Protein AF-A0A437A1C0-F1 (afdb_monomer_lite)

Structure (mmCIF, N/CA/C/O backbone):
data_AF-A0A437A1C0-F1
#
_entry.id   AF-A0A437A1C0-F1
#
loop_
_atom_site.group_PDB
_atom_site.id
_atom_site.type_symbol
_atom_site.label_atom_id
_atom_site.label_alt_id
_atom_site.label_comp_id
_atom_site.label_asym_id
_atom_site.label_entity_id
_atom_site.label_seq_id
_atom_site.pdbx_PDB_ins_code
_atom_site.Cartn_x
_atom_site.Cartn_y
_atom_site.Cartn_z
_atom_site.occupancy
_atom_site.B_iso_or_equiv
_atom_site.auth_seq_id
_atom_site.auth_comp_id
_atom_site.auth_asym_id
_atom_site.auth_atom_id
_atom_site.pdbx_PDB_model_num
ATOM 1 N N . MET A 1 1 ? 29.187 -4.356 62.485 1.00 32.91 1 MET A N 1
ATOM 2 C CA . MET A 1 1 ? 28.474 -3.135 62.044 1.00 32.91 1 MET A CA 1
ATOM 3 C C . MET A 1 1 ? 27.557 -3.521 60.892 1.00 32.91 1 MET A C 1
ATOM 5 O O . MET A 1 1 ? 27.833 -4.528 60.254 1.00 32.91 1 MET A O 1
ATOM 9 N N . ALA A 1 2 ? 26.457 -2.792 60.701 1.00 25.48 2 ALA A N 1
ATOM 10 C CA . ALA A 1 2 ? 25.457 -3.018 59.647 1.00 25.48 2 ALA A CA 1
ATOM 11 C C . ALA A 1 2 ? 25.997 -2.556 58.258 1.00 25.48 2 ALA A C 1
ATOM 13 O O . ALA A 1 2 ? 27.070 -1.958 58.226 1.00 25.48 2 ALA A O 1
ATOM 14 N N . LEU A 1 3 ? 25.380 -2.809 57.093 1.00 24.69 3 LEU A N 1
ATOM 15 C CA . LEU A 1 3 ? 23.957 -3.025 56.756 1.00 24.69 3 LEU A CA 1
ATOM 16 C C . LEU A 1 3 ? 23.726 -4.125 55.682 1.00 24.69 3 LEU A C 1
ATOM 18 O O . LEU A 1 3 ? 24.673 -4.508 54.997 1.00 24.69 3 LEU A O 1
ATOM 22 N N . PRO A 1 4 ? 22.476 -4.620 55.533 1.00 33.28 4 PRO A N 1
ATOM 23 C CA . PRO A 1 4 ? 22.063 -5.604 54.526 1.00 33.28 4 PRO A CA 1
ATOM 24 C C . PRO A 1 4 ? 21.403 -4.973 53.280 1.00 33.28 4 PRO A C 1
ATOM 26 O O . PRO A 1 4 ? 21.029 -3.804 53.300 1.00 33.28 4 PRO A O 1
ATOM 29 N N . GLY A 1 5 ? 21.123 -5.816 52.276 1.00 28.86 5 GLY A N 1
ATOM 30 C CA . GLY A 1 5 ? 20.010 -5.630 51.334 1.00 28.86 5 GLY A CA 1
ATOM 31 C C . GLY A 1 5 ? 20.364 -5.050 49.964 1.00 28.86 5 GLY A C 1
ATOM 32 O O . GLY A 1 5 ? 20.576 -3.850 49.840 1.00 28.86 5 GLY A O 1
ATOM 33 N N . LEU A 1 6 ? 20.336 -5.907 48.936 1.00 28.28 6 LEU A N 1
ATOM 34 C CA . LEU A 1 6 ? 20.063 -5.544 47.537 1.00 28.28 6 LEU A CA 1
ATOM 35 C C . LEU A 1 6 ? 19.708 -6.808 46.724 1.00 28.28 6 LEU A C 1
ATOM 37 O O . LEU A 1 6 ? 20.392 -7.181 45.776 1.00 28.28 6 LEU A O 1
ATOM 41 N N . ASP A 1 7 ? 18.616 -7.470 47.119 1.00 33.72 7 ASP A N 1
ATOM 42 C CA . ASP A 1 7 ? 17.821 -8.251 46.165 1.00 33.72 7 ASP A CA 1
ATOM 43 C C . ASP A 1 7 ? 17.003 -7.249 45.344 1.00 33.72 7 ASP A C 1
ATOM 45 O O . ASP A 1 7 ? 15.977 -6.756 45.811 1.00 33.72 7 ASP A O 1
ATOM 49 N N . ILE A 1 8 ? 17.468 -6.934 44.136 1.00 28.67 8 ILE A N 1
ATOM 50 C CA . ILE A 1 8 ? 16.608 -6.438 43.058 1.00 28.67 8 ILE A CA 1
ATOM 51 C C . ILE A 1 8 ? 16.977 -7.217 41.798 1.00 28.67 8 ILE A C 1
ATOM 53 O O . ILE A 1 8 ? 17.886 -6.868 41.046 1.00 28.67 8 ILE A O 1
ATOM 57 N N . THR A 1 9 ? 16.251 -8.310 41.585 1.00 31.78 9 THR A N 1
ATOM 58 C CA . THR A 1 9 ? 16.038 -8.863 40.252 1.00 31.78 9 THR A CA 1
ATOM 59 C C . THR A 1 9 ? 15.092 -7.928 39.503 1.00 31.78 9 THR A C 1
ATOM 61 O O . THR A 1 9 ? 13.881 -8.148 39.532 1.00 31.78 9 THR A O 1
ATOM 64 N N . ASP A 1 10 ? 15.620 -6.894 38.849 1.00 29.44 10 ASP A N 1
ATOM 65 C CA . ASP A 1 10 ? 14.822 -6.168 37.862 1.00 29.44 10 ASP A CA 1
ATOM 66 C C . ASP A 1 10 ? 14.819 -6.955 36.552 1.00 29.44 10 ASP A C 1
ATOM 68 O O . ASP A 1 10 ? 15.848 -7.302 35.966 1.00 29.44 10 ASP A O 1
ATOM 72 N N . SER A 1 11 ? 13.604 -7.328 36.173 1.00 29.08 11 SER A N 1
ATOM 73 C CA . SER A 1 11 ? 13.270 -8.149 35.024 1.00 29.08 11 SER A CA 1
ATOM 74 C C . SER A 1 11 ? 13.595 -7.464 33.701 1.00 29.08 11 SER A C 1
ATOM 76 O O . SER A 1 11 ? 13.467 -6.250 33.570 1.00 29.08 11 SER A O 1
ATOM 78 N N . ILE A 1 12 ? 13.869 -8.298 32.694 1.00 33.66 12 ILE A N 1
ATOM 79 C CA . ILE A 1 12 ? 13.675 -7.998 31.267 1.00 33.66 12 ILE A CA 1
ATOM 80 C C . ILE A 1 12 ? 12.383 -7.185 31.080 1.00 33.66 12 ILE A C 1
ATOM 82 O O . ILE A 1 12 ? 11.369 -7.535 31.691 1.00 33.66 12 ILE A O 1
ATOM 86 N N . ASP A 1 13 ? 12.433 -6.139 30.246 1.00 30.72 13 ASP A N 1
ATOM 87 C CA . ASP A 1 13 ? 11.344 -5.182 30.025 1.00 30.72 13 ASP A CA 1
ATOM 88 C C . ASP A 1 13 ? 9.963 -5.845 29.966 1.00 30.72 13 ASP A C 1
ATOM 90 O O . ASP A 1 13 ? 9.638 -6.599 29.044 1.00 30.72 13 ASP A O 1
ATOM 94 N N . SER A 1 14 ? 9.122 -5.525 30.951 1.00 36.28 14 SER A N 1
ATOM 95 C CA . SER A 1 14 ? 7.707 -5.866 30.875 1.00 36.28 14 SER A CA 1
ATOM 96 C C . SER A 1 14 ? 7.053 -4.975 29.822 1.00 36.28 14 SER A C 1
ATOM 98 O O . SER A 1 14 ? 6.862 -3.778 30.030 1.00 36.28 14 SER A O 1
ATOM 100 N N . SER A 1 15 ? 6.701 -5.561 28.674 1.00 52.06 15 SER A N 1
ATOM 101 C CA . SER A 1 15 ? 5.836 -4.909 27.692 1.00 52.06 15 SER A CA 1
ATOM 102 C C . SER A 1 15 ? 4.563 -4.443 28.400 1.00 52.06 15 SER A C 1
ATOM 104 O O . SER A 1 15 ? 3.806 -5.272 28.914 1.00 52.06 15 SER A O 1
ATOM 106 N N . THR A 1 16 ? 4.333 -3.134 28.466 1.00 68.50 16 THR A N 1
ATOM 107 C CA . THR A 1 16 ? 3.205 -2.549 29.195 1.00 68.50 16 THR A CA 1
ATOM 108 C C . THR A 1 16 ? 1.887 -2.971 28.554 1.00 68.50 16 THR A C 1
ATOM 110 O O . THR A 1 16 ? 1.498 -2.455 27.510 1.00 68.50 16 THR A O 1
ATOM 113 N N . ILE A 1 17 ? 1.186 -3.917 29.187 1.00 85.19 17 ILE A N 1
ATOM 114 C CA . ILE A 1 17 ? -0.119 -4.386 28.713 1.00 85.19 17 ILE A CA 1
ATOM 115 C C . ILE A 1 17 ? -1.171 -3.327 29.050 1.00 85.19 17 ILE A C 1
ATOM 117 O O . ILE A 1 17 ? -1.559 -3.147 30.207 1.00 85.19 17 ILE A O 1
ATOM 121 N N . LEU A 1 18 ? -1.648 -2.625 28.028 1.00 89.44 18 LEU A N 1
ATOM 122 C CA . LEU A 1 18 ? -2.730 -1.657 28.141 1.00 89.44 18 LEU A CA 1
ATOM 123 C C . LEU A 1 18 ? -4.071 -2.395 28.189 1.00 89.44 18 LEU A C 1
ATOM 125 O O . LEU A 1 18 ? -4.329 -3.292 27.395 1.00 89.44 18 LEU A O 1
ATOM 129 N N . THR A 1 19 ? -4.950 -2.010 29.115 1.00 92.38 19 THR A N 1
ATOM 130 C CA . THR A 1 19 ? -6.335 -2.509 29.159 1.00 92.38 19 THR A CA 1
ATOM 131 C C . THR A 1 19 ? -7.299 -1.394 28.757 1.00 92.38 19 THR A C 1
ATOM 133 O O . THR A 1 19 ? -7.132 -0.233 29.157 1.00 92.38 19 THR A O 1
ATOM 136 N N . ARG A 1 20 ? -8.300 -1.729 27.939 1.00 94.25 20 ARG A N 1
ATOM 137 C CA . ARG A 1 20 ? -9.334 -0.809 27.447 1.00 94.25 20 ARG A CA 1
ATOM 138 C C . ARG A 1 20 ? -10.714 -1.431 27.655 1.00 94.25 20 ARG A C 1
ATOM 140 O O . ARG A 1 20 ? -11.039 -2.452 27.056 1.00 94.25 20 ARG A O 1
ATOM 147 N N . GLU A 1 21 ? -11.515 -0.799 28.508 1.00 96.25 21 GLU A N 1
ATOM 148 C CA . GLU A 1 21 ? -12.922 -1.140 28.736 1.00 96.25 21 GLU A CA 1
ATOM 149 C C . GLU A 1 21 ? -13.804 -0.335 27.775 1.00 96.25 21 GLU A C 1
ATOM 151 O O . GLU A 1 21 ? -13.778 0.897 27.792 1.00 96.25 21 GLU A O 1
ATOM 156 N N . LEU A 1 22 ? -14.588 -1.025 26.948 1.00 97.31 22 LEU A N 1
ATOM 157 C CA . LEU A 1 22 ? -15.545 -0.442 26.011 1.00 97.31 22 LEU A CA 1
ATOM 158 C C . LEU A 1 22 ? -16.965 -0.706 26.523 1.00 97.31 22 LEU A C 1
ATOM 160 O O . LEU A 1 22 ? -17.326 -1.836 26.858 1.00 97.31 22 LEU A O 1
ATOM 164 N N . LYS A 1 23 ? -17.800 0.332 26.540 1.00 97.44 23 LYS A N 1
ATOM 165 C CA . LYS A 1 23 ? -19.242 0.232 26.809 1.00 97.44 23 LYS A CA 1
ATOM 166 C C . LYS A 1 23 ? -19.991 -0.276 25.562 1.00 97.44 23 LYS A C 1
ATOM 168 O O . LYS A 1 23 ? -19.455 -0.191 24.457 1.00 97.44 23 LYS A O 1
ATOM 173 N N . PRO A 1 24 ? -21.245 -0.748 25.701 1.00 97.12 24 PRO A N 1
ATOM 174 C CA . PRO A 1 24 ? -22.096 -1.064 24.555 1.00 97.12 24 PRO A CA 1
ATOM 175 C C . PRO A 1 24 ? -22.155 0.071 23.523 1.00 97.12 24 PRO A C 1
ATOM 177 O O . PRO A 1 24 ? -22.393 1.226 23.876 1.00 97.12 24 PRO A O 1
ATOM 180 N N . ASN A 1 25 ? -22.019 -0.292 22.249 1.00 96.44 25 ASN A N 1
ATOM 181 C CA . ASN A 1 25 ? -22.025 0.564 21.059 1.00 96.44 25 ASN A CA 1
ATOM 182 C C . ASN A 1 25 ? -20.805 1.487 20.865 1.00 96.44 25 ASN A C 1
ATOM 184 O O . ASN A 1 25 ? -20.862 2.379 20.017 1.00 96.44 25 ASN A O 1
ATOM 188 N N . GLN A 1 26 ? -19.707 1.269 21.596 1.00 97.31 26 GLN A N 1
ATOM 189 C CA . GLN A 1 26 ? -18.433 1.971 21.385 1.00 97.31 26 GLN A CA 1
ATOM 190 C C . GLN A 1 26 ? -17.483 1.191 20.458 1.00 97.31 26 GLN A C 1
ATOM 192 O O . GLN A 1 26 ? -17.573 -0.034 20.341 1.00 97.31 26 GLN A O 1
ATOM 197 N N . GLU A 1 27 ? -16.520 1.896 19.858 1.00 97.19 27 GLU A N 1
ATOM 198 C CA . GLU A 1 27 ? -15.356 1.296 19.186 1.00 97.19 27 GLU A CA 1
ATOM 199 C C . GLU A 1 27 ? -14.029 1.828 19.725 1.00 97.19 27 GLU A C 1
ATOM 201 O O . GLU A 1 27 ? -13.880 3.016 20.009 1.00 97.19 27 GLU A O 1
ATOM 206 N N . PHE A 1 28 ? -13.042 0.941 19.819 1.00 97.50 28 PHE A N 1
ATOM 207 C CA . PHE A 1 28 ? -11.640 1.282 20.015 1.00 97.50 28 PHE A CA 1
ATOM 208 C C . PHE A 1 28 ? -10.984 1.450 18.646 1.00 97.50 28 PHE A C 1
ATOM 210 O O . PHE A 1 28 ? -10.908 0.491 17.875 1.00 97.50 28 PHE A O 1
ATOM 217 N N . ARG A 1 29 ? -10.533 2.667 18.339 1.00 97.44 29 ARG A N 1
ATOM 218 C CA . ARG A 1 29 ? -9.839 3.018 17.095 1.00 97.44 29 ARG A CA 1
ATOM 219 C C . ARG A 1 29 ? -8.343 3.070 17.347 1.00 97.44 29 ARG A C 1
ATOM 221 O O . ARG A 1 29 ? -7.918 3.645 18.349 1.00 97.44 29 ARG A O 1
ATOM 228 N N . PHE A 1 30 ? -7.563 2.514 16.427 1.00 95.81 30 PHE A N 1
ATOM 229 C CA . PHE A 1 30 ? -6.111 2.470 16.538 1.00 95.81 30 PHE A CA 1
ATOM 230 C C . PHE A 1 30 ? -5.407 2.546 15.178 1.00 95.81 30 PHE A C 1
ATOM 232 O O . PHE A 1 30 ? -5.922 2.081 14.158 1.00 95.81 30 PHE A O 1
ATOM 239 N N . GLU A 1 31 ? -4.199 3.105 15.179 1.00 94.12 31 GLU A N 1
ATOM 240 C CA . GLU A 1 31 ? -3.286 3.119 14.033 1.00 94.12 31 GLU A CA 1
ATOM 241 C C . GLU A 1 31 ? -1.967 2.421 14.391 1.00 94.12 31 GLU A C 1
ATOM 243 O O . GLU A 1 31 ? -1.451 2.570 15.503 1.00 94.12 31 GLU A O 1
ATOM 248 N N . VAL A 1 32 ? -1.422 1.654 13.444 1.00 91.12 32 VAL A N 1
ATOM 249 C CA . VAL A 1 32 ? -0.156 0.922 13.581 1.00 91.12 32 VAL A CA 1
ATOM 250 C C . VAL A 1 32 ? 0.743 1.242 12.393 1.00 91.12 32 VAL A C 1
ATOM 252 O O . VAL A 1 32 ? 0.362 1.048 11.235 1.00 91.12 32 VAL A O 1
ATOM 255 N N . ALA A 1 33 ? 1.951 1.725 12.676 1.00 85.31 33 ALA A N 1
ATOM 256 C CA . ALA A 1 33 ? 2.929 2.067 11.653 1.00 85.31 33 ALA A CA 1
ATOM 257 C C . ALA A 1 33 ? 3.462 0.809 10.926 1.00 85.31 33 ALA A C 1
ATOM 259 O O . ALA A 1 33 ? 3.445 -0.284 11.488 1.00 85.31 33 ALA A O 1
ATOM 260 N N . PRO A 1 34 ? 4.011 0.929 9.700 1.00 76.75 34 PRO A N 1
ATOM 261 C CA . PRO A 1 34 ? 4.545 -0.221 8.957 1.00 76.75 34 PRO A CA 1
ATOM 262 C C . PRO A 1 34 ? 5.810 -0.872 9.553 1.00 76.75 34 PRO A C 1
ATOM 264 O O . PRO A 1 34 ? 6.323 -1.830 8.984 1.00 76.75 34 PRO A O 1
ATOM 267 N N . THR A 1 35 ? 6.387 -0.311 10.622 1.00 78.19 35 THR A N 1
ATOM 268 C CA . THR A 1 35 ? 7.548 -0.864 11.353 1.00 78.19 35 THR A CA 1
ATOM 269 C C . THR A 1 35 ? 7.176 -1.531 12.667 1.00 78.19 35 THR A C 1
ATOM 271 O O . THR A 1 35 ? 8.013 -2.216 13.245 1.00 78.19 35 THR A O 1
ATOM 274 N N . THR A 1 36 ? 5.961 -1.302 13.162 1.00 85.56 36 THR A N 1
ATOM 275 C CA . THR A 1 36 ? 5.517 -1.777 14.467 1.00 85.56 36 THR A CA 1
ATOM 276 C C . THR A 1 36 ? 4.425 -2.821 14.305 1.00 85.56 36 THR A C 1
ATOM 278 O O . THR A 1 36 ? 3.723 -2.881 13.291 1.00 85.56 36 THR A O 1
ATOM 281 N N . SER A 1 37 ? 4.276 -3.650 15.328 1.00 91.12 37 SER A N 1
ATOM 282 C CA . SER A 1 37 ? 3.102 -4.485 15.514 1.00 91.12 37 SER A CA 1
ATOM 283 C C . SER A 1 37 ? 2.543 -4.273 16.916 1.00 91.12 37 SER A C 1
ATOM 285 O O . SER A 1 37 ? 3.269 -3.918 17.848 1.00 91.12 37 SER A O 1
ATOM 287 N N . ILE A 1 38 ? 1.235 -4.461 17.054 1.00 94.25 38 ILE A N 1
ATOM 288 C CA . ILE A 1 38 ? 0.555 -4.556 18.349 1.00 94.25 38 ILE A CA 1
ATOM 289 C C . ILE A 1 38 ? -0.225 -5.862 18.381 1.00 94.25 38 ILE A C 1
ATOM 291 O O . ILE A 1 38 ? -0.717 -6.301 17.343 1.00 94.25 38 ILE A O 1
ATOM 295 N N . THR A 1 39 ? -0.378 -6.465 19.555 1.00 95.94 39 THR A N 1
ATOM 296 C CA . THR A 1 39 ? -1.217 -7.656 19.739 1.00 95.94 39 THR A CA 1
ATOM 297 C C . THR A 1 39 ? -2.406 -7.315 20.624 1.00 95.94 39 THR A C 1
ATOM 299 O O . THR A 1 39 ? -2.237 -6.905 21.769 1.00 95.94 39 THR A O 1
ATOM 302 N N . ILE A 1 40 ? -3.622 -7.487 20.110 1.00 96.88 40 ILE A N 1
ATOM 303 C CA . ILE A 1 40 ? -4.872 -7.245 20.837 1.00 96.88 40 ILE A CA 1
ATOM 304 C C . ILE A 1 40 ? -5.541 -8.587 21.140 1.00 96.88 40 ILE A C 1
ATOM 306 O O . ILE A 1 40 ? -5.634 -9.460 20.276 1.00 96.88 40 ILE A O 1
ATOM 310 N N . ARG A 1 41 ? -6.052 -8.746 22.364 1.00 96.75 41 ARG A N 1
ATOM 311 C CA . ARG A 1 41 ? -6.901 -9.876 22.772 1.00 96.75 41 ARG A CA 1
ATOM 312 C C . ARG A 1 41 ? -8.219 -9.349 23.324 1.00 96.75 41 ARG A C 1
ATOM 314 O O . ARG A 1 41 ? -8.231 -8.419 24.130 1.00 96.75 41 ARG A O 1
ATOM 321 N N . LEU A 1 42 ? -9.320 -10.008 22.975 1.00 97.12 42 LEU A N 1
ATOM 322 C CA . LEU A 1 42 ? -10.564 -9.898 23.737 1.00 97.12 42 LEU A CA 1
ATOM 323 C C . LEU A 1 42 ? -10.376 -10.670 25.051 1.00 97.12 42 LEU A C 1
ATOM 325 O O . LEU A 1 42 ? -10.104 -11.871 25.008 1.00 97.12 42 LEU A O 1
ATOM 329 N N . THR A 1 43 ? -10.461 -10.022 26.216 1.00 94.12 43 THR A N 1
ATOM 330 C CA . THR A 1 43 ? -10.068 -10.675 27.479 1.00 94.12 43 THR A CA 1
ATOM 331 C C . THR A 1 43 ? -10.978 -11.862 27.813 1.00 94.12 43 THR A C 1
ATOM 333 O O . THR A 1 43 ? -12.199 -11.803 27.673 1.00 94.12 43 THR A O 1
ATOM 336 N N . ALA A 1 44 ? -10.394 -12.975 28.271 1.00 86.25 44 ALA A N 1
ATOM 337 C CA . ALA A 1 44 ? -11.137 -14.225 28.474 1.00 86.25 44 ALA A CA 1
ATOM 338 C C . ALA A 1 44 ? -12.276 -14.112 29.510 1.00 86.25 44 ALA A C 1
ATOM 340 O O . ALA A 1 44 ? -13.282 -14.809 29.398 1.00 86.25 44 ALA A O 1
ATOM 341 N N . GLY A 1 45 ? -12.129 -13.218 30.495 1.00 83.56 45 GLY A N 1
ATOM 342 C CA . GLY A 1 45 ? -13.132 -12.955 31.530 1.00 83.56 45 GLY A CA 1
ATOM 343 C C . GLY A 1 45 ? -14.248 -11.984 31.126 1.00 83.56 45 GLY A C 1
ATOM 344 O O . GLY A 1 45 ? -15.157 -11.764 31.924 1.00 83.56 45 GLY A O 1
ATOM 345 N N . THR A 1 46 ? -14.209 -11.382 29.930 1.00 86.62 46 THR A N 1
ATOM 346 C CA . THR A 1 46 ? -15.247 -10.426 29.521 1.00 86.62 46 THR A CA 1
ATOM 347 C C . THR A 1 46 ? -16.565 -11.132 29.194 1.00 86.62 46 THR A C 1
ATOM 349 O O . THR A 1 46 ? -16.587 -12.193 28.562 1.00 86.62 46 THR A O 1
ATOM 352 N N . ALA A 1 47 ? -17.690 -10.548 29.610 1.00 86.44 47 ALA A N 1
ATOM 353 C CA . ALA A 1 47 ? -19.011 -11.120 29.355 1.00 86.44 47 ALA A CA 1
ATOM 354 C C . ALA A 1 47 ? -19.423 -10.974 27.879 1.00 86.44 47 ALA A C 1
ATOM 356 O O . ALA A 1 47 ? -19.872 -11.947 27.270 1.00 86.44 47 ALA A O 1
ATOM 357 N N . GLY A 1 48 ? -19.224 -9.788 27.299 1.00 93.19 48 GLY A N 1
ATOM 358 C CA . GLY A 1 48 ? -19.679 -9.449 25.952 1.00 93.19 48 GLY A CA 1
ATOM 359 C C . GLY A 1 48 ? -18.789 -9.948 24.812 1.00 93.19 48 GLY A C 1
ATOM 360 O O . GLY A 1 48 ? -17.968 -10.855 24.972 1.00 93.19 48 GLY A O 1
ATOM 361 N N . THR A 1 49 ? -19.002 -9.355 23.642 1.00 96.31 49 THR A N 1
ATOM 362 C CA . THR A 1 49 ? -18.394 -9.694 22.347 1.00 96.31 49 THR A CA 1
ATOM 363 C C . THR A 1 49 ? -17.777 -8.454 21.705 1.00 96.31 49 THR A C 1
ATOM 365 O O . THR A 1 49 ? -18.181 -7.329 22.002 1.00 96.31 49 THR A O 1
ATOM 368 N N . ALA A 1 50 ? -16.812 -8.649 20.809 1.00 97.81 50 ALA A N 1
ATOM 369 C CA . ALA A 1 50 ? -16.216 -7.582 20.010 1.00 97.81 50 ALA A CA 1
ATOM 370 C C . ALA A 1 50 ? -16.069 -8.039 18.555 1.00 97.81 50 ALA A C 1
ATOM 372 O O . ALA A 1 50 ? -15.910 -9.232 18.295 1.00 97.81 50 ALA A O 1
ATOM 373 N N . GLU A 1 51 ? -16.113 -7.104 17.611 1.00 97.81 51 GLU A N 1
ATOM 374 C CA . GLU A 1 51 ? -15.976 -7.377 16.182 1.00 97.81 51 GLU A CA 1
ATOM 375 C C . GLU A 1 51 ? -15.087 -6.339 15.486 1.00 97.81 51 GLU A C 1
ATOM 377 O O . GLU A 1 51 ? -15.178 -5.141 15.750 1.00 97.81 51 GLU A O 1
ATOM 382 N N . LEU A 1 52 ? -14.241 -6.805 14.568 1.00 97.69 52 LEU A N 1
ATOM 383 C CA . LEU A 1 52 ? -13.472 -5.969 13.651 1.00 97.69 52 LEU A CA 1
ATOM 384 C C . LEU A 1 52 ? -14.136 -6.075 12.281 1.00 97.69 52 LEU A C 1
ATOM 386 O O . LEU A 1 52 ? -14.166 -7.142 11.671 1.00 97.69 52 LEU A O 1
ATOM 390 N N . PHE A 1 53 ? -14.738 -4.972 11.835 1.00 96.38 53 PHE A N 1
ATOM 391 C CA . PHE A 1 53 ? -15.433 -4.849 10.547 1.00 96.38 53 PHE A CA 1
ATOM 392 C C . PHE A 1 53 ? -16.362 -6.035 10.202 1.00 96.38 53 PHE A C 1
ATOM 394 O O . PHE A 1 53 ? -16.399 -6.509 9.069 1.00 96.38 53 PHE A O 1
ATOM 401 N N . GLY A 1 54 ? -17.132 -6.502 11.191 1.00 95.50 54 GLY A N 1
ATOM 402 C CA . GLY A 1 54 ? -18.107 -7.591 11.058 1.00 95.50 54 GLY A CA 1
ATOM 403 C C . GLY A 1 54 ? -17.579 -9.005 11.339 1.00 95.50 54 GLY A C 1
ATOM 404 O O . GLY A 1 54 ? -18.397 -9.922 11.442 1.00 95.50 54 GLY A O 1
ATOM 405 N N . THR A 1 55 ? -16.265 -9.190 11.509 1.00 96.81 55 THR A N 1
ATOM 406 C CA . THR A 1 55 ? -15.648 -10.447 11.974 1.00 96.81 55 THR A CA 1
ATOM 407 C C . THR A 1 55 ? -15.561 -10.451 13.501 1.00 96.81 55 THR A C 1
ATOM 409 O O . THR A 1 55 ? -15.007 -9.528 14.092 1.00 96.81 55 THR A O 1
ATOM 412 N N . GLU A 1 56 ? -16.098 -11.479 14.158 1.00 96.00 56 GLU A N 1
ATOM 413 C CA . GLU A 1 56 ? -16.141 -11.574 15.625 1.00 96.00 56 GLU A CA 1
ATOM 414 C C . GLU A 1 56 ? -14.802 -12.053 16.220 1.00 96.00 56 GLU A C 1
ATOM 416 O O . GLU A 1 56 ? -14.209 -13.022 15.744 1.00 96.00 56 GLU A O 1
ATOM 421 N N . LEU A 1 57 ? -14.328 -11.383 17.276 1.00 96.81 57 LEU A N 1
ATOM 422 C CA . LEU A 1 57 ? -13.089 -11.730 17.977 1.00 96.81 57 LEU A CA 1
ATOM 423 C C . LEU A 1 57 ? -13.337 -12.870 18.975 1.00 96.81 57 LEU A C 1
ATOM 425 O O . LEU A 1 57 ? -14.193 -12.780 19.856 1.00 96.81 57 LEU A O 1
ATOM 429 N N . SER A 1 58 ? -12.524 -13.921 18.892 1.00 95.06 58 SER A N 1
ATOM 430 C CA . SER A 1 58 ? -12.526 -15.021 19.859 1.00 95.06 58 SER A CA 1
ATOM 431 C C . SER A 1 58 ? -11.886 -14.597 21.183 1.00 95.06 58 SER A C 1
ATOM 433 O O . SER A 1 58 ? -10.804 -14.010 21.216 1.00 95.06 58 SER A O 1
ATOM 435 N N . LYS A 1 59 ? -12.539 -14.937 22.300 1.00 95.56 59 LYS A N 1
ATOM 436 C CA . LYS A 1 59 ? -12.055 -14.631 23.656 1.00 95.56 59 LYS A CA 1
ATOM 437 C C . LYS A 1 59 ? -10.717 -15.327 23.938 1.00 95.56 59 LYS A C 1
ATOM 439 O O . LYS A 1 59 ? -10.568 -16.521 23.698 1.00 95.56 59 LYS A O 1
ATOM 444 N N . GLY A 1 60 ? -9.755 -14.576 24.468 1.00 93.06 60 GLY A N 1
ATOM 445 C CA . GLY A 1 60 ? -8.403 -15.022 24.819 1.00 93.06 60 GLY A CA 1
ATOM 446 C C . GLY A 1 60 ? -7.411 -15.135 23.651 1.00 93.06 60 GLY A C 1
ATOM 447 O O . GLY A 1 60 ? -6.206 -15.200 23.902 1.00 93.06 60 GLY A O 1
ATOM 448 N N . LEU A 1 61 ? -7.876 -15.135 22.396 1.00 94.19 61 LEU A N 1
ATOM 449 C CA . LEU A 1 61 ? -7.009 -15.298 21.228 1.00 94.19 61 LEU A CA 1
ATOM 450 C C . LEU A 1 61 ? -6.252 -13.988 20.909 1.00 94.19 61 LEU A C 1
ATOM 452 O O . LEU A 1 61 ? -6.872 -12.922 20.937 1.00 94.19 61 LEU A O 1
ATOM 456 N N . PRO A 1 62 ? -4.936 -14.041 20.617 1.00 94.62 62 PRO A N 1
ATOM 457 C CA . PRO A 1 62 ? -4.172 -12.887 20.152 1.00 94.62 62 PRO A CA 1
ATOM 458 C C . PRO A 1 62 ? -4.335 -12.627 18.652 1.00 94.62 62 PRO A C 1
ATOM 460 O O . PRO A 1 62 ? -4.166 -13.528 17.823 1.00 94.62 62 PRO A O 1
ATOM 463 N N . TYR A 1 63 ? -4.576 -11.358 18.333 1.00 95.00 63 TYR A N 1
ATOM 464 C CA . TYR A 1 63 ? -4.594 -10.807 16.983 1.00 95.00 63 TYR A CA 1
ATOM 465 C C . TYR A 1 63 ? -3.519 -9.724 16.871 1.00 95.00 63 TYR A C 1
ATOM 467 O O . TYR A 1 63 ? -3.562 -8.726 17.591 1.00 95.00 63 TYR A O 1
ATOM 475 N N . THR A 1 64 ? -2.549 -9.948 15.996 1.00 93.62 64 THR A N 1
ATOM 476 C CA . THR A 1 64 ? -1.390 -9.101 15.743 1.00 93.62 64 THR A CA 1
ATOM 477 C C . THR A 1 64 ? -1.656 -8.226 14.525 1.00 93.62 64 THR A C 1
ATOM 479 O O . THR A 1 64 ? -1.907 -8.714 13.426 1.00 93.62 64 THR A O 1
ATOM 482 N N . PHE A 1 65 ? -1.572 -6.913 14.707 1.00 93.12 65 PHE A N 1
ATOM 483 C CA . PHE A 1 65 ? -1.846 -5.922 13.672 1.00 93.12 65 PHE A CA 1
ATOM 484 C C . PHE A 1 65 ? -0.581 -5.145 13.315 1.00 93.12 65 PHE A C 1
ATOM 486 O O . PHE A 1 65 ? 0.186 -4.776 14.202 1.00 93.12 65 PHE A O 1
ATOM 493 N N . THR A 1 66 ? -0.385 -4.852 12.028 1.00 89.69 66 THR A N 1
ATOM 494 C CA . THR A 1 66 ? 0.700 -4.005 11.506 1.00 89.69 66 THR A CA 1
ATOM 495 C C . THR A 1 66 ? 0.227 -3.235 10.270 1.00 89.69 66 THR A C 1
ATOM 497 O O . THR A 1 66 ? -0.697 -3.677 9.588 1.00 89.69 66 THR A O 1
ATOM 500 N N . CYS A 1 67 ? 0.844 -2.083 9.976 1.00 87.19 67 CYS A N 1
ATOM 501 C CA . CYS A 1 67 ? 0.568 -1.269 8.781 1.00 87.19 67 CYS A CA 1
ATOM 502 C C . CYS A 1 67 ? -0.932 -0.955 8.546 1.00 87.19 67 CYS A C 1
ATOM 504 O O . CYS A 1 67 ? -1.384 -0.879 7.401 1.00 87.19 67 CYS A O 1
ATOM 506 N N . CYS A 1 68 ? -1.720 -0.789 9.613 1.00 89.62 68 CYS A N 1
ATOM 507 C CA . CYS A 1 68 ? -3.176 -0.667 9.530 1.00 89.62 68 CYS A CA 1
ATOM 508 C C . CYS A 1 68 ? -3.722 0.548 10.290 1.00 89.62 68 CYS A C 1
ATOM 510 O O . CYS A 1 68 ? -3.169 0.973 11.304 1.00 89.62 68 CYS A O 1
ATOM 512 N N . LYS A 1 69 ? -4.882 1.036 9.848 1.00 92.44 69 LYS A N 1
ATOM 513 C CA . LYS A 1 69 ? -5.736 1.987 10.571 1.00 92.44 69 LYS A CA 1
ATOM 514 C C . LYS A 1 69 ? -7.095 1.313 10.743 1.00 92.44 69 LYS A C 1
ATOM 516 O O . LYS A 1 69 ? -7.731 0.993 9.738 1.00 92.44 69 LYS A O 1
ATOM 521 N N . SER A 1 70 ? -7.486 0.984 11.973 1.00 94.94 70 SER A N 1
ATOM 522 C CA . SER A 1 70 ? -8.560 0.014 12.230 1.00 94.94 70 SER A CA 1
ATOM 523 C C . SER A 1 70 ? -9.420 0.360 13.450 1.00 94.94 70 SER A C 1
ATOM 525 O O . SER A 1 70 ? -9.085 1.244 14.241 1.00 94.94 70 SER A O 1
ATOM 527 N N . ALA A 1 71 ? -10.552 -0.334 13.589 1.00 96.88 71 ALA A N 1
ATOM 528 C CA . ALA A 1 71 ? -11.481 -0.177 14.701 1.00 96.88 71 ALA A CA 1
ATOM 529 C C . ALA A 1 71 ? -12.063 -1.527 15.153 1.00 96.88 71 ALA A C 1
ATOM 531 O O . ALA A 1 71 ? -12.527 -2.322 14.332 1.00 96.88 71 ALA A O 1
ATOM 532 N N . ILE A 1 72 ? -12.074 -1.760 16.468 1.00 98.06 72 ILE A N 1
ATOM 533 C CA . ILE A 1 72 ? -12.759 -2.888 17.114 1.00 98.06 72 ILE A CA 1
ATOM 534 C C . ILE A 1 72 ? -14.005 -2.345 17.810 1.00 98.06 72 ILE A C 1
ATOM 536 O O . ILE A 1 72 ? -13.903 -1.540 18.734 1.00 98.06 72 ILE A O 1
ATOM 540 N N . TYR A 1 73 ? -15.176 -2.789 17.365 1.00 98.25 73 TYR A N 1
ATOM 541 C CA . TYR A 1 73 ? -16.486 -2.351 17.842 1.00 98.25 73 TYR A CA 1
ATOM 542 C C . TYR A 1 73 ? -17.115 -3.385 18.788 1.00 98.25 73 TYR A C 1
ATOM 544 O O . TYR A 1 73 ? -16.857 -4.584 18.669 1.00 98.25 73 TYR A O 1
ATOM 552 N N . THR A 1 74 ? -17.982 -2.952 19.708 1.00 98.12 74 THR A N 1
ATOM 553 C CA . THR A 1 74 ? -18.774 -3.865 20.548 1.00 98.12 74 THR A CA 1
ATOM 554 C C . THR A 1 74 ? -20.242 -3.460 20.658 1.00 98.12 74 THR A C 1
ATOM 556 O O . THR A 1 74 ? -20.581 -2.347 21.048 1.00 98.12 74 THR A O 1
ATOM 559 N N . TRP A 1 75 ? -21.143 -4.412 20.401 1.00 97.06 75 TRP A N 1
ATOM 560 C CA . TRP A 1 75 ? -22.584 -4.255 20.642 1.00 97.06 75 TRP A CA 1
ATOM 561 C C . TRP A 1 75 ? -22.961 -4.366 22.128 1.00 97.06 75 TRP A C 1
ATOM 563 O O . TRP A 1 75 ? -23.974 -3.819 22.554 1.00 97.06 75 TRP A O 1
ATOM 573 N N . THR A 1 76 ? -22.170 -5.092 22.925 1.00 96.56 76 THR A N 1
ATOM 574 C CA . THR A 1 76 ? -22.534 -5.537 24.288 1.00 96.56 76 THR A CA 1
ATOM 575 C C . THR A 1 76 ? -21.638 -4.973 25.392 1.00 96.56 76 THR A C 1
ATOM 577 O O . THR A 1 76 ? -21.942 -5.152 26.570 1.00 96.56 76 THR A O 1
ATOM 580 N N . GLY A 1 77 ? -20.572 -4.262 25.023 1.00 96.44 77 GLY A N 1
ATOM 581 C CA . GLY A 1 77 ? -19.481 -3.892 25.916 1.00 96.44 77 GLY A CA 1
ATOM 582 C C . GLY A 1 77 ? -18.454 -5.020 26.032 1.00 96.44 77 GLY A C 1
ATOM 583 O O . GLY A 1 77 ? -18.801 -6.202 26.030 1.00 96.44 77 GLY A O 1
ATOM 584 N N . CYS A 1 78 ? -17.174 -4.671 26.118 1.00 97.12 78 CYS A N 1
ATOM 585 C CA . CYS A 1 78 ? -16.085 -5.641 26.197 1.00 97.12 78 CYS A CA 1
ATOM 586 C C . CYS A 1 78 ? -14.823 -5.050 26.830 1.00 97.12 78 CYS A C 1
ATOM 588 O O . CYS A 1 78 ? -14.640 -3.837 26.857 1.00 97.12 78 CYS A O 1
ATOM 590 N N . SER A 1 79 ? -13.909 -5.924 27.241 1.00 96.94 79 SER A N 1
ATOM 591 C CA . SER A 1 79 ? -12.583 -5.555 27.736 1.00 96.94 79 SER A CA 1
ATOM 592 C C . SER A 1 79 ? -11.509 -6.090 26.788 1.00 96.94 79 SER A C 1
ATOM 594 O O . SER A 1 79 ? -11.512 -7.279 26.451 1.00 96.94 79 SER A O 1
ATOM 596 N N . LEU A 1 80 ? -10.614 -5.213 26.332 1.00 97.19 80 LEU A N 1
ATOM 597 C CA . LEU A 1 80 ? -9.497 -5.529 25.439 1.00 97.19 80 LEU A CA 1
ATOM 598 C C . LEU A 1 80 ? -8.169 -5.395 26.192 1.00 97.19 80 LEU A C 1
ATOM 600 O O . LEU A 1 80 ? -7.957 -4.402 26.890 1.00 97.19 80 LEU A O 1
ATOM 604 N N . SER A 1 81 ? -7.261 -6.355 26.008 1.00 95.94 81 SER A N 1
ATOM 605 C CA . SER A 1 81 ? -5.854 -6.235 26.415 1.00 95.94 81 SER A CA 1
ATOM 606 C C . SER A 1 81 ? -4.977 -6.031 25.184 1.00 95.94 81 SER A C 1
ATOM 608 O O . SER A 1 81 ? -5.109 -6.780 24.214 1.00 95.94 81 SER A O 1
ATOM 610 N N . ILE A 1 82 ? -4.091 -5.042 25.235 1.00 95.94 82 ILE A N 1
ATOM 611 C CA . ILE A 1 82 ? -3.263 -4.572 24.126 1.00 95.94 82 ILE A CA 1
ATOM 612 C C . ILE A 1 82 ? -1.797 -4.662 24.560 1.00 95.94 82 ILE A C 1
ATOM 614 O O . ILE A 1 82 ? -1.395 -4.073 25.562 1.00 95.94 82 ILE A O 1
ATOM 618 N N . GLU A 1 83 ? -1.010 -5.416 23.805 1.00 94.94 83 GLU A N 1
ATOM 619 C CA . GLU A 1 83 ? 0.436 -5.580 23.948 1.00 94.94 83 GLU A CA 1
ATOM 620 C C . GLU A 1 83 ? 1.125 -4.771 22.834 1.00 94.94 83 GLU A C 1
ATOM 622 O O . GLU A 1 83 ? 0.832 -4.968 21.652 1.00 94.94 83 GLU A O 1
ATOM 627 N N . GLY A 1 84 ? 2.036 -3.864 23.199 1.00 89.50 84 GLY A N 1
ATOM 628 C CA . GLY A 1 84 ? 2.694 -2.937 22.267 1.00 89.50 84 GLY A CA 1
ATOM 629 C C . GLY A 1 84 ? 2.041 -1.548 22.213 1.00 89.50 84 GLY A C 1
ATOM 630 O O . GLY A 1 84 ? 1.020 -1.297 22.849 1.00 89.50 84 GLY A O 1
ATOM 631 N N . SER A 1 85 ? 2.657 -0.636 21.455 1.00 86.50 85 SER A N 1
ATOM 632 C CA . SER A 1 85 ? 2.289 0.788 21.417 1.00 86.50 85 SER A CA 1
ATOM 633 C C . SER A 1 85 ? 1.742 1.192 20.038 1.00 86.50 85 SER A C 1
ATOM 635 O O . SER A 1 85 ? 2.536 1.327 19.100 1.00 86.50 85 SER A O 1
ATOM 637 N N . PRO A 1 86 ? 0.421 1.401 19.873 1.00 89.50 86 PRO A N 1
ATOM 638 C CA . PRO A 1 86 ? -0.131 1.990 18.652 1.00 89.50 86 PRO A CA 1
ATOM 639 C C . PRO A 1 86 ? 0.316 3.452 18.494 1.00 89.50 86 PRO A C 1
ATOM 641 O O . PRO A 1 86 ? 0.576 4.144 19.478 1.00 89.50 86 PRO A O 1
ATOM 644 N N . SER A 1 87 ? 0.388 3.946 17.255 1.00 89.38 87 SER A N 1
ATOM 645 C CA . SER A 1 87 ? 0.789 5.337 16.976 1.00 89.38 87 SER A CA 1
ATOM 646 C C . SER A 1 87 ? -0.313 6.349 17.299 1.00 89.38 87 SER A C 1
ATOM 648 O O . SER A 1 87 ? -0.027 7.501 17.613 1.00 89.38 87 SER A O 1
ATOM 650 N N . VAL A 1 88 ? -1.572 5.913 17.224 1.00 91.69 88 VAL A N 1
ATOM 651 C CA . VAL A 1 88 ? -2.767 6.647 17.655 1.00 91.69 88 VAL A CA 1
ATOM 652 C C . VAL A 1 88 ? -3.715 5.625 18.272 1.00 91.69 88 VAL A C 1
ATOM 654 O O . VAL A 1 88 ? -3.913 4.565 17.683 1.00 91.69 88 VAL A O 1
ATOM 657 N N . GLU A 1 89 ? -4.328 5.934 19.414 1.00 94.19 89 GLU A N 1
ATOM 658 C CA . GLU A 1 89 ? -5.440 5.149 19.958 1.00 94.19 89 GLU A CA 1
ATOM 659 C C . GLU A 1 89 ? -6.459 6.018 20.705 1.00 94.19 89 GLU A C 1
ATOM 661 O O . GLU A 1 89 ? -6.089 6.985 21.371 1.00 94.19 89 GLU A O 1
ATOM 666 N N . TYR A 1 90 ? -7.748 5.682 20.595 1.00 95.44 90 TYR A N 1
ATOM 667 C CA . TYR A 1 90 ? -8.828 6.279 21.392 1.00 95.44 90 TYR A CA 1
ATOM 668 C C . TYR A 1 90 ? -10.118 5.443 21.321 1.00 95.44 90 TYR A C 1
ATOM 670 O O . TYR A 1 90 ? -10.291 4.603 20.439 1.00 95.44 90 TYR A O 1
ATOM 678 N N . ILE A 1 91 ? -11.047 5.681 22.253 1.00 97.38 91 ILE A N 1
ATOM 679 C CA . ILE A 1 91 ? -12.398 5.097 22.228 1.00 97.38 91 ILE A CA 1
ATOM 680 C C . ILE A 1 91 ? -13.372 6.139 21.669 1.00 97.38 91 ILE A C 1
ATOM 682 O O . ILE A 1 91 ? -13.367 7.289 22.110 1.00 97.38 91 ILE A O 1
ATOM 686 N N . ALA A 1 92 ? -14.211 5.738 20.716 1.00 95.88 92 ALA A N 1
ATOM 687 C CA . ALA A 1 92 ? -15.262 6.563 20.133 1.00 95.88 92 ALA A CA 1
ATOM 688 C C . ALA A 1 92 ? -16.655 6.070 20.559 1.00 95.88 92 ALA A C 1
ATOM 690 O O . ALA A 1 92 ? -16.937 4.871 20.535 1.00 95.88 92 ALA A O 1
ATOM 691 N N . GLU A 1 93 ? -17.530 7.010 20.930 1.00 94.38 93 GLU A N 1
ATOM 692 C CA . GLU A 1 93 ? -18.923 6.728 21.317 1.00 94.38 93 GLU A CA 1
ATOM 693 C C . GLU A 1 93 ? -19.909 6.880 20.144 1.00 94.38 93 GLU A C 1
ATOM 695 O O . GLU A 1 93 ? -20.936 6.208 20.104 1.00 94.38 93 GLU A O 1
ATOM 700 N N . GLU A 1 94 ? -19.590 7.726 19.159 1.00 92.12 94 GLU A N 1
ATOM 701 C CA . GLU A 1 94 ? -20.427 7.957 17.979 1.00 92.12 94 GLU A CA 1
ATOM 702 C C . GLU A 1 94 ? -19.977 7.085 16.800 1.00 92.12 94 GLU A C 1
ATOM 704 O O . GLU A 1 94 ? -18.887 7.266 16.244 1.00 92.12 94 GLU A O 1
ATOM 709 N N . THR A 1 95 ? -20.837 6.143 16.400 1.00 94.94 95 THR A N 1
ATOM 710 C CA . THR A 1 95 ? -20.579 5.213 15.291 1.00 94.94 95 THR A CA 1
ATOM 711 C C . THR A 1 95 ? -21.813 5.044 14.391 1.00 94.94 95 THR A C 1
ATOM 713 O O . THR A 1 95 ? -22.950 5.035 14.871 1.00 94.94 95 THR A O 1
ATOM 716 N N . PRO A 1 96 ? -21.636 4.854 13.071 1.00 96.19 96 PRO A N 1
ATOM 717 C CA . PRO A 1 96 ? -22.734 4.571 12.144 1.00 96.19 96 PRO A CA 1
ATOM 718 C C . PRO A 1 96 ? -23.201 3.100 12.147 1.00 96.19 96 PRO A C 1
ATOM 720 O O . PRO A 1 96 ? -24.051 2.739 11.329 1.00 96.19 96 PRO A O 1
ATOM 723 N N . MET A 1 97 ? -22.687 2.247 13.043 1.00 97.31 97 MET A N 1
ATOM 724 C CA . MET A 1 97 ? -22.869 0.785 13.007 1.00 97.31 97 MET A CA 1
ATOM 725 C C . MET A 1 97 ? -24.336 0.338 12.993 1.00 97.31 97 MET A C 1
ATOM 727 O O . MET A 1 97 ? -24.697 -0.559 12.232 1.00 97.31 97 MET A O 1
ATOM 731 N N . ALA A 1 98 ? -25.220 1.016 13.732 1.00 96.81 98 ALA A N 1
ATOM 732 C CA . ALA A 1 98 ? -26.663 0.752 13.686 1.00 96.81 98 ALA A CA 1
ATOM 733 C C . ALA A 1 98 ? -27.267 0.955 12.279 1.00 96.81 98 ALA A C 1
ATOM 735 O O . ALA A 1 98 ? -28.168 0.223 11.873 1.00 96.81 98 ALA A O 1
ATOM 736 N N . THR A 1 99 ? -26.746 1.905 11.493 1.00 96.94 99 THR A N 1
ATOM 737 C CA . THR A 1 99 ? -27.186 2.136 10.105 1.00 96.94 99 THR A CA 1
ATOM 738 C C . THR A 1 99 ? -26.704 1.021 9.178 1.00 96.94 99 THR A C 1
ATOM 740 O O . THR A 1 99 ? -27.468 0.553 8.334 1.00 96.94 99 THR A O 1
ATOM 743 N N . TYR A 1 100 ? -25.466 0.550 9.355 1.00 97.75 100 TYR A N 1
ATOM 744 C CA . TYR A 1 100 ? -24.919 -0.566 8.577 1.00 97.75 100 TYR A CA 1
ATOM 745 C C . TYR A 1 100 ? -25.633 -1.890 8.899 1.00 97.75 100 TYR A C 1
ATOM 747 O O . TYR A 1 100 ? -25.959 -2.651 7.986 1.00 97.75 100 TYR A O 1
ATOM 755 N N . LEU A 1 101 ? -25.975 -2.124 10.171 1.00 97.81 101 LEU A N 1
ATOM 756 C CA . LEU A 1 101 ? -26.808 -3.252 10.594 1.00 97.81 101 LEU A CA 1
ATOM 757 C C . LEU A 1 101 ? -28.223 -3.174 9.995 1.00 97.81 101 LEU A C 1
ATOM 759 O O . LEU A 1 101 ? -28.716 -4.168 9.466 1.00 97.81 101 LEU A O 1
ATOM 763 N N . ASN A 1 102 ? -28.858 -1.997 10.002 1.00 97.69 102 ASN A N 1
ATOM 764 C CA . ASN A 1 102 ? -30.170 -1.799 9.374 1.00 97.69 102 ASN A CA 1
ATOM 765 C C . ASN A 1 102 ? -30.143 -2.082 7.862 1.00 97.69 102 ASN A C 1
ATOM 767 O O . ASN A 1 102 ? -31.066 -2.716 7.345 1.00 97.69 102 ASN A O 1
ATOM 771 N N . LEU A 1 103 ? -29.078 -1.672 7.158 1.00 97.50 103 LEU A N 1
ATOM 772 C CA . LEU A 1 103 ? -28.869 -2.034 5.753 1.00 97.50 103 LEU A CA 1
ATOM 773 C C . LEU A 1 103 ? -28.737 -3.555 5.589 1.00 97.50 103 LEU A C 1
ATOM 775 O O . LEU A 1 103 ? -29.438 -4.131 4.761 1.00 97.50 103 LEU A O 1
ATOM 779 N N . HIS A 1 104 ? -27.901 -4.218 6.394 1.00 98.06 104 HIS A N 1
ATOM 780 C CA . HIS A 1 104 ? -27.770 -5.677 6.360 1.00 98.06 104 HIS A CA 1
ATOM 781 C C . HIS A 1 104 ? -29.119 -6.386 6.578 1.00 98.06 104 HIS A C 1
ATOM 783 O O . HIS A 1 104 ? -29.471 -7.261 5.792 1.00 98.06 104 HIS A O 1
ATOM 789 N N . ILE A 1 105 ? -29.918 -5.968 7.567 1.00 97.94 105 ILE A N 1
ATOM 790 C CA . ILE A 1 105 ? -31.252 -6.532 7.839 1.00 97.94 105 ILE A CA 1
ATOM 791 C C . ILE A 1 105 ? -32.208 -6.326 6.650 1.00 97.94 105 ILE A C 1
ATOM 793 O O . ILE A 1 105 ? -33.006 -7.212 6.337 1.00 97.94 105 ILE A O 1
ATOM 797 N N . ALA A 1 106 ? -32.148 -5.176 5.971 1.00 97.12 106 ALA A N 1
ATOM 798 C CA . ALA A 1 106 ? -32.950 -4.928 4.773 1.00 97.12 106 ALA A CA 1
ATOM 799 C C . ALA A 1 106 ? -32.539 -5.842 3.605 1.00 97.12 106 ALA A C 1
ATOM 801 O O . ALA A 1 106 ? -33.404 -6.419 2.946 1.00 97.12 106 ALA A O 1
ATOM 802 N N . LEU A 1 107 ? -31.233 -6.029 3.389 1.00 97.12 107 LEU A N 1
ATOM 803 C CA . LEU A 1 107 ? -30.697 -6.954 2.386 1.00 97.12 107 LEU A CA 1
ATOM 804 C C . LEU A 1 107 ? -31.048 -8.412 2.714 1.00 97.12 107 LEU A C 1
ATOM 806 O O . LEU A 1 107 ? -31.404 -9.175 1.820 1.00 97.12 107 LEU A O 1
ATOM 810 N N . GLU A 1 108 ? -31.019 -8.795 3.989 1.00 97.38 108 GLU A N 1
ATOM 811 C CA . GLU A 1 108 ? -31.336 -10.153 4.434 1.00 97.38 108 GLU A CA 1
ATOM 812 C C . GLU A 1 108 ? -32.799 -10.535 4.157 1.00 97.38 108 GLU A C 1
ATOM 814 O O . GLU A 1 108 ? -33.069 -11.640 3.693 1.00 97.38 108 GLU A O 1
ATOM 819 N N . LYS A 1 109 ? -33.748 -9.598 4.297 1.00 95.69 109 LYS A N 1
ATOM 820 C CA . LYS A 1 109 ? -35.150 -9.816 3.884 1.00 95.69 109 LYS A CA 1
ATOM 821 C C . LYS A 1 109 ? -35.289 -10.118 2.387 1.00 95.69 109 LYS A C 1
ATOM 823 O O . LYS A 1 109 ? -36.112 -10.949 2.003 1.00 95.69 109 LYS A O 1
ATOM 828 N N . LEU A 1 110 ? -34.481 -9.469 1.545 1.00 94.44 110 LEU A N 1
ATOM 829 C CA . LEU A 1 110 ? -34.454 -9.732 0.103 1.00 94.44 110 LEU A CA 1
ATOM 830 C C . LEU A 1 110 ? -33.848 -11.112 -0.200 1.00 94.44 110 LEU A C 1
ATOM 832 O O . LEU A 1 110 ? -34.352 -11.811 -1.071 1.00 94.44 110 LEU A O 1
ATOM 836 N N . ARG A 1 111 ? -32.835 -11.547 0.560 1.00 95.31 111 ARG A N 1
ATOM 837 C CA . ARG A 1 111 ? -32.243 -12.895 0.440 1.00 95.31 111 ARG A CA 1
ATOM 838 C C . ARG A 1 111 ? -33.190 -14.008 0.855 1.00 95.31 111 ARG A C 1
ATOM 840 O O . ARG A 1 111 ? -33.243 -15.018 0.167 1.00 95.31 111 ARG A O 1
ATOM 847 N N . VAL A 1 112 ? -33.941 -13.826 1.945 1.00 94.38 112 VAL A N 1
ATOM 848 C CA . VAL A 1 112 ? -35.016 -14.754 2.344 1.00 94.38 112 VAL A CA 1
ATOM 849 C C . VAL A 1 112 ? -36.041 -14.867 1.214 1.00 94.38 112 VAL A C 1
ATOM 851 O O . VAL A 1 112 ? -36.324 -15.964 0.748 1.00 94.38 112 VAL A O 1
ATOM 854 N N . SER A 1 113 ? -36.495 -13.726 0.686 1.00 91.81 113 SER A N 1
ATOM 855 C CA . SER A 1 113 ? -37.450 -13.689 -0.430 1.00 91.81 113 SER A CA 1
ATOM 856 C C . SER A 1 113 ? -36.914 -14.398 -1.686 1.00 91.81 113 SER A C 1
ATOM 858 O O . SER A 1 113 ? -37.663 -15.103 -2.358 1.00 91.81 113 SER A O 1
ATOM 860 N N . ALA A 1 114 ? -35.617 -14.256 -1.981 1.00 91.56 114 ALA A N 1
ATOM 861 C CA . ALA A 1 114 ? -34.952 -14.954 -3.079 1.00 91.56 114 ALA A CA 1
ATOM 862 C C . ALA A 1 114 ? -34.785 -16.462 -2.820 1.00 91.56 114 ALA A C 1
ATOM 864 O O . ALA A 1 114 ? -34.953 -17.249 -3.748 1.00 91.56 114 ALA A O 1
ATOM 865 N N . SER A 1 115 ? -34.488 -16.885 -1.583 1.00 89.88 115 SER A N 1
ATOM 866 C CA . SER A 1 115 ? -34.372 -18.309 -1.235 1.00 89.88 115 SER A CA 1
ATOM 867 C C . SER A 1 115 ? -35.707 -19.049 -1.207 1.00 89.88 115 SER A C 1
ATOM 869 O O . SER A 1 115 ? -35.729 -20.249 -1.471 1.00 89.88 115 SER A O 1
ATOM 871 N N . ASP A 1 116 ? -36.802 -18.340 -0.932 1.00 88.88 116 ASP A N 1
ATOM 872 C CA . ASP A 1 116 ? -38.158 -18.898 -0.931 1.00 88.88 116 ASP A CA 1
ATOM 873 C C . ASP A 1 116 ? -38.751 -18.993 -2.356 1.00 88.88 116 ASP A C 1
ATOM 875 O O . ASP A 1 116 ? -39.735 -19.701 -2.585 1.00 88.88 116 ASP A O 1
ATOM 879 N N . CYS A 1 117 ? -38.151 -18.308 -3.340 1.00 84.31 117 CYS A N 1
ATOM 880 C CA . CYS A 1 117 ? -38.538 -18.404 -4.747 1.00 84.31 117 CYS A CA 1
ATOM 881 C C . CYS A 1 117 ? -37.997 -19.693 -5.402 1.00 84.31 117 CYS A C 1
ATOM 883 O O . CYS A 1 117 ? -36.827 -20.036 -5.216 1.00 84.31 117 CYS A O 1
ATOM 885 N N . PRO A 1 118 ? -38.780 -20.389 -6.256 1.00 76.44 118 PRO A N 1
ATOM 886 C CA . PRO A 1 118 ? -38.274 -21.532 -7.016 1.00 76.44 118 PRO A CA 1
ATOM 887 C C . PRO A 1 118 ? -37.093 -21.122 -7.918 1.00 76.44 118 PRO A C 1
ATOM 889 O O . PRO A 1 118 ? -37.207 -20.107 -8.613 1.00 76.44 118 PRO A O 1
ATOM 892 N N . PRO A 1 119 ? -35.998 -21.908 -7.988 1.00 66.94 119 PRO A N 1
ATOM 893 C CA . PRO A 1 119 ? -34.705 -21.476 -8.545 1.00 66.94 119 PRO A CA 1
ATOM 894 C C . PRO A 1 119 ? -34.714 -21.127 -10.045 1.00 66.94 119 PRO A C 1
ATOM 896 O O . PRO A 1 119 ? -33.789 -20.479 -10.535 1.00 66.94 119 PRO A O 1
ATOM 899 N N . THR A 1 120 ? -35.756 -21.539 -10.771 1.00 65.00 120 THR A N 1
ATOM 900 C CA . THR A 1 120 ? -35.995 -21.237 -12.192 1.00 65.00 120 THR A CA 1
ATOM 901 C C . THR A 1 120 ? -36.763 -19.929 -12.429 1.00 65.00 120 THR A C 1
ATOM 903 O O . THR A 1 120 ? -37.065 -19.604 -13.573 1.00 65.00 120 THR A O 1
ATOM 906 N N . THR A 1 121 ? -37.132 -19.202 -11.372 1.00 70.44 121 THR A N 1
ATOM 907 C CA . THR A 1 121 ? -37.916 -17.957 -11.445 1.00 70.44 121 THR A CA 1
ATOM 908 C C . THR A 1 121 ? -36.986 -16.748 -11.364 1.00 70.44 121 THR A C 1
ATOM 910 O O . THR A 1 121 ? -36.043 -16.763 -10.578 1.00 70.44 121 THR A O 1
ATOM 913 N N . GLU A 1 122 ? -37.280 -15.662 -12.085 1.00 64.00 122 GLU A N 1
ATOM 914 C CA . GLU A 1 122 ? -36.486 -14.416 -12.027 1.00 64.00 122 GLU A CA 1
ATOM 915 C C . GLU A 1 122 ? -36.382 -13.815 -10.608 1.00 64.00 122 GLU A C 1
ATOM 917 O O . GLU A 1 122 ? -35.414 -13.126 -10.298 1.00 64.00 122 GLU A O 1
ATOM 922 N N . GLY A 1 123 ? -37.334 -14.125 -9.717 1.00 68.31 123 GLY A N 1
ATOM 923 C CA . GLY A 1 123 ? -37.303 -13.728 -8.303 1.00 68.31 123 GLY A CA 1
ATOM 924 C C . GLY A 1 123 ? -36.276 -14.466 -7.429 1.00 68.31 123 GLY A C 1
ATOM 925 O O . GLY A 1 123 ? -35.989 -14.004 -6.329 1.00 68.31 123 GLY A O 1
ATOM 926 N N . ALA A 1 124 ? -35.684 -15.573 -7.895 1.00 77.69 124 ALA A N 1
ATOM 927 C CA . ALA A 1 124 ? -34.666 -16.338 -7.163 1.00 77.69 124 ALA A CA 1
ATOM 928 C C . ALA A 1 124 ? -33.257 -15.725 -7.313 1.00 77.69 124 ALA A C 1
ATOM 930 O O . ALA A 1 124 ? -32.295 -16.393 -7.704 1.00 77.69 124 ALA A O 1
ATOM 931 N N . GLN A 1 125 ? -33.143 -14.417 -7.071 1.00 88.56 125 GLN A N 1
ATOM 932 C CA . GLN A 1 125 ? -31.883 -13.681 -7.107 1.00 88.56 125 GLN A CA 1
ATOM 933 C C . GLN A 1 125 ? -31.780 -12.733 -5.909 1.00 88.56 125 GLN A C 1
ATOM 935 O O . GLN A 1 125 ? -32.626 -11.865 -5.701 1.00 88.56 125 GLN A O 1
ATOM 940 N N . GLY A 1 126 ? -30.705 -12.886 -5.138 1.00 93.56 126 GLY A N 1
ATOM 941 C CA . GLY A 1 126 ? -30.384 -12.026 -4.008 1.00 93.56 126 GLY A CA 1
ATOM 942 C C . GLY A 1 126 ? -29.996 -10.603 -4.426 1.00 93.56 126 GLY A C 1
ATOM 943 O O . GLY A 1 126 ? -29.677 -10.343 -5.591 1.00 93.56 126 GLY A O 1
ATOM 944 N N . PRO A 1 127 ? -29.987 -9.657 -3.472 1.00 96.12 127 PRO A N 1
ATOM 945 C CA . PRO A 1 127 ? -29.697 -8.260 -3.755 1.00 96.12 127 PRO A CA 1
ATOM 946 C C . PRO A 1 127 ? -28.270 -8.074 -4.282 1.00 96.12 127 PRO A C 1
ATOM 948 O O . PRO A 1 127 ? -27.313 -8.644 -3.756 1.00 96.12 127 PRO A O 1
ATOM 951 N N . ARG A 1 128 ? -28.121 -7.224 -5.299 1.00 97.31 128 ARG A N 1
ATOM 952 C CA . ARG A 1 128 ? -26.826 -6.816 -5.853 1.00 97.31 128 ARG A CA 1
ATOM 953 C C . ARG A 1 128 ? -26.558 -5.369 -5.457 1.00 97.31 128 ARG A C 1
ATOM 955 O O . ARG A 1 128 ? -27.256 -4.463 -5.917 1.00 97.31 128 ARG A O 1
ATOM 962 N N . VAL A 1 129 ? -25.597 -5.176 -4.558 1.00 98.12 129 VAL A N 1
ATOM 963 C CA . VAL A 1 129 ? -25.314 -3.905 -3.881 1.00 98.12 129 VAL A CA 1
ATOM 964 C C . VAL A 1 129 ? -24.027 -3.300 -4.419 1.00 98.12 129 VAL A C 1
ATOM 966 O O . VAL A 1 129 ? -22.976 -3.931 -4.345 1.00 98.12 129 VAL A O 1
ATOM 969 N N . LEU A 1 130 ? -24.102 -2.065 -4.907 1.00 98.12 130 LEU A N 1
ATOM 970 C CA . LEU A 1 130 ? -22.953 -1.275 -5.343 1.00 98.12 130 LEU A CA 1
ATOM 971 C C . LEU A 1 130 ? -22.635 -0.201 -4.296 1.00 98.12 130 LEU A C 1
ATOM 973 O O . LEU A 1 130 ? -23.482 0.651 -4.022 1.00 98.12 130 LEU A O 1
ATOM 977 N N . LEU A 1 131 ? -21.436 -0.232 -3.714 1.00 97.31 131 LEU A N 1
ATOM 978 C CA . LEU A 1 131 ? -20.955 0.790 -2.780 1.00 97.31 131 LEU A CA 1
ATOM 979 C C . LEU A 1 131 ? -20.216 1.880 -3.560 1.00 97.31 131 LEU A C 1
ATOM 981 O O . LEU A 1 131 ? -19.253 1.571 -4.246 1.00 97.31 131 LEU A O 1
ATOM 985 N N . ILE A 1 132 ? -20.624 3.146 -3.447 1.00 95.56 132 ILE A N 1
ATOM 986 C CA . ILE A 1 132 ? -19.943 4.273 -4.110 1.00 95.56 132 ILE A CA 1
ATOM 987 C C . ILE A 1 132 ? -19.695 5.440 -3.153 1.00 95.56 132 ILE A C 1
ATOM 989 O O . ILE A 1 132 ? -20.403 5.623 -2.163 1.00 95.56 132 ILE A O 1
ATOM 993 N N . GLY A 1 133 ? -18.705 6.272 -3.472 1.00 93.94 133 GLY A N 1
ATOM 994 C CA . GLY A 1 133 ? -18.341 7.446 -2.679 1.00 93.94 133 GLY A CA 1
ATOM 995 C C . GLY A 1 133 ? -16.932 7.964 -2.994 1.00 93.94 133 GLY A C 1
ATOM 996 O O . GLY A 1 133 ? -16.160 7.251 -3.649 1.00 93.94 133 GLY A O 1
ATOM 997 N N . PRO A 1 134 ? -16.586 9.171 -2.510 1.00 92.06 134 PRO A N 1
ATOM 998 C CA . PRO A 1 134 ? -15.274 9.799 -2.709 1.00 92.06 134 PRO A CA 1
ATOM 999 C C . PRO A 1 134 ? -14.147 9.033 -1.971 1.00 92.06 134 PRO A C 1
ATOM 1001 O O . PRO A 1 134 ? -14.401 7.949 -1.420 1.00 92.06 134 PRO A O 1
ATOM 1004 N N . PRO A 1 135 ? -12.887 9.514 -1.980 1.00 89.31 135 PRO A N 1
ATOM 1005 C CA . PRO A 1 135 ? -11.775 8.816 -1.349 1.00 89.31 135 PRO A CA 1
ATOM 1006 C C . PRO A 1 135 ? -11.970 8.662 0.156 1.00 89.31 135 PRO A C 1
ATOM 1008 O O . PRO A 1 135 ? -12.616 9.477 0.803 1.00 89.31 135 PRO A O 1
ATOM 1011 N N . ASP A 1 136 ? -11.426 7.571 0.688 1.00 90.19 136 ASP A N 1
ATOM 1012 C CA . ASP A 1 136 ? -11.213 7.334 2.120 1.00 90.19 136 ASP A CA 1
ATOM 1013 C C . ASP A 1 136 ? -12.471 7.379 3.037 1.00 90.19 136 ASP A C 1
ATOM 1015 O O . ASP A 1 136 ? -12.359 7.243 4.249 1.00 90.19 136 ASP A O 1
ATOM 1019 N N . VAL A 1 137 ? -13.695 7.371 2.477 1.00 92.75 137 VAL A N 1
ATOM 1020 C CA . VAL A 1 137 ? -14.988 7.308 3.218 1.00 92.75 137 VAL A CA 1
ATOM 1021 C C . VAL A 1 137 ? -15.402 5.925 3.764 1.00 92.75 137 VAL A C 1
ATOM 1023 O O . VAL A 1 137 ? -16.558 5.729 4.134 1.00 92.75 137 VAL A O 1
ATOM 1026 N N . GLY A 1 138 ? -14.503 4.936 3.783 1.00 93.62 138 GLY A N 1
ATOM 1027 C CA . GLY A 1 138 ? -14.784 3.612 4.366 1.00 93.62 138 GLY A CA 1
ATOM 1028 C C . GLY A 1 138 ? -15.640 2.651 3.522 1.00 93.62 138 GLY A C 1
ATOM 1029 O O . GLY A 1 138 ? -16.286 1.770 4.088 1.00 93.62 138 GLY A O 1
ATOM 1030 N N . LYS A 1 139 ? -15.642 2.769 2.182 1.00 94.62 139 LYS A N 1
ATOM 1031 C CA . LYS A 1 139 ? -16.372 1.849 1.275 1.00 94.62 139 LYS A CA 1
ATOM 1032 C C . LYS A 1 139 ? -16.027 0.372 1.541 1.00 94.62 139 LYS A C 1
ATOM 1034 O O . LYS A 1 139 ? -16.902 -0.411 1.909 1.00 94.62 139 LYS A O 1
ATOM 1039 N N . THR A 1 140 ? -14.737 0.038 1.510 1.00 94.94 140 THR A N 1
ATOM 1040 C CA . THR A 1 140 ? -14.194 -1.302 1.795 1.00 94.94 140 THR A CA 1
ATOM 1041 C C . THR A 1 140 ? -14.511 -1.787 3.212 1.00 94.94 140 THR A C 1
ATOM 1043 O O . THR A 1 140 ? -14.784 -2.967 3.424 1.00 94.94 140 THR A O 1
ATOM 1046 N N . THR A 1 141 ? -14.554 -0.882 4.194 1.00 95.81 141 THR A N 1
ATOM 1047 C CA . THR A 1 141 ? -14.971 -1.195 5.570 1.00 95.81 141 THR A CA 1
ATOM 1048 C C . THR A 1 141 ? -16.433 -1.638 5.624 1.00 95.81 141 THR A C 1
ATOM 1050 O O . THR A 1 141 ? -16.744 -2.653 6.246 1.00 95.81 141 THR A O 1
ATOM 1053 N N . VAL A 1 142 ? -17.334 -0.938 4.927 1.00 97.19 142 VAL A N 1
ATOM 1054 C CA . VAL A 1 142 ? -18.745 -1.345 4.817 1.00 97.19 142 VAL A CA 1
ATOM 1055 C C . VAL A 1 142 ? -18.885 -2.649 4.023 1.00 97.19 142 VAL A C 1
ATOM 1057 O O . VAL A 1 142 ? -19.682 -3.501 4.416 1.00 97.19 142 VAL A O 1
ATOM 1060 N N . ALA A 1 143 ? -18.077 -2.869 2.978 1.00 97.38 143 ALA A N 1
ATOM 1061 C CA . ALA A 1 143 ? -18.035 -4.146 2.259 1.00 97.38 143 ALA A CA 1
ATOM 1062 C C . ALA A 1 143 ? -17.674 -5.317 3.193 1.00 97.38 143 ALA A C 1
ATOM 1064 O O . ALA A 1 143 ? -18.378 -6.330 3.201 1.00 97.38 143 ALA A O 1
ATOM 1065 N N . LYS A 1 144 ? -16.636 -5.156 4.028 1.00 97.25 144 LYS A N 1
ATOM 1066 C CA . LYS A 1 144 ? -16.238 -6.127 5.064 1.00 97.25 144 LYS A CA 1
ATOM 1067 C 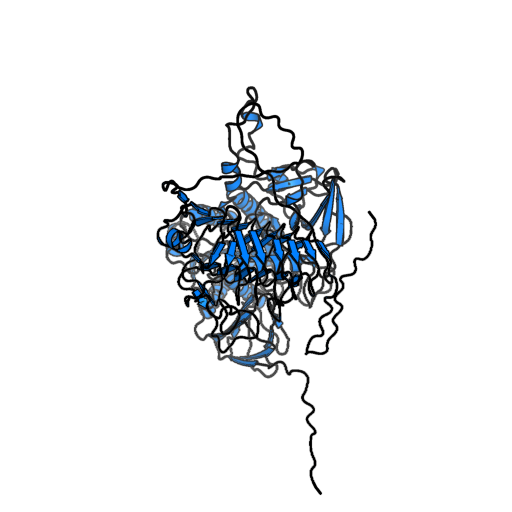C . LYS A 1 144 ? -17.383 -6.374 6.058 1.00 97.25 144 LYS A C 1
ATOM 1069 O O . LYS A 1 144 ? -17.808 -7.518 6.195 1.00 97.25 144 LYS A O 1
ATOM 1074 N N . ILE A 1 145 ? -17.981 -5.324 6.635 1.00 98.06 145 ILE A N 1
ATOM 1075 C CA . ILE A 1 145 ? -19.091 -5.447 7.607 1.00 98.06 145 ILE A CA 1
ATOM 1076 C C . ILE A 1 145 ? -20.279 -6.221 7.019 1.00 98.06 145 ILE A C 1
ATOM 1078 O O . ILE A 1 145 ? -20.749 -7.191 7.618 1.00 98.06 145 ILE A O 1
ATOM 1082 N N . LEU A 1 146 ? -20.742 -5.839 5.824 1.00 98.19 146 LEU A N 1
ATOM 1083 C CA . LEU A 1 146 ? -21.859 -6.515 5.157 1.00 98.19 146 LEU A CA 1
ATOM 1084 C C . LEU A 1 146 ? -21.525 -7.976 4.818 1.00 98.19 146 LEU A C 1
ATOM 1086 O O . LEU A 1 146 ? -22.404 -8.836 4.916 1.00 98.19 146 LEU A O 1
ATOM 1090 N N . THR A 1 147 ? -20.274 -8.275 4.461 1.00 97.75 147 THR A N 1
ATOM 1091 C CA . THR A 1 147 ? -19.798 -9.642 4.192 1.00 97.75 147 THR A CA 1
ATOM 1092 C C . THR A 1 147 ? -19.788 -10.481 5.470 1.00 97.75 147 THR A C 1
ATOM 1094 O O . THR A 1 147 ? -20.435 -11.528 5.511 1.00 97.75 147 THR A O 1
ATOM 1097 N N . GLY A 1 148 ? -19.152 -9.991 6.540 1.00 97.31 148 GLY A N 1
ATOM 1098 C CA . GLY A 1 148 ? -19.081 -10.658 7.844 1.00 97.31 148 GLY A CA 1
ATOM 1099 C C . GLY A 1 148 ? -20.458 -10.954 8.434 1.00 97.31 148 GLY A C 1
ATOM 1100 O O . GLY A 1 148 ? -20.735 -12.087 8.826 1.00 97.31 148 GLY A O 1
ATOM 1101 N N . TYR A 1 149 ? -21.374 -9.982 8.407 1.00 98.06 149 TYR A N 1
ATOM 1102 C CA . TYR A 1 149 ? -22.750 -10.187 8.876 1.00 98.06 149 TYR A CA 1
ATOM 1103 C C . TYR A 1 149 ? -23.513 -11.214 8.032 1.00 98.06 149 TYR A C 1
ATOM 1105 O O . TYR A 1 149 ? -24.281 -12.003 8.571 1.00 98.06 149 TYR A O 1
ATOM 1113 N N . SER A 1 150 ? -23.275 -11.262 6.720 1.00 97.44 150 SER A N 1
ATOM 1114 C CA . SER A 1 150 ? -23.892 -12.273 5.852 1.00 97.44 150 SER A CA 1
ATOM 1115 C C . SER A 1 150 ? -23.394 -13.685 6.182 1.00 97.44 150 SER A C 1
ATOM 1117 O O . SER A 1 150 ? -24.211 -14.592 6.314 1.00 97.44 150 SER A O 1
ATOM 1119 N N . ILE A 1 151 ? -22.088 -13.860 6.412 1.00 96.31 151 ILE A N 1
ATOM 1120 C CA . ILE A 1 151 ? -21.515 -15.145 6.850 1.00 96.31 151 ILE A CA 1
ATOM 1121 C C . ILE A 1 151 ? -22.092 -15.564 8.213 1.00 96.31 151 ILE A C 1
ATOM 1123 O O . ILE A 1 151 ? -22.439 -16.728 8.402 1.00 96.31 151 ILE A O 1
ATOM 1127 N N . ARG A 1 152 ? -22.261 -14.622 9.155 1.00 95.19 152 ARG A N 1
ATOM 1128 C CA . ARG A 1 152 ? -22.865 -14.883 10.481 1.00 95.19 152 ARG A CA 1
ATOM 1129 C C . ARG A 1 152 ? -24.330 -15.330 10.402 1.00 95.19 152 ARG A C 1
ATOM 1131 O O . ARG A 1 152 ? -24.765 -16.076 11.272 1.00 95.19 152 ARG A O 1
ATOM 1138 N N . GLN A 1 153 ? -25.062 -14.943 9.355 1.00 95.31 153 GLN A N 1
ATOM 1139 C CA . GLN A 1 153 ? -26.410 -15.451 9.050 1.00 95.31 153 GLN A CA 1
ATOM 1140 C C . GLN A 1 153 ? -26.406 -16.776 8.260 1.00 95.31 153 GLN A C 1
ATOM 1142 O O . GLN A 1 153 ? -27.443 -17.190 7.745 1.00 95.31 153 GLN A O 1
ATOM 1147 N N . GLY A 1 154 ? -25.252 -17.438 8.108 1.00 94.88 154 GLY A N 1
ATOM 1148 C CA . GLY A 1 154 ? -25.129 -18.662 7.313 1.00 94.88 154 GLY A CA 1
ATOM 1149 C C . GLY A 1 154 ? -25.366 -18.437 5.818 1.00 94.88 154 GLY A C 1
ATOM 1150 O O . GLY A 1 154 ? -25.862 -19.329 5.138 1.00 94.88 154 GLY A O 1
ATOM 1151 N N . ARG A 1 155 ? -25.073 -17.233 5.308 1.00 95.81 155 ARG A N 1
ATOM 1152 C CA . ARG A 1 155 ? -25.180 -16.887 3.885 1.00 95.81 155 ARG A CA 1
ATOM 1153 C C . ARG A 1 155 ? -23.808 -16.844 3.222 1.00 95.81 155 ARG A C 1
ATOM 1155 O O . ARG A 1 155 ? -22.784 -16.673 3.881 1.00 95.81 155 ARG A O 1
ATOM 1162 N N . LYS A 1 156 ? -23.809 -16.914 1.892 1.00 96.00 156 LYS A N 1
ATOM 1163 C CA . LYS A 1 156 ? -22.611 -17.088 1.066 1.00 96.00 156 LYS A CA 1
ATOM 1164 C C . LYS A 1 156 ? -22.457 -15.961 0.031 1.00 96.00 156 LYS A C 1
ATOM 1166 O O . LYS A 1 156 ? -22.641 -16.202 -1.167 1.00 96.00 156 LYS A O 1
ATOM 1171 N N . PRO A 1 157 ? -22.201 -14.706 0.454 1.00 97.00 157 PRO A N 1
ATOM 1172 C CA . PRO A 1 157 ? -22.164 -13.568 -0.460 1.00 97.00 157 PRO A CA 1
ATOM 1173 C C . PRO A 1 157 ? -21.024 -13.694 -1.467 1.00 97.00 157 PRO A C 1
ATOM 1175 O O . PRO A 1 157 ? -19.933 -14.173 -1.145 1.00 97.00 157 PRO A O 1
ATOM 1178 N N . MET A 1 158 ? -21.267 -13.199 -2.677 1.00 97.38 158 MET A N 1
ATOM 1179 C CA . MET A 1 158 ? -20.197 -12.924 -3.625 1.00 97.38 158 MET A CA 1
ATOM 1180 C C . MET A 1 158 ? -19.724 -11.483 -3.438 1.00 97.38 158 MET A C 1
ATOM 1182 O O . MET A 1 158 ? -20.519 -10.551 -3.551 1.00 97.38 158 MET A O 1
ATOM 1186 N N . VAL A 1 159 ? -18.440 -11.298 -3.143 1.00 97.75 159 VAL A N 1
ATOM 1187 C CA . VAL A 1 159 ? -17.824 -9.974 -2.996 1.00 97.75 159 VAL A CA 1
ATOM 1188 C C . VAL A 1 159 ? -16.966 -9.705 -4.219 1.00 97.75 159 VAL A C 1
ATOM 1190 O O . VAL A 1 159 ? -16.186 -10.566 -4.625 1.00 97.75 159 VAL A O 1
ATOM 1193 N N . ILE A 1 160 ? -17.114 -8.515 -4.793 1.00 97.94 160 ILE A N 1
ATOM 1194 C CA . ILE A 1 160 ? -16.374 -8.044 -5.961 1.00 97.94 160 ILE A CA 1
ATOM 1195 C C . ILE A 1 160 ? -15.668 -6.750 -5.577 1.00 97.94 160 ILE A C 1
ATOM 1197 O O . ILE A 1 160 ? -16.300 -5.826 -5.071 1.00 97.94 160 ILE A O 1
ATOM 1201 N N . ASN A 1 161 ? -14.372 -6.670 -5.849 1.00 96.50 161 ASN A N 1
ATOM 1202 C CA . ASN A 1 161 ? -13.612 -5.435 -5.783 1.00 96.50 161 ASN A CA 1
ATOM 1203 C C . ASN A 1 161 ? -13.281 -4.947 -7.194 1.00 96.50 161 ASN A C 1
ATOM 1205 O O . ASN A 1 161 ? -12.643 -5.659 -7.978 1.00 96.50 161 ASN A O 1
ATOM 1209 N N . LEU A 1 162 ? -13.693 -3.715 -7.487 1.00 95.50 162 LEU A N 1
ATOM 1210 C CA . LEU A 1 162 ? -13.353 -2.998 -8.712 1.00 95.50 162 LEU A CA 1
ATOM 1211 C C . LEU A 1 162 ? -12.314 -1.883 -8.474 1.00 95.50 162 LEU A C 1
ATOM 1213 O O . LEU A 1 162 ? -11.878 -1.267 -9.450 1.00 95.50 162 LEU A O 1
ATOM 1217 N N . ASP A 1 163 ? -11.923 -1.596 -7.222 1.00 91.00 163 ASP A N 1
ATOM 1218 C CA . ASP A 1 163 ? -10.849 -0.643 -6.904 1.00 91.00 163 ASP A CA 1
ATOM 1219 C C . ASP A 1 163 ? -9.477 -1.279 -7.162 1.00 91.00 163 ASP A C 1
ATOM 1221 O O . ASP A 1 163 ? -9.075 -2.241 -6.508 1.00 91.00 163 ASP A O 1
ATOM 1225 N N . THR A 1 164 ? -8.751 -0.732 -8.130 1.00 86.62 164 THR A N 1
ATOM 1226 C CA . THR A 1 164 ? -7.447 -1.238 -8.563 1.00 86.62 164 THR A CA 1
ATOM 1227 C C . THR A 1 164 ? -6.276 -0.489 -7.923 1.00 86.62 164 THR A C 1
ATOM 1229 O O . THR A 1 164 ? -5.155 -0.998 -7.953 1.00 86.62 164 THR A O 1
ATOM 1232 N N . GLY A 1 165 ? -6.513 0.683 -7.322 1.00 75.31 165 GLY A N 1
ATOM 1233 C CA . GLY A 1 165 ? -5.502 1.478 -6.615 1.00 75.31 165 GLY A CA 1
ATOM 1234 C C . GLY A 1 165 ? -5.500 1.279 -5.093 1.00 75.31 165 GLY A C 1
ATOM 1235 O O . GLY A 1 165 ? -4.478 1.532 -4.442 1.00 75.31 165 GLY A O 1
ATOM 1236 N N . GLY A 1 166 ? -6.634 0.834 -4.539 1.00 73.50 166 GLY A N 1
ATOM 1237 C CA . GLY A 1 166 ? -6.875 0.613 -3.112 1.00 73.50 166 GLY A CA 1
ATOM 1238 C C . GLY A 1 166 ? -6.487 -0.769 -2.566 1.00 73.50 166 GLY A C 1
ATOM 1239 O O . GLY A 1 166 ? -5.505 -1.384 -2.980 1.00 73.50 166 GLY A O 1
ATOM 1240 N N . GLU A 1 167 ? -7.246 -1.229 -1.567 1.00 72.50 167 GLU A N 1
ATOM 1241 C CA . GLU A 1 167 ? -7.038 -2.517 -0.893 1.00 72.50 167 GLU A CA 1
ATOM 1242 C C . GLU A 1 167 ? -7.705 -3.640 -1.706 1.00 72.50 167 GLU A C 1
ATOM 1244 O O . GLU A 1 167 ? -8.929 -3.709 -1.792 1.00 72.50 167 GLU A O 1
ATOM 1249 N N . GLY A 1 168 ? -6.908 -4.519 -2.319 1.00 74.62 168 GLY A N 1
ATOM 1250 C CA . GLY A 1 168 ? -7.424 -5.614 -3.143 1.00 74.62 168 GLY A CA 1
ATOM 1251 C C . GLY A 1 168 ? -8.090 -6.728 -2.326 1.00 74.62 168 GLY A C 1
ATOM 1252 O O . GLY A 1 168 ? -7.600 -7.125 -1.272 1.00 74.62 168 GLY A O 1
ATOM 1253 N N . VAL A 1 169 ? -9.173 -7.315 -2.847 1.00 84.19 169 VAL A N 1
ATOM 1254 C CA . VAL A 1 169 ? -9.764 -8.534 -2.268 1.00 84.19 169 VAL A CA 1
ATOM 1255 C C . VAL A 1 169 ? -8.939 -9.748 -2.707 1.00 84.19 169 VAL A C 1
ATOM 1257 O O . VAL A 1 169 ? -8.987 -10.135 -3.875 1.00 84.19 169 VAL A O 1
ATOM 1260 N N . LEU A 1 170 ? -8.210 -10.366 -1.768 1.00 88.88 170 LEU A N 1
ATOM 1261 C CA . LEU A 1 170 ? -7.505 -11.655 -1.934 1.00 88.88 170 LEU A CA 1
ATOM 1262 C C . LEU A 1 170 ? -6.455 -11.692 -3.069 1.00 88.88 170 LEU A C 1
ATOM 1264 O O . LEU A 1 170 ? -6.120 -12.763 -3.578 1.00 88.88 170 LEU A O 1
ATOM 1268 N N . SER A 1 171 ? -5.960 -10.532 -3.498 1.00 89.38 171 SER A N 1
ATOM 1269 C CA . SER A 1 171 ? -5.129 -10.373 -4.694 1.00 89.38 171 SER A CA 1
ATOM 1270 C C . SER A 1 171 ? -4.190 -9.171 -4.554 1.00 89.38 171 SER A C 1
ATOM 1272 O O . SER A 1 171 ? -4.394 -8.307 -3.702 1.00 89.38 171 SER A O 1
ATOM 1274 N N . VAL A 1 172 ? -3.157 -9.110 -5.395 1.00 88.31 172 VAL A N 1
ATOM 1275 C CA . VAL A 1 172 ? -2.204 -7.990 -5.429 1.00 88.31 172 VAL A CA 1
ATOM 1276 C C . VAL A 1 172 ? -2.852 -6.698 -5.974 1.00 88.31 172 VAL A C 1
ATOM 1278 O O . VAL A 1 172 ? -3.855 -6.768 -6.693 1.00 88.31 172 VAL A O 1
ATOM 1281 N N . PRO A 1 173 ? -2.288 -5.511 -5.683 1.00 87.12 173 PRO A N 1
ATOM 1282 C CA . PRO A 1 173 ? -2.751 -4.237 -6.241 1.00 87.12 173 PRO A CA 1
ATOM 1283 C C . PRO A 1 173 ? -2.758 -4.207 -7.780 1.00 87.12 173 PRO A C 1
ATOM 1285 O O . PRO A 1 173 ? -2.057 -4.974 -8.440 1.00 87.12 173 PRO A O 1
ATOM 1288 N N . GLY A 1 174 ? -3.553 -3.311 -8.371 1.00 86.44 174 GLY A N 1
ATOM 1289 C CA . GLY A 1 174 ? -3.761 -3.243 -9.824 1.00 86.44 174 GLY A CA 1
ATOM 1290 C C . GLY A 1 174 ? -4.735 -4.296 -10.370 1.00 86.44 174 GLY A C 1
ATOM 1291 O O . GLY A 1 174 ? -4.856 -4.445 -11.589 1.00 86.44 174 GLY A O 1
ATOM 1292 N N . THR A 1 175 ? -5.435 -5.038 -9.507 1.00 91.06 175 THR A N 1
ATOM 1293 C CA . THR A 1 175 ? -6.347 -6.118 -9.912 1.00 91.06 175 THR A CA 1
ATOM 1294 C C . THR A 1 175 ? -7.802 -5.821 -9.570 1.00 91.06 175 THR A C 1
ATOM 1296 O O . THR A 1 175 ? -8.105 -5.207 -8.552 1.00 91.06 175 THR A O 1
ATOM 1299 N N . MET A 1 176 ? -8.706 -6.290 -10.430 1.00 94.25 176 MET A N 1
ATOM 1300 C CA . MET A 1 176 ? -10.104 -6.513 -10.068 1.00 94.25 176 MET A CA 1
ATOM 1301 C C . MET A 1 176 ? -10.237 -7.957 -9.600 1.00 94.25 176 MET A C 1
ATOM 1303 O O . MET A 1 176 ? -9.668 -8.856 -10.230 1.00 94.25 176 MET A O 1
ATOM 1307 N N . SER A 1 177 ? -11.018 -8.208 -8.557 1.00 95.50 177 SER A N 1
ATOM 1308 C CA . SER A 1 177 ? -11.209 -9.566 -8.046 1.00 95.50 177 SER A CA 1
ATOM 1309 C C . SER A 1 177 ? -12.635 -9.830 -7.580 1.00 95.50 177 SER A C 1
ATOM 1311 O O . SER A 1 177 ? -13.351 -8.918 -7.176 1.00 95.50 177 SER A O 1
ATOM 1313 N N . ALA A 1 178 ? -13.060 -11.089 -7.655 1.00 96.56 178 ALA A N 1
ATOM 1314 C CA . ALA A 1 178 ? -14.348 -11.553 -7.154 1.00 96.56 178 ALA A CA 1
ATOM 1315 C C . ALA A 1 178 ? -14.186 -12.899 -6.443 1.00 96.56 178 ALA A C 1
ATOM 1317 O O . ALA A 1 178 ? -13.557 -13.806 -6.984 1.00 96.56 178 ALA A O 1
ATOM 1318 N N . ALA A 1 179 ? -14.767 -13.056 -5.255 1.00 95.88 179 ALA A N 1
ATOM 1319 C CA . ALA A 1 179 ? -14.739 -14.313 -4.507 1.00 95.88 179 ALA A CA 1
ATOM 1320 C C . ALA A 1 179 ? -16.076 -14.580 -3.802 1.00 95.88 179 ALA A C 1
ATOM 1322 O O . ALA A 1 179 ? -16.801 -13.658 -3.430 1.00 95.88 179 ALA A O 1
ATOM 1323 N N . SER A 1 180 ? -16.396 -15.860 -3.607 1.00 94.94 180 SER A N 1
ATOM 1324 C CA . SER A 1 180 ? -17.547 -16.304 -2.811 1.00 94.94 180 SER A CA 1
ATOM 1325 C C . SER A 1 180 ? -17.105 -16.605 -1.376 1.00 94.94 180 SER A C 1
ATOM 1327 O O . SER A 1 180 ? -16.125 -17.321 -1.152 1.00 94.94 180 SER A O 1
ATOM 1329 N N . PHE A 1 181 ? -17.823 -16.052 -0.398 1.00 95.38 181 PHE A N 1
ATOM 1330 C CA . PHE A 1 181 ? -17.481 -16.118 1.022 1.00 95.38 181 PHE A CA 1
ATOM 1331 C C . PHE A 1 181 ? -18.477 -17.000 1.784 1.00 95.38 181 PHE A C 1
ATOM 1333 O O . PHE A 1 181 ? -19.425 -16.505 2.379 1.00 95.38 181 PHE A O 1
ATOM 1340 N N . GLY A 1 182 ? -18.263 -18.319 1.771 1.00 91.12 182 GLY A N 1
ATOM 1341 C CA . GLY A 1 182 ? -19.072 -19.296 2.529 1.00 91.12 182 GLY A CA 1
ATOM 1342 C C . GLY A 1 182 ? -18.497 -19.701 3.888 1.00 91.12 182 GLY A C 1
ATOM 1343 O O . GLY A 1 182 ? -18.930 -20.682 4.480 1.00 91.12 182 GLY A O 1
ATOM 1344 N N . SER A 1 183 ? -17.464 -19.008 4.354 1.00 92.38 183 SER A N 1
ATOM 1345 C CA . SER A 1 183 ? -16.743 -19.314 5.589 1.00 92.38 183 SER A CA 1
ATOM 1346 C C . SER A 1 183 ? -16.157 -18.035 6.172 1.00 92.38 183 SER A C 1
ATOM 1348 O O . SER A 1 183 ? -16.004 -17.044 5.452 1.00 92.38 183 SER A O 1
ATOM 1350 N N . VAL A 1 184 ? -15.846 -18.058 7.472 1.00 91.94 184 VAL A N 1
ATOM 1351 C CA . VAL A 1 184 ? -15.423 -16.874 8.234 1.00 91.94 184 VAL A CA 1
ATOM 1352 C C . VAL A 1 184 ? -14.305 -16.088 7.548 1.00 91.94 184 VAL A C 1
ATOM 1354 O O . VAL A 1 184 ? -13.426 -16.643 6.879 1.00 91.94 184 VAL A O 1
ATOM 1357 N N . MET A 1 185 ? -14.400 -14.772 7.697 1.00 94.38 185 MET A N 1
ATOM 1358 C CA . MET A 1 185 ? -13.345 -13.821 7.378 1.00 94.38 185 MET A CA 1
ATOM 1359 C C . MET A 1 185 ? -12.258 -13.859 8.455 1.00 94.38 185 MET A C 1
ATOM 1361 O O . MET A 1 185 ? -12.458 -14.414 9.537 1.00 94.38 185 MET A O 1
ATOM 1365 N N . ASP A 1 186 ? -11.111 -13.280 8.137 1.00 92.44 186 ASP A N 1
ATOM 1366 C CA . ASP A 1 186 ? -10.003 -13.127 9.068 1.00 92.44 186 ASP A CA 1
ATOM 1367 C C . ASP A 1 186 ? -10.168 -11.819 9.867 1.00 92.44 186 ASP A C 1
ATOM 1369 O O . ASP A 1 186 ? -10.810 -10.867 9.412 1.00 92.44 186 ASP A O 1
ATOM 1373 N N . VAL A 1 187 ? -9.634 -11.781 11.085 1.00 94.62 187 VAL A N 1
ATOM 1374 C CA . VAL A 1 187 ? -9.643 -10.581 11.937 1.00 94.62 187 VAL A CA 1
ATOM 1375 C C . VAL A 1 187 ? -8.456 -9.675 11.601 1.00 94.62 187 VAL A C 1
ATOM 1377 O O . VAL A 1 187 ? -8.594 -8.457 11.649 1.00 94.62 187 VAL A O 1
ATOM 1380 N N . GLU A 1 188 ? -7.312 -10.253 11.242 1.00 90.56 188 GLU A N 1
ATOM 1381 C CA . GLU A 1 188 ? -6.074 -9.543 10.910 1.00 90.56 188 GLU A CA 1
ATOM 1382 C C . GLU A 1 188 ? -6.066 -9.169 9.422 1.00 90.56 188 GLU A C 1
ATOM 1384 O O . GLU A 1 188 ? -5.829 -8.014 9.070 1.00 90.56 188 GLU A O 1
ATOM 1389 N N . ASP A 1 189 ? -6.437 -10.118 8.555 1.00 87.38 189 ASP A N 1
ATOM 1390 C CA . ASP A 1 189 ? -6.407 -9.949 7.092 1.00 87.38 189 ASP A CA 1
ATOM 1391 C C . ASP A 1 189 ? -7.726 -9.450 6.478 1.00 87.38 189 ASP A C 1
ATOM 1393 O O . ASP A 1 189 ? -7.841 -9.288 5.259 1.00 87.38 189 ASP A O 1
ATOM 1397 N N . GLY A 1 190 ? -8.773 -9.269 7.285 1.00 89.25 190 GLY A N 1
ATOM 1398 C CA . GLY A 1 190 ? -10.113 -8.931 6.804 1.00 89.25 190 GLY A CA 1
ATOM 1399 C C . GLY A 1 190 ? -10.688 -10.017 5.888 1.00 89.25 190 GLY A C 1
ATOM 1400 O O . GLY A 1 190 ? -11.237 -11.010 6.350 1.00 89.25 190 GLY A O 1
ATOM 1401 N N . PHE A 1 191 ? -10.570 -9.865 4.567 1.00 91.38 191 PHE A N 1
ATOM 1402 C CA . PHE A 1 191 ? -11.093 -10.865 3.624 1.00 91.38 191 PHE A CA 1
ATOM 1403 C C . PHE A 1 191 ? -10.370 -12.229 3.712 1.00 91.38 191 PHE A C 1
ATOM 1405 O O . PHE A 1 191 ? -10.910 -13.238 3.250 1.00 91.38 191 PHE A O 1
ATOM 1412 N N . GLY A 1 192 ? -9.201 -12.284 4.357 1.00 88.25 192 GLY A N 1
ATOM 1413 C CA . GLY A 1 192 ? -8.429 -13.506 4.580 1.00 88.25 192 GLY A CA 1
ATOM 1414 C C . GLY A 1 192 ? -7.406 -13.766 3.481 1.00 88.25 192 GLY A C 1
ATOM 1415 O O . GLY A 1 192 ? -6.967 -12.848 2.791 1.00 88.25 192 GLY A O 1
ATOM 1416 N N . SER A 1 193 ? -7.039 -15.036 3.309 1.00 84.56 193 SER A N 1
ATOM 1417 C CA . SER A 1 193 ? -5.983 -15.457 2.383 1.00 84.56 193 SER A CA 1
ATOM 1418 C C . SER A 1 193 ? -6.491 -16.295 1.202 1.00 84.56 193 SER A C 1
ATOM 1420 O O . SER A 1 193 ? -7.496 -17.014 1.286 1.00 84.56 193 SER A O 1
ATOM 1422 N N . SER A 1 194 ? -5.768 -16.195 0.084 1.00 84.94 194 SER A N 1
ATOM 1423 C CA . SER A 1 194 ? -5.917 -17.048 -1.100 1.00 84.94 194 SER A CA 1
ATOM 1424 C C . SER A 1 194 ? -5.380 -18.472 -0.830 1.00 84.94 194 SER A C 1
ATOM 1426 O O . SER A 1 194 ? -4.795 -18.718 0.230 1.00 84.94 194 SER A O 1
ATOM 1428 N N . PRO A 1 195 ? -5.600 -19.456 -1.726 1.00 85.38 195 PRO A N 1
ATOM 1429 C CA . PRO A 1 195 ? -5.211 -20.836 -1.467 1.00 85.38 195 PRO A CA 1
ATOM 1430 C C . PRO A 1 195 ? -3.694 -21.014 -1.432 1.00 85.38 195 PRO A C 1
ATOM 1432 O O . PRO A 1 195 ? -2.970 -20.506 -2.284 1.00 85.38 195 PRO A O 1
ATOM 1435 N N . MET A 1 196 ? -3.238 -21.814 -0.477 1.00 84.19 196 MET A N 1
ATOM 1436 C CA . MET A 1 196 ? -1.833 -22.101 -0.202 1.00 84.19 196 MET A CA 1
ATOM 1437 C C . MET A 1 196 ? -1.651 -23.601 0.052 1.00 84.19 196 MET A C 1
ATOM 1439 O O . MET A 1 196 ? -2.606 -24.306 0.373 1.00 84.19 196 MET A O 1
ATOM 1443 N N . SER A 1 197 ? -0.424 -24.102 -0.101 1.00 82.00 197 SER A N 1
ATOM 1444 C CA . SER A 1 197 ? -0.085 -25.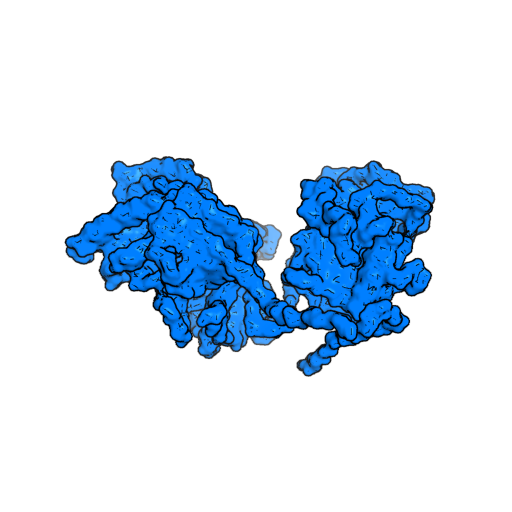509 0.163 1.00 82.00 197 SER A CA 1
ATOM 1445 C C . SER A 1 197 ? 0.050 -25.839 1.656 1.00 82.00 197 SER A C 1
ATOM 1447 O O . SER A 1 197 ? 0.055 -27.014 2.022 1.00 82.00 197 SER A O 1
ATOM 1449 N N . ALA A 1 198 ? 0.167 -24.820 2.510 1.00 77.75 198 ALA A N 1
ATOM 1450 C CA . ALA A 1 198 ? 0.218 -24.962 3.959 1.00 77.75 198 ALA A CA 1
ATOM 1451 C C . ALA A 1 198 ? -1.194 -25.115 4.566 1.00 77.75 198 ALA A C 1
ATOM 1453 O O . ALA A 1 198 ? -2.161 -24.571 4.026 1.00 77.75 198 ALA A O 1
ATOM 1454 N N . PRO A 1 199 ? -1.341 -25.805 5.713 1.00 80.25 199 PRO A N 1
ATOM 1455 C CA . PRO A 1 199 ? -2.563 -25.736 6.506 1.00 80.25 199 PRO A CA 1
ATOM 1456 C C . PRO A 1 199 ? -2.818 -24.295 6.968 1.00 80.25 199 PRO A C 1
ATOM 1458 O O . PRO A 1 199 ? -1.930 -23.668 7.540 1.00 80.25 199 PRO A O 1
ATOM 1461 N N . SER A 1 200 ? -4.040 -23.799 6.775 1.00 81.50 200 SER A N 1
ATOM 1462 C CA . SER A 1 200 ? -4.488 -22.509 7.309 1.00 81.50 200 SER A CA 1
ATOM 1463 C C . SER A 1 200 ? -5.511 -22.723 8.422 1.00 81.50 200 SER A C 1
ATOM 1465 O O . SER A 1 200 ? -6.390 -23.579 8.304 1.00 81.50 200 SER A O 1
ATOM 1467 N N . ALA A 1 201 ? -5.421 -21.925 9.489 1.00 82.75 201 ALA A N 1
ATOM 1468 C CA . ALA A 1 201 ? -6.404 -21.919 10.573 1.00 82.75 201 ALA A CA 1
ATOM 1469 C C . ALA A 1 201 ? -7.773 -21.378 10.117 1.00 82.75 201 ALA A C 1
ATOM 1471 O O . ALA A 1 201 ? -8.808 -21.804 10.629 1.00 82.75 201 ALA A O 1
ATOM 1472 N N . ILE A 1 202 ? -7.779 -20.470 9.135 1.00 87.50 202 ILE A N 1
ATOM 1473 C CA . ILE A 1 202 ? -8.989 -19.897 8.538 1.00 87.50 202 ILE A CA 1
ATOM 1474 C C . ILE A 1 202 ? -9.144 -20.424 7.103 1.00 87.50 202 ILE A C 1
ATOM 1476 O O . ILE A 1 202 ? -8.183 -20.362 6.329 1.00 87.50 202 ILE A O 1
ATOM 1480 N N . PRO A 1 203 ? -10.325 -20.946 6.707 1.00 89.56 203 PRO A N 1
ATOM 1481 C CA . PRO A 1 203 ? -10.519 -21.493 5.369 1.00 89.56 203 PRO A CA 1
ATOM 1482 C C . PRO A 1 203 ? -10.239 -20.460 4.274 1.00 89.56 203 PRO A C 1
ATOM 1484 O O . PRO A 1 203 ? -10.909 -19.423 4.194 1.00 89.56 203 PRO A O 1
ATOM 1487 N N . VAL A 1 204 ? -9.267 -20.780 3.420 1.00 89.94 204 VAL A N 1
ATOM 1488 C CA . VAL A 1 204 ? -8.860 -19.967 2.268 1.00 89.94 204 VAL A CA 1
ATOM 1489 C C . VAL A 1 204 ? -10.021 -19.721 1.307 1.00 89.94 204 VAL A C 1
ATOM 1491 O O . VAL A 1 204 ? -10.950 -20.527 1.196 1.00 89.94 204 VAL A O 1
ATOM 1494 N N . LYS A 1 205 ? -9.968 -18.596 0.598 1.00 91.25 205 LYS A N 1
ATOM 1495 C CA . LYS A 1 205 ? -10.978 -18.197 -0.389 1.00 91.25 205 LYS A CA 1
ATOM 1496 C C . LYS A 1 205 ? -10.400 -18.307 -1.802 1.00 91.25 205 LYS A C 1
ATOM 1498 O O . LYS A 1 205 ? -9.199 -18.149 -1.995 1.00 91.25 205 LYS A O 1
ATOM 1503 N N . LEU A 1 206 ? -11.249 -18.582 -2.792 1.00 91.38 206 LEU A N 1
ATOM 1504 C CA . LEU A 1 206 ? -10.865 -18.749 -4.200 1.00 91.38 206 LEU A CA 1
ATOM 1505 C C . LEU A 1 206 ? -11.303 -17.518 -5.016 1.00 91.38 206 LEU A C 1
ATOM 1507 O O . LEU A 1 206 ? -12.471 -17.455 -5.406 1.00 91.38 206 LEU A O 1
ATOM 1511 N N . PRO A 1 207 ? -10.418 -16.531 -5.257 1.00 94.81 207 PRO A N 1
ATOM 1512 C CA . PRO A 1 207 ? -10.746 -15.376 -6.080 1.00 94.81 207 PRO A CA 1
ATOM 1513 C C . PRO A 1 207 ? -10.592 -15.667 -7.579 1.00 94.81 207 PRO A C 1
ATOM 1515 O O . PRO A 1 207 ? -9.584 -16.209 -8.030 1.00 94.81 207 PRO A O 1
ATOM 1518 N N . LEU A 1 208 ? -11.562 -15.210 -8.367 1.00 95.88 208 LEU A N 1
ATOM 1519 C CA . LEU A 1 208 ? -11.357 -14.864 -9.769 1.00 95.88 208 LEU A CA 1
ATOM 1520 C C . LEU A 1 208 ? -10.657 -13.503 -9.821 1.00 95.88 208 LEU A C 1
ATOM 1522 O O . LEU A 1 208 ? -11.094 -12.568 -9.153 1.00 95.88 208 LEU A O 1
AT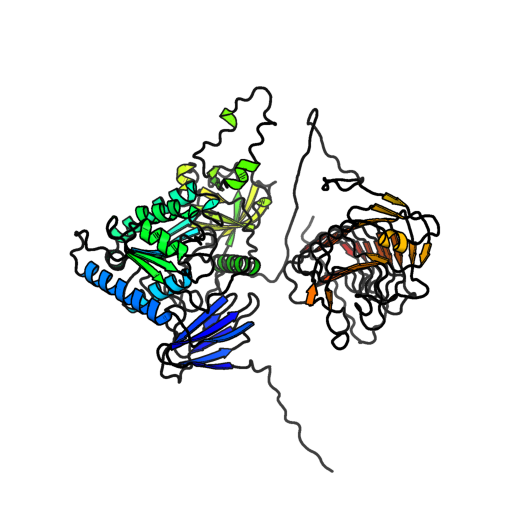OM 1526 N N . VAL A 1 209 ? -9.592 -13.382 -10.613 1.00 95.69 209 VAL A N 1
ATOM 1527 C CA . VAL A 1 209 ? -8.768 -12.167 -10.689 1.00 95.69 209 VAL A CA 1
ATOM 1528 C C . VAL A 1 209 ? -8.565 -11.749 -12.145 1.00 95.69 209 VAL A C 1
ATOM 1530 O O . VAL A 1 209 ? -8.246 -12.583 -12.994 1.00 95.69 209 VAL A O 1
ATOM 1533 N N . TYR A 1 210 ? -8.691 -10.451 -12.419 1.00 94.69 210 TYR A N 1
ATOM 1534 C CA . TYR A 1 210 ? -8.307 -9.813 -13.679 1.00 94.69 210 TYR A CA 1
ATOM 1535 C C . TYR A 1 210 ? -7.273 -8.716 -13.418 1.00 94.69 210 TYR A C 1
ATOM 1537 O O . TYR A 1 210 ? -7.418 -7.916 -12.492 1.00 94.69 210 TYR A O 1
ATOM 1545 N N . TYR A 1 211 ? -6.234 -8.650 -14.251 1.00 91.06 211 TYR A N 1
ATOM 1546 C CA . TYR A 1 211 ? -5.191 -7.632 -14.135 1.00 91.06 211 TYR A CA 1
ATOM 1547 C C . TYR A 1 211 ? -5.538 -6.409 -14.989 1.00 91.06 211 TYR A C 1
ATOM 1549 O O . TYR A 1 211 ? -5.383 -6.409 -16.213 1.00 91.06 211 TYR A O 1
ATOM 1557 N N . TYR A 1 212 ? -6.025 -5.354 -14.337 1.00 88.38 212 TYR A N 1
ATOM 1558 C CA . TYR A 1 212 ? -6.238 -4.060 -14.984 1.00 88.38 212 TYR A CA 1
ATOM 1559 C C . TYR A 1 212 ? -4.915 -3.317 -15.145 1.00 88.38 212 TYR A C 1
ATOM 1561 O O . TYR A 1 212 ? -4.619 -2.843 -16.238 1.00 88.38 212 TYR A O 1
ATOM 1569 N N . GLY A 1 213 ? -4.114 -3.293 -14.079 1.00 77.00 213 GLY A N 1
ATOM 1570 C CA . GLY A 1 213 ? -2.792 -2.694 -14.076 1.00 77.00 213 GLY A CA 1
ATOM 1571 C C . GLY A 1 213 ? -2.805 -1.177 -14.247 1.00 77.00 213 GLY A C 1
ATOM 1572 O O . GLY A 1 213 ? -1.902 -0.669 -14.866 1.00 77.00 213 GLY A O 1
ATOM 1573 N N . LEU A 1 214 ? -3.782 -0.417 -13.753 1.00 78.94 214 LEU A N 1
ATOM 1574 C CA . LEU A 1 214 ? -3.626 1.041 -13.605 1.00 78.94 214 LEU A CA 1
ATOM 1575 C C . LEU A 1 214 ? -4.213 1.459 -12.249 1.00 78.94 214 LEU A C 1
ATOM 1577 O O . LEU A 1 214 ? -5.121 0.799 -11.732 1.00 78.94 214 LEU A O 1
ATOM 1581 N N . GLU A 1 215 ? -3.683 2.527 -11.648 1.00 75.56 215 GLU A N 1
ATOM 1582 C CA . GLU A 1 215 ? -4.130 2.977 -10.318 1.00 75.56 215 GLU A CA 1
ATOM 1583 C C . GLU A 1 215 ? -5.567 3.522 -10.354 1.00 75.56 215 GLU A C 1
ATOM 1585 O O . GLU A 1 215 ? -6.322 3.302 -9.410 1.00 75.56 215 GLU A O 1
ATOM 1590 N N . THR A 1 216 ? -5.977 4.154 -11.461 1.00 80.69 216 THR A N 1
ATOM 1591 C CA . THR A 1 216 ? -7.317 4.735 -11.629 1.00 80.69 216 THR A CA 1
ATOM 1592 C C . THR A 1 216 ? -8.046 4.200 -12.875 1.00 80.69 216 THR A C 1
ATOM 1594 O O . THR A 1 216 ? -7.410 3.871 -13.887 1.00 80.69 216 THR A O 1
ATOM 1597 N N . PRO A 1 217 ? -9.391 4.099 -12.851 1.00 85.25 217 PRO A N 1
ATOM 1598 C CA . PRO A 1 217 ? -10.198 3.769 -14.031 1.00 85.25 217 PRO A CA 1
ATOM 1599 C C . PRO A 1 217 ? -10.016 4.741 -15.203 1.00 85.25 217 PRO A C 1
ATOM 1601 O O . PRO A 1 217 ? -10.108 4.342 -16.363 1.00 85.25 217 PRO A O 1
ATOM 1604 N N . GLU A 1 218 ? -9.777 6.017 -14.905 1.00 82.19 218 GLU A N 1
ATOM 1605 C CA . GLU A 1 218 ? -9.709 7.115 -15.869 1.00 82.19 218 GLU A CA 1
ATOM 1606 C C . GLU A 1 218 ? -8.534 6.968 -16.847 1.00 82.19 218 GLU A C 1
ATOM 1608 O O . GLU A 1 218 ? -8.705 7.244 -18.034 1.00 82.19 218 GLU A O 1
ATOM 1613 N N . SER A 1 219 ? -7.385 6.444 -16.402 1.00 78.25 219 SER A N 1
ATOM 1614 C CA . SER A 1 219 ? -6.220 6.180 -17.267 1.00 78.25 219 SER A CA 1
ATOM 1615 C C . SER A 1 219 ? -6.490 5.135 -18.365 1.00 78.25 219 SER A C 1
ATOM 1617 O O . SER A 1 219 ? -5.790 5.085 -19.377 1.00 78.25 219 SER A O 1
ATOM 1619 N N . GLY A 1 220 ? -7.516 4.290 -18.204 1.00 81.38 220 GLY A N 1
ATOM 1620 C CA . GLY A 1 220 ? -7.738 3.116 -19.051 1.00 81.38 220 GLY A CA 1
ATOM 1621 C C . GLY A 1 220 ? -9.203 2.723 -19.226 1.00 81.38 220 GLY A C 1
ATOM 1622 O O . GLY A 1 220 ? -9.498 1.530 -19.319 1.00 81.38 220 GLY A O 1
ATOM 1623 N N . VAL A 1 221 ? -10.130 3.689 -19.303 1.00 86.06 221 VAL A N 1
ATOM 1624 C CA . VAL A 1 221 ? -11.594 3.454 -19.270 1.00 86.06 221 VAL A CA 1
ATOM 1625 C C . VAL A 1 221 ? -12.061 2.351 -20.233 1.00 86.06 221 VAL A C 1
ATOM 1627 O O . VAL A 1 221 ? -12.892 1.524 -19.854 1.00 86.06 221 VAL A O 1
ATOM 1630 N N . LYS A 1 222 ? -11.515 2.285 -21.460 1.00 86.19 222 LYS A N 1
ATOM 1631 C CA . LYS A 1 222 ? -11.827 1.219 -22.438 1.00 86.19 222 LYS A CA 1
ATOM 1632 C C . LYS A 1 222 ? -11.494 -0.179 -21.890 1.00 86.19 222 LYS A C 1
ATOM 1634 O O . LYS A 1 222 ? -12.331 -1.077 -21.964 1.00 86.19 222 LYS A O 1
ATOM 1639 N N . ARG A 1 223 ? -10.304 -0.361 -21.301 1.00 86.81 223 ARG A N 1
ATOM 1640 C CA . ARG A 1 223 ? -9.885 -1.615 -20.647 1.00 86.81 223 ARG A CA 1
ATOM 1641 C C . ARG A 1 223 ? -10.738 -1.918 -19.430 1.00 86.81 223 ARG A C 1
ATOM 1643 O O . ARG A 1 223 ? -11.209 -3.038 -19.280 1.00 86.81 223 ARG A O 1
ATOM 1650 N N . TYR A 1 224 ? -10.927 -0.912 -18.583 1.00 90.38 224 TYR A N 1
ATOM 1651 C CA . TYR A 1 224 ? -11.653 -1.028 -17.326 1.00 90.38 224 TYR A CA 1
ATOM 1652 C C . TYR A 1 224 ? -13.084 -1.534 -17.577 1.00 90.38 224 TYR A C 1
ATOM 1654 O O . TYR A 1 224 ? -13.520 -2.501 -16.956 1.00 90.38 224 TYR A O 1
ATOM 1662 N N . LYS A 1 225 ? -13.767 -0.979 -18.592 1.00 92.31 225 LYS A N 1
ATOM 1663 C CA . LYS A 1 225 ? -15.078 -1.452 -19.065 1.00 92.31 225 LYS A CA 1
ATOM 1664 C C . LYS A 1 225 ? -15.045 -2.879 -19.635 1.00 92.31 225 LYS A C 1
ATOM 1666 O O . LYS A 1 225 ? -15.885 -3.683 -19.241 1.00 92.31 225 LYS A O 1
ATOM 1671 N N . ARG A 1 226 ? -14.066 -3.233 -20.488 1.00 91.38 226 ARG A N 1
ATOM 1672 C CA . ARG A 1 226 ? -13.906 -4.621 -20.986 1.00 91.38 226 ARG A CA 1
ATOM 1673 C C . ARG A 1 226 ? -13.748 -5.619 -19.828 1.00 91.38 226 ARG A C 1
ATOM 1675 O O . ARG A 1 226 ? -14.446 -6.629 -19.799 1.00 91.38 226 ARG A O 1
ATOM 1682 N N . LEU A 1 227 ? -12.888 -5.324 -18.849 1.00 93.50 227 LEU A N 1
ATOM 1683 C CA . LEU A 1 227 ? -12.664 -6.192 -17.686 1.00 93.50 227 LEU A CA 1
ATOM 1684 C C . LEU A 1 227 ? -13.890 -6.294 -16.769 1.00 93.50 227 LEU A C 1
ATOM 1686 O O . LEU A 1 227 ? -14.182 -7.392 -16.300 1.00 93.50 227 LEU A O 1
ATOM 1690 N N . ILE A 1 228 ? -14.651 -5.209 -16.579 1.00 96.12 228 ILE A N 1
ATOM 1691 C CA . ILE A 1 228 ? -15.955 -5.250 -15.894 1.00 96.12 228 ILE A CA 1
ATOM 1692 C C . ILE A 1 228 ? -16.897 -6.249 -16.571 1.00 96.12 228 ILE A C 1
ATOM 1694 O O . ILE A 1 228 ? -17.452 -7.100 -15.883 1.00 96.12 228 ILE A O 1
ATOM 1698 N N . SER A 1 229 ? -17.041 -6.205 -17.899 1.00 95.94 229 SER A N 1
ATOM 1699 C CA . SER A 1 229 ? -17.917 -7.136 -18.624 1.00 95.94 229 SER A CA 1
ATOM 1700 C C . SER A 1 229 ? -17.453 -8.589 -18.501 1.00 95.94 229 SER A C 1
ATOM 1702 O O . SER A 1 229 ? -18.263 -9.486 -18.270 1.00 95.94 229 SER A O 1
ATOM 1704 N N . ARG A 1 230 ? -16.138 -8.844 -18.587 1.00 95.75 230 ARG A N 1
ATOM 1705 C CA . ARG A 1 230 ? -15.569 -10.187 -18.362 1.00 95.75 230 ARG A CA 1
ATOM 1706 C C . ARG A 1 230 ? -15.832 -10.683 -16.936 1.00 95.75 230 ARG A C 1
ATOM 1708 O O . ARG A 1 230 ? -16.249 -11.830 -16.770 1.00 95.75 230 ARG A O 1
ATOM 1715 N N . MET A 1 231 ? -15.663 -9.815 -15.937 1.00 96.75 231 MET A N 1
ATOM 1716 C CA . MET A 1 231 ? -15.978 -10.103 -14.538 1.00 96.75 231 MET A CA 1
ATOM 1717 C C . MET A 1 231 ? -17.468 -10.407 -14.354 1.00 96.75 231 MET A C 1
ATOM 1719 O O . MET A 1 231 ? -17.799 -11.435 -13.774 1.00 96.75 231 MET A O 1
ATOM 1723 N N . ALA A 1 232 ? -18.364 -9.570 -14.882 1.00 97.12 232 ALA A N 1
ATOM 1724 C CA . ALA A 1 232 ? -19.811 -9.733 -14.763 1.00 97.12 232 ALA A CA 1
ATOM 1725 C C . ALA A 1 232 ? -20.308 -11.049 -15.380 1.00 97.12 232 ALA A C 1
ATOM 1727 O O . ALA A 1 232 ? -21.076 -11.769 -14.743 1.00 97.12 232 ALA A O 1
ATOM 1728 N N . VAL A 1 233 ? -19.825 -11.414 -16.574 1.00 96.88 233 VAL A N 1
ATOM 1729 C CA . VAL A 1 233 ? -20.162 -12.695 -17.222 1.00 96.88 233 VAL A CA 1
ATOM 1730 C C . VAL A 1 233 ? -19.689 -13.889 -16.387 1.00 96.88 233 VAL A C 1
ATOM 1732 O O . VAL A 1 233 ? -20.468 -14.810 -16.145 1.00 96.88 233 VAL A O 1
ATOM 1735 N N . ALA A 1 234 ? -18.441 -13.874 -15.911 1.00 96.31 234 ALA A N 1
ATOM 1736 C CA . ALA A 1 234 ? -17.893 -14.968 -15.108 1.00 96.31 234 ALA A CA 1
ATOM 1737 C C . ALA A 1 234 ? -18.586 -15.099 -13.736 1.00 96.31 234 ALA A C 1
ATOM 1739 O O . ALA A 1 234 ? -18.878 -16.207 -13.289 1.00 96.31 234 ALA A O 1
ATOM 1740 N N . VAL A 1 235 ? -18.910 -13.967 -13.105 1.00 96.50 235 VAL A N 1
ATOM 1741 C CA . VAL A 1 235 ? -19.714 -13.877 -11.878 1.00 96.50 235 VAL A CA 1
ATOM 1742 C C . VAL A 1 235 ? -21.109 -14.458 -12.087 1.00 96.50 235 VAL A C 1
ATOM 1744 O O . VAL A 1 235 ? -21.516 -15.328 -11.324 1.00 96.50 235 VAL A O 1
ATOM 1747 N N . ASN A 1 236 ? -21.832 -14.025 -13.124 1.00 95.19 236 ASN A N 1
ATOM 1748 C CA . ASN A 1 236 ? -23.190 -14.498 -13.398 1.00 95.19 236 ASN A CA 1
ATOM 1749 C C . ASN A 1 236 ? -23.212 -16.010 -13.659 1.00 95.19 236 ASN A C 1
ATOM 1751 O O . ASN A 1 236 ? -23.985 -16.715 -13.018 1.00 95.19 236 ASN A O 1
ATOM 1755 N N . SER A 1 237 ? -22.299 -16.509 -14.498 1.00 95.06 237 SER A N 1
ATOM 1756 C CA . SER A 1 237 ? -22.119 -17.947 -14.746 1.00 95.06 237 SER A CA 1
ATOM 1757 C C . SER A 1 237 ? -21.858 -18.724 -13.446 1.00 95.06 237 SER A C 1
ATOM 1759 O O . SER A 1 237 ? -22.514 -19.728 -13.170 1.00 95.06 237 SER A O 1
ATOM 1761 N N . ARG A 1 238 ? -20.994 -18.207 -12.559 1.00 94.06 238 ARG A N 1
ATOM 1762 C CA . ARG A 1 238 ? -20.746 -18.848 -11.261 1.00 94.06 238 ARG A CA 1
ATOM 1763 C C . ARG A 1 238 ? -21.967 -18.834 -10.333 1.00 94.06 238 ARG A C 1
ATOM 1765 O O . ARG A 1 238 ? -22.151 -19.778 -9.570 1.00 94.06 238 ARG A O 1
ATOM 1772 N N . LEU A 1 239 ? -22.790 -17.786 -10.369 1.00 93.50 239 LEU A N 1
ATOM 1773 C CA . LEU A 1 239 ? -24.035 -17.718 -9.594 1.00 93.50 239 LEU A CA 1
ATOM 1774 C C . LEU A 1 239 ? -25.109 -18.675 -10.147 1.00 93.50 239 LEU A C 1
ATOM 1776 O O . LEU A 1 239 ? -25.922 -19.176 -9.379 1.00 93.50 239 LEU A O 1
ATOM 1780 N N . GLU A 1 240 ? -25.114 -18.977 -11.445 1.00 91.69 240 GLU A N 1
ATOM 1781 C CA . GLU A 1 240 ? -26.019 -19.986 -12.019 1.00 91.69 240 GLU A CA 1
ATOM 1782 C C . GLU A 1 240 ? -25.698 -21.409 -11.528 1.00 91.69 240 GLU A C 1
ATOM 1784 O O . GLU A 1 240 ? -26.619 -22.185 -11.271 1.00 91.69 240 GLU A O 1
ATOM 1789 N N . GLU A 1 241 ? -24.417 -21.728 -11.311 1.00 92.06 241 GLU A N 1
ATOM 1790 C CA . GLU A 1 241 ? -23.980 -22.982 -10.675 1.00 92.06 241 GLU A CA 1
ATOM 1791 C C . GLU A 1 241 ? -24.217 -23.011 -9.151 1.00 92.06 241 GLU A C 1
ATOM 1793 O O . GLU A 1 241 ? -24.445 -24.072 -8.567 1.00 92.06 241 GLU A O 1
ATOM 1798 N N . ASP A 1 242 ? -24.115 -21.857 -8.486 1.00 92.31 242 ASP A N 1
ATOM 1799 C CA . ASP A 1 242 ? -24.044 -21.724 -7.027 1.00 92.31 242 ASP A CA 1
ATOM 1800 C C . ASP A 1 242 ? -25.288 -21.006 -6.474 1.00 92.31 242 ASP A C 1
ATOM 1802 O O . ASP A 1 242 ? -25.252 -19.832 -6.096 1.00 92.31 242 ASP A O 1
ATOM 1806 N N . ILE A 1 243 ? -26.412 -21.736 -6.436 1.00 90.62 243 ILE A N 1
ATOM 1807 C CA . ILE A 1 243 ? -27.747 -21.231 -6.051 1.00 90.62 243 ILE A CA 1
ATOM 1808 C C . ILE A 1 243 ? -27.733 -20.524 -4.683 1.00 90.62 243 ILE A C 1
ATOM 1810 O O . ILE A 1 243 ? -28.423 -19.525 -4.486 1.00 90.62 243 ILE A O 1
ATOM 1814 N N . GLU A 1 244 ? -26.924 -20.996 -3.733 1.00 92.12 244 GLU A N 1
ATOM 1815 C CA . GLU A 1 244 ? -26.784 -20.372 -2.414 1.00 92.12 244 GLU A CA 1
ATOM 1816 C C . GLU A 1 244 ? -26.152 -18.972 -2.507 1.00 92.12 244 GLU A C 1
ATOM 1818 O O . GLU A 1 244 ? -26.671 -18.009 -1.927 1.00 92.12 244 GLU A O 1
ATOM 1823 N N . SER A 1 245 ? -25.075 -18.823 -3.289 1.00 94.06 245 SER A N 1
ATOM 1824 C CA . SER A 1 245 ? -24.509 -17.504 -3.589 1.00 94.06 245 SER A CA 1
ATOM 1825 C C . SER A 1 245 ? -25.462 -16.646 -4.423 1.00 94.06 245 SER A C 1
ATOM 1827 O O . SER A 1 245 ? -25.584 -15.454 -4.140 1.00 94.06 245 SER A O 1
ATOM 1829 N N . LYS A 1 246 ? -26.203 -17.223 -5.380 1.00 94.44 246 LYS A N 1
ATOM 1830 C CA . LYS A 1 246 ? -27.224 -16.507 -6.170 1.00 94.44 246 LYS A CA 1
ATOM 1831 C C . LYS A 1 246 ? -28.307 -15.895 -5.292 1.00 94.44 246 LYS A C 1
ATOM 1833 O O . LYS A 1 246 ? -28.597 -14.709 -5.430 1.00 94.44 246 LYS A O 1
ATOM 1838 N N . ASN A 1 247 ? -28.854 -16.671 -4.359 1.00 93.94 247 ASN A N 1
ATOM 1839 C CA . ASN A 1 247 ? -29.890 -16.229 -3.424 1.00 93.94 247 ASN A CA 1
ATOM 1840 C C . ASN A 1 247 ? -29.338 -15.261 -2.363 1.00 93.94 247 ASN A C 1
ATOM 1842 O O . ASN A 1 247 ? -30.066 -14.397 -1.880 1.00 93.94 247 ASN A O 1
ATOM 1846 N N . THR A 1 248 ? -28.045 -15.354 -2.028 1.00 95.62 248 THR A N 1
ATOM 1847 C CA . THR A 1 248 ? -27.379 -14.384 -1.141 1.00 95.62 248 THR A CA 1
ATOM 1848 C C . THR A 1 248 ? -27.113 -13.039 -1.831 1.00 95.62 248 THR A C 1
ATOM 1850 O O . THR A 1 248 ? -27.195 -11.984 -1.193 1.00 95.62 248 THR A O 1
ATOM 1853 N N . GLY A 1 249 ? -26.812 -13.060 -3.129 1.00 95.75 249 GLY A N 1
ATOM 1854 C CA . GLY A 1 249 ? -26.514 -11.872 -3.921 1.00 95.75 249 GLY A CA 1
ATOM 1855 C C . GLY A 1 249 ? -25.055 -11.406 -3.838 1.00 95.75 249 GLY A C 1
ATOM 1856 O O . GLY A 1 249 ? -24.151 -12.141 -3.428 1.00 95.75 249 GLY A O 1
ATOM 1857 N N . VAL A 1 250 ? -24.834 -10.165 -4.273 1.00 98.06 250 VAL A N 1
ATOM 1858 C CA . VAL A 1 250 ? -23.512 -9.616 -4.613 1.00 98.06 250 VAL A CA 1
ATOM 1859 C C . VAL A 1 250 ? -23.252 -8.312 -3.856 1.00 98.06 250 VAL A C 1
ATOM 1861 O O . VAL A 1 250 ? -24.140 -7.466 -3.759 1.00 98.06 250 VAL A O 1
ATOM 1864 N N . ILE A 1 251 ? -22.030 -8.126 -3.358 1.00 98.44 251 ILE A N 1
ATOM 1865 C CA . ILE A 1 251 ? -21.533 -6.878 -2.761 1.00 98.44 251 ILE A CA 1
ATOM 1866 C C . ILE A 1 251 ? -20.363 -6.392 -3.622 1.00 98.44 251 ILE A C 1
ATOM 1868 O O . ILE A 1 251 ? -19.384 -7.119 -3.778 1.00 98.44 251 ILE A O 1
ATOM 1872 N N . ILE A 1 252 ? -20.457 -5.187 -4.184 1.00 98.25 252 ILE A N 1
ATOM 1873 C CA . ILE A 1 252 ? -19.424 -4.603 -5.047 1.00 98.25 252 ILE A CA 1
ATOM 1874 C C . ILE A 1 252 ? -18.825 -3.365 -4.378 1.00 98.25 252 ILE A C 1
ATOM 1876 O O . ILE A 1 252 ? -19.538 -2.386 -4.143 1.00 98.25 252 ILE A O 1
ATOM 1880 N N . ASP A 1 253 ? -17.521 -3.409 -4.111 1.00 96.69 253 ASP A N 1
ATOM 1881 C CA . ASP A 1 253 ? -16.710 -2.246 -3.743 1.00 96.69 253 ASP A CA 1
ATOM 1882 C C . ASP A 1 253 ? -16.117 -1.597 -5.004 1.00 96.69 253 ASP A C 1
ATOM 1884 O O . ASP A 1 253 ? -15.748 -2.287 -5.963 1.00 96.69 253 ASP A O 1
ATOM 1888 N N . THR A 1 254 ? -16.053 -0.266 -5.027 1.00 94.62 254 THR A N 1
ATOM 1889 C CA . THR A 1 254 ? -15.635 0.514 -6.202 1.00 94.62 254 THR A CA 1
ATOM 1890 C C . THR A 1 254 ? -14.445 1.407 -5.887 1.00 94.62 254 THR A C 1
ATOM 1892 O O . THR A 1 254 ? -14.269 1.817 -4.736 1.00 94.62 254 THR A O 1
ATOM 1895 N N . PRO A 1 255 ? -13.682 1.835 -6.911 1.00 91.75 255 PRO A N 1
ATOM 1896 C CA . PRO A 1 255 ? -12.775 2.963 -6.760 1.00 91.75 255 PRO A CA 1
ATOM 1897 C C . PRO A 1 255 ? -13.539 4.223 -6.335 1.00 91.75 255 PRO A C 1
ATOM 1899 O O . PRO A 1 255 ? -14.774 4.270 -6.252 1.00 91.75 255 PRO A O 1
ATOM 1902 N N . SER A 1 256 ? -12.779 5.262 -6.018 1.00 89.00 256 SER A N 1
ATOM 1903 C CA . SER A 1 256 ? -13.338 6.516 -5.524 1.00 89.00 256 SER A CA 1
ATOM 1904 C C . SER A 1 256 ? -13.977 7.329 -6.645 1.00 89.00 256 SER A C 1
ATOM 1906 O O . SER A 1 256 ? -13.424 7.448 -7.734 1.00 89.00 256 SER A O 1
ATOM 1908 N N . PHE A 1 257 ? -15.180 7.838 -6.377 1.00 85.50 257 PHE A N 1
ATOM 1909 C CA . PHE A 1 257 ? -15.984 8.585 -7.336 1.00 85.50 257 PHE A CA 1
ATOM 1910 C C . PHE A 1 257 ? -16.368 9.946 -6.753 1.00 85.50 257 PHE A C 1
ATOM 1912 O O . PHE A 1 257 ? -17.230 10.056 -5.877 1.00 85.50 257 PHE A O 1
ATOM 1919 N N . ASP A 1 258 ? -15.717 10.981 -7.273 1.00 70.62 258 ASP A N 1
ATOM 1920 C CA . ASP A 1 258 ? -15.682 12.309 -6.656 1.00 70.62 258 ASP A CA 1
ATOM 1921 C C . ASP A 1 258 ? -16.636 13.283 -7.368 1.00 70.62 258 ASP A C 1
ATOM 1923 O O . ASP A 1 258 ? -17.273 14.141 -6.750 1.00 70.62 258 ASP A O 1
ATOM 1927 N N . ASN A 1 259 ? -16.747 13.132 -8.692 1.00 62.34 259 ASN A N 1
ATOM 1928 C CA . ASN A 1 259 ? -17.377 14.078 -9.608 1.00 62.34 259 ASN A CA 1
ATOM 1929 C C . ASN A 1 259 ? -18.397 13.418 -10.550 1.00 62.34 259 ASN A C 1
ATOM 1931 O O . ASN A 1 259 ? -18.432 12.206 -10.749 1.00 62.34 259 ASN A O 1
ATOM 1935 N N . GLN A 1 260 ? -19.221 14.260 -11.184 1.00 59.41 260 GLN A N 1
ATOM 1936 C CA . GLN A 1 260 ? -20.241 13.844 -12.160 1.00 59.41 260 GLN A CA 1
ATOM 1937 C C . GLN A 1 260 ? -19.660 13.194 -13.427 1.00 59.41 260 GLN A C 1
ATOM 1939 O O . GLN A 1 260 ? -20.378 12.459 -14.099 1.00 59.41 260 GLN A O 1
ATOM 1944 N N . THR A 1 261 ? -18.373 13.411 -13.721 1.00 62.75 261 THR A N 1
ATOM 1945 C CA . THR A 1 261 ? -17.628 12.780 -14.827 1.00 62.75 261 THR A CA 1
ATOM 1946 C C . THR A 1 261 ? -17.712 11.256 -14.815 1.00 62.75 261 THR A C 1
ATOM 1948 O O . THR A 1 261 ? -17.665 10.628 -15.866 1.00 62.75 261 THR A O 1
ATOM 1951 N N . ASN A 1 262 ? -17.897 10.656 -13.637 1.00 73.88 262 ASN A N 1
ATOM 1952 C CA . ASN A 1 262 ? -17.840 9.207 -13.467 1.00 73.88 262 ASN A CA 1
ATOM 1953 C C . ASN A 1 262 ? -19.241 8.563 -13.552 1.00 73.88 262 ASN A C 1
ATOM 1955 O O . ASN A 1 262 ? -19.378 7.349 -13.409 1.00 73.88 262 ASN A O 1
ATOM 1959 N N . GLY A 1 263 ? -20.286 9.356 -13.837 1.00 83.19 263 GLY A N 1
ATOM 1960 C CA . GLY A 1 263 ? -21.667 8.887 -13.991 1.00 83.19 263 GLY A CA 1
ATOM 1961 C C . GLY A 1 263 ? -21.841 7.832 -15.088 1.00 83.19 263 GLY A C 1
ATOM 1962 O O . GLY A 1 263 ? -22.536 6.841 -14.868 1.00 83.19 263 GLY A O 1
ATOM 1963 N N . ASP A 1 264 ? -21.150 7.979 -16.221 1.00 88.06 264 ASP A N 1
ATOM 1964 C CA . ASP A 1 264 ? -21.183 7.008 -17.327 1.00 88.06 264 ASP A CA 1
ATOM 1965 C C . ASP A 1 264 ? -20.519 5.675 -16.959 1.00 88.06 264 ASP A C 1
ATOM 1967 O O . ASP A 1 264 ? -20.905 4.617 -17.460 1.00 88.06 264 ASP A O 1
ATOM 1971 N N . LEU A 1 265 ? -19.503 5.709 -16.090 1.00 90.69 265 LEU A N 1
ATOM 1972 C CA . LEU A 1 265 ? -18.830 4.507 -15.608 1.00 90.69 265 LEU A CA 1
ATOM 1973 C C . LEU A 1 265 ? -19.666 3.798 -14.537 1.00 90.69 265 LEU A C 1
ATOM 1975 O O . LEU A 1 265 ? -19.833 2.583 -14.609 1.00 90.69 265 LEU A O 1
ATOM 1979 N N . ILE A 1 266 ? -20.259 4.546 -13.602 1.00 93.19 266 ILE A N 1
ATOM 1980 C CA . ILE A 1 266 ? -21.197 3.992 -12.615 1.00 93.19 266 ILE A CA 1
ATOM 1981 C C . ILE A 1 266 ? -22.399 3.361 -13.329 1.00 93.19 266 ILE A C 1
ATOM 1983 O O . ILE A 1 266 ? -22.768 2.235 -13.014 1.00 93.19 266 ILE A O 1
ATOM 1987 N N . SER A 1 267 ? -22.961 4.031 -14.340 1.00 92.69 267 SER A N 1
ATOM 1988 C CA . SER A 1 267 ? -24.088 3.504 -15.125 1.00 92.69 267 SER A CA 1
ATOM 1989 C C . SER A 1 267 ? -23.731 2.230 -15.891 1.00 92.69 267 SER A C 1
ATOM 1991 O O . SER A 1 267 ? -24.544 1.312 -15.961 1.00 92.69 267 SER A O 1
ATOM 1993 N N . TYR A 1 268 ? -22.499 2.139 -16.400 1.00 94.75 268 TYR A N 1
ATOM 1994 C CA . TYR A 1 268 ? -21.977 0.920 -17.013 1.00 94.75 268 TYR A CA 1
ATOM 1995 C C . TYR A 1 268 ? -21.891 -0.234 -16.000 1.00 94.75 268 TYR A C 1
ATOM 1997 O O . TYR A 1 268 ? -22.432 -1.305 -16.248 1.00 94.75 268 TYR A O 1
ATOM 2005 N N . ILE A 1 269 ? -21.295 -0.004 -14.822 1.00 96.06 269 ILE A N 1
ATOM 2006 C CA . ILE A 1 269 ? -21.203 -1.009 -13.743 1.00 96.06 269 ILE A CA 1
ATOM 2007 C C . ILE A 1 269 ? -22.602 -1.463 -13.290 1.00 96.06 269 ILE A C 1
ATOM 2009 O O . ILE A 1 269 ? -22.833 -2.657 -13.101 1.00 96.06 269 ILE A O 1
ATOM 2013 N N . VAL A 1 270 ? -23.544 -0.524 -13.149 1.00 95.56 270 VAL A N 1
ATOM 2014 C CA . VAL A 1 270 ? -24.940 -0.795 -12.771 1.00 95.56 270 VAL A CA 1
ATOM 2015 C C . VAL A 1 270 ? -25.630 -1.724 -13.772 1.00 95.56 270 VAL A C 1
ATOM 2017 O O . VAL A 1 270 ? -26.298 -2.668 -13.345 1.00 95.56 270 VAL A O 1
ATOM 2020 N N . ALA A 1 271 ? -25.447 -1.488 -15.074 1.00 94.62 271 ALA A N 1
ATOM 2021 C CA . ALA A 1 271 ? -26.017 -2.318 -16.131 1.00 94.62 271 ALA A CA 1
ATOM 2022 C C . ALA A 1 271 ? -25.375 -3.717 -16.175 1.00 94.62 271 ALA A C 1
ATOM 2024 O O . ALA A 1 271 ? -26.080 -4.716 -16.030 1.00 94.62 271 ALA A O 1
ATOM 2025 N N . GLU A 1 272 ? -24.046 -3.793 -16.298 1.00 95.88 272 GLU A N 1
ATOM 2026 C CA . GLU A 1 272 ? -23.306 -5.055 -16.470 1.00 95.88 272 GLU A CA 1
ATOM 2027 C C . GLU A 1 272 ? -23.521 -6.027 -15.300 1.00 95.88 272 GLU A C 1
ATOM 2029 O O . GLU A 1 272 ? -23.747 -7.221 -15.503 1.00 95.88 272 GLU A O 1
ATOM 2034 N N . PHE A 1 273 ? -23.517 -5.523 -14.060 1.00 96.00 273 PHE A N 1
ATOM 2035 C CA . PHE A 1 273 ? -23.768 -6.348 -12.876 1.00 96.00 273 PHE A CA 1
ATOM 2036 C C . PHE A 1 273 ? -25.248 -6.456 -12.487 1.00 96.00 273 PHE A C 1
ATOM 2038 O O . PHE A 1 273 ? -25.543 -7.160 -11.520 1.00 96.00 273 PHE A O 1
ATOM 2045 N N . SER A 1 274 ? -26.178 -5.820 -13.213 1.00 94.19 274 SER A N 1
ATOM 2046 C CA . SER A 1 274 ? -27.622 -5.815 -12.904 1.00 94.19 274 SER A CA 1
ATOM 2047 C C . SER A 1 274 ? -27.923 -5.388 -11.456 1.00 94.19 274 SER A C 1
ATOM 2049 O O . SER A 1 274 ? -28.603 -6.085 -10.701 1.00 94.19 274 SER A O 1
ATOM 2051 N N . ILE A 1 275 ? -27.347 -4.258 -11.041 1.00 95.94 275 ILE A N 1
ATOM 2052 C CA . ILE A 1 275 ? -27.401 -3.752 -9.661 1.00 95.94 275 ILE A CA 1
ATOM 2053 C C . ILE A 1 275 ? -28.836 -3.430 -9.230 1.00 95.94 275 ILE A C 1
ATOM 2055 O O . ILE A 1 275 ? -29.567 -2.745 -9.937 1.00 95.94 275 ILE A O 1
ATOM 2059 N N . THR A 1 276 ? -29.221 -3.871 -8.027 1.00 94.38 276 THR A N 1
ATOM 2060 C CA . THR A 1 276 ? -30.560 -3.647 -7.445 1.00 94.38 276 THR A CA 1
ATOM 2061 C C . THR A 1 276 ? -30.564 -2.574 -6.352 1.00 94.38 276 THR A C 1
ATOM 2063 O O . THR A 1 276 ? -31.617 -2.024 -6.016 1.00 94.38 276 THR A O 1
ATOM 2066 N N . ALA A 1 277 ? -29.401 -2.277 -5.763 1.00 95.56 277 ALA A N 1
ATOM 2067 C CA . ALA A 1 277 ? -29.237 -1.235 -4.755 1.00 95.56 277 ALA A CA 1
ATOM 2068 C C . ALA A 1 277 ? -27.884 -0.519 -4.895 1.00 95.56 277 ALA A C 1
ATOM 2070 O O . ALA A 1 277 ? -26.845 -1.161 -5.028 1.00 95.56 277 ALA A O 1
ATOM 2071 N N . ILE A 1 278 ? -27.892 0.810 -4.814 1.00 96.38 278 ILE A N 1
ATOM 2072 C CA . ILE A 1 278 ? -26.691 1.655 -4.827 1.00 96.38 278 ILE A CA 1
ATOM 2073 C C . ILE A 1 278 ? -26.594 2.330 -3.461 1.00 96.38 278 ILE A C 1
ATOM 2075 O O . ILE A 1 278 ? -27.455 3.138 -3.117 1.00 96.38 278 ILE A O 1
ATOM 2079 N N . ALA A 1 279 ? -25.560 2.019 -2.684 1.00 96.94 279 ALA A N 1
ATOM 2080 C CA . ALA A 1 279 ? -25.306 2.646 -1.394 1.00 96.94 279 ALA A CA 1
ATOM 2081 C C . ALA A 1 279 ? -24.218 3.719 -1.535 1.00 96.94 279 ALA A C 1
ATOM 2083 O O . ALA A 1 279 ? -23.083 3.434 -1.914 1.00 96.94 279 ALA A O 1
ATOM 2084 N N . VAL A 1 280 ? -24.576 4.966 -1.234 1.00 95.75 280 VAL A N 1
ATOM 2085 C CA . VAL A 1 280 ? -23.733 6.148 -1.432 1.00 95.75 280 VAL A CA 1
ATOM 2086 C C . VAL A 1 280 ? -23.206 6.645 -0.092 1.00 95.75 280 VAL A C 1
ATOM 2088 O O . VAL A 1 280 ? -23.985 7.100 0.749 1.00 95.75 280 VAL A O 1
ATOM 2091 N N . LEU A 1 281 ? -21.889 6.583 0.093 1.00 94.94 281 LEU A N 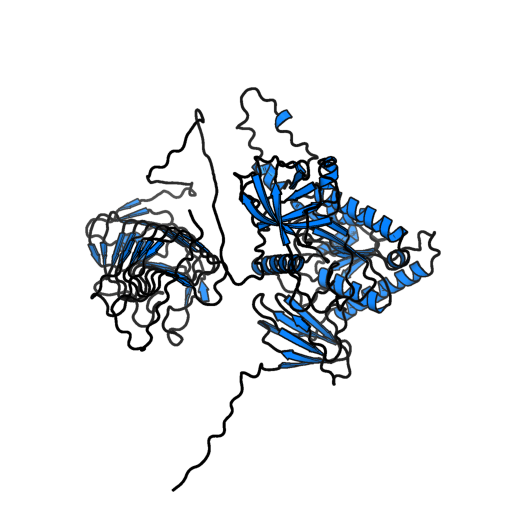1
ATOM 2092 C CA . LEU A 1 281 ? -21.189 7.042 1.289 1.00 94.94 281 LEU A CA 1
ATOM 2093 C C . LEU A 1 281 ? -20.660 8.471 1.087 1.00 94.94 281 LEU A C 1
ATOM 2095 O O . LEU A 1 281 ? -20.164 8.819 0.014 1.00 94.94 281 LEU A O 1
ATOM 2099 N N . GLY A 1 282 ? -20.744 9.300 2.128 1.00 86.81 282 GLY A N 1
ATOM 2100 C CA . GLY A 1 282 ? -19.971 10.545 2.263 1.00 86.81 282 GLY A CA 1
ATOM 2101 C C . GLY A 1 282 ? -20.219 11.685 1.265 1.00 86.81 282 GLY A C 1
ATOM 2102 O O . GLY A 1 282 ? -19.583 12.725 1.396 1.00 86.81 282 GLY A O 1
ATOM 2103 N N . SER A 1 283 ? -21.123 11.552 0.287 1.00 89.88 283 SER A N 1
ATOM 2104 C CA . SER A 1 283 ? -21.377 12.605 -0.710 1.00 89.88 283 SER A CA 1
ATOM 2105 C C . SER A 1 283 ? -22.859 12.784 -1.035 1.00 89.88 283 SER A C 1
ATOM 2107 O O . SER A 1 283 ? -23.478 11.987 -1.743 1.00 89.88 283 SER A O 1
ATOM 2109 N N . GLU A 1 284 ? -23.435 13.897 -0.570 1.00 90.38 284 GLU A N 1
ATOM 2110 C CA . GLU A 1 284 ? -24.815 14.278 -0.901 1.00 90.38 284 GLU A CA 1
ATOM 2111 C C . GLU A 1 284 ? -24.987 14.627 -2.382 1.00 90.38 284 GLU A C 1
ATOM 2113 O O . GLU A 1 284 ? -26.038 14.364 -2.968 1.00 90.38 284 GLU A O 1
ATOM 2118 N N . ARG A 1 285 ? -23.954 15.207 -3.010 1.00 89.75 285 ARG A N 1
ATOM 2119 C CA . ARG A 1 285 ? -23.970 15.546 -4.439 1.00 89.75 285 ARG A CA 1
ATOM 2120 C C . ARG A 1 285 ? -24.014 14.283 -5.295 1.00 89.75 285 ARG A C 1
ATOM 2122 O O . ARG A 1 285 ? -24.796 14.230 -6.246 1.00 89.75 285 ARG A O 1
ATOM 2129 N N . LEU A 1 286 ? -23.220 13.268 -4.944 1.00 90.50 286 LEU A N 1
ATOM 2130 C CA . LEU A 1 286 ? -23.232 11.975 -5.625 1.00 90.50 286 LEU A CA 1
ATOM 2131 C C . LEU A 1 286 ? -24.578 11.269 -5.417 1.00 90.50 286 LEU A C 1
ATOM 2133 O O . LEU A 1 286 ? -25.190 10.850 -6.395 1.00 90.50 286 LEU A O 1
ATOM 2137 N N . TYR A 1 287 ? -25.093 11.247 -4.182 1.00 92.50 287 TYR A N 1
ATOM 2138 C CA . TYR A 1 287 ? -26.400 10.662 -3.857 1.00 92.50 287 TYR A CA 1
ATOM 2139 C C . TYR A 1 287 ? -27.533 11.285 -4.682 1.00 92.50 287 TYR A C 1
ATOM 2141 O O . TYR A 1 287 ? -28.259 10.572 -5.368 1.00 92.50 287 TYR A O 1
ATOM 2149 N N . ASN A 1 288 ? -27.640 12.616 -4.698 1.00 91.38 288 ASN A N 1
ATOM 2150 C CA . ASN A 1 288 ? -28.667 13.315 -5.474 1.00 91.38 288 ASN A CA 1
ATOM 2151 C C . ASN A 1 288 ? -28.480 13.171 -6.995 1.00 91.38 288 ASN A C 1
ATOM 2153 O O . ASN A 1 288 ? -29.451 13.295 -7.739 1.00 91.38 288 ASN A O 1
ATOM 2157 N N . THR A 1 289 ? -27.255 12.926 -7.471 1.00 90.38 289 THR A N 1
ATOM 2158 C CA . THR A 1 289 ? -26.999 12.626 -8.889 1.00 90.38 289 THR A CA 1
ATOM 2159 C C . THR A 1 289 ? -27.498 11.220 -9.226 1.00 90.38 289 THR A C 1
ATOM 2161 O O . THR A 1 289 ? -28.282 11.072 -10.157 1.00 90.38 289 THR A O 1
ATOM 2164 N N . MET A 1 290 ? -27.153 10.210 -8.420 1.00 90.75 290 MET A N 1
ATOM 2165 C CA . MET A 1 290 ? -27.632 8.837 -8.616 1.00 90.75 290 MET A CA 1
ATOM 2166 C C . MET A 1 290 ? -29.148 8.712 -8.462 1.00 90.75 290 MET A C 1
ATOM 2168 O O . MET A 1 290 ? -29.776 8.034 -9.263 1.00 90.75 290 MET A O 1
ATOM 2172 N N . LEU A 1 291 ? -29.756 9.408 -7.498 1.00 91.06 291 LEU A N 1
ATOM 2173 C CA . LEU A 1 291 ? -31.209 9.407 -7.295 1.00 91.06 291 LEU A CA 1
ATOM 2174 C C . LEU A 1 291 ? -31.974 9.990 -8.499 1.00 91.06 291 LEU A C 1
ATOM 2176 O O . LEU A 1 291 ? -33.096 9.574 -8.773 1.00 91.06 291 LEU A O 1
ATOM 2180 N N . LYS A 1 292 ? -31.369 10.936 -9.232 1.00 89.38 292 LYS A N 1
ATOM 2181 C CA . LYS A 1 292 ? -31.923 11.468 -10.489 1.00 89.38 292 LYS A CA 1
ATOM 2182 C C . LYS A 1 292 ? -31.722 10.508 -11.662 1.00 89.38 292 LYS A C 1
ATOM 2184 O O . LYS A 1 292 ? -32.637 10.360 -12.464 1.00 89.38 292 LYS A O 1
ATOM 2189 N N . SER A 1 293 ? -30.551 9.877 -11.763 1.00 87.38 293 SER A N 1
ATOM 2190 C CA . SER A 1 293 ? -30.216 8.948 -12.854 1.00 87.38 293 SER A CA 1
ATOM 2191 C C . SER A 1 293 ? -30.938 7.600 -12.748 1.00 87.38 293 SER A C 1
ATOM 2193 O O . SER A 1 293 ? -31.313 7.026 -13.765 1.00 87.38 293 SER A O 1
ATOM 2195 N N . PHE A 1 294 ? -31.163 7.117 -11.525 1.00 87.69 294 PHE A N 1
ATOM 2196 C CA . PHE A 1 294 ? -31.773 5.823 -11.203 1.00 87.69 294 PHE A CA 1
ATOM 2197 C C . PHE A 1 294 ? -33.040 6.006 -10.363 1.00 87.69 294 PHE A C 1
ATOM 2199 O O . PHE A 1 294 ? -33.220 5.362 -9.329 1.00 87.69 294 PHE A O 1
ATOM 2206 N N . SER A 1 295 ? -33.909 6.933 -10.774 1.00 74.50 295 SER A N 1
ATOM 2207 C CA . SER A 1 295 ? -35.179 7.165 -10.082 1.00 74.50 295 SER A CA 1
ATOM 2208 C C . SER A 1 295 ? -36.001 5.863 -10.019 1.00 74.50 295 SER A C 1
ATOM 2210 O O . SER A 1 295 ? -36.106 5.175 -11.043 1.00 74.50 295 SER A O 1
ATOM 2212 N N . PRO A 1 296 ? -36.662 5.537 -8.888 1.00 64.62 296 PRO A N 1
ATOM 2213 C CA . PRO A 1 296 ? -37.490 4.330 -8.758 1.00 64.62 296 PRO A CA 1
ATOM 2214 C C . PRO A 1 296 ? -38.615 4.210 -9.799 1.00 64.62 296 PRO A C 1
ATOM 2216 O O . PRO A 1 296 ? -39.157 3.133 -10.013 1.00 64.62 296 PRO A O 1
ATOM 2219 N N . SER A 1 297 ? -38.984 5.320 -10.446 1.00 61.34 297 SER A N 1
ATOM 2220 C CA . SER A 1 297 ? -39.986 5.379 -11.516 1.00 61.34 297 SER A CA 1
ATOM 2221 C C . SER A 1 297 ? -39.469 4.963 -12.899 1.00 61.34 297 SER A C 1
ATOM 2223 O O . SER A 1 297 ? -40.274 4.675 -13.779 1.00 61.34 297 SER A O 1
ATOM 2225 N N . SER A 1 298 ? -38.151 4.991 -13.121 1.00 61.97 298 SER A N 1
ATOM 2226 C CA . SER A 1 298 ? -37.499 4.634 -14.393 1.00 61.97 298 SER A CA 1
ATOM 2227 C C . SER A 1 298 ? -36.719 3.323 -14.317 1.00 61.97 298 SER A C 1
ATOM 2229 O O . SER A 1 298 ? -36.519 2.666 -15.334 1.00 61.97 298 SER A O 1
ATOM 2231 N N . THR A 1 299 ? -36.268 2.945 -13.121 1.00 69.38 299 THR A N 1
ATOM 2232 C CA . THR A 1 299 ? -35.425 1.772 -12.868 1.00 69.38 299 THR A CA 1
ATOM 2233 C C . THR A 1 299 ? -35.776 1.172 -11.510 1.00 69.38 299 THR A C 1
ATOM 2235 O O . THR A 1 299 ? -35.863 1.916 -10.537 1.00 69.38 299 THR A O 1
ATOM 2238 N N . ASN A 1 300 ? -35.892 -0.158 -11.405 1.00 82.19 300 ASN A N 1
ATOM 2239 C CA . ASN A 1 300 ? -36.154 -0.882 -10.145 1.00 82.19 300 ASN A CA 1
ATOM 2240 C C . ASN A 1 300 ? -34.920 -0.926 -9.206 1.00 82.19 300 ASN A C 1
ATOM 2242 O O . ASN A 1 300 ? -34.573 -1.973 -8.660 1.00 82.19 300 ASN A O 1
ATOM 2246 N N . ILE A 1 301 ? -34.223 0.202 -9.046 1.00 91.44 301 ILE A N 1
ATOM 2247 C CA . ILE A 1 301 ? -32.951 0.326 -8.327 1.00 91.44 301 ILE A CA 1
ATOM 2248 C C . ILE A 1 301 ? -33.152 1.223 -7.107 1.00 91.44 301 ILE A C 1
ATOM 2250 O O . ILE A 1 301 ? -33.660 2.337 -7.208 1.00 91.44 301 ILE A O 1
ATOM 2254 N N . ASN A 1 302 ? -32.724 0.745 -5.940 1.00 92.75 302 ASN A N 1
ATOM 2255 C CA . ASN A 1 302 ? -32.837 1.489 -4.688 1.00 92.75 302 ASN A CA 1
ATOM 2256 C C . ASN A 1 302 ? -31.558 2.291 -4.420 1.00 92.75 302 ASN A C 1
ATOM 2258 O O . ASN A 1 302 ? -30.513 1.708 -4.133 1.00 92.75 302 ASN A O 1
ATOM 2262 N N . VAL A 1 303 ? -31.629 3.623 -4.473 1.00 94.44 303 VAL A N 1
ATOM 2263 C CA . VAL A 1 303 ? -30.506 4.502 -4.105 1.00 94.44 303 VAL A CA 1
ATOM 2264 C C . VAL A 1 303 ? -30.592 4.844 -2.615 1.00 94.44 303 VAL A C 1
ATOM 2266 O O . VAL A 1 303 ? -31.563 5.441 -2.157 1.00 94.44 303 VAL A O 1
ATOM 2269 N N . ILE A 1 304 ? -29.572 4.459 -1.850 1.00 95.12 304 ILE A N 1
ATOM 2270 C CA . ILE A 1 304 ? -29.515 4.531 -0.385 1.00 95.12 304 ILE A CA 1
ATOM 2271 C C . ILE A 1 304 ? -28.365 5.461 0.014 1.00 95.12 304 ILE A C 1
ATOM 2273 O O . ILE A 1 304 ? -27.247 5.311 -0.471 1.00 95.12 304 ILE A O 1
ATOM 2277 N N . LYS A 1 305 ? -28.608 6.410 0.922 1.00 95.50 305 LYS A N 1
ATOM 2278 C CA . LYS A 1 305 ? -27.556 7.254 1.512 1.00 95.50 305 LYS A CA 1
ATOM 2279 C C . LYS A 1 305 ? -27.036 6.609 2.797 1.00 95.50 305 LYS A C 1
ATOM 2281 O O . LYS A 1 305 ? -27.836 6.275 3.668 1.00 95.50 305 LYS A O 1
ATOM 2286 N N . LEU A 1 306 ? -25.718 6.491 2.938 1.00 96.19 306 LEU A N 1
ATOM 2287 C CA . LEU A 1 306 ? -25.058 6.024 4.158 1.00 96.19 306 LEU A CA 1
ATOM 2288 C C . LEU A 1 306 ? -24.177 7.128 4.770 1.00 96.19 306 LEU A C 1
ATOM 2290 O O . LEU A 1 306 ? -23.503 7.854 4.032 1.00 96.19 306 LEU A O 1
ATOM 2294 N N . PRO A 1 307 ? -24.143 7.258 6.109 1.00 94.31 307 PRO A N 1
ATOM 2295 C CA . PRO A 1 307 ? -23.175 8.109 6.789 1.00 94.31 307 PRO A CA 1
ATOM 2296 C C . PRO A 1 307 ? -21.764 7.500 6.725 1.00 94.31 307 PRO A C 1
ATOM 2298 O O . PRO A 1 307 ? -21.585 6.282 6.832 1.00 94.31 307 PRO A O 1
ATOM 2301 N N . THR A 1 308 ? -20.760 8.364 6.590 1.00 93.75 308 THR A N 1
ATOM 2302 C CA . THR A 1 308 ? -19.345 8.018 6.796 1.00 93.75 308 THR A CA 1
ATOM 2303 C C . THR A 1 308 ? -19.081 7.835 8.293 1.00 93.75 308 THR A C 1
ATOM 2305 O O . THR A 1 308 ? -19.661 8.558 9.104 1.00 93.75 308 THR A O 1
ATOM 2308 N N . SER A 1 309 ? -18.208 6.901 8.683 1.00 94.44 309 SER A N 1
ATOM 2309 C CA . SER A 1 309 ? -17.751 6.825 10.077 1.00 94.44 309 SER A CA 1
ATOM 2310 C C . SER A 1 309 ? -16.782 7.964 10.384 1.00 94.44 309 SER A C 1
ATOM 2312 O O . SER A 1 309 ? -15.871 8.226 9.605 1.00 94.44 309 SER A O 1
ATOM 2314 N N . GLY A 1 310 ? -16.903 8.586 11.559 1.00 91.88 310 GLY A N 1
ATOM 2315 C CA . GLY A 1 310 ? -15.902 9.539 12.056 1.00 91.88 310 GLY A CA 1
ATOM 2316 C C . GLY A 1 310 ? -14.535 8.907 12.367 1.00 91.88 310 GLY A C 1
ATOM 2317 O O . GLY A 1 310 ? -13.629 9.617 12.784 1.00 91.88 310 GLY A O 1
ATOM 2318 N N . GLY A 1 311 ? -14.396 7.582 12.223 1.00 90.88 311 GLY A N 1
ATOM 2319 C CA . GLY A 1 311 ? -13.121 6.857 12.263 1.00 90.88 311 GLY A CA 1
ATOM 2320 C C . GLY A 1 311 ? -12.478 6.648 10.890 1.00 90.88 311 GLY A C 1
ATOM 2321 O O . GLY A 1 311 ? -11.399 6.069 10.812 1.00 90.88 311 GLY A O 1
ATOM 2322 N N . CYS A 1 312 ? -13.129 7.083 9.808 1.00 91.75 312 CYS A N 1
ATOM 2323 C CA . CYS A 1 312 ? -12.509 7.135 8.491 1.00 91.75 312 CYS A CA 1
ATOM 2324 C C . CYS A 1 312 ? -11.428 8.223 8.483 1.00 91.75 312 CYS A C 1
ATOM 2326 O O . CYS A 1 312 ? -11.669 9.348 8.916 1.00 91.75 312 CYS A O 1
ATOM 2328 N N . VAL A 1 313 ? -10.241 7.867 8.000 1.00 89.94 313 VAL A N 1
ATOM 2329 C CA . VAL A 1 313 ? -9.033 8.693 8.058 1.00 89.94 313 VAL A CA 1
ATOM 2330 C C . VAL A 1 313 ? -8.369 8.723 6.692 1.00 89.94 313 VAL A C 1
ATOM 2332 O O . VAL A 1 313 ? -8.267 7.692 6.020 1.00 89.94 313 VAL A O 1
ATOM 2335 N N . ASP A 1 314 ? -7.902 9.905 6.297 1.00 85.69 314 ASP A N 1
ATOM 2336 C CA . ASP A 1 314 ? -7.218 10.090 5.023 1.00 85.69 314 ASP A CA 1
ATOM 2337 C C . ASP A 1 314 ? -5.951 9.228 4.959 1.00 85.69 314 ASP A C 1
ATOM 2339 O O . ASP A 1 314 ? -5.204 9.060 5.935 1.00 85.69 314 ASP A O 1
ATOM 2343 N N . ARG A 1 315 ? -5.721 8.648 3.780 1.00 84.50 315 ARG A N 1
ATOM 2344 C CA . ARG A 1 315 ? -4.576 7.778 3.508 1.00 84.50 315 ARG A CA 1
ATOM 2345 C C . ARG A 1 315 ? -3.618 8.507 2.575 1.00 84.50 315 ARG A C 1
ATOM 2347 O O . ARG A 1 315 ? -3.879 8.633 1.377 1.00 84.50 315 ARG A O 1
ATOM 2354 N N . ASP A 1 316 ? -2.511 8.979 3.127 1.00 80.75 316 ASP A N 1
ATOM 2355 C CA . ASP A 1 316 ? -1.427 9.621 2.394 1.00 80.75 316 ASP A CA 1
ATOM 2356 C C . ASP A 1 316 ? -0.747 8.656 1.403 1.00 80.75 316 ASP A C 1
ATOM 2358 O O . ASP A 1 316 ? -0.852 7.429 1.504 1.00 80.75 316 ASP A O 1
ATOM 2362 N N . ILE A 1 317 ? -0.059 9.218 0.406 1.00 81.69 317 ILE A N 1
ATOM 2363 C CA . ILE A 1 317 ? 0.587 8.448 -0.669 1.00 81.69 317 ILE A CA 1
ATOM 2364 C C . ILE A 1 317 ? 1.654 7.471 -0.115 1.00 81.69 317 ILE A C 1
ATOM 2366 O O . ILE A 1 317 ? 1.629 6.305 -0.519 1.00 81.69 317 ILE A O 1
ATOM 2370 N N . PRO A 1 318 ? 2.542 7.858 0.832 1.00 82.50 318 PRO A N 1
ATOM 2371 C CA . PRO A 1 318 ? 3.465 6.925 1.489 1.00 82.50 318 PRO A CA 1
ATOM 2372 C C . PRO A 1 318 ? 2.779 5.749 2.198 1.00 82.50 318 PRO A C 1
ATOM 2374 O O . PRO A 1 318 ? 3.223 4.605 2.045 1.00 82.50 318 PRO A O 1
ATOM 2377 N N . TYR A 1 319 ? 1.685 5.990 2.929 1.00 82.56 319 TYR A N 1
ATOM 2378 C CA . TYR A 1 319 ? 0.907 4.919 3.561 1.00 82.56 319 TYR A CA 1
ATOM 2379 C C . TYR A 1 319 ? 0.249 3.993 2.526 1.00 82.56 319 TYR A C 1
ATOM 2381 O O . TYR A 1 319 ? 0.398 2.773 2.615 1.00 82.56 319 TYR A O 1
ATOM 2389 N N . LYS A 1 320 ? -0.407 4.549 1.492 1.00 81.50 320 LYS A N 1
ATOM 2390 C CA . LYS A 1 320 ? -0.992 3.764 0.383 1.00 81.50 320 LYS A CA 1
ATOM 2391 C C . LYS A 1 320 ? 0.065 2.896 -0.308 1.00 81.50 320 LYS A C 1
ATOM 2393 O O . LYS A 1 320 ? -0.188 1.718 -0.553 1.00 81.50 320 LYS A O 1
ATOM 2398 N N . LYS A 1 321 ? 1.269 3.429 -0.551 1.00 80.62 321 LYS A N 1
ATOM 2399 C CA . LYS A 1 321 ? 2.394 2.649 -1.086 1.00 80.62 321 LYS A CA 1
ATOM 2400 C C . LYS A 1 321 ? 2.832 1.531 -0.131 1.00 80.62 321 LYS A C 1
ATOM 2402 O O . LYS A 1 321 ? 2.958 0.394 -0.572 1.00 80.62 321 LYS A O 1
ATOM 2407 N N . SER A 1 322 ? 3.004 1.833 1.156 1.00 82.38 322 SER A N 1
ATOM 2408 C CA . SER A 1 322 ? 3.423 0.847 2.166 1.00 82.38 322 SER A CA 1
ATOM 2409 C C . SER A 1 322 ? 2.440 -0.324 2.273 1.00 82.38 322 SER A C 1
ATOM 2411 O O . SER A 1 322 ? 2.864 -1.474 2.352 1.00 82.38 322 SER A O 1
ATOM 2413 N N . LEU A 1 323 ? 1.133 -0.042 2.197 1.00 81.88 323 LEU A N 1
ATOM 2414 C CA . LEU A 1 323 ? 0.083 -1.060 2.169 1.00 81.88 323 LEU A CA 1
ATOM 2415 C C . LEU A 1 323 ? 0.200 -1.956 0.924 1.00 81.88 323 LEU A C 1
ATOM 2417 O O . LEU A 1 323 ? 0.162 -3.176 1.049 1.00 81.88 323 LEU A O 1
ATOM 2421 N N . ARG A 1 324 ? 0.413 -1.368 -0.263 1.00 82.31 324 ARG A N 1
ATOM 2422 C CA . ARG A 1 324 ? 0.625 -2.119 -1.514 1.00 82.31 324 ARG A CA 1
ATOM 2423 C C . ARG A 1 324 ? 1.867 -3.011 -1.455 1.00 82.31 324 ARG A C 1
ATOM 2425 O O . ARG A 1 324 ? 1.782 -4.187 -1.810 1.00 82.31 324 ARG A O 1
ATOM 2432 N N . ASP A 1 325 ? 2.989 -2.477 -0.971 1.00 80.81 325 ASP A N 1
ATOM 2433 C CA . ASP A 1 325 ? 4.239 -3.225 -0.793 1.00 80.81 325 ASP A CA 1
ATOM 2434 C C . ASP A 1 325 ? 4.045 -4.405 0.182 1.00 80.81 325 ASP A C 1
ATOM 2436 O O . ASP A 1 325 ? 4.479 -5.526 -0.102 1.00 80.81 325 ASP A O 1
ATOM 2440 N N . ALA A 1 326 ? 3.327 -4.189 1.292 1.00 83.12 326 ALA A N 1
ATOM 2441 C CA . ALA A 1 326 ? 2.988 -5.230 2.262 1.00 83.12 326 ALA A CA 1
ATOM 2442 C C . ALA A 1 326 ? 2.082 -6.324 1.664 1.00 83.12 326 ALA A C 1
ATOM 2444 O O . ALA A 1 326 ? 2.384 -7.508 1.825 1.00 83.12 326 ALA A O 1
ATOM 2445 N N . THR A 1 327 ? 1.026 -5.961 0.922 1.00 85.75 327 THR A N 1
ATOM 2446 C CA . THR A 1 327 ? 0.129 -6.924 0.251 1.00 85.75 327 THR A CA 1
ATOM 2447 C C . THR A 1 327 ? 0.891 -7.831 -0.713 1.00 85.75 327 THR A C 1
ATOM 2449 O O . THR A 1 327 ? 0.689 -9.046 -0.718 1.00 85.75 327 THR A O 1
ATOM 2452 N N . VAL A 1 328 ? 1.795 -7.268 -1.519 1.00 86.56 328 VAL A N 1
ATOM 2453 C CA . VAL A 1 328 ? 2.571 -8.061 -2.483 1.00 86.56 328 VAL A CA 1
ATOM 2454 C C . VAL A 1 328 ? 3.603 -8.923 -1.765 1.00 86.56 328 VAL A C 1
ATOM 2456 O O . VAL A 1 328 ? 3.710 -10.110 -2.069 1.00 86.56 328 VAL A O 1
ATOM 2459 N N . LYS A 1 329 ? 4.320 -8.383 -0.769 1.00 86.25 329 LYS A N 1
ATOM 2460 C CA . LYS A 1 329 ? 5.235 -9.181 0.061 1.00 86.25 329 LYS A CA 1
ATOM 2461 C C . LYS A 1 329 ? 4.512 -10.383 0.673 1.00 86.25 329 LYS A C 1
ATOM 2463 O O . LYS A 1 329 ? 5.015 -11.502 0.567 1.00 86.25 329 LYS A O 1
ATOM 2468 N N . LYS A 1 330 ? 3.312 -10.169 1.218 1.00 86.62 330 LYS A N 1
ATOM 2469 C CA . LYS A 1 330 ? 2.471 -11.224 1.787 1.00 86.62 330 LYS A CA 1
ATOM 2470 C C . LYS A 1 330 ? 2.016 -12.261 0.754 1.00 86.62 330 LYS A C 1
ATOM 2472 O O . LYS A 1 330 ? 2.031 -13.446 1.065 1.00 86.62 330 LYS A O 1
ATOM 2477 N N . TYR A 1 331 ? 1.688 -11.871 -0.480 1.00 88.94 331 TYR A N 1
ATOM 2478 C CA . TYR A 1 331 ? 1.312 -12.833 -1.530 1.00 88.94 331 TYR A CA 1
ATOM 2479 C C . TYR A 1 331 ? 2.404 -13.887 -1.805 1.00 88.94 331 TYR A C 1
ATOM 2481 O O . TYR A 1 331 ? 2.084 -15.050 -2.040 1.00 88.94 331 TYR A O 1
ATOM 2489 N N . PHE A 1 332 ? 3.687 -13.507 -1.757 1.00 88.25 332 PHE A N 1
ATOM 2490 C CA . PHE A 1 332 ? 4.797 -14.436 -2.010 1.00 88.25 332 PHE A CA 1
ATOM 2491 C C . PHE A 1 332 ? 5.358 -15.097 -0.743 1.00 88.25 332 PHE A C 1
ATOM 2493 O O . PHE A 1 332 ? 5.747 -16.260 -0.804 1.00 88.25 332 PHE A O 1
ATOM 2500 N N . PHE A 1 333 ? 5.438 -14.373 0.378 1.00 88.25 333 PHE A N 1
ATOM 2501 C CA . PHE A 1 333 ? 6.135 -14.813 1.598 1.00 88.25 333 PHE A CA 1
ATOM 2502 C C . PHE A 1 333 ? 5.211 -15.105 2.787 1.00 88.25 333 PHE A C 1
ATOM 2504 O O . PHE A 1 333 ? 5.678 -15.624 3.800 1.00 88.25 333 PHE A O 1
ATOM 2511 N N . GLY A 1 334 ? 3.916 -14.811 2.668 1.00 85.75 334 GLY A N 1
ATOM 2512 C CA . GLY A 1 334 ? 2.955 -14.947 3.755 1.00 85.75 334 GLY A CA 1
ATOM 2513 C C . GLY A 1 334 ? 3.201 -13.957 4.895 1.00 85.75 334 GLY A C 1
ATOM 2514 O O . GLY A 1 334 ? 3.615 -12.818 4.669 1.00 85.75 334 GLY A O 1
ATOM 2515 N N . ASP A 1 335 ? 2.929 -14.399 6.117 1.00 77.69 335 ASP A N 1
ATOM 2516 C CA . ASP A 1 335 ? 3.053 -13.630 7.359 1.00 77.69 335 ASP A CA 1
ATOM 2517 C C . ASP A 1 335 ? 3.685 -14.477 8.483 1.00 77.69 335 ASP A C 1
ATOM 2519 O O . ASP A 1 335 ? 4.166 -15.586 8.251 1.00 77.69 335 ASP A O 1
ATOM 2523 N N . GLU A 1 336 ? 3.720 -13.951 9.711 1.00 75.50 336 GLU A N 1
ATOM 2524 C CA . GLU A 1 336 ? 4.314 -14.632 10.871 1.00 75.50 336 GLU A CA 1
ATOM 2525 C C . GLU A 1 336 ? 3.590 -15.932 11.265 1.00 75.50 336 GLU A C 1
ATOM 2527 O O . GLU A 1 336 ? 4.222 -16.853 11.787 1.00 75.50 336 GLU A O 1
ATOM 2532 N N . LYS A 1 337 ? 2.278 -16.029 11.013 1.00 75.56 337 LYS A N 1
ATOM 2533 C CA . LYS A 1 337 ? 1.450 -17.204 11.333 1.00 75.56 337 LYS A CA 1
ATOM 2534 C C . LYS A 1 337 ? 1.484 -18.236 10.209 1.00 75.56 337 LYS A C 1
ATOM 2536 O O . LYS A 1 337 ? 1.405 -19.435 10.481 1.00 75.56 337 LYS A O 1
ATOM 2541 N N . CYS A 1 338 ? 1.627 -17.789 8.964 1.00 78.44 338 CYS A N 1
ATOM 2542 C CA . CYS A 1 338 ? 1.769 -18.642 7.795 1.00 78.44 338 CYS A CA 1
ATOM 2543 C C . CYS A 1 338 ? 2.894 -18.143 6.879 1.00 78.44 338 CYS A C 1
ATOM 2545 O O . CYS A 1 338 ? 2.672 -17.344 5.971 1.00 78.44 338 CYS A O 1
ATOM 2547 N N . THR A 1 339 ? 4.111 -18.640 7.103 1.00 85.69 339 THR A N 1
ATOM 2548 C CA . THR A 1 339 ? 5.272 -18.319 6.262 1.00 85.69 339 THR A CA 1
ATOM 2549 C C . THR A 1 339 ? 5.268 -19.150 4.978 1.00 85.69 339 THR A C 1
ATOM 2551 O O . THR A 1 339 ? 5.162 -20.378 5.003 1.00 85.69 339 THR A O 1
ATOM 2554 N N . LEU A 1 340 ? 5.409 -18.482 3.832 1.00 86.69 340 LEU A N 1
ATOM 2555 C CA . LEU A 1 340 ? 5.459 -19.104 2.507 1.00 86.69 340 LEU A CA 1
ATOM 2556 C C . LEU A 1 340 ? 6.887 -19.078 1.944 1.00 86.69 340 LEU A C 1
ATOM 2558 O O . LEU A 1 340 ? 7.676 -18.175 2.217 1.00 86.69 340 LEU A O 1
ATOM 2562 N N . SER A 1 341 ? 7.223 -20.097 1.151 1.00 88.12 341 SER A N 1
ATOM 2563 C CA . SER A 1 341 ? 8.546 -20.278 0.534 1.00 88.12 341 SER A CA 1
ATOM 2564 C C . SER A 1 341 ? 8.456 -20.163 -0.993 1.00 88.12 341 SER A C 1
ATOM 2566 O O . SER A 1 341 ? 8.300 -21.184 -1.670 1.00 88.12 341 SER A O 1
ATOM 2568 N N . PRO A 1 342 ? 8.528 -18.944 -1.557 1.00 90.44 342 PRO A N 1
ATOM 2569 C CA . PRO A 1 342 ? 8.537 -18.750 -2.999 1.00 90.44 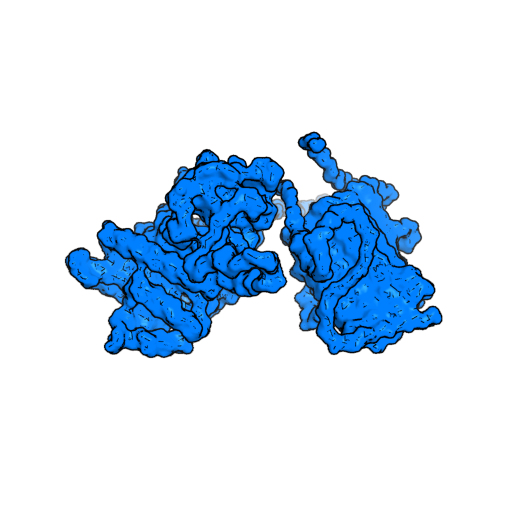342 PRO A CA 1
ATOM 2570 C C . PRO A 1 342 ? 9.897 -19.150 -3.590 1.00 90.44 342 PRO A C 1
ATOM 2572 O O . PRO A 1 342 ? 10.893 -19.311 -2.882 1.00 90.44 342 PRO A O 1
ATOM 2575 N N . TYR A 1 343 ? 9.945 -19.318 -4.909 1.00 89.31 343 TYR A N 1
ATOM 2576 C CA . TYR A 1 343 ? 11.070 -19.925 -5.614 1.00 89.31 343 TYR A CA 1
ATOM 2577 C C . TYR A 1 343 ? 11.533 -19.069 -6.798 1.00 89.31 343 TYR A C 1
ATOM 2579 O O . TYR A 1 343 ? 10.726 -18.693 -7.649 1.00 89.31 343 TYR A O 1
ATOM 2587 N N . THR A 1 344 ? 12.833 -18.782 -6.879 1.00 91.12 344 THR A N 1
ATOM 2588 C CA . THR A 1 344 ? 13.424 -18.049 -8.008 1.00 91.12 344 THR A CA 1
ATOM 2589 C C . THR A 1 344 ? 13.657 -18.976 -9.201 1.00 91.12 344 THR A C 1
ATOM 2591 O O . THR A 1 344 ? 14.353 -19.986 -9.094 1.00 91.12 344 THR A O 1
ATOM 2594 N N . VAL A 1 345 ? 13.121 -18.601 -10.363 1.00 90.75 345 VAL A N 1
ATOM 2595 C CA . VAL A 1 345 ? 13.286 -19.295 -11.649 1.00 90.75 345 VAL A CA 1
ATOM 2596 C C . VAL A 1 345 ? 13.912 -18.334 -12.653 1.00 90.75 345 VAL A C 1
ATOM 2598 O O . VAL A 1 345 ? 13.551 -17.161 -12.694 1.00 90.75 345 VAL A O 1
ATOM 2601 N N . SER A 1 346 ? 14.812 -18.827 -13.506 1.00 88.75 346 SER A N 1
ATOM 2602 C CA . SER A 1 346 ? 15.270 -18.061 -14.667 1.00 88.75 346 SER A CA 1
ATOM 2603 C C . SER A 1 346 ? 14.519 -18.477 -15.934 1.00 88.75 346 SER A C 1
ATOM 2605 O O . SER A 1 346 ? 14.503 -19.662 -16.270 1.00 88.75 346 SER A O 1
ATOM 2607 N N . ILE A 1 347 ? 13.925 -17.507 -16.632 1.00 87.50 347 ILE A N 1
ATOM 2608 C CA . ILE A 1 347 ? 13.181 -17.690 -17.891 1.00 87.50 347 ILE A CA 1
ATOM 2609 C C . ILE A 1 347 ? 13.856 -16.918 -19.030 1.00 87.50 347 ILE A C 1
ATOM 2611 O O . ILE A 1 347 ? 14.419 -15.855 -18.799 1.00 87.50 347 ILE A O 1
ATOM 2615 N N . GLU A 1 348 ? 13.799 -17.445 -20.251 1.00 85.00 348 GLU A N 1
ATOM 2616 C CA . GLU A 1 348 ? 14.354 -16.814 -21.460 1.00 85.00 348 GLU A CA 1
ATOM 2617 C C . GLU A 1 348 ? 13.259 -16.035 -22.206 1.00 85.00 348 GLU A C 1
ATOM 2619 O O . GLU A 1 348 ? 12.190 -16.590 -22.472 1.00 85.00 348 GLU A O 1
ATOM 2624 N N . PHE A 1 349 ? 13.522 -14.772 -22.564 1.00 73.62 349 PHE A N 1
ATOM 2625 C CA . PHE A 1 349 ? 12.548 -13.885 -23.230 1.00 73.62 349 PHE A CA 1
ATOM 2626 C C . PHE A 1 349 ? 12.088 -14.393 -24.595 1.00 73.62 349 PHE A C 1
ATOM 2628 O O . PHE A 1 349 ? 10.940 -14.206 -24.982 1.00 73.62 349 PHE A O 1
ATOM 2635 N N . ASP A 1 350 ? 13.016 -15.011 -25.321 1.00 71.00 350 ASP A N 1
ATOM 2636 C CA . ASP A 1 350 ? 12.832 -15.493 -26.691 1.00 71.00 350 ASP A CA 1
ATOM 2637 C C . ASP A 1 350 ? 12.273 -16.925 -26.735 1.00 71.00 350 ASP A C 1
ATOM 2639 O O . ASP A 1 350 ? 12.157 -17.538 -27.797 1.00 71.00 350 ASP A O 1
ATOM 2643 N N . SER A 1 351 ? 11.956 -17.499 -25.569 1.00 78.19 351 SER A N 1
ATOM 2644 C CA . SER A 1 351 ? 11.391 -18.838 -25.493 1.00 78.19 351 SER A CA 1
ATOM 2645 C C . SER A 1 351 ? 9.955 -18.829 -26.030 1.00 78.19 351 SER A C 1
ATOM 2647 O O . SER A 1 351 ? 9.123 -18.098 -25.491 1.00 78.19 351 SER A O 1
ATOM 2649 N N . PRO A 1 352 ? 9.585 -19.718 -26.975 1.00 75.56 352 PRO A N 1
ATOM 2650 C CA . PRO A 1 352 ? 8.199 -19.845 -27.451 1.00 75.56 352 PRO A CA 1
ATOM 2651 C C . PRO A 1 352 ? 7.223 -20.316 -26.354 1.00 75.56 352 PRO A C 1
ATOM 2653 O O . PRO A 1 352 ? 6.018 -20.406 -26.576 1.00 75.56 352 PRO A O 1
ATOM 2656 N N . THR A 1 353 ? 7.747 -20.634 -25.168 1.00 80.31 353 THR A N 1
ATOM 2657 C CA . THR A 1 353 ? 7.011 -21.003 -23.957 1.00 80.31 353 THR A CA 1
ATOM 2658 C C . THR A 1 353 ? 6.240 -19.824 -23.351 1.00 80.31 353 THR A C 1
ATOM 2660 O O . THR A 1 353 ? 5.237 -20.052 -22.680 1.00 80.31 353 THR A O 1
ATOM 2663 N N . PHE A 1 354 ? 6.675 -18.578 -23.573 1.00 81.69 354 PHE A N 1
ATOM 2664 C CA . PHE A 1 354 ? 6.079 -17.381 -22.970 1.00 81.69 354 PHE A CA 1
ATOM 2665 C C . PHE A 1 354 ? 5.777 -16.323 -24.035 1.00 81.69 354 PHE A C 1
ATOM 2667 O O . PHE A 1 354 ? 6.412 -16.270 -25.083 1.00 81.69 354 PHE A O 1
ATOM 2674 N N . SER A 1 355 ? 4.801 -15.456 -23.769 1.00 84.88 355 SER A N 1
ATOM 2675 C CA . SER A 1 355 ? 4.557 -14.266 -24.590 1.00 84.88 355 SER A CA 1
ATOM 2676 C C . SER A 1 355 ? 4.391 -13.078 -23.663 1.00 84.88 355 SER A C 1
ATOM 2678 O O . SER A 1 355 ? 3.470 -13.074 -22.852 1.00 84.88 355 SER A O 1
ATOM 2680 N N . LEU A 1 356 ? 5.271 -12.089 -23.781 1.00 87.62 356 LEU A N 1
ATOM 2681 C CA . LEU A 1 356 ? 5.264 -10.888 -22.949 1.00 87.62 356 LEU A CA 1
ATOM 2682 C C . LEU A 1 356 ? 4.397 -9.798 -23.578 1.00 87.62 356 LEU A C 1
ATOM 2684 O O . LEU A 1 356 ? 4.402 -9.608 -24.795 1.00 87.62 356 LEU A O 1
ATOM 2688 N N . TRP A 1 357 ? 3.643 -9.105 -22.734 1.00 88.00 357 TRP A N 1
ATOM 2689 C CA . TRP A 1 357 ? 2.700 -8.063 -23.113 1.00 88.00 357 TRP A CA 1
ATOM 2690 C C . TRP A 1 357 ? 2.770 -6.897 -22.136 1.00 88.00 357 TRP A C 1
ATOM 2692 O O . TRP A 1 357 ? 3.024 -7.077 -20.947 1.00 88.00 357 TRP A O 1
ATOM 2702 N N . GLU A 1 358 ? 2.499 -5.712 -22.654 1.00 85.06 358 GLU A N 1
ATOM 2703 C CA . GLU A 1 358 ? 2.481 -4.444 -21.941 1.00 85.06 358 GLU A CA 1
ATOM 2704 C C . GLU A 1 358 ? 1.075 -3.843 -21.994 1.00 85.06 358 GLU A C 1
ATOM 2706 O O . GLU A 1 358 ? 0.388 -3.886 -23.018 1.00 85.06 358 GLU A O 1
ATOM 2711 N N . THR A 1 359 ? 0.648 -3.268 -20.876 1.00 80.19 359 THR A N 1
ATOM 2712 C CA . THR A 1 359 ? -0.579 -2.479 -20.761 1.00 80.19 359 THR A CA 1
ATOM 2713 C C . THR A 1 359 ? -0.334 -1.051 -21.242 1.00 80.19 359 THR A C 1
ATOM 2715 O O . THR A 1 359 ? 0.516 -0.361 -20.687 1.00 80.19 359 THR A O 1
ATOM 2718 N N . VAL A 1 360 ? -1.090 -0.593 -22.245 1.00 73.44 360 VAL A N 1
ATOM 2719 C CA . VAL A 1 360 ? -0.951 0.769 -22.784 1.00 73.44 360 VAL A CA 1
ATOM 2720 C C . VAL A 1 360 ? -1.808 1.741 -21.966 1.00 73.44 360 VAL A C 1
ATOM 2722 O O . VAL A 1 360 ? -3.033 1.628 -21.956 1.00 73.44 360 VAL A O 1
ATOM 2725 N N . ASP A 1 361 ? -1.175 2.709 -21.298 1.00 67.38 361 ASP A N 1
ATOM 2726 C CA . ASP A 1 361 ? -1.868 3.823 -20.637 1.00 67.38 361 ASP A CA 1
ATOM 2727 C C . ASP A 1 361 ? -2.204 4.927 -21.655 1.00 67.38 361 ASP A C 1
ATOM 2729 O O . ASP A 1 361 ? -1.313 5.475 -22.319 1.00 67.38 361 ASP A O 1
ATOM 2733 N N . SER A 1 362 ? -3.489 5.287 -21.727 1.00 59.31 362 SER A N 1
ATOM 2734 C CA . SER A 1 362 ? -4.028 6.354 -22.578 1.00 59.31 362 SER A CA 1
ATOM 2735 C C . SER A 1 362 ? -3.276 7.676 -22.377 1.00 59.31 362 SER A C 1
ATOM 2737 O O . SER A 1 362 ? -2.877 8.312 -23.355 1.00 59.31 362 SER A O 1
ATOM 2739 N N . LEU A 1 363 ? -3.003 8.049 -21.122 1.00 54.31 363 LEU A N 1
ATOM 2740 C CA . LEU A 1 363 ? -2.363 9.315 -20.743 1.00 54.31 363 LEU A CA 1
ATOM 2741 C C . LEU A 1 363 ? -0.880 9.354 -21.162 1.00 54.31 363 LEU A C 1
ATOM 2743 O O . LEU A 1 363 ? -0.360 10.388 -21.592 1.00 54.31 363 LEU A O 1
ATOM 2747 N N . SER A 1 364 ? -0.206 8.201 -21.117 1.00 46.56 364 SER A N 1
ATOM 2748 C CA . SER A 1 364 ? 1.176 8.042 -21.597 1.00 46.56 364 SER A CA 1
ATOM 2749 C C . SER A 1 364 ? 1.294 8.056 -23.129 1.00 46.56 364 SER A C 1
ATOM 2751 O O . SER A 1 364 ? 2.354 8.354 -23.682 1.00 46.56 364 SER A O 1
ATOM 2753 N N . SER A 1 365 ? 0.212 7.711 -23.834 1.00 42.28 365 SER A N 1
ATOM 2754 C CA . SER A 1 365 ? 0.226 7.530 -25.288 1.00 42.28 365 SER A CA 1
ATOM 2755 C C . SER A 1 365 ? -0.037 8.827 -26.063 1.00 42.28 365 SER A C 1
ATOM 2757 O O . SER A 1 365 ? 0.556 9.024 -27.125 1.00 42.28 365 SER A O 1
ATOM 2759 N N . GLU A 1 366 ? -0.797 9.779 -25.505 1.00 38.50 366 GLU A N 1
ATOM 2760 C CA . GLU A 1 366 ? -0.913 11.133 -26.075 1.00 38.50 366 GLU A CA 1
ATOM 2761 C C . GLU A 1 366 ? 0.433 11.874 -26.080 1.00 38.50 366 GLU A C 1
ATOM 2763 O O . GLU A 1 366 ? 0.783 12.522 -27.065 1.00 38.50 366 GLU A O 1
ATOM 2768 N N . SER A 1 367 ? 1.250 11.701 -25.035 1.00 37.16 367 SER A N 1
ATOM 2769 C CA . SER A 1 367 ? 2.591 12.300 -24.946 1.00 37.16 367 SER A CA 1
ATOM 2770 C C . SER A 1 367 ? 3.648 11.614 -25.833 1.00 37.16 367 SER A C 1
ATOM 2772 O O . SER A 1 367 ? 4.695 12.207 -26.110 1.00 37.16 367 SER A O 1
ATOM 2774 N N . LYS A 1 368 ? 3.367 10.408 -26.355 1.00 40.97 368 LYS A N 1
ATOM 2775 C CA . LYS A 1 368 ? 4.207 9.692 -27.337 1.00 40.97 368 LYS A CA 1
ATOM 2776 C C . LYS A 1 368 ? 3.819 9.980 -28.808 1.00 40.97 368 LYS A C 1
ATOM 2778 O O . LYS A 1 368 ? 4.621 9.695 -29.697 1.00 40.97 368 LYS A O 1
ATOM 2783 N N . ARG A 1 369 ? 2.671 10.621 -29.100 1.00 40.28 369 ARG A N 1
ATOM 2784 C CA . ARG A 1 369 ? 2.214 11.002 -30.466 1.00 40.28 369 ARG A CA 1
ATOM 2785 C C . ARG A 1 369 ? 2.950 12.221 -31.066 1.00 40.28 369 ARG A C 1
ATOM 2787 O O . ARG A 1 369 ? 2.338 13.189 -31.512 1.00 40.28 369 ARG A O 1
ATOM 2794 N N . ASN A 1 370 ? 4.280 12.172 -31.146 1.00 36.22 370 ASN A N 1
ATOM 2795 C CA . ASN A 1 370 ? 5.069 13.163 -31.890 1.00 36.22 370 ASN A CA 1
ATOM 2796 C C . ASN A 1 370 ? 5.219 12.759 -33.370 1.00 36.22 370 ASN A C 1
ATOM 2798 O O . ASN A 1 370 ? 6.247 12.221 -33.776 1.00 36.22 370 ASN A O 1
ATOM 2802 N N . THR A 1 371 ? 4.223 13.093 -34.198 1.00 42.53 371 THR A N 1
ATOM 2803 C CA . THR A 1 371 ? 4.194 12.836 -35.661 1.00 42.53 371 THR A CA 1
ATOM 2804 C C . THR A 1 371 ? 5.299 13.545 -36.466 1.00 42.53 371 THR A C 1
ATOM 2806 O O . THR A 1 371 ? 5.430 13.350 -37.668 1.00 42.53 371 THR A O 1
ATOM 2809 N N . SER A 1 372 ? 6.143 14.348 -35.814 1.00 44.44 372 SER A N 1
ATOM 2810 C CA . SER A 1 372 ? 7.202 15.162 -36.425 1.00 44.44 372 SER A CA 1
ATOM 2811 C C . SER A 1 372 ? 8.549 14.442 -36.629 1.00 44.44 372 SER A C 1
ATOM 2813 O O . SER A 1 372 ? 9.537 15.094 -36.976 1.00 44.44 372 SER A O 1
ATOM 2815 N N . PHE A 1 373 ? 8.607 13.117 -36.429 1.00 41.22 373 PHE A N 1
ATOM 2816 C CA . PHE A 1 373 ? 9.829 12.308 -36.584 1.00 41.22 373 PHE A CA 1
ATOM 2817 C C . PHE A 1 373 ? 9.710 11.080 -37.504 1.00 41.22 373 PHE A C 1
ATOM 2819 O O . PHE A 1 373 ? 10.660 10.299 -37.567 1.00 41.22 373 PHE A O 1
ATOM 2826 N N . LEU A 1 374 ? 8.610 10.926 -38.248 1.00 42.75 374 LEU A N 1
ATOM 2827 C CA . LEU A 1 374 ? 8.521 9.903 -39.296 1.00 42.75 374 LEU A CA 1
ATOM 2828 C C . LEU A 1 374 ? 9.537 10.173 -40.431 1.00 42.75 374 LEU A C 1
ATOM 2830 O O . LEU A 1 374 ? 9.696 11.330 -40.841 1.00 42.75 374 LEU A O 1
ATOM 2834 N N . PRO A 1 375 ? 10.225 9.143 -40.960 1.00 41.56 375 PRO A N 1
ATOM 2835 C CA . PRO A 1 375 ? 11.017 9.262 -42.180 1.00 41.56 375 PRO A CA 1
ATOM 2836 C C . PRO A 1 375 ? 10.140 9.653 -43.377 1.00 41.56 375 PRO A C 1
ATOM 2838 O O . PRO A 1 375 ? 8.997 9.218 -43.498 1.00 41.56 375 PRO A O 1
ATOM 2841 N N . ILE A 1 376 ? 10.690 10.437 -44.308 1.00 41.50 376 ILE A N 1
ATOM 2842 C CA . ILE A 1 376 ? 9.998 10.769 -45.562 1.00 41.50 376 ILE A CA 1
ATOM 2843 C C . ILE A 1 376 ? 9.827 9.480 -46.380 1.00 41.50 376 ILE A C 1
ATOM 2845 O O . ILE A 1 376 ? 10.795 8.992 -46.962 1.00 41.50 376 ILE A O 1
ATOM 2849 N N . GLY A 1 377 ? 8.599 8.955 -46.425 1.00 47.28 377 GLY A N 1
ATOM 2850 C CA . GLY A 1 377 ? 8.227 7.772 -47.208 1.00 47.28 377 GLY A CA 1
ATOM 2851 C C . GLY A 1 377 ? 7.508 6.654 -46.444 1.00 47.28 377 GLY A C 1
ATOM 2852 O O . GLY A 1 377 ? 7.101 5.693 -47.088 1.00 47.28 377 GLY A O 1
ATOM 2853 N N . GLU A 1 378 ? 7.332 6.753 -45.121 1.00 42.47 378 GLU A N 1
ATOM 2854 C CA . GLU A 1 378 ? 6.471 5.827 -44.365 1.00 42.47 378 GLU A CA 1
ATOM 2855 C C . GLU A 1 378 ? 5.070 6.425 -44.160 1.00 42.47 378 GLU A C 1
ATOM 2857 O O . GLU A 1 378 ? 4.929 7.511 -43.596 1.00 42.47 378 GLU A O 1
ATOM 2862 N N . ASP A 1 379 ? 4.037 5.713 -44.621 1.00 44.09 379 ASP A N 1
ATOM 2863 C CA . ASP A 1 379 ? 2.634 6.099 -44.432 1.00 44.09 379 ASP A CA 1
ATOM 2864 C C . ASP A 1 379 ? 2.204 5.959 -42.962 1.00 44.09 379 ASP A C 1
ATOM 2866 O O . ASP A 1 379 ? 2.553 4.986 -42.288 1.00 44.09 379 ASP A O 1
ATOM 2870 N N . GLU A 1 380 ? 1.355 6.880 -42.483 1.00 43.16 380 GLU A N 1
ATOM 2871 C CA . GLU A 1 380 ? 0.865 6.931 -41.089 1.00 43.16 380 GLU A CA 1
ATOM 2872 C C . GLU A 1 380 ? 0.220 5.619 -40.596 1.00 43.16 380 GLU A C 1
ATOM 2874 O O . GLU A 1 380 ? 0.135 5.386 -39.390 1.00 43.16 380 GLU A O 1
ATOM 2879 N N . SER A 1 381 ? -0.199 4.735 -41.508 1.00 38.06 381 SER A N 1
ATOM 2880 C CA . SER A 1 381 ? -0.738 3.406 -41.209 1.00 38.06 381 SER A CA 1
ATOM 2881 C C . SER A 1 381 ? 0.216 2.475 -40.450 1.00 38.06 381 SER A C 1
ATOM 2883 O O . SER A 1 381 ? -0.265 1.564 -39.785 1.00 38.06 381 SER A O 1
ATOM 2885 N N . SER A 1 382 ? 1.541 2.668 -40.509 1.00 40.09 382 SER A N 1
ATOM 2886 C CA . SER A 1 382 ? 2.497 1.811 -39.777 1.00 40.09 382 SER A CA 1
ATOM 2887 C C . SER A 1 382 ? 2.605 2.142 -38.281 1.00 40.09 382 SER A C 1
ATOM 2889 O O . SER A 1 382 ? 2.998 1.283 -37.494 1.00 40.09 382 SER A O 1
ATOM 2891 N N . LEU A 1 383 ? 2.223 3.362 -37.877 1.00 40.66 383 LEU A N 1
ATOM 2892 C CA . LEU A 1 383 ? 2.161 3.804 -36.476 1.00 40.66 383 LEU A CA 1
ATOM 2893 C C . LEU A 1 383 ? 0.745 3.748 -35.884 1.00 40.66 383 LEU A C 1
ATOM 2895 O O . LEU A 1 383 ? 0.539 4.155 -34.737 1.00 40.66 383 LEU A O 1
ATOM 2899 N N . GLN A 1 384 ? -0.230 3.221 -36.627 1.00 37.31 384 GLN A N 1
ATOM 2900 C CA . GLN A 1 384 ? -1.547 2.908 -36.086 1.00 37.31 384 GLN A CA 1
ATOM 2901 C C . GLN A 1 384 ? -1.460 1.666 -35.189 1.00 37.31 384 GLN A C 1
ATOM 2903 O O . GLN A 1 384 ? -1.842 0.565 -35.577 1.00 37.31 384 GLN A O 1
ATOM 2908 N N . ILE A 1 385 ? -1.032 1.874 -33.938 1.00 44.53 385 ILE A N 1
ATOM 2909 C CA . ILE A 1 385 ? -1.654 1.151 -32.822 1.00 44.53 385 ILE A CA 1
ATOM 2910 C C . ILE A 1 385 ? -3.150 1.432 -32.973 1.00 44.53 385 ILE A C 1
ATOM 2912 O O . ILE A 1 385 ? -3.555 2.601 -32.930 1.00 44.53 385 ILE A O 1
ATOM 2916 N N . GLY A 1 386 ? -3.948 0.398 -33.241 1.00 42.16 386 GLY A N 1
ATOM 2917 C CA . GLY A 1 386 ? -5.370 0.585 -33.503 1.00 42.16 386 GLY A CA 1
ATOM 2918 C C . GLY A 1 386 ? -6.035 1.261 -32.306 1.00 42.16 386 GLY A C 1
ATOM 2919 O O . GLY A 1 386 ? -5.643 1.033 -31.162 1.00 42.16 386 GLY A O 1
ATOM 2920 N N . GLU A 1 387 ? -7.093 2.049 -32.523 1.00 45.31 387 GLU A N 1
ATOM 2921 C CA . GLU A 1 387 ? -7.844 2.680 -31.418 1.00 45.31 387 GLU A CA 1
ATOM 2922 C C . GLU A 1 387 ? -8.495 1.665 -30.443 1.00 45.31 387 GLU A C 1
ATOM 2924 O O . GLU A 1 387 ? -9.143 2.054 -29.463 1.00 45.31 387 GLU A O 1
ATOM 2929 N N . GLU A 1 388 ? -8.324 0.366 -30.701 1.00 49.72 388 GLU A N 1
ATOM 2930 C CA . GLU A 1 388 ? -8.804 -0.781 -29.935 1.00 49.72 388 GLU A CA 1
ATOM 2931 C C . GLU A 1 388 ? -7.716 -1.526 -29.129 1.00 49.72 388 GLU A C 1
ATOM 2933 O O . GLU A 1 388 ? -8.078 -2.347 -28.270 1.00 49.72 388 GLU A O 1
ATOM 2938 N N . ASP A 1 389 ? -6.426 -1.252 -29.375 1.00 56.25 389 ASP A N 1
ATOM 2939 C CA . ASP A 1 389 ? -5.287 -2.002 -28.822 1.00 56.25 389 ASP A CA 1
ATOM 2940 C C . ASP A 1 389 ? -4.898 -1.512 -27.422 1.00 56.25 389 ASP A C 1
ATOM 2942 O O . ASP A 1 389 ? -4.080 -0.624 -27.198 1.00 56.25 389 ASP A O 1
ATOM 2946 N N . VAL A 1 390 ? -5.540 -2.147 -26.447 1.00 74.81 390 VAL A N 1
ATOM 2947 C CA . VAL A 1 390 ? -5.409 -1.903 -25.004 1.00 74.81 390 VAL A CA 1
ATOM 2948 C C . VAL A 1 390 ? -4.160 -2.569 -24.387 1.00 74.81 390 VAL A C 1
ATOM 2950 O O . VAL A 1 390 ? -3.754 -2.259 -23.262 1.00 74.81 390 VAL A O 1
ATOM 2953 N N . VAL A 1 391 ? -3.564 -3.512 -25.114 1.00 81.31 391 VAL A N 1
ATOM 2954 C CA . VAL A 1 391 ? -2.326 -4.216 -24.766 1.00 81.31 391 VAL A CA 1
ATOM 2955 C C . VAL A 1 391 ? -1.456 -4.351 -26.004 1.00 81.31 391 VAL A C 1
ATOM 2957 O O . VAL A 1 391 ? -1.962 -4.464 -27.119 1.00 81.31 391 VAL A O 1
ATOM 2960 N N . ARG A 1 392 ? -0.144 -4.397 -25.797 1.00 85.56 392 ARG A N 1
ATOM 2961 C CA . ARG A 1 392 ? 0.861 -4.484 -26.855 1.00 85.56 392 ARG A CA 1
ATOM 2962 C C . ARG A 1 392 ? 1.789 -5.660 -26.585 1.00 85.56 392 ARG A C 1
ATOM 2964 O O . ARG A 1 392 ? 2.222 -5.841 -25.451 1.00 85.56 392 ARG A O 1
ATOM 2971 N N . LYS A 1 393 ? 2.102 -6.467 -27.599 1.00 86.25 393 LYS A N 1
ATOM 2972 C CA . LYS A 1 393 ? 3.089 -7.547 -27.454 1.00 86.25 393 LYS A CA 1
ATOM 2973 C C . LYS A 1 393 ? 4.490 -6.945 -27.380 1.00 86.25 393 LYS A C 1
ATOM 2975 O O . LYS A 1 393 ? 4.835 -6.117 -28.220 1.00 86.25 393 LYS A O 1
ATOM 2980 N N . LEU A 1 394 ? 5.276 -7.376 -26.399 1.00 83.88 394 LEU A N 1
ATOM 2981 C CA . LEU A 1 394 ? 6.683 -7.013 -26.265 1.00 83.88 394 LEU A CA 1
ATOM 2982 C C . LEU A 1 394 ? 7.548 -7.996 -27.054 1.00 83.88 394 LEU A C 1
ATOM 2984 O O . LEU A 1 394 ? 7.357 -9.214 -26.980 1.00 83.88 394 LEU A O 1
ATOM 2988 N N . THR A 1 395 ? 8.519 -7.469 -27.791 1.00 82.25 395 THR A N 1
ATOM 2989 C CA . THR A 1 395 ? 9.596 -8.261 -28.390 1.00 82.25 395 THR A CA 1
ATOM 2990 C C . THR A 1 395 ? 10.770 -8.388 -27.418 1.00 82.25 395 THR A C 1
ATOM 2992 O O . THR A 1 395 ? 10.983 -7.538 -26.556 1.00 82.25 395 THR A O 1
ATOM 2995 N N . ALA A 1 396 ? 11.589 -9.433 -27.565 1.00 75.06 396 ALA A N 1
ATOM 2996 C CA . ALA A 1 396 ? 12.731 -9.678 -26.677 1.00 75.06 396 ALA A CA 1
ATOM 2997 C C . ALA A 1 396 ? 13.829 -8.587 -26.722 1.00 75.06 396 ALA A C 1
ATOM 2999 O O . ALA A 1 396 ? 14.739 -8.620 -25.903 1.00 75.06 396 ALA A O 1
ATOM 3000 N N . GLY A 1 397 ? 13.776 -7.646 -27.675 1.00 74.69 397 GLY A N 1
ATOM 3001 C CA . GLY A 1 397 ? 14.658 -6.470 -27.725 1.00 74.69 397 GLY A CA 1
ATOM 3002 C C . GLY A 1 397 ? 14.107 -5.230 -27.009 1.00 74.69 397 GLY A C 1
ATOM 3003 O O . GLY A 1 397 ? 14.797 -4.220 -26.951 1.00 74.69 397 GLY A O 1
ATOM 3004 N N . GLU A 1 398 ? 12.876 -5.290 -26.496 1.00 79.12 398 GLU A N 1
ATOM 3005 C CA . GLU A 1 398 ? 12.219 -4.198 -25.760 1.00 79.12 398 GLU A CA 1
ATOM 3006 C C . GLU A 1 398 ? 12.179 -4.437 -24.248 1.00 79.12 398 GLU A C 1
ATOM 3008 O O . GLU A 1 398 ? 11.691 -3.579 -23.511 1.00 79.12 398 GLU A O 1
ATOM 3013 N N . VAL A 1 399 ? 12.658 -5.597 -23.787 1.00 80.31 399 VAL A N 1
ATOM 3014 C CA . VAL A 1 399 ? 12.728 -5.922 -22.363 1.00 80.31 399 VAL A CA 1
ATOM 3015 C C . VAL A 1 399 ? 14.108 -5.557 -21.833 1.00 80.31 399 VAL A C 1
ATOM 3017 O O . VAL A 1 399 ? 15.114 -6.114 -22.265 1.00 80.31 399 VAL A O 1
ATOM 3020 N N . ASP A 1 400 ? 14.124 -4.602 -20.911 1.00 80.31 400 ASP A N 1
ATOM 3021 C CA . ASP A 1 400 ? 15.309 -3.962 -20.343 1.00 80.31 400 ASP A CA 1
ATOM 3022 C C . ASP A 1 400 ? 15.215 -3.893 -18.803 1.00 80.31 400 ASP A C 1
ATOM 3024 O O . ASP A 1 400 ? 14.255 -4.386 -18.195 1.00 80.31 400 ASP A O 1
ATOM 3028 N N . SER A 1 401 ? 16.196 -3.269 -18.149 1.00 80.50 401 SER A N 1
ATOM 3029 C CA . SER A 1 401 ? 16.207 -3.121 -16.684 1.00 80.50 401 SER A CA 1
ATOM 3030 C C . SER A 1 401 ? 14.997 -2.381 -16.078 1.00 80.50 401 SER A C 1
ATOM 3032 O O . SER A 1 401 ? 14.765 -2.495 -14.874 1.00 80.50 401 SER A O 1
ATOM 3034 N N . ARG A 1 402 ? 14.158 -1.671 -16.857 1.00 78.81 402 ARG A N 1
ATOM 3035 C CA . ARG A 1 402 ? 12.933 -1.023 -16.328 1.00 78.81 402 ARG A CA 1
ATOM 3036 C C . ARG A 1 402 ? 11.887 -2.030 -15.858 1.00 78.81 402 ARG A C 1
ATOM 3038 O O . ARG A 1 402 ? 10.999 -1.666 -15.092 1.00 78.81 402 ARG A O 1
ATOM 3045 N N . PHE A 1 403 ? 11.987 -3.279 -16.311 1.00 77.38 403 PHE A N 1
ATOM 3046 C CA . PHE A 1 403 ? 11.101 -4.358 -15.893 1.00 77.38 403 PHE A CA 1
ATOM 3047 C C . PHE A 1 403 ? 11.475 -4.941 -14.519 1.00 77.38 403 PHE A C 1
ATOM 3049 O O . PHE A 1 403 ? 10.697 -5.712 -13.957 1.00 77.38 403 PHE A O 1
ATOM 3056 N N . GLU A 1 404 ? 12.626 -4.568 -13.949 1.00 82.94 404 GLU A N 1
ATOM 3057 C CA . GLU A 1 404 ? 13.027 -4.972 -12.601 1.00 82.94 404 GLU A CA 1
ATOM 3058 C C . GLU A 1 404 ? 12.128 -4.373 -11.517 1.00 82.94 404 GLU A C 1
ATOM 3060 O O . GLU A 1 404 ? 11.770 -3.197 -11.535 1.00 82.94 404 GLU A O 1
ATOM 3065 N N . ASN A 1 405 ? 11.828 -5.175 -10.496 1.00 80.88 405 ASN A N 1
ATOM 3066 C CA . ASN A 1 405 ? 10.937 -4.838 -9.386 1.00 80.88 405 ASN A CA 1
ATOM 3067 C C . ASN A 1 405 ? 9.462 -4.625 -9.780 1.00 80.88 405 ASN A C 1
ATOM 3069 O O . ASN A 1 405 ? 8.688 -4.040 -9.016 1.00 80.88 405 ASN A O 1
ATOM 3073 N N . LEU A 1 406 ? 9.050 -5.130 -10.948 1.00 81.88 406 LEU A N 1
ATOM 3074 C CA . LEU A 1 406 ? 7.649 -5.170 -11.360 1.00 81.88 406 LEU A CA 1
ATOM 3075 C C . LEU A 1 406 ? 6.987 -6.507 -11.009 1.00 81.88 406 LEU A C 1
ATOM 3077 O O . LEU A 1 406 ? 7.597 -7.579 -11.068 1.00 81.88 406 LEU A O 1
ATOM 3081 N N . VAL A 1 407 ? 5.693 -6.435 -10.697 1.00 85.94 407 VAL A N 1
ATOM 3082 C CA . VAL A 1 407 ? 4.811 -7.603 -10.638 1.00 85.94 407 VAL A CA 1
ATOM 3083 C C . VAL A 1 407 ? 4.226 -7.865 -12.021 1.00 85.94 407 VAL A C 1
ATOM 3085 O O . VAL A 1 407 ? 3.704 -6.964 -12.673 1.00 85.94 407 VAL A O 1
ATOM 3088 N N . VAL A 1 408 ? 4.292 -9.122 -12.445 1.00 88.69 408 VAL A N 1
ATOM 3089 C CA . VAL A 1 408 ? 3.853 -9.606 -13.754 1.00 88.69 408 VAL A CA 1
ATOM 3090 C C . VAL A 1 408 ? 2.686 -10.563 -13.561 1.00 88.69 408 VAL A C 1
ATOM 3092 O O . VAL A 1 408 ? 2.797 -11.551 -12.832 1.00 88.69 408 VAL A O 1
ATOM 3095 N N . ALA A 1 409 ? 1.567 -10.294 -14.228 1.00 91.94 409 ALA A N 1
ATOM 3096 C CA . ALA A 1 409 ? 0.412 -11.181 -14.207 1.00 91.94 409 ALA A CA 1
ATOM 3097 C C . ALA A 1 409 ? 0.630 -12.360 -15.166 1.00 91.94 409 ALA A C 1
ATOM 3099 O O . ALA A 1 409 ? 0.790 -12.168 -16.373 1.00 91.94 409 ALA A O 1
ATOM 3100 N N . VAL A 1 410 ? 0.591 -13.585 -14.639 1.00 93.56 410 VAL A N 1
ATOM 3101 C CA . VAL A 1 410 ? 0.532 -14.814 -15.440 1.00 93.56 410 VAL A CA 1
ATOM 3102 C C . VAL A 1 410 ? -0.919 -15.024 -15.842 1.00 93.56 410 VAL A C 1
ATOM 3104 O O . VAL A 1 410 ? -1.769 -15.251 -14.984 1.00 93.56 410 VAL A O 1
ATOM 3107 N N . LEU A 1 411 ? -1.227 -14.933 -17.129 1.00 94.50 411 LEU A N 1
ATOM 3108 C CA . LEU A 1 411 ? -2.593 -15.073 -17.627 1.00 94.50 411 LEU A CA 1
ATOM 3109 C C . LEU A 1 411 ? -2.984 -16.548 -17.805 1.00 94.50 411 LEU A C 1
ATOM 3111 O O . LEU A 1 411 ? -2.138 -17.440 -17.845 1.00 94.50 411 LEU A O 1
ATOM 3115 N N . GLN A 1 412 ? -4.283 -16.827 -17.926 1.00 93.62 412 GLN A N 1
ATOM 3116 C CA . GLN A 1 412 ? -4.760 -18.174 -18.252 1.00 93.62 412 GLN A CA 1
ATOM 3117 C C . GLN A 1 412 ? -4.589 -18.554 -19.731 1.00 93.62 412 GLN A C 1
ATOM 3119 O O . GLN A 1 412 ? -4.509 -19.748 -20.026 1.00 93.62 412 GLN A O 1
ATOM 3124 N N . VAL A 1 413 ? -4.483 -17.592 -20.655 1.00 93.50 413 VAL A N 1
ATOM 3125 C CA . VAL A 1 413 ? -4.215 -17.870 -22.080 1.00 93.50 413 VAL A CA 1
ATOM 3126 C C . VAL A 1 413 ? -2.793 -18.418 -22.303 1.00 93.50 413 VAL A C 1
ATOM 3128 O O . VAL A 1 413 ? -1.817 -17.908 -21.747 1.00 93.50 413 VAL A O 1
ATOM 3131 N N . ASP A 1 414 ? -2.674 -19.483 -23.104 1.00 92.00 414 ASP A N 1
ATOM 3132 C CA . ASP A 1 414 ? -1.387 -20.069 -23.507 1.00 92.00 414 ASP A CA 1
ATOM 3133 C C . ASP A 1 414 ? -0.575 -19.078 -24.354 1.00 92.00 414 ASP A C 1
ATOM 3135 O O . ASP A 1 414 ? -1.124 -18.361 -25.188 1.00 92.00 414 ASP A O 1
ATOM 3139 N N . ALA A 1 415 ? 0.754 -19.079 -24.206 1.00 88.56 415 ALA A N 1
ATOM 3140 C CA . ALA A 1 415 ? 1.636 -18.157 -24.934 1.00 88.56 415 ALA A CA 1
ATOM 3141 C C . ALA A 1 415 ? 1.497 -18.230 -26.470 1.00 88.56 415 ALA A C 1
ATOM 3143 O O . ALA A 1 415 ? 1.655 -17.222 -27.157 1.00 88.56 415 ALA A O 1
ATOM 3144 N N . LYS A 1 416 ? 1.181 -19.424 -26.988 1.00 89.00 416 LYS A N 1
ATOM 3145 C CA . LYS A 1 416 ? 0.992 -19.727 -28.416 1.00 89.00 416 LYS A CA 1
ATOM 3146 C C . LYS A 1 416 ? -0.317 -19.157 -28.998 1.00 89.00 416 LYS A C 1
ATOM 3148 O O . LYS A 1 416 ? -0.355 -18.843 -30.181 1.00 89.00 416 LYS A O 1
ATOM 3153 N N . ASP A 1 417 ? -1.350 -19.011 -28.162 1.00 89.50 417 ASP A N 1
ATOM 3154 C CA . ASP A 1 417 ? -2.702 -18.560 -28.532 1.00 89.50 417 ASP A CA 1
ATOM 3155 C C . ASP A 1 417 ? -2.936 -17.089 -28.127 1.00 89.50 417 ASP A C 1
ATOM 3157 O O . ASP A 1 417 ? -4.047 -16.568 -28.211 1.00 89.50 417 ASP A O 1
ATOM 3161 N N . ALA A 1 418 ? -1.893 -16.415 -27.637 1.00 86.50 418 ALA A N 1
ATOM 3162 C CA . ALA A 1 418 ? -1.966 -15.053 -27.137 1.00 86.50 418 ALA A CA 1
ATOM 3163 C C . ALA A 1 418 ? -2.119 -14.045 -28.290 1.00 86.50 418 ALA A C 1
ATOM 3165 O O . ALA A 1 418 ? -1.137 -13.677 -28.940 1.00 86.50 418 ALA A O 1
ATOM 3166 N N . GLY A 1 419 ? -3.348 -13.579 -28.512 1.00 87.62 419 GLY A N 1
ATOM 3167 C CA . GLY A 1 419 ? -3.661 -12.356 -29.250 1.00 87.62 419 GLY A CA 1
ATOM 3168 C C . GLY A 1 419 ? -3.937 -11.176 -28.309 1.00 87.62 419 GLY A C 1
ATOM 3169 O O . GLY A 1 419 ? -4.113 -11.347 -27.100 1.00 87.62 419 GLY A O 1
ATOM 3170 N N . ALA A 1 420 ? -3.970 -9.956 -28.856 1.00 86.19 420 ALA A N 1
ATOM 3171 C CA . ALA A 1 420 ? -4.160 -8.738 -28.061 1.00 86.19 420 ALA A CA 1
ATOM 3172 C C . ALA A 1 420 ? -5.509 -8.727 -27.319 1.00 86.19 420 ALA A C 1
ATOM 3174 O O . ALA A 1 420 ? -5.587 -8.322 -26.158 1.00 86.19 420 ALA A O 1
ATOM 3175 N N . LYS A 1 421 ? -6.571 -9.237 -27.952 1.00 86.06 421 LYS A N 1
ATOM 3176 C CA . LYS A 1 421 ? -7.893 -9.352 -27.331 1.00 86.06 421 LYS A CA 1
ATOM 3177 C C . LYS A 1 421 ? -7.884 -10.359 -26.181 1.00 86.06 421 LYS A C 1
ATOM 3179 O O . LYS A 1 421 ? -8.320 -10.044 -25.077 1.00 86.06 421 LYS A O 1
ATOM 3184 N N . GLU A 1 422 ? -7.354 -11.551 -26.432 1.00 89.12 422 GLU A N 1
ATOM 3185 C CA . GLU A 1 422 ? -7.302 -12.660 -25.481 1.00 89.12 422 GLU A CA 1
ATOM 3186 C C . GLU A 1 422 ? -6.501 -12.262 -24.235 1.00 89.12 422 GLU A C 1
ATOM 3188 O O . GLU A 1 422 ? -6.914 -12.542 -23.113 1.00 89.12 422 GLU A O 1
ATOM 3193 N N . VAL A 1 423 ? -5.395 -11.538 -24.418 1.00 88.81 423 VAL A N 1
ATOM 3194 C CA . VAL A 1 423 ? -4.551 -11.017 -23.333 1.00 88.81 423 VAL A CA 1
ATOM 3195 C C . VAL A 1 423 ? -5.218 -9.875 -22.564 1.00 88.81 423 VAL A C 1
ATOM 3197 O O . VAL A 1 423 ? -5.090 -9.820 -21.341 1.00 88.81 423 VAL A O 1
ATOM 3200 N N . ALA A 1 424 ? -5.943 -8.981 -23.243 1.00 87.31 424 ALA A N 1
ATOM 3201 C CA . ALA A 1 424 ? -6.675 -7.891 -22.594 1.00 87.31 424 ALA A CA 1
ATOM 3202 C C . ALA A 1 424 ? -7.888 -8.371 -21.772 1.00 87.31 424 ALA A C 1
ATOM 3204 O O . ALA A 1 424 ? -8.322 -7.658 -20.869 1.00 87.31 424 ALA A O 1
ATOM 3205 N N . GLU A 1 425 ? -8.441 -9.549 -22.085 1.00 89.44 425 GLU A N 1
ATOM 3206 C CA . GLU A 1 425 ? -9.671 -10.097 -21.487 1.00 89.44 425 GLU A CA 1
ATOM 3207 C C . GLU A 1 425 ? -9.457 -11.365 -20.630 1.00 89.44 425 GLU A C 1
ATOM 3209 O O . GLU A 1 425 ? -10.418 -11.871 -20.034 1.00 89.44 425 GLU A O 1
ATOM 3214 N N . SER A 1 426 ? -8.232 -11.902 -20.561 1.00 92.81 426 SER A N 1
ATOM 3215 C CA . SER A 1 426 ? -7.910 -13.110 -19.787 1.00 92.81 426 SER A CA 1
ATOM 3216 C C . SER A 1 426 ? -7.909 -12.846 -18.282 1.00 92.81 426 SER A C 1
ATOM 3218 O O . SER A 1 426 ? -7.361 -11.858 -17.794 1.00 92.81 426 SER A O 1
ATOM 3220 N N . SER A 1 427 ? -8.431 -13.813 -17.527 1.00 95.00 427 SER A N 1
ATOM 3221 C CA . SER A 1 427 ? -8.194 -13.907 -16.088 1.00 95.00 427 SER A CA 1
ATOM 3222 C C . SER A 1 427 ? -6.735 -14.267 -15.787 1.00 95.00 427 SER A C 1
ATOM 3224 O O . SER A 1 427 ? -5.987 -14.748 -16.650 1.00 95.00 427 SER A O 1
ATOM 3226 N N . VAL A 1 428 ? -6.342 -14.022 -14.543 1.00 94.44 428 VAL A N 1
ATOM 3227 C CA . VAL A 1 428 ? -5.010 -14.282 -13.999 1.00 94.44 428 VAL A CA 1
ATOM 3228 C C . VAL A 1 428 ? -4.964 -15.680 -13.371 1.00 94.44 428 VAL A C 1
ATOM 3230 O O . VAL A 1 428 ? -5.902 -16.103 -12.696 1.00 94.44 428 VAL A O 1
ATOM 3233 N N . LEU A 1 429 ? -3.867 -16.399 -13.603 1.00 93.19 429 LEU A N 1
ATOM 3234 C CA . LEU A 1 429 ? -3.508 -17.660 -12.947 1.00 93.19 429 LEU A CA 1
ATOM 3235 C C . LEU A 1 429 ? -2.729 -17.416 -11.643 1.00 93.19 429 LEU A C 1
ATOM 3237 O O . LEU A 1 429 ? -2.901 -18.139 -10.667 1.00 93.19 429 LEU A O 1
ATOM 3241 N N . GLY A 1 430 ? -1.864 -16.403 -11.640 1.00 92.25 430 GLY A N 1
ATOM 3242 C CA . GLY A 1 430 ? -1.072 -15.970 -10.492 1.00 92.25 430 GLY A CA 1
ATOM 3243 C C . GLY A 1 430 ? -0.130 -14.830 -10.871 1.00 92.25 430 GLY A C 1
ATOM 3244 O O . GLY A 1 430 ? -0.176 -14.327 -11.995 1.00 92.25 430 GLY A O 1
ATOM 3245 N N . PHE A 1 431 ? 0.740 -14.438 -9.946 1.00 92.25 431 PHE A N 1
ATOM 3246 C CA . PHE A 1 431 ? 1.689 -13.344 -10.147 1.00 92.25 431 PHE A CA 1
ATOM 3247 C C . PHE A 1 431 ? 3.134 -13.821 -10.019 1.00 92.25 431 PHE A C 1
ATOM 3249 O O . PHE A 1 431 ? 3.438 -14.696 -9.212 1.00 92.25 431 PHE A O 1
ATOM 3256 N N . LEU A 1 432 ? 4.019 -13.224 -10.812 1.00 92.19 432 LEU A N 1
ATOM 3257 C CA . LEU A 1 432 ? 5.473 -13.331 -10.690 1.00 92.19 432 LEU A CA 1
ATOM 3258 C C . LEU A 1 432 ? 6.031 -11.966 -10.292 1.00 92.19 432 LEU A C 1
ATOM 3260 O O . LEU A 1 432 ? 5.426 -10.941 -10.601 1.00 92.19 432 LEU A O 1
ATOM 3264 N N . PHE A 1 433 ? 7.193 -11.942 -9.652 1.00 89.88 433 PHE A N 1
ATOM 3265 C CA . PHE A 1 433 ? 7.926 -10.704 -9.388 1.00 89.88 433 PHE A CA 1
ATOM 3266 C C . PHE A 1 433 ? 9.287 -10.745 -10.079 1.00 89.88 433 PHE A C 1
ATOM 3268 O O . PHE A 1 433 ? 10.036 -11.710 -9.921 1.00 89.88 433 PHE A O 1
ATOM 3275 N N . VAL A 1 434 ? 9.608 -9.717 -10.861 1.00 88.25 434 VAL A N 1
ATOM 3276 C CA . VAL A 1 434 ? 10.881 -9.625 -11.586 1.00 88.25 434 VAL A CA 1
ATOM 3277 C C . VAL A 1 434 ? 11.973 -9.149 -10.635 1.00 88.25 434 VAL A C 1
ATOM 3279 O O . VAL A 1 434 ? 11.931 -8.019 -10.155 1.00 88.25 434 VAL A O 1
ATOM 3282 N N . GLN A 1 435 ? 12.961 -10.004 -10.375 1.00 86.94 435 GLN A N 1
ATOM 3283 C CA . GLN A 1 435 ? 14.083 -9.687 -9.487 1.00 86.94 435 GLN A CA 1
ATOM 3284 C C . GLN A 1 435 ? 15.253 -9.040 -10.235 1.00 86.94 435 GLN A C 1
ATOM 3286 O O . GLN A 1 435 ? 15.901 -8.158 -9.685 1.00 86.94 435 GLN A O 1
ATOM 3291 N N . GLU A 1 436 ? 15.536 -9.505 -11.454 1.00 86.75 436 GLU A N 1
ATOM 3292 C CA . GLU A 1 436 ? 16.717 -9.122 -12.239 1.00 86.75 436 GLU A CA 1
ATOM 3293 C C . GLU A 1 436 ? 16.463 -9.391 -13.730 1.00 86.75 436 GLU A C 1
ATOM 3295 O O . GLU A 1 436 ? 15.864 -10.423 -14.076 1.00 86.75 436 GLU A O 1
ATOM 3300 N N . VAL A 1 437 ? 16.933 -8.497 -14.602 1.00 86.06 437 VAL A N 1
ATOM 3301 C CA . VAL A 1 437 ? 16.864 -8.627 -16.067 1.00 86.06 437 VAL A CA 1
ATOM 3302 C C . VAL A 1 437 ? 18.275 -8.683 -16.657 1.00 86.06 437 VAL A C 1
ATOM 3304 O O . VAL A 1 437 ? 19.020 -7.709 -16.636 1.00 86.06 437 VAL A O 1
ATOM 3307 N N . ASP A 1 438 ? 18.632 -9.829 -17.237 1.00 86.38 438 ASP A N 1
ATOM 3308 C CA . ASP A 1 438 ? 19.869 -10.009 -17.996 1.00 86.38 438 ASP A CA 1
ATOM 3309 C C . ASP A 1 438 ? 19.597 -9.817 -19.495 1.00 86.38 438 ASP A C 1
ATOM 3311 O O . ASP A 1 438 ? 19.170 -10.730 -20.213 1.00 86.38 438 ASP A O 1
ATOM 3315 N N . GLU A 1 439 ? 19.853 -8.598 -19.967 1.00 84.56 439 GLU A N 1
ATOM 3316 C CA . GLU A 1 439 ? 19.716 -8.201 -21.373 1.00 84.56 439 GLU A CA 1
ATOM 3317 C C . GLU A 1 439 ? 20.689 -8.950 -22.305 1.00 84.56 439 GLU A C 1
ATOM 3319 O O . GLU A 1 439 ? 20.389 -9.140 -23.486 1.00 84.56 439 GLU A O 1
ATOM 3324 N N . LYS A 1 440 ? 21.851 -9.396 -21.799 1.00 84.12 440 LYS A N 1
ATOM 3325 C CA . LYS A 1 440 ? 22.895 -10.050 -22.611 1.00 84.12 440 LYS A CA 1
ATOM 3326 C C . LYS A 1 440 ? 22.560 -11.511 -22.860 1.00 84.12 440 LYS A C 1
ATOM 3328 O O . LYS A 1 440 ? 22.598 -11.961 -24.003 1.00 84.12 440 LYS A O 1
ATOM 3333 N N . GLU A 1 441 ? 22.194 -12.227 -21.801 1.00 83.31 441 GLU A N 1
ATOM 3334 C CA . GLU A 1 441 ? 21.779 -13.631 -21.877 1.00 83.31 441 GLU A CA 1
ATOM 3335 C C . GLU A 1 441 ? 20.318 -13.783 -22.343 1.00 83.31 441 GLU A C 1
ATOM 3337 O O . GLU A 1 441 ? 19.873 -14.895 -22.625 1.00 83.31 441 GLU A O 1
ATOM 3342 N N . ARG A 1 442 ? 19.566 -12.673 -22.452 1.00 84.19 442 ARG A N 1
ATOM 3343 C CA . ARG A 1 442 ? 18.124 -12.617 -22.771 1.00 84.19 442 ARG A CA 1
ATOM 3344 C C . ARG A 1 442 ? 17.277 -13.386 -21.744 1.00 84.19 442 ARG A C 1
ATOM 3346 O O . ARG A 1 442 ? 16.369 -14.141 -22.112 1.00 84.19 442 ARG A O 1
ATOM 3353 N N . ARG A 1 443 ? 17.563 -13.193 -20.449 1.00 87.19 443 ARG A N 1
ATOM 3354 C CA . ARG A 1 443 ? 16.929 -13.917 -19.332 1.00 87.19 443 ARG A CA 1
ATOM 3355 C C . ARG A 1 443 ? 16.357 -12.982 -18.268 1.00 87.19 443 ARG A C 1
ATOM 3357 O O . ARG A 1 443 ? 16.977 -11.995 -17.903 1.00 87.19 443 ARG A O 1
ATOM 3364 N N . VAL A 1 444 ? 15.233 -13.370 -17.670 1.00 87.50 444 VAL A N 1
ATOM 3365 C CA . VAL A 1 444 ? 14.750 -12.819 -16.389 1.00 87.50 444 VAL A CA 1
ATOM 3366 C C . VAL A 1 444 ? 15.103 -13.780 -15.266 1.00 87.50 444 VAL A C 1
ATOM 3368 O O . VAL A 1 444 ? 15.027 -14.997 -15.467 1.00 87.50 444 VAL A O 1
ATOM 3371 N N . LYS A 1 445 ? 15.373 -13.270 -14.062 1.00 90.31 445 LYS A N 1
ATOM 3372 C CA . LYS A 1 445 ? 15.156 -14.014 -12.811 1.00 90.31 445 LYS A CA 1
ATOM 3373 C C . LYS A 1 445 ? 13.837 -13.551 -12.196 1.00 90.31 445 LYS A C 1
ATOM 3375 O O . LYS A 1 445 ? 13.701 -12.395 -11.797 1.00 90.31 445 LYS A O 1
ATOM 3380 N N . VAL A 1 446 ? 12.855 -14.446 -12.148 1.00 90.50 446 VAL A N 1
ATOM 3381 C CA . VAL A 1 446 ? 11.534 -14.192 -11.559 1.00 90.50 446 VAL A CA 1
ATOM 3382 C C . VAL A 1 446 ? 11.365 -14.969 -10.263 1.00 90.50 446 VAL A C 1
ATOM 3384 O O . VAL A 1 446 ? 11.703 -16.149 -10.183 1.00 90.50 446 VAL A O 1
ATOM 3387 N N . LEU A 1 447 ? 10.782 -14.323 -9.262 1.00 91.75 447 LEU A N 1
ATOM 3388 C CA . LEU A 1 447 ? 10.255 -14.978 -8.077 1.00 91.75 447 LEU A CA 1
ATOM 3389 C C . LEU A 1 447 ? 8.857 -15.528 -8.401 1.00 91.75 447 LEU A C 1
ATOM 3391 O O . LEU A 1 447 ? 7.984 -14.788 -8.857 1.00 91.75 447 LEU A O 1
ATOM 3395 N N . SER A 1 448 ? 8.656 -16.824 -8.167 1.00 92.31 448 SER A N 1
ATOM 3396 C CA . SER A 1 448 ? 7.389 -17.541 -8.340 1.00 92.31 448 SER A CA 1
ATOM 3397 C C . SER A 1 448 ? 6.805 -17.931 -6.977 1.00 92.31 448 SER A C 1
ATOM 3399 O O . SER A 1 448 ? 7.555 -18.420 -6.132 1.00 92.31 448 SER A O 1
ATOM 3401 N N . PRO A 1 449 ? 5.485 -17.798 -6.744 1.00 90.00 449 PRO A N 1
ATOM 3402 C CA . PRO A 1 449 ? 4.848 -18.239 -5.501 1.00 90.00 449 PRO A CA 1
ATOM 3403 C C . PRO A 1 449 ? 4.777 -19.773 -5.396 1.00 90.00 449 PRO A C 1
ATOM 3405 O O . PRO A 1 449 ? 4.616 -20.313 -4.306 1.00 90.00 449 PRO A O 1
ATOM 3408 N N . VAL A 1 450 ? 4.910 -20.487 -6.522 1.00 88.50 450 VAL A N 1
ATOM 3409 C CA . VAL A 1 450 ? 4.887 -21.955 -6.592 1.00 88.50 450 VAL A CA 1
ATOM 3410 C C . VAL A 1 450 ? 6.250 -22.465 -7.083 1.00 88.50 450 VAL A C 1
ATOM 3412 O O . VAL A 1 450 ? 6.733 -21.983 -8.115 1.00 88.50 450 VAL A O 1
ATOM 3415 N N . PRO A 1 451 ? 6.883 -23.438 -6.399 1.00 85.94 451 PRO A N 1
ATOM 3416 C CA . PRO A 1 451 ? 8.141 -24.026 -6.848 1.00 85.94 451 PRO A CA 1
ATOM 3417 C C . PRO A 1 451 ? 7.943 -24.884 -8.103 1.00 85.94 451 PRO A C 1
ATOM 3419 O O . PRO A 1 451 ? 7.007 -25.677 -8.192 1.00 85.94 451 PRO A O 1
ATOM 3422 N N . GLY A 1 452 ? 8.857 -24.760 -9.068 1.00 85.19 452 GLY A N 1
ATOM 3423 C CA . GLY A 1 452 ? 8.826 -25.523 -10.317 1.00 85.19 452 GLY A CA 1
ATOM 3424 C C . GLY A 1 452 ? 9.071 -24.659 -11.551 1.00 85.19 452 GLY A C 1
ATOM 3425 O O . GLY A 1 452 ? 9.726 -23.622 -11.482 1.00 85.19 452 GLY A O 1
ATOM 3426 N N . ARG A 1 453 ? 8.567 -25.108 -12.707 1.00 85.38 453 ARG A N 1
ATOM 3427 C CA . ARG A 1 453 ? 8.640 -24.348 -13.965 1.00 85.38 453 ARG A CA 1
ATOM 3428 C C . ARG A 1 453 ? 7.498 -23.337 -14.037 1.00 85.38 453 ARG A C 1
ATOM 3430 O O . ARG A 1 453 ? 6.362 -23.681 -13.721 1.00 85.38 453 ARG A O 1
ATOM 3437 N N . VAL A 1 454 ? 7.788 -22.135 -14.532 1.00 85.19 454 VAL A N 1
ATOM 3438 C CA . VAL A 1 454 ? 6.754 -21.139 -14.849 1.00 85.19 454 VAL A CA 1
ATOM 3439 C C . VAL A 1 454 ? 5.827 -21.702 -15.948 1.00 85.19 454 VAL A C 1
ATOM 3441 O O . VAL A 1 454 ? 6.340 -22.221 -16.944 1.00 85.19 454 VAL A O 1
ATOM 3444 N N . PRO A 1 455 ? 4.487 -21.641 -15.797 1.00 87.62 455 PRO A N 1
ATOM 3445 C CA . PRO A 1 455 ? 3.538 -22.135 -16.799 1.00 87.62 455 PRO A CA 1
ATOM 3446 C C . PRO A 1 455 ? 3.654 -21.422 -18.154 1.00 87.62 455 PRO A C 1
ATOM 3448 O O . PRO A 1 455 ? 3.855 -20.212 -18.198 1.00 87.62 455 PRO A O 1
ATOM 3451 N N . ALA A 1 456 ? 3.460 -22.162 -19.252 1.00 89.94 456 ALA A N 1
ATOM 3452 C CA . ALA A 1 456 ? 3.640 -21.695 -20.634 1.00 89.94 456 ALA A CA 1
ATOM 3453 C C . ALA A 1 456 ? 2.528 -20.738 -21.129 1.00 89.94 456 ALA A C 1
ATOM 3455 O O . ALA A 1 456 ? 1.713 -21.068 -21.995 1.00 89.94 456 ALA A O 1
ATOM 3456 N N . LYS A 1 457 ? 2.449 -19.561 -20.508 1.00 92.38 457 LYS A N 1
ATOM 3457 C CA . LYS A 1 457 ? 1.326 -18.621 -20.585 1.00 92.38 457 LYS A CA 1
ATOM 3458 C C . LYS A 1 457 ? 1.744 -17.254 -21.121 1.00 92.38 457 LYS A C 1
ATOM 3460 O O . LYS A 1 457 ? 2.929 -16.913 -21.157 1.00 92.38 457 LYS A O 1
ATOM 3465 N N . ALA A 1 458 ? 0.758 -16.455 -21.517 1.00 90.75 458 ALA A N 1
ATOM 3466 C CA . ALA A 1 458 ? 0.979 -15.028 -21.700 1.00 90.75 458 ALA A CA 1
ATOM 3467 C C . ALA A 1 458 ? 1.255 -14.347 -20.349 1.00 90.75 458 ALA A C 1
ATOM 3469 O O . ALA A 1 458 ? 0.637 -14.666 -19.331 1.00 90.75 458 ALA A O 1
ATOM 3470 N N . LEU A 1 459 ? 2.181 -13.396 -20.365 1.00 89.69 459 LEU A N 1
ATOM 3471 C CA . LEU A 1 459 ? 2.612 -12.596 -19.229 1.00 89.69 459 LEU A CA 1
ATOM 3472 C C . LEU A 1 459 ? 2.267 -11.134 -19.526 1.00 89.69 459 LEU A C 1
ATOM 3474 O O . LEU A 1 459 ? 2.654 -10.632 -20.579 1.00 89.69 459 LEU A O 1
ATOM 3478 N N . ASN A 1 460 ? 1.541 -10.463 -18.632 1.00 86.50 460 ASN A N 1
ATOM 3479 C CA . ASN A 1 460 ? 1.114 -9.072 -18.814 1.00 86.50 460 ASN A CA 1
ATOM 3480 C C . ASN A 1 460 ? 1.751 -8.174 -17.745 1.00 86.50 460 ASN A C 1
ATOM 3482 O O . ASN A 1 460 ? 1.686 -8.482 -16.551 1.00 86.50 460 ASN A O 1
ATOM 3486 N N . ILE A 1 461 ? 2.385 -7.092 -18.195 1.00 79.62 461 ILE A N 1
ATOM 3487 C CA . ILE A 1 461 ? 3.166 -6.137 -17.402 1.00 79.62 461 ILE A CA 1
ATOM 3488 C C . ILE A 1 461 ? 2.592 -4.723 -17.585 1.00 79.62 461 ILE A C 1
ATOM 3490 O O . ILE A 1 461 ? 1.805 -4.451 -18.498 1.00 79.62 461 ILE A O 1
ATOM 3494 N N . LEU A 1 462 ? 2.987 -3.817 -16.697 1.00 66.31 462 LEU A N 1
ATOM 3495 C CA . LEU A 1 462 ? 2.570 -2.426 -16.651 1.00 66.31 462 LEU A CA 1
ATOM 3496 C C . LEU A 1 462 ? 3.769 -1.454 -16.638 1.00 66.31 462 LEU A C 1
ATOM 3498 O O . LEU A 1 462 ? 4.660 -1.603 -15.809 1.00 66.31 462 LEU A O 1
ATOM 3502 N N . ASP A 1 463 ? 3.716 -0.410 -17.474 1.00 47.25 463 ASP A N 1
ATOM 3503 C CA . ASP A 1 463 ? 4.675 0.716 -17.580 1.00 47.25 463 ASP A CA 1
ATOM 3504 C C . ASP A 1 463 ? 4.300 1.926 -16.677 1.00 47.25 463 ASP A C 1
ATOM 3506 O O . ASP A 1 463 ? 4.385 3.077 -17.096 1.00 47.25 463 ASP A O 1
ATOM 3510 N N . ALA A 1 464 ? 3.813 1.702 -15.447 1.00 36.47 464 ALA A N 1
ATOM 3511 C CA . ALA A 1 464 ? 3.334 2.779 -14.564 1.00 36.47 464 ALA A CA 1
ATOM 3512 C C . ALA A 1 464 ? 3.638 2.530 -13.076 1.00 36.47 464 ALA A C 1
ATOM 3514 O O . ALA A 1 464 ? 2.982 1.701 -12.454 1.00 36.47 464 ALA A O 1
ATOM 3515 N N . GLU A 1 465 ? 4.624 3.280 -12.554 1.00 38.38 465 GLU A N 1
ATOM 3516 C CA . GLU A 1 465 ? 4.966 3.738 -11.176 1.00 38.38 465 GLU A CA 1
ATOM 3517 C C . GLU A 1 465 ? 4.661 2.896 -9.907 1.00 38.38 465 GLU A C 1
ATOM 3519 O O . GLU A 1 465 ? 5.080 3.266 -8.805 1.00 38.38 465 GLU A O 1
ATOM 3524 N N . ILE A 1 466 ? 4.051 1.719 -10.012 1.00 38.88 466 ILE A N 1
ATOM 3525 C CA . ILE A 1 466 ? 3.837 0.753 -8.931 1.00 38.88 466 ILE A CA 1
ATOM 3526 C C . ILE A 1 466 ? 5.126 -0.075 -8.770 1.00 38.88 466 ILE A C 1
ATOM 3528 O O . ILE A 1 466 ? 5.156 -1.293 -8.933 1.00 38.88 466 ILE A O 1
ATOM 3532 N N . LEU A 1 467 ? 6.227 0.625 -8.472 1.00 32.59 467 LEU A N 1
ATOM 3533 C CA . LEU A 1 467 ? 7.522 0.023 -8.164 1.00 32.59 467 LEU A CA 1
ATOM 3534 C C . LEU A 1 467 ? 7.458 -0.586 -6.762 1.00 32.59 467 LEU A C 1
ATOM 3536 O O . LEU A 1 467 ? 7.637 0.124 -5.759 1.00 32.59 467 LEU A O 1
ATOM 3540 N N . ILE A 1 468 ? 7.161 -1.884 -6.727 1.00 37.19 468 ILE A N 1
ATOM 3541 C CA . ILE A 1 468 ? 6.967 -2.660 -5.507 1.00 37.19 468 ILE A CA 1
ATOM 3542 C C . ILE A 1 468 ? 8.320 -3.141 -5.006 1.00 37.19 468 ILE A C 1
ATOM 3544 O O . ILE A 1 468 ? 9.002 -3.930 -5.661 1.00 37.19 468 ILE A O 1
ATOM 3548 N N . VAL A 1 469 ? 8.710 -2.709 -3.810 1.00 31.27 469 VAL A N 1
ATOM 3549 C CA . VAL A 1 469 ? 9.986 -3.136 -3.219 1.00 31.27 469 VAL A CA 1
ATOM 3550 C C . VAL A 1 469 ? 9.779 -4.445 -2.457 1.00 31.27 469 VAL A C 1
ATOM 3552 O O . VAL A 1 469 ? 9.664 -4.470 -1.229 1.00 31.27 469 VAL A O 1
ATOM 3555 N N . MET A 1 470 ? 9.750 -5.562 -3.189 1.00 34.19 470 MET A N 1
ATOM 3556 C CA . MET A 1 470 ? 9.752 -6.895 -2.583 1.00 34.19 470 MET A CA 1
ATOM 3557 C C . MET A 1 470 ? 11.110 -7.219 -1.950 1.00 34.19 470 MET A C 1
ATOM 3559 O O . MET A 1 470 ? 11.970 -7.877 -2.534 1.00 34.19 470 MET A O 1
ATOM 3563 N N . SER A 1 471 ? 11.281 -6.803 -0.698 1.00 29.64 471 SER A N 1
ATOM 3564 C CA . SER A 1 471 ? 12.336 -7.328 0.168 1.00 29.64 471 SER A CA 1
ATOM 3565 C C . SER A 1 471 ? 12.011 -8.772 0.567 1.00 29.64 471 SER A C 1
ATOM 3567 O O . SER A 1 471 ? 11.108 -9.021 1.373 1.00 29.64 471 SER A O 1
ATOM 3569 N N . ALA A 1 472 ? 12.755 -9.728 0.006 1.00 24.52 472 ALA A N 1
ATOM 3570 C CA . ALA A 1 472 ? 12.709 -11.122 0.434 1.00 24.52 472 ALA A CA 1
ATOM 3571 C C . ALA A 1 472 ? 13.125 -11.266 1.916 1.00 24.52 472 ALA A C 1
ATOM 3573 O O . ALA A 1 472 ? 13.943 -10.477 2.396 1.00 24.52 472 ALA A O 1
ATOM 3574 N N . PRO A 1 473 ? 12.624 -12.278 2.649 1.00 24.95 473 PRO A N 1
ATOM 3575 C CA . PRO A 1 473 ? 13.150 -12.673 3.943 1.00 24.95 473 PRO A CA 1
ATOM 3576 C C . PRO A 1 473 ? 14.461 -13.441 3.732 1.00 24.95 473 PRO A C 1
ATOM 3578 O O . PRO A 1 473 ? 14.530 -14.663 3.832 1.00 24.95 473 PRO A O 1
ATOM 3581 N N . LEU A 1 474 ? 15.519 -12.693 3.439 1.00 25.47 474 LEU A N 1
ATOM 3582 C CA . LEU A 1 474 ? 16.891 -13.099 3.704 1.00 25.47 474 LEU A CA 1
ATOM 3583 C C . LEU A 1 474 ? 17.547 -11.995 4.526 1.00 25.47 474 LEU A C 1
ATOM 3585 O O . LEU A 1 474 ? 17.308 -10.806 4.300 1.00 25.47 474 LEU A O 1
ATOM 3589 N N . SER A 1 475 ? 18.389 -12.394 5.477 1.00 23.41 475 SER A N 1
ATOM 3590 C CA . SER A 1 475 ? 19.328 -11.473 6.109 1.00 23.41 475 SER A CA 1
ATOM 3591 C C . SER A 1 475 ? 20.181 -10.781 5.027 1.00 23.41 475 SER A C 1
ATOM 3593 O O . SER A 1 475 ? 20.473 -11.373 3.985 1.00 23.41 475 SER A O 1
ATOM 3595 N N . PRO A 1 476 ? 20.498 -9.490 5.202 1.00 26.58 476 PRO A N 1
ATOM 3596 C CA . PRO A 1 476 ? 20.434 -8.550 4.086 1.00 26.58 476 PRO A CA 1
ATOM 3597 C C . PRO A 1 476 ? 21.720 -8.491 3.258 1.00 26.58 476 PRO A C 1
ATOM 3599 O O . PRO A 1 476 ? 22.765 -8.153 3.803 1.00 26.58 476 PRO A O 1
ATOM 3602 N N . PHE A 1 477 ? 21.629 -8.676 1.934 1.00 21.91 477 PHE A N 1
ATOM 3603 C CA . PHE A 1 477 ? 22.626 -8.158 0.984 1.00 21.91 477 PHE A CA 1
ATOM 3604 C C . PHE A 1 477 ? 22.018 -7.748 -0.377 1.00 21.91 477 PHE A C 1
ATOM 3606 O O . PHE A 1 477 ? 21.094 -8.370 -0.889 1.00 21.91 477 PHE A O 1
ATOM 3613 N N . GLN A 1 478 ? 22.565 -6.642 -0.891 1.00 25.73 478 GLN A N 1
ATOM 3614 C CA . GLN A 1 478 ? 22.263 -5.831 -2.091 1.00 25.73 478 GLN A CA 1
ATOM 3615 C C . GLN A 1 478 ? 22.304 -6.630 -3.422 1.00 25.73 478 GLN A C 1
ATOM 3617 O O . GLN A 1 478 ? 22.887 -7.708 -3.445 1.00 25.73 478 GLN A O 1
ATOM 3622 N N . GLY A 1 479 ? 21.791 -6.185 -4.584 1.00 25.61 479 GLY A N 1
ATOM 3623 C CA . GLY A 1 479 ? 21.255 -4.886 -5.067 1.00 25.61 479 GLY A CA 1
ATOM 3624 C C . GLY A 1 479 ? 21.845 -4.537 -6.462 1.00 25.61 479 GLY A C 1
ATOM 3625 O O . GLY A 1 479 ? 22.902 -5.078 -6.752 1.00 25.61 479 GLY A O 1
ATOM 3626 N N . LEU A 1 480 ? 21.218 -3.674 -7.296 1.00 20.95 480 LEU A N 1
ATOM 3627 C CA . LEU A 1 480 ? 21.763 -3.070 -8.554 1.00 20.95 480 LEU A CA 1
ATOM 3628 C C . LEU A 1 480 ? 20.924 -1.818 -9.016 1.00 20.95 480 LEU A C 1
ATOM 3630 O O . LEU A 1 480 ? 20.511 -1.046 -8.149 1.00 20.95 480 LEU A O 1
ATOM 3634 N N . THR A 1 481 ? 20.781 -1.500 -10.320 1.00 23.42 481 THR A N 1
ATOM 3635 C CA . THR A 1 481 ? 21.215 -0.178 -10.873 1.00 23.42 481 THR A CA 1
ATOM 3636 C C . THR A 1 481 ? 20.485 0.513 -12.053 1.00 23.42 481 THR A C 1
ATOM 3638 O O . THR A 1 481 ? 20.036 -0.159 -12.969 1.00 23.42 481 THR A O 1
ATOM 3641 N N . ILE A 1 482 ? 20.675 1.855 -12.124 1.00 24.64 482 ILE A N 1
ATOM 3642 C CA . ILE A 1 482 ? 20.665 2.777 -13.309 1.00 24.64 482 ILE A CA 1
ATOM 3643 C C . ILE A 1 482 ? 19.286 3.025 -13.978 1.00 24.64 482 ILE A C 1
ATOM 3645 O O . ILE A 1 482 ? 18.604 2.085 -14.350 1.00 24.64 482 ILE A O 1
ATOM 3649 N N . ASP A 1 483 ? 18.738 4.237 -14.177 1.00 24.61 483 ASP A N 1
ATOM 3650 C CA . ASP A 1 483 ? 19.204 5.652 -14.255 1.00 24.61 483 ASP A CA 1
ATOM 3651 C C . ASP A 1 483 ? 19.458 6.271 -15.670 1.00 24.61 483 ASP A C 1
ATOM 3653 O O . ASP A 1 483 ? 20.294 7.148 -15.856 1.00 24.61 483 ASP A O 1
ATOM 3657 N N . ARG A 1 484 ? 18.612 5.854 -16.634 1.00 26.39 484 ARG A N 1
ATOM 3658 C CA . ARG A 1 484 ? 17.995 6.619 -17.764 1.00 26.39 484 ARG A CA 1
ATOM 3659 C C . ARG A 1 484 ? 18.816 7.144 -18.975 1.00 26.39 484 ARG A C 1
ATOM 3661 O O . ARG A 1 484 ? 19.990 7.476 -18.915 1.00 26.39 484 ARG A O 1
ATOM 3668 N N . VAL A 1 485 ? 18.099 7.289 -20.104 1.00 25.34 485 VAL A N 1
ATOM 3669 C CA . VAL A 1 485 ? 18.549 7.810 -21.421 1.00 25.34 485 VAL A CA 1
ATOM 3670 C C . VAL A 1 485 ? 17.623 8.948 -21.894 1.00 25.34 485 VAL A C 1
ATOM 3672 O O . VAL A 1 485 ? 16.413 8.873 -21.676 1.00 25.34 485 VAL A O 1
ATOM 3675 N N . SER A 1 486 ? 18.146 9.970 -22.591 1.00 25.98 486 SER A N 1
ATOM 3676 C CA . SER A 1 486 ? 17.337 10.956 -23.342 1.00 25.98 486 SER A CA 1
ATOM 3677 C C . SER A 1 486 ? 18.103 11.642 -24.499 1.00 25.98 486 SER A C 1
ATOM 3679 O O . SER A 1 486 ? 19.331 11.610 -24.559 1.00 25.98 486 SER A O 1
ATOM 3681 N N . PHE A 1 487 ? 17.364 12.226 -25.458 1.00 29.08 487 PHE A N 1
ATOM 3682 C CA . PHE A 1 487 ? 17.845 12.759 -26.752 1.00 29.08 487 PHE A CA 1
ATOM 3683 C C . PHE A 1 487 ? 17.513 14.253 -26.945 1.00 29.08 487 PHE A C 1
ATOM 3685 O O . PHE A 1 487 ? 16.534 14.728 -26.379 1.00 29.08 487 PHE A O 1
ATOM 3692 N N . LEU A 1 488 ? 18.199 14.947 -27.873 1.00 26.28 488 LEU A N 1
ATOM 3693 C CA . LEU A 1 488 ? 17.703 16.176 -28.535 1.00 26.28 488 LEU A CA 1
ATOM 3694 C C . LEU A 1 488 ? 18.303 16.371 -29.956 1.00 26.28 488 LEU A C 1
ATOM 3696 O O . LEU A 1 488 ? 19.378 15.865 -30.259 1.00 26.28 488 LEU A O 1
ATOM 3700 N N . GLY A 1 489 ? 17.560 17.030 -30.866 1.00 31.09 489 GLY A N 1
ATOM 3701 C CA . GLY A 1 489 ? 17.940 17.290 -32.282 1.00 31.09 489 GLY A CA 1
ATOM 3702 C C . GLY A 1 489 ? 18.598 18.665 -32.518 1.00 31.09 489 GLY A C 1
ATOM 3703 O O . GLY A 1 489 ? 18.844 19.381 -31.559 1.00 31.09 489 GLY A O 1
ATOM 3704 N N . LYS A 1 490 ? 18.866 19.130 -33.751 1.00 38.62 490 LYS A N 1
ATOM 3705 C CA . LYS A 1 490 ? 18.362 18.772 -35.102 1.00 38.62 490 LYS A CA 1
ATOM 3706 C C . LYS A 1 490 ? 19.478 18.885 -36.167 1.00 38.62 490 LYS A C 1
ATOM 3708 O O . LYS A 1 490 ? 20.399 19.670 -35.986 1.00 38.62 490 LYS A O 1
ATOM 3713 N N . GLY A 1 491 ? 19.299 18.203 -37.305 1.00 38.53 491 GLY A N 1
ATOM 3714 C CA . GLY A 1 491 ? 20.221 18.197 -38.455 1.00 38.53 491 GLY A CA 1
ATOM 3715 C C . GLY A 1 491 ? 21.069 16.924 -38.477 1.00 38.53 491 GLY A C 1
ATOM 3716 O O . GLY A 1 491 ? 21.914 16.755 -37.611 1.00 38.53 491 GLY A O 1
ATOM 3717 N N . ASP A 1 492 ? 20.775 16.016 -39.413 1.00 32.88 492 ASP A N 1
ATOM 3718 C CA . ASP A 1 492 ? 21.466 14.742 -39.683 1.00 32.88 492 ASP A CA 1
ATOM 3719 C C . ASP A 1 492 ? 21.884 13.912 -38.451 1.00 32.88 492 ASP A C 1
ATOM 3721 O O . ASP A 1 492 ? 23.030 13.876 -38.002 1.00 32.88 492 ASP A O 1
ATOM 3725 N N . ARG A 1 493 ? 20.909 13.171 -37.909 1.00 27.72 493 ARG A N 1
ATOM 3726 C CA . ARG A 1 493 ? 21.056 12.349 -36.698 1.00 27.72 493 ARG A CA 1
ATOM 3727 C C . ARG A 1 493 ? 21.807 11.029 -36.940 1.00 27.72 493 ARG A C 1
ATOM 3729 O O . ARG A 1 493 ? 21.198 9.965 -37.024 1.00 27.72 493 ARG A O 1
ATOM 3736 N N . LYS A 1 494 ? 23.140 11.081 -36.931 1.00 32.19 494 LYS A N 1
ATOM 3737 C CA . LYS A 1 494 ? 24.005 9.955 -36.527 1.00 32.19 494 LYS A CA 1
ATOM 3738 C C . LYS A 1 494 ? 25.059 10.457 -35.545 1.00 32.19 494 LYS A C 1
ATOM 3740 O O . LYS A 1 494 ? 25.961 11.176 -35.956 1.00 32.19 494 LYS A O 1
ATOM 3745 N N . ILE A 1 495 ? 24.986 10.049 -34.276 1.00 28.77 495 ILE A N 1
ATOM 3746 C CA . ILE A 1 495 ? 26.055 10.301 -33.299 1.00 28.77 495 ILE A CA 1
ATOM 3747 C C . ILE A 1 495 ? 26.373 9.020 -32.523 1.00 28.77 495 ILE A C 1
ATOM 3749 O O . ILE A 1 495 ? 25.521 8.442 -31.855 1.00 28.77 495 ILE A O 1
ATOM 3753 N N . TYR A 1 496 ? 27.637 8.616 -32.633 1.00 31.20 496 TYR A N 1
ATOM 3754 C CA . TYR A 1 496 ? 28.327 7.690 -31.740 1.00 31.20 496 TYR A CA 1
ATOM 3755 C C . TYR A 1 496 ? 28.701 8.437 -30.455 1.00 31.20 496 TYR A C 1
ATOM 3757 O O . TYR A 1 496 ? 29.137 9.584 -30.546 1.00 31.20 496 TYR A O 1
ATOM 3765 N N . ILE A 1 497 ? 28.646 7.795 -29.283 1.00 26.86 497 ILE A N 1
ATOM 3766 C CA . ILE A 1 497 ? 29.190 8.385 -28.049 1.00 26.86 497 ILE A CA 1
ATOM 3767 C C . ILE A 1 497 ? 30.338 7.528 -27.510 1.00 26.86 497 ILE A C 1
ATOM 3769 O O . ILE A 1 497 ? 30.142 6.477 -26.906 1.00 26.86 497 ILE A O 1
ATOM 3773 N N . HIS A 1 498 ? 31.554 8.030 -27.726 1.00 22.03 498 HIS A N 1
ATOM 3774 C CA . HIS A 1 498 ? 32.715 7.723 -26.896 1.00 22.03 498 HIS A CA 1
ATOM 3775 C C . HIS A 1 498 ? 32.652 8.552 -25.605 1.00 22.03 498 HIS A C 1
ATOM 3777 O O . HIS A 1 498 ? 32.262 9.718 -25.630 1.00 22.03 498 HIS A O 1
ATOM 3783 N N . PHE A 1 499 ? 33.124 7.988 -24.493 1.00 23.12 499 PHE A N 1
ATOM 3784 C CA . PHE A 1 499 ? 33.365 8.748 -23.266 1.00 23.12 499 PHE A CA 1
ATOM 3785 C C . PHE A 1 499 ? 34.528 9.732 -23.446 1.00 23.12 499 PHE A C 1
ATOM 3787 O O . PHE A 1 499 ? 35.639 9.294 -23.741 1.00 23.12 499 PHE A O 1
ATOM 3794 N N . LEU A 1 500 ? 34.303 11.024 -23.175 1.00 20.58 500 LEU A N 1
ATOM 3795 C CA . LEU A 1 500 ? 35.278 11.908 -22.515 1.00 20.58 500 LEU A CA 1
ATOM 3796 C C . LEU A 1 500 ? 34.644 13.234 -22.050 1.00 20.58 500 LEU A C 1
ATOM 3798 O O . LEU A 1 500 ? 33.664 13.729 -22.595 1.00 20.58 500 LEU A O 1
ATOM 3802 N N . THR A 1 501 ? 35.226 13.789 -20.992 1.00 26.98 501 THR A N 1
ATOM 3803 C CA . THR A 1 501 ? 34.756 14.927 -20.187 1.00 26.98 501 THR A CA 1
ATOM 3804 C C . THR A 1 501 ? 34.636 16.270 -20.924 1.00 26.98 501 THR A C 1
ATOM 3806 O O . THR A 1 501 ? 35.641 16.723 -21.478 1.00 26.98 501 THR A O 1
ATOM 3809 N N . ARG A 1 502 ? 33.516 17.000 -20.737 1.00 21.58 502 ARG A N 1
ATOM 3810 C CA . ARG A 1 502 ? 33.460 18.340 -20.080 1.00 21.58 502 ARG A CA 1
ATOM 3811 C C . ARG A 1 502 ? 32.071 19.014 -20.128 1.00 21.58 502 ARG A C 1
ATOM 3813 O O . ARG A 1 502 ? 31.491 19.143 -21.191 1.00 21.58 502 ARG A O 1
ATOM 3820 N N . LEU A 1 503 ? 31.658 19.521 -18.959 1.00 26.08 503 LEU A N 1
ATOM 3821 C CA . LEU A 1 503 ? 30.981 20.800 -18.650 1.00 26.08 503 LEU A CA 1
ATOM 3822 C C . LEU A 1 503 ? 29.901 21.427 -19.575 1.00 26.08 503 LEU A C 1
ATOM 3824 O O . LEU A 1 503 ? 30.074 21.625 -20.770 1.00 26.08 503 LEU A O 1
ATOM 3828 N N . THR A 1 504 ? 28.903 21.998 -18.882 1.00 24.73 504 THR A N 1
ATOM 3829 C CA . THR A 1 504 ? 27.995 23.115 -19.248 1.00 24.73 504 THR A CA 1
ATOM 3830 C C . THR A 1 504 ? 26.732 22.873 -20.103 1.00 24.73 504 THR A C 1
ATOM 3832 O O . THR A 1 504 ? 26.686 23.146 -21.294 1.00 24.73 504 THR A O 1
ATOM 3835 N N . SER A 1 505 ? 25.626 22.666 -19.373 1.00 26.31 505 SER A N 1
ATOM 3836 C CA . SER A 1 505 ? 24.583 23.694 -19.128 1.00 26.31 505 SER A CA 1
ATOM 3837 C C . SER A 1 505 ? 23.263 23.726 -19.922 1.00 26.31 505 SER A C 1
ATOM 3839 O O . SER A 1 505 ? 23.216 23.754 -21.146 1.00 26.31 505 SER A O 1
ATOM 3841 N N . SER A 1 506 ? 22.220 23.988 -19.121 1.00 30.05 506 SER A N 1
ATOM 3842 C CA . SER A 1 506 ? 20.943 24.662 -19.406 1.00 30.05 506 SER A CA 1
ATOM 3843 C C . SER A 1 506 ? 19.729 23.831 -19.860 1.00 30.05 506 SER A C 1
ATOM 3845 O O . SER A 1 506 ? 19.707 23.147 -20.880 1.00 30.05 506 SER A O 1
ATOM 3847 N N . HIS A 1 507 ? 18.672 23.968 -19.057 1.00 28.58 507 HIS A N 1
ATOM 3848 C CA . HIS A 1 507 ? 17.260 23.778 -19.386 1.00 28.58 507 HIS A CA 1
ATOM 3849 C C . HIS A 1 507 ? 16.529 25.093 -19.034 1.00 28.58 507 HIS A C 1
ATOM 3851 O O . HIS A 1 507 ? 17.085 25.905 -18.286 1.00 28.58 507 HIS A O 1
ATOM 3857 N N . PRO A 1 508 ? 15.349 25.371 -19.613 1.00 33.28 508 PRO A N 1
ATOM 3858 C CA . PRO A 1 508 ? 14.812 26.729 -19.670 1.00 33.28 508 PRO A CA 1
ATOM 3859 C C . PRO A 1 508 ? 14.177 27.184 -18.350 1.00 33.28 508 PRO A C 1
ATOM 3861 O O . PRO A 1 508 ? 13.324 26.498 -17.794 1.00 33.28 508 PRO A O 1
ATOM 3864 N N . TYR A 1 509 ? 14.532 28.392 -17.902 1.00 31.56 509 TYR A N 1
ATOM 3865 C CA . TYR A 1 509 ? 13.813 29.109 -16.846 1.00 31.56 509 TYR A CA 1
ATOM 3866 C C . TYR A 1 509 ? 12.749 30.037 -17.435 1.00 31.56 509 TYR A C 1
ATOM 3868 O O . TYR A 1 509 ? 12.936 30.614 -18.509 1.00 31.56 509 TYR A O 1
ATOM 3876 N N . ASN A 1 510 ? 11.664 30.247 -16.683 1.00 30.66 510 ASN A N 1
ATOM 3877 C CA . ASN A 1 510 ? 10.732 31.342 -16.942 1.00 30.66 510 ASN A CA 1
ATOM 3878 C C . ASN A 1 510 ? 11.491 32.674 -16.994 1.00 30.66 510 ASN A C 1
ATOM 3880 O O . ASN A 1 510 ? 12.338 32.954 -16.145 1.00 30.66 510 ASN A O 1
ATOM 3884 N N . SER A 1 511 ? 11.181 33.498 -17.996 1.00 33.59 511 SER A N 1
ATOM 3885 C CA . SER A 1 511 ? 11.956 34.691 -18.328 1.00 33.59 511 SER A CA 1
ATOM 3886 C C . SER A 1 511 ? 11.826 35.788 -17.266 1.00 33.59 511 SER A C 1
ATOM 3888 O O . SER A 1 511 ? 10.967 36.669 -17.339 1.00 33.59 511 SER A O 1
ATOM 3890 N N . HIS A 1 512 ? 12.725 35.764 -16.292 1.00 39.91 512 HIS A N 1
ATOM 3891 C CA . HIS A 1 512 ? 13.189 36.953 -15.587 1.00 39.91 512 HIS A CA 1
ATOM 3892 C C . HIS A 1 512 ? 14.574 37.307 -16.148 1.00 39.91 512 HIS A C 1
ATOM 3894 O O . HIS A 1 512 ? 15.329 36.403 -16.508 1.00 39.91 512 HIS A O 1
ATOM 3900 N N . PRO A 1 513 ? 14.918 38.598 -16.307 1.00 42.69 513 PRO A N 1
ATOM 3901 C CA . PRO A 1 513 ? 16.169 38.982 -16.951 1.00 42.69 513 PRO A CA 1
ATOM 3902 C C . PRO A 1 513 ? 17.363 38.453 -16.148 1.00 42.69 513 PRO A C 1
ATOM 3904 O O . PRO A 1 513 ? 17.603 38.912 -15.031 1.00 42.69 513 PRO A O 1
ATOM 3907 N N . HIS A 1 514 ? 18.109 37.502 -16.727 1.00 55.97 514 HIS A N 1
ATOM 3908 C CA . HIS A 1 514 ? 19.291 36.888 -16.116 1.00 55.97 514 HIS A CA 1
ATOM 3909 C C . HIS A 1 514 ? 20.339 37.952 -15.774 1.00 55.97 514 HIS A C 1
ATOM 3911 O O . HIS A 1 514 ? 21.140 38.382 -16.608 1.00 55.97 514 HIS A O 1
ATOM 3917 N N . ARG A 1 515 ? 20.320 38.399 -14.519 1.00 82.31 515 ARG A N 1
ATOM 3918 C CA . ARG A 1 515 ? 21.217 39.426 -14.004 1.00 82.31 515 ARG A CA 1
ATOM 3919 C C . ARG A 1 515 ? 22.457 38.745 -13.440 1.00 82.31 515 ARG A C 1
ATOM 3921 O O . ARG A 1 515 ? 22.372 38.028 -12.448 1.00 82.31 515 ARG A O 1
ATOM 3928 N N . THR A 1 516 ? 23.620 38.992 -14.036 1.00 90.44 516 THR A N 1
ATOM 3929 C CA . THR A 1 516 ? 24.898 38.614 -13.419 1.00 90.44 516 THR A CA 1
ATOM 3930 C C . THR A 1 516 ? 25.391 39.745 -12.521 1.00 90.44 516 THR A C 1
ATOM 3932 O O . THR A 1 516 ? 25.627 40.856 -12.998 1.00 90.44 516 THR A O 1
ATOM 3935 N N . ILE A 1 517 ? 25.603 39.471 -11.235 1.00 92.94 517 ILE A N 1
ATOM 3936 C CA . ILE A 1 517 ? 26.307 40.376 -10.318 1.00 92.94 517 ILE A CA 1
ATOM 3937 C C . ILE A 1 517 ? 27.750 39.888 -10.198 1.00 92.94 517 ILE A C 1
ATOM 3939 O O . ILE A 1 517 ? 27.998 38.770 -9.762 1.00 92.94 517 ILE A O 1
ATOM 3943 N N . ARG A 1 518 ? 28.720 40.718 -10.589 1.00 92.94 518 ARG A N 1
ATOM 3944 C CA . ARG A 1 518 ? 30.148 40.431 -10.384 1.00 92.94 518 ARG A CA 1
ATOM 3945 C C . ARG A 1 518 ? 30.616 41.108 -9.102 1.00 92.94 518 ARG A C 1
ATOM 3947 O O . ARG A 1 518 ? 30.565 42.336 -9.010 1.00 92.94 518 ARG A O 1
ATOM 3954 N N . VAL A 1 519 ? 31.079 40.322 -8.134 1.00 93.19 519 VAL A N 1
ATOM 3955 C CA . VAL A 1 519 ? 31.726 40.852 -6.928 1.00 93.19 519 VAL A CA 1
ATOM 3956 C C . VAL A 1 519 ? 33.039 41.512 -7.358 1.00 93.19 519 VAL A C 1
ATOM 3958 O O . VAL A 1 519 ? 33.781 40.973 -8.178 1.00 93.19 519 VAL A O 1
ATOM 3961 N N . LYS A 1 520 ? 33.313 42.725 -6.871 1.00 85.44 520 LYS A N 1
ATOM 3962 C CA . LYS A 1 520 ? 34.582 43.416 -7.152 1.00 85.44 520 LYS A CA 1
ATOM 3963 C C . LYS A 1 520 ? 35.696 42.785 -6.314 1.00 85.44 520 LYS A C 1
ATOM 3965 O O . LYS A 1 520 ? 35.429 42.307 -5.218 1.00 85.44 520 LYS A O 1
ATOM 3970 N N . SER A 1 521 ? 36.944 42.833 -6.783 1.00 77.81 521 SER A N 1
ATOM 3971 C CA . SER A 1 521 ? 38.091 42.429 -5.954 1.00 77.81 521 SER A CA 1
ATOM 3972 C C . SER A 1 521 ? 38.109 43.238 -4.649 1.00 77.81 521 SER A C 1
ATOM 3974 O O . SER A 1 521 ? 38.018 44.465 -4.693 1.00 77.81 521 SER A O 1
ATOM 3976 N N . GLY A 1 522 ? 38.148 42.553 -3.501 1.00 74.81 522 GLY A N 1
ATOM 3977 C CA . GLY A 1 522 ? 38.025 43.165 -2.169 1.00 74.81 522 GLY A CA 1
ATOM 3978 C C . GLY A 1 522 ? 36.615 43.644 -1.781 1.00 74.81 522 GLY A C 1
ATOM 3979 O O . GLY A 1 522 ? 36.455 44.251 -0.726 1.00 74.81 522 GLY A O 1
ATOM 3980 N N . GLY A 1 523 ? 35.596 43.400 -2.609 1.00 87.38 523 GLY A N 1
ATOM 3981 C CA . GLY A 1 523 ? 34.189 43.635 -2.278 1.00 87.38 523 GLY A CA 1
ATOM 3982 C C . GLY A 1 523 ? 33.566 42.461 -1.518 1.00 87.38 523 GLY A C 1
ATOM 3983 O O . GLY A 1 523 ? 34.047 41.336 -1.607 1.00 87.38 523 GLY A O 1
ATOM 3984 N N . SER A 1 524 ? 32.476 42.725 -0.796 1.00 95.19 524 SER A N 1
ATOM 3985 C CA . SER A 1 524 ? 31.750 41.710 -0.020 1.00 95.19 524 SER A CA 1
ATOM 3986 C C . SER A 1 524 ? 30.867 40.825 -0.907 1.00 95.19 524 SER A C 1
ATOM 3988 O O . SER A 1 524 ? 30.093 41.328 -1.731 1.00 95.19 524 SER A O 1
ATOM 3990 N N . ILE A 1 525 ? 30.946 39.510 -0.695 1.00 96.94 525 ILE A N 1
ATOM 3991 C CA . ILE A 1 525 ? 30.052 38.516 -1.299 1.00 96.94 525 ILE A CA 1
ATOM 3992 C C . ILE A 1 525 ? 28.648 38.651 -0.702 1.00 96.94 525 ILE A C 1
ATOM 3994 O O . ILE A 1 525 ? 27.674 38.680 -1.458 1.00 96.94 525 ILE A O 1
ATOM 3998 N N . GLN A 1 526 ? 28.523 38.809 0.623 1.00 96.19 526 GLN A N 1
ATOM 3999 C CA . GLN A 1 526 ? 27.210 38.956 1.259 1.00 96.19 526 GLN A CA 1
ATOM 4000 C C . GLN A 1 526 ? 26.464 40.185 0.731 1.00 96.19 526 GLN A C 1
ATOM 4002 O O . GLN A 1 526 ? 25.265 40.121 0.489 1.00 96.19 526 GLN A O 1
ATOM 4007 N N . SER A 1 527 ? 27.171 41.285 0.463 1.00 95.12 527 SER A N 1
ATOM 4008 C CA . SER A 1 527 ? 26.572 42.488 -0.129 1.00 95.12 527 SER A CA 1
ATOM 4009 C C . SER A 1 527 ? 25.996 42.236 -1.526 1.00 95.12 527 SER A C 1
ATOM 4011 O O . SER A 1 527 ? 24.995 42.849 -1.885 1.00 95.12 527 SER A O 1
ATOM 4013 N N . ALA A 1 528 ? 26.598 41.336 -2.313 1.00 95.56 528 ALA A N 1
ATOM 4014 C CA . ALA A 1 528 ? 26.067 40.932 -3.614 1.00 95.56 528 ALA A CA 1
ATOM 4015 C C . ALA A 1 528 ? 24.853 39.998 -3.488 1.00 95.56 528 ALA A C 1
ATOM 4017 O O . ALA A 1 528 ? 23.921 40.129 -4.279 1.00 95.56 528 ALA A O 1
ATOM 4018 N N . ILE A 1 529 ? 24.839 39.107 -2.487 1.00 96.06 529 ILE A N 1
ATOM 4019 C CA . ILE A 1 529 ? 23.687 38.247 -2.164 1.00 96.06 529 ILE A CA 1
ATOM 4020 C C . ILE A 1 529 ? 22.496 39.101 -1.705 1.00 96.06 529 ILE A C 1
ATOM 4022 O O . ILE A 1 529 ? 21.397 38.954 -2.233 1.00 96.06 529 ILE A O 1
ATOM 4026 N N . SER A 1 530 ? 22.715 40.058 -0.800 1.00 94.50 530 SER A N 1
ATOM 4027 C CA . SER A 1 530 ? 21.656 40.898 -0.219 1.00 94.50 530 SER A CA 1
ATOM 4028 C C . SER A 1 530 ? 20.957 41.845 -1.211 1.00 94.50 530 SER A C 1
ATOM 4030 O O . SER A 1 530 ? 19.916 42.401 -0.876 1.00 94.50 530 SER A O 1
ATOM 4032 N N . ILE A 1 531 ? 21.509 42.053 -2.415 1.00 93.12 531 ILE A N 1
ATOM 4033 C CA . ILE A 1 531 ? 20.889 42.850 -3.497 1.00 93.12 531 ILE A CA 1
ATOM 4034 C C . ILE A 1 531 ? 20.451 41.996 -4.701 1.00 93.12 531 ILE A C 1
ATOM 4036 O O . ILE A 1 531 ? 20.087 42.540 -5.752 1.00 93.12 531 ILE A O 1
ATOM 4040 N N . ALA A 1 532 ? 20.562 40.672 -4.590 1.00 93.06 532 ALA A N 1
ATOM 4041 C CA . ALA A 1 532 ? 20.217 39.738 -5.647 1.00 93.06 532 ALA A CA 1
ATOM 4042 C C . ALA A 1 532 ? 18.709 39.461 -5.672 1.00 93.06 532 ALA A C 1
ATOM 4044 O O . ALA A 1 532 ? 18.075 39.264 -4.638 1.00 93.06 532 ALA A O 1
ATOM 4045 N N . ASN A 1 533 ? 18.154 39.388 -6.881 1.00 93.06 533 ASN A N 1
ATOM 4046 C CA . ASN A 1 533 ? 16.785 38.928 -7.116 1.00 93.06 533 ASN A CA 1
ATOM 4047 C C . ASN A 1 533 ? 16.801 37.429 -7.477 1.00 93.06 533 ASN A C 1
ATOM 4049 O O . ASN A 1 533 ? 17.842 36.942 -7.934 1.00 93.06 533 ASN A O 1
ATOM 4053 N N . PRO A 1 534 ? 15.676 36.702 -7.379 1.00 94.00 534 PRO A N 1
ATOM 4054 C CA . PRO A 1 534 ? 15.599 35.334 -7.884 1.00 94.00 534 PRO A CA 1
ATOM 4055 C C . PRO A 1 534 ? 16.045 35.218 -9.350 1.00 94.00 534 PRO A C 1
ATOM 4057 O O . PRO A 1 534 ? 15.734 36.082 -10.172 1.00 94.00 534 PRO A O 1
ATOM 4060 N N . GLY A 1 535 ? 16.824 34.181 -9.666 1.00 89.06 535 GLY A N 1
ATOM 4061 C CA . GLY A 1 535 ? 17.450 33.973 -10.980 1.00 89.06 535 GLY A CA 1
ATOM 4062 C C . GLY A 1 535 ? 18.785 34.708 -11.187 1.00 89.06 535 GLY A C 1
ATOM 4063 O O . GLY A 1 535 ? 19.334 34.685 -12.292 1.00 89.06 535 GLY A O 1
ATOM 4064 N N . THR A 1 536 ? 19.317 35.383 -10.160 1.00 92.94 536 THR A N 1
ATOM 4065 C CA . THR A 1 536 ? 20.608 36.093 -10.232 1.00 92.94 536 THR A CA 1
ATOM 4066 C C . THR A 1 536 ? 21.787 35.121 -10.160 1.00 92.94 536 THR A C 1
ATOM 4068 O O . THR A 1 536 ? 21.886 34.298 -9.248 1.00 92.94 536 THR A O 1
ATOM 4071 N N . THR A 1 537 ? 22.753 35.293 -11.065 1.00 96.75 537 THR A N 1
ATOM 4072 C CA . THR A 1 537 ? 24.069 34.644 -10.969 1.00 96.75 537 THR A CA 1
ATOM 4073 C C . THR A 1 537 ? 25.066 35.591 -10.306 1.00 96.75 537 THR A C 1
ATOM 4075 O O . THR A 1 537 ? 25.328 36.679 -10.819 1.00 96.75 537 THR A O 1
ATOM 4078 N N . ILE A 1 538 ? 25.667 35.182 -9.193 1.00 97.19 538 ILE A N 1
ATOM 4079 C CA . ILE A 1 538 ? 26.690 35.942 -8.470 1.00 97.19 538 ILE A CA 1
ATOM 4080 C C . ILE A 1 538 ? 28.060 35.344 -8.801 1.00 97.19 538 ILE A C 1
ATOM 4082 O O . ILE A 1 538 ? 28.337 34.193 -8.477 1.00 97.19 538 ILE A O 1
ATOM 4086 N N . SER A 1 539 ? 28.917 36.127 -9.456 1.00 96.12 539 SER A N 1
ATOM 4087 C CA . SER A 1 539 ? 30.264 35.729 -9.876 1.00 96.12 539 SER A CA 1
ATOM 4088 C C . SER A 1 539 ? 31.334 36.317 -8.942 1.00 96.12 539 SER A C 1
ATOM 4090 O O . SER A 1 539 ? 31.538 37.531 -8.850 1.00 96.12 539 SER A O 1
ATOM 4092 N N . VAL A 1 540 ? 31.973 35.373 -8.262 1.00 96.94 540 VAL A N 1
ATOM 4093 C CA . VAL A 1 540 ? 33.123 35.308 -7.351 1.00 96.94 540 VAL A CA 1
ATOM 4094 C C . VAL A 1 540 ? 34.544 35.431 -7.922 1.00 96.94 540 VAL A C 1
ATOM 4096 O O . VAL A 1 540 ? 35.074 34.369 -8.250 1.00 96.94 540 VAL A O 1
ATOM 4099 N N . PRO A 1 541 ? 35.236 36.579 -8.092 1.00 93.00 541 PRO A N 1
ATOM 4100 C CA . PRO A 1 541 ? 36.612 36.520 -8.598 1.00 93.00 541 PRO A CA 1
ATOM 4101 C C . PRO A 1 541 ? 37.562 35.843 -7.586 1.00 93.00 541 PRO A C 1
ATOM 4103 O O . PRO A 1 541 ? 37.275 35.853 -6.381 1.00 93.00 541 PRO A O 1
ATOM 4106 N N . PRO A 1 542 ? 38.709 35.294 -8.043 1.00 93.50 542 PRO A N 1
ATOM 4107 C CA . PRO A 1 542 ? 39.704 34.701 -7.153 1.00 93.50 542 PRO A CA 1
ATOM 4108 C C . PRO A 1 542 ? 40.147 35.706 -6.082 1.00 93.50 542 PRO A C 1
ATOM 4110 O O . PRO A 1 542 ? 40.427 36.867 -6.382 1.00 93.50 542 PRO A O 1
ATOM 4113 N N . GLY A 1 543 ? 40.221 35.261 -4.830 1.00 93.12 543 GLY A N 1
ATOM 4114 C CA . GLY A 1 543 ? 40.527 36.114 -3.680 1.00 93.12 543 GLY A CA 1
ATOM 4115 C C . GLY A 1 543 ? 40.272 35.388 -2.362 1.00 93.12 543 GLY A C 1
ATOM 4116 O O . GLY A 1 543 ? 39.714 34.294 -2.365 1.00 93.12 543 GLY A O 1
ATOM 4117 N N . THR A 1 544 ? 40.684 35.978 -1.238 1.00 95.44 544 THR A N 1
ATOM 4118 C CA . THR A 1 544 ? 40.323 35.484 0.103 1.00 95.44 544 THR A CA 1
ATOM 4119 C C . THR A 1 544 ? 39.294 36.413 0.732 1.00 95.44 544 THR A C 1
ATOM 4121 O O . THR A 1 544 ? 39.547 37.607 0.874 1.00 95.44 544 THR A O 1
ATOM 4124 N N . TYR A 1 545 ? 38.161 35.845 1.127 1.00 96.44 545 TYR A N 1
ATOM 4125 C CA . TYR A 1 545 ? 37.005 36.527 1.691 1.00 96.44 545 TYR A CA 1
ATOM 4126 C C . TYR A 1 545 ? 36.824 36.051 3.137 1.00 96.44 545 TYR A C 1
ATOM 4128 O O . TYR A 1 545 ? 36.819 34.848 3.414 1.00 96.44 545 TYR A O 1
ATOM 4136 N N . ARG A 1 546 ? 36.734 37.001 4.073 1.00 96.19 546 ARG A N 1
ATOM 4137 C CA . ARG A 1 546 ? 36.524 36.751 5.508 1.00 96.19 546 ARG A CA 1
ATOM 4138 C C . ARG A 1 546 ? 35.096 37.132 5.873 1.00 96.19 546 ARG A C 1
ATOM 4140 O O . ARG A 1 546 ? 34.859 38.192 6.444 1.00 96.19 546 ARG A O 1
ATOM 4147 N N . GLU A 1 547 ? 34.154 36.298 5.453 1.00 95.81 547 GLU A N 1
ATOM 4148 C CA . GLU A 1 547 ? 32.714 36.561 5.502 1.00 95.81 547 GLU A CA 1
ATOM 4149 C C . GLU A 1 547 ? 31.957 35.314 5.975 1.00 95.81 547 GLU A C 1
ATOM 4151 O O . GLU A 1 547 ? 32.425 34.189 5.819 1.00 95.81 547 GLU A O 1
ATOM 4156 N N . GLN A 1 548 ? 30.768 35.532 6.532 1.00 95.25 548 GLN A N 1
ATOM 4157 C CA . GLN A 1 548 ? 29.731 34.519 6.716 1.00 95.25 548 GLN A CA 1
ATOM 4158 C C . GLN A 1 548 ? 28.615 34.846 5.720 1.00 95.25 548 GLN A C 1
ATOM 4160 O O . GLN A 1 548 ? 28.227 36.012 5.616 1.00 95.25 548 GLN A O 1
ATOM 4165 N N . LEU A 1 549 ? 28.134 33.850 4.975 1.00 97.12 549 LEU A N 1
ATOM 4166 C CA . LEU A 1 549 ? 27.153 34.042 3.906 1.00 97.12 549 LEU A CA 1
ATOM 4167 C C . LEU A 1 549 ? 25.779 33.498 4.315 1.00 97.12 549 LEU A C 1
ATOM 4169 O O . LEU A 1 549 ? 25.675 32.357 4.755 1.00 97.12 549 LEU A O 1
ATOM 4173 N N . LEU A 1 550 ? 24.738 34.306 4.127 1.00 96.06 550 LEU A N 1
ATOM 4174 C CA . LEU A 1 550 ? 23.324 33.987 4.333 1.00 96.06 550 LEU A CA 1
ATOM 4175 C C . LEU A 1 550 ? 22.598 34.103 2.988 1.00 96.06 550 LEU A C 1
ATOM 4177 O O . LEU A 1 550 ? 22.516 35.199 2.425 1.00 96.06 550 LEU A O 1
ATOM 4181 N N . ILE A 1 551 ? 22.044 32.990 2.506 1.00 96.44 551 ILE A N 1
ATOM 4182 C CA . ILE A 1 551 ? 21.232 32.906 1.288 1.00 96.44 551 ILE A CA 1
ATOM 4183 C C . ILE A 1 551 ? 19.799 32.524 1.677 1.00 96.44 551 ILE A C 1
ATOM 4185 O O . ILE A 1 551 ? 19.536 31.401 2.102 1.00 96.44 551 ILE A O 1
ATOM 4189 N N . THR A 1 552 ? 18.877 33.473 1.506 1.00 94.94 552 THR A N 1
ATOM 4190 C CA . THR A 1 552 ? 17.421 33.306 1.700 1.00 94.94 552 THR A CA 1
ATOM 4191 C C . THR A 1 552 ? 16.612 33.629 0.438 1.00 94.94 552 THR A C 1
ATOM 4193 O O . THR A 1 552 ? 15.399 33.448 0.403 1.00 94.94 552 THR A O 1
ATOM 4196 N N . THR A 1 553 ? 17.269 34.102 -0.624 1.00 94.25 553 THR A N 1
ATOM 4197 C CA . THR A 1 553 ? 16.640 34.369 -1.924 1.00 94.25 553 THR A CA 1
ATOM 4198 C C . THR A 1 553 ? 16.667 33.090 -2.772 1.00 94.25 553 THR A C 1
ATOM 4200 O O . THR A 1 553 ? 17.751 32.527 -2.938 1.00 94.25 553 THR A O 1
ATOM 4203 N N . PRO A 1 554 ? 15.534 32.623 -3.333 1.00 94.62 554 PRO A N 1
ATOM 4204 C CA . PRO A 1 554 ? 15.491 31.430 -4.183 1.00 94.62 554 PRO A CA 1
ATOM 4205 C C . PRO A 1 554 ? 16.162 31.654 -5.547 1.00 94.62 554 PRO A C 1
ATOM 4207 O O . PRO A 1 554 ? 16.359 32.788 -5.984 1.00 94.62 554 PRO A O 1
ATOM 4210 N N . SER A 1 555 ? 16.479 30.564 -6.246 1.00 94.50 555 SER A N 1
ATOM 4211 C CA . SER A 1 555 ? 17.053 30.549 -7.600 1.00 94.50 555 SER A CA 1
ATOM 4212 C C . SER A 1 555 ? 18.349 31.368 -7.742 1.00 94.50 555 SER A C 1
ATOM 4214 O O . SER A 1 555 ? 18.572 32.030 -8.757 1.00 94.50 555 SER A O 1
ATOM 4216 N N . ILE A 1 556 ? 19.202 31.367 -6.712 1.00 96.75 556 ILE A N 1
ATOM 4217 C CA . ILE A 1 556 ? 20.523 32.013 -6.729 1.00 96.75 556 ILE A CA 1
ATOM 4218 C C . ILE A 1 556 ? 21.589 31.017 -7.187 1.00 96.75 556 ILE A C 1
ATOM 4220 O O . ILE A 1 556 ? 21.733 29.932 -6.629 1.00 96.75 556 ILE A O 1
ATOM 4224 N N . THR A 1 557 ? 22.391 31.420 -8.173 1.00 97.75 557 THR A N 1
ATOM 4225 C CA . THR A 1 557 ? 23.592 30.684 -8.602 1.00 97.75 557 THR A CA 1
ATOM 4226 C C . THR A 1 557 ? 24.836 31.435 -8.135 1.00 97.75 557 THR A C 1
ATOM 4228 O O . THR A 1 557 ? 25.152 32.497 -8.670 1.00 97.75 557 THR A O 1
ATOM 4231 N N . LEU A 1 558 ? 25.553 30.905 -7.146 1.00 97.62 558 LEU A N 1
ATOM 4232 C CA . LEU A 1 558 ? 26.767 31.490 -6.580 1.00 97.62 558 LEU A CA 1
ATOM 4233 C C . LEU A 1 558 ? 28.003 30.750 -7.123 1.00 97.62 558 LEU A C 1
ATOM 4235 O O . LEU A 1 558 ? 28.239 29.586 -6.804 1.00 97.62 558 LEU A O 1
ATOM 4239 N N . ILE A 1 559 ? 28.797 31.432 -7.953 1.00 97.38 559 ILE A N 1
ATOM 4240 C CA . ILE A 1 559 ? 29.954 30.865 -8.662 1.00 97.38 559 ILE A CA 1
ATOM 4241 C C . ILE A 1 559 ? 31.237 31.498 -8.134 1.00 97.38 559 ILE A C 1
ATOM 4243 O O . ILE A 1 559 ? 31.494 32.675 -8.375 1.00 97.38 559 ILE A O 1
ATOM 4247 N N . GLY A 1 560 ? 32.073 30.713 -7.468 1.00 94.38 560 GLY A N 1
ATOM 4248 C CA . GLY A 1 560 ? 33.447 31.046 -7.134 1.00 94.38 560 GLY A CA 1
ATOM 4249 C C . GLY A 1 560 ? 34.370 30.706 -8.301 1.00 94.38 560 GLY A C 1
ATOM 4250 O O . GLY A 1 560 ? 34.291 29.637 -8.894 1.00 94.38 560 GLY A O 1
ATOM 4251 N N . HIS A 1 561 ? 35.291 31.602 -8.631 1.00 91.31 561 HIS A N 1
ATOM 4252 C CA . HIS A 1 561 ? 36.390 31.317 -9.550 1.00 91.31 561 HIS A CA 1
ATOM 4253 C C . HIS A 1 561 ? 37.652 31.039 -8.724 1.00 91.31 561 HIS A C 1
ATOM 4255 O O . HIS A 1 561 ? 38.604 31.814 -8.751 1.00 91.31 561 HIS A O 1
ATOM 4261 N N . ASN A 1 562 ? 37.631 29.959 -7.931 1.00 83.31 562 ASN A N 1
ATOM 4262 C CA . ASN A 1 562 ? 38.609 29.675 -6.867 1.00 83.31 562 ASN A CA 1
ATOM 4263 C C . ASN A 1 562 ? 38.640 30.763 -5.772 1.00 83.31 562 ASN A C 1
ATOM 4265 O O . ASN A 1 562 ? 39.698 31.135 -5.260 1.00 83.31 562 ASN A O 1
ATOM 4269 N N . ALA A 1 563 ? 37.469 31.300 -5.419 1.00 95.25 563 ALA A N 1
ATOM 4270 C CA . ALA A 1 563 ? 37.321 32.201 -4.280 1.00 95.25 563 ALA A CA 1
ATOM 4271 C C . ALA A 1 563 ? 37.459 31.412 -2.964 1.00 95.25 563 ALA A C 1
ATOM 4273 O O . ALA A 1 563 ? 36.831 30.366 -2.799 1.00 95.25 563 ALA A O 1
ATOM 4274 N N . ILE A 1 564 ? 38.280 31.906 -2.036 1.00 97.25 564 ILE A N 1
ATOM 4275 C CA . ILE A 1 564 ? 38.560 31.269 -0.745 1.00 97.25 564 ILE A CA 1
ATOM 4276 C C . ILE A 1 564 ? 37.725 31.952 0.342 1.00 97.25 564 ILE A C 1
ATOM 4278 O O . ILE A 1 564 ? 38.030 33.080 0.727 1.00 97.25 564 ILE A O 1
ATOM 4282 N N . LEU A 1 565 ? 36.702 31.276 0.859 1.00 97.88 565 LEU A N 1
ATOM 4283 C CA . LEU A 1 565 ? 35.910 31.719 2.004 1.00 97.88 565 LEU A CA 1
ATOM 4284 C C . LEU A 1 565 ? 36.535 31.212 3.314 1.00 97.88 565 LEU A C 1
ATOM 4286 O O . LEU A 1 565 ? 36.887 30.039 3.451 1.00 97.88 565 LEU A O 1
ATOM 4290 N N . THR A 1 566 ? 36.673 32.114 4.280 1.00 96.62 566 THR A N 1
ATOM 4291 C CA . THR A 1 566 ? 37.256 31.873 5.611 1.00 96.62 566 THR A CA 1
ATOM 4292 C C . THR A 1 566 ? 36.467 32.638 6.677 1.00 96.62 566 THR A C 1
ATOM 4294 O O . THR A 1 566 ? 35.768 33.588 6.317 1.00 96.62 566 THR A O 1
ATOM 4297 N N . PRO A 1 567 ? 36.580 32.283 7.972 1.00 96.19 567 PRO A N 1
ATOM 4298 C CA . PRO A 1 567 ? 35.820 32.932 9.030 1.00 96.19 567 PRO A CA 1
ATOM 4299 C C . PRO A 1 567 ? 35.960 34.462 9.051 1.00 96.19 567 PRO A C 1
ATOM 4301 O O . PRO A 1 567 ? 37.076 34.983 8.901 1.00 96.19 567 PRO A O 1
ATOM 4304 N N . PRO A 1 568 ? 34.857 35.198 9.276 1.00 95.06 568 PRO A N 1
ATOM 4305 C CA . PRO A 1 568 ? 34.920 36.620 9.580 1.00 95.06 568 PRO A CA 1
ATOM 4306 C C . PRO A 1 568 ? 35.561 36.853 10.963 1.00 95.06 568 PRO A C 1
ATOM 4308 O O . PRO A 1 568 ? 35.593 35.944 11.793 1.00 95.06 568 PRO A O 1
ATOM 4311 N N . PRO A 1 569 ? 36.027 38.081 11.269 1.00 89.81 569 PRO A N 1
ATOM 4312 C CA . PRO A 1 569 ? 36.476 38.444 12.619 1.00 89.81 569 PRO A CA 1
ATOM 4313 C C . PRO A 1 569 ? 35.379 38.328 13.692 1.00 89.81 569 PRO A C 1
ATOM 4315 O O . PRO A 1 569 ? 35.684 38.196 14.873 1.00 89.81 569 PRO A O 1
ATOM 4318 N N . SER A 1 570 ? 34.111 38.396 13.280 1.00 90.06 570 SER A N 1
ATOM 4319 C CA . SER A 1 570 ? 32.921 38.297 14.125 1.00 90.06 570 SER A CA 1
ATOM 4320 C C . SER A 1 570 ? 31.776 37.668 13.331 1.00 90.06 570 SER A C 1
ATOM 4322 O O . SER A 1 570 ? 31.519 38.086 12.201 1.00 90.06 570 SER A O 1
ATOM 4324 N N . PHE A 1 571 ? 31.077 36.702 13.923 1.00 91.75 571 PHE A N 1
ATOM 4325 C CA . PHE A 1 571 ? 29.896 36.065 13.334 1.00 91.75 571 PHE A CA 1
ATOM 4326 C C . PHE A 1 571 ? 28.620 36.876 13.593 1.00 91.75 571 PHE A C 1
ATOM 4328 O O . PHE A 1 571 ? 28.544 37.625 14.568 1.00 91.75 571 PHE A O 1
ATOM 4335 N N . ILE A 1 572 ? 27.611 36.703 12.735 1.00 89.56 572 ILE A N 1
ATOM 4336 C CA . ILE A 1 572 ? 26.273 37.278 12.913 1.00 89.56 572 ILE A CA 1
ATOM 4337 C C . ILE A 1 572 ? 25.322 36.142 13.280 1.00 89.56 572 ILE A C 1
ATOM 4339 O O . ILE A 1 572 ? 25.146 35.202 12.503 1.00 89.56 572 ILE A O 1
ATOM 4343 N N . ASN A 1 573 ? 24.691 36.241 14.453 1.00 88.62 573 ASN A N 1
ATOM 4344 C CA . ASN A 1 573 ? 23.735 35.232 14.894 1.00 88.62 573 ASN A CA 1
ATOM 4345 C C . ASN A 1 573 ? 22.548 35.143 13.927 1.00 88.62 573 ASN A C 1
ATOM 4347 O O . ASN A 1 573 ? 21.957 36.154 13.549 1.00 88.62 573 ASN A O 1
ATOM 4351 N N . ASN A 1 574 ? 22.216 33.919 13.535 1.00 84.12 574 ASN A N 1
ATOM 4352 C CA . ASN A 1 574 ? 21.174 33.592 12.570 1.00 84.12 574 ASN A CA 1
ATOM 4353 C C . ASN A 1 574 ? 20.616 32.189 12.877 1.00 84.12 574 ASN A C 1
ATOM 4355 O O . ASN A 1 574 ? 21.019 31.561 13.853 1.00 84.12 574 ASN A O 1
ATOM 4359 N N . THR A 1 575 ? 19.700 31.682 12.054 1.00 79.94 575 THR A N 1
ATOM 4360 C CA . THR A 1 575 ? 18.975 30.428 12.317 1.00 79.94 575 THR A CA 1
ATOM 4361 C C . THR A 1 575 ? 19.864 29.172 12.420 1.00 79.94 575 THR A C 1
ATOM 4363 O O . THR A 1 575 ? 19.429 28.208 13.034 1.00 79.94 575 THR A O 1
ATOM 4366 N N . CYS A 1 576 ? 21.110 29.166 11.916 1.00 84.38 576 CYS A N 1
ATOM 4367 C CA . CYS A 1 576 ? 22.062 28.062 12.161 1.00 84.38 576 CYS A CA 1
ATOM 4368 C C . CYS A 1 576 ? 23.057 28.290 13.300 1.00 84.38 576 CYS A C 1
ATOM 4370 O O . CYS A 1 576 ? 23.923 27.444 13.546 1.00 84.38 576 CYS A O 1
ATOM 4372 N N . THR A 1 577 ? 22.960 29.409 14.016 1.00 90.62 577 THR A N 1
ATOM 4373 C CA . THR A 1 577 ? 23.699 29.567 15.265 1.00 90.62 577 THR A CA 1
ATOM 4374 C C . THR A 1 577 ? 23.258 28.477 16.241 1.00 90.62 577 THR A C 1
ATOM 4376 O O . THR A 1 577 ? 22.078 28.349 16.555 1.00 90.62 577 THR A O 1
ATOM 4379 N N . ASN A 1 578 ? 24.228 27.708 16.730 1.00 92.44 578 ASN A N 1
ATOM 4380 C CA . ASN A 1 578 ? 24.060 26.499 17.539 1.00 92.44 578 ASN A CA 1
ATOM 4381 C C . ASN A 1 578 ? 23.527 25.240 16.820 1.00 92.44 578 ASN A C 1
ATOM 4383 O O . ASN A 1 578 ? 23.247 24.256 17.504 1.00 92.44 578 ASN A O 1
ATOM 4387 N N . LEU A 1 579 ? 23.412 25.215 15.483 1.00 92.44 579 LEU A N 1
ATOM 4388 C CA . LEU A 1 579 ? 22.868 24.056 14.749 1.00 92.44 579 LEU A CA 1
ATOM 4389 C C . LEU A 1 579 ? 23.630 22.751 15.040 1.00 92.44 579 LEU A C 1
ATOM 4391 O O . LEU A 1 579 ? 23.008 21.704 15.158 1.00 92.44 579 LEU A O 1
ATOM 4395 N N . ALA A 1 580 ? 24.951 22.819 15.216 1.00 90.81 580 ALA A N 1
ATOM 4396 C CA . ALA A 1 580 ? 25.812 21.689 15.580 1.00 90.81 580 ALA A CA 1
ATOM 4397 C C . ALA A 1 580 ? 26.257 21.744 17.060 1.00 90.81 580 ALA A C 1
ATOM 4399 O O . ALA A 1 580 ? 27.394 21.413 17.396 1.00 90.81 580 ALA A O 1
ATOM 4400 N N . GLY A 1 581 ? 25.384 22.240 17.943 1.00 86.81 581 GLY A N 1
ATOM 4401 C CA . GLY A 1 581 ? 25.651 22.418 19.373 1.00 86.81 581 GLY A CA 1
ATOM 4402 C C . GLY A 1 581 ? 26.099 23.836 19.744 1.00 86.81 581 GLY A C 1
ATOM 4403 O O . GLY A 1 581 ? 26.400 24.669 18.886 1.00 86.81 581 GLY A O 1
ATOM 4404 N N . ALA A 1 582 ? 26.114 24.136 21.044 1.00 86.94 582 ALA A N 1
ATOM 4405 C CA . ALA A 1 582 ? 26.274 25.496 21.564 1.00 86.94 582 ALA A CA 1
ATOM 4406 C C . ALA A 1 582 ? 27.548 26.211 21.059 1.00 86.94 582 ALA A C 1
ATOM 4408 O O . ALA A 1 582 ? 28.657 25.688 21.149 1.00 86.94 582 ALA A O 1
ATOM 4409 N N . GLY A 1 583 ? 27.383 27.435 20.550 1.00 86.00 583 GLY A N 1
ATOM 4410 C CA . GLY A 1 583 ? 28.458 28.279 20.018 1.00 86.00 583 GLY A CA 1
ATOM 4411 C C . GLY A 1 583 ? 28.839 28.018 18.556 1.00 86.00 583 GLY A C 1
ATOM 4412 O O . GLY A 1 583 ? 29.646 28.769 18.009 1.00 86.00 583 GLY A O 1
ATOM 4413 N N . THR A 1 584 ? 28.269 27.001 17.899 1.00 91.31 584 THR A N 1
ATOM 4414 C CA . THR A 1 584 ? 28.580 26.697 16.490 1.00 91.31 584 THR A CA 1
ATOM 4415 C C . THR A 1 584 ? 27.956 27.693 15.507 1.00 91.31 584 THR A C 1
ATOM 4417 O O . THR A 1 584 ? 26.918 28.303 15.769 1.00 91.31 584 THR A O 1
ATOM 4420 N N . GLN A 1 585 ? 28.620 27.870 14.362 1.00 93.06 585 GLN A N 1
ATOM 4421 C CA . GLN A 1 585 ? 28.234 28.777 13.275 1.00 93.06 585 GLN A CA 1
ATOM 4422 C C . GLN A 1 585 ? 28.538 28.123 11.921 1.00 93.06 585 GLN A C 1
ATOM 4424 O O . GLN A 1 585 ? 29.539 27.409 11.807 1.00 93.06 585 GLN A O 1
ATOM 4429 N N . ALA A 1 586 ? 27.725 28.399 10.895 1.00 94.56 586 ALA A N 1
ATOM 4430 C CA . ALA A 1 586 ? 28.004 27.992 9.515 1.00 94.56 586 ALA A CA 1
ATOM 4431 C C . ALA A 1 586 ? 28.729 29.090 8.714 1.00 94.56 586 ALA A C 1
ATOM 4433 O O . ALA A 1 586 ? 28.495 30.279 8.945 1.00 94.56 586 ALA A O 1
ATOM 4434 N N . GLY A 1 587 ? 29.575 28.698 7.756 1.00 95.94 587 GLY A N 1
ATOM 4435 C CA . GLY A 1 587 ? 30.245 29.614 6.827 1.00 95.94 587 GLY A CA 1
ATOM 4436 C C . GLY A 1 587 ? 29.372 30.057 5.660 1.00 95.94 587 GLY A C 1
ATOM 4437 O O . GLY A 1 587 ? 29.241 31.256 5.413 1.00 95.94 587 GLY A O 1
ATOM 4438 N N . ILE A 1 588 ? 28.729 29.103 4.986 1.00 97.38 588 ILE A N 1
ATOM 4439 C CA . ILE A 1 588 ? 27.605 29.356 4.080 1.00 97.38 588 ILE A CA 1
ATOM 4440 C C . ILE A 1 588 ? 26.348 28.741 4.686 1.00 97.38 588 ILE A C 1
ATOM 4442 O O . ILE A 1 588 ? 26.307 27.540 4.948 1.00 97.38 588 ILE A O 1
ATOM 4446 N N . TRP A 1 589 ? 25.330 29.571 4.875 1.00 94.75 589 TRP A N 1
ATOM 4447 C CA . TRP A 1 589 ? 24.014 29.201 5.370 1.00 94.75 589 TRP A CA 1
ATOM 4448 C C . TRP A 1 589 ? 22.964 29.449 4.288 1.00 94.75 589 TRP A C 1
ATOM 4450 O O . TRP A 1 589 ? 22.818 30.571 3.794 1.00 94.75 589 TRP A O 1
ATOM 4460 N N . ILE A 1 590 ? 22.245 28.394 3.919 1.00 96.44 590 ILE A N 1
ATOM 4461 C CA . ILE A 1 590 ? 21.156 28.415 2.943 1.00 96.44 590 ILE A CA 1
ATOM 4462 C C . ILE A 1 590 ? 19.897 28.016 3.713 1.00 96.44 590 ILE A C 1
ATOM 4464 O O . ILE A 1 590 ? 19.859 26.919 4.269 1.00 96.44 590 ILE A O 1
ATOM 4468 N N . SER A 1 591 ? 18.914 28.914 3.807 1.00 93.75 591 SER A N 1
ATOM 4469 C CA . SER A 1 591 ? 17.775 28.749 4.719 1.00 93.75 591 SER A CA 1
ATOM 4470 C C . SER A 1 591 ? 16.437 28.979 4.036 1.00 93.75 591 SER A C 1
ATOM 4472 O O . SER A 1 591 ? 16.201 30.045 3.462 1.00 93.75 591 SER A O 1
ATOM 4474 N N . GLY A 1 592 ? 15.533 28.019 4.217 1.00 91.75 592 GLY A N 1
ATOM 4475 C CA . GLY A 1 592 ? 14.094 28.229 4.117 1.00 91.75 592 GLY A CA 1
ATOM 4476 C C . GLY A 1 592 ? 13.597 29.298 5.095 1.00 91.75 592 GLY A C 1
ATOM 4477 O O . GLY A 1 592 ? 14.299 29.687 6.036 1.00 91.75 592 GLY A O 1
ATOM 4478 N N . ASP A 1 593 ? 12.369 29.754 4.875 1.00 91.81 593 ASP A N 1
ATOM 4479 C CA . ASP A 1 593 ? 11.656 30.648 5.787 1.00 91.81 593 ASP A CA 1
ATOM 4480 C C . ASP A 1 593 ? 10.834 29.849 6.812 1.00 91.81 593 ASP A C 1
ATOM 4482 O O . ASP A 1 593 ? 10.383 28.733 6.540 1.00 91.81 593 ASP A O 1
ATOM 4486 N N . GLY A 1 594 ? 10.643 30.415 8.005 1.00 89.94 594 GLY A N 1
ATOM 4487 C CA . GLY A 1 594 ? 9.875 29.786 9.084 1.00 89.94 594 GLY A CA 1
ATOM 4488 C C . GLY A 1 594 ? 10.409 28.418 9.531 1.00 89.94 594 GLY A C 1
ATOM 4489 O O . GLY A 1 594 ? 9.613 27.532 9.834 1.00 89.94 594 GLY A O 1
ATOM 4490 N N . VAL A 1 595 ? 11.730 28.209 9.522 1.00 91.75 595 VAL A N 1
ATOM 4491 C CA . VAL A 1 595 ? 12.361 26.970 10.013 1.00 91.75 595 VAL A CA 1
ATOM 4492 C C . VAL A 1 595 ? 12.251 26.891 11.538 1.00 91.75 595 VAL A C 1
ATOM 4494 O O . VAL A 1 595 ? 12.702 27.795 12.242 1.00 91.75 595 VAL A O 1
ATOM 4497 N N . VAL A 1 596 ? 11.703 25.785 12.046 1.00 92.50 596 VAL A N 1
ATOM 4498 C CA . VAL A 1 596 ? 11.629 25.473 13.479 1.00 92.50 596 VAL A CA 1
ATOM 4499 C C . VAL A 1 596 ? 12.615 24.354 13.801 1.00 92.50 596 VAL A C 1
ATOM 4501 O O . VAL A 1 596 ? 12.474 23.230 13.316 1.00 92.50 596 VAL A O 1
ATOM 4504 N N . LEU A 1 597 ? 13.607 24.673 14.631 1.00 91.00 597 LEU A N 1
ATOM 4505 C CA . LEU A 1 597 ? 14.602 23.729 15.138 1.00 91.00 597 LEU A CA 1
ATOM 4506 C C . LEU A 1 597 ? 14.214 23.191 16.520 1.00 91.00 597 LEU A C 1
ATOM 4508 O O . LEU A 1 597 ? 13.491 23.839 17.280 1.00 91.00 597 LEU A O 1
ATOM 4512 N N . GLN A 1 598 ? 14.760 22.024 16.850 1.00 90.62 598 GLN A N 1
ATOM 4513 C CA . GLN A 1 598 ? 14.834 21.483 18.203 1.00 90.62 598 GLN A CA 1
ATOM 4514 C C . GLN A 1 598 ? 15.468 22.489 19.182 1.00 90.62 598 GLN A C 1
ATOM 4516 O O . GLN A 1 598 ? 16.358 23.259 18.819 1.00 90.62 598 GLN A O 1
ATOM 4521 N N . ASP A 1 599 ? 15.023 22.469 20.439 1.00 86.56 599 ASP A N 1
ATOM 4522 C CA . ASP A 1 599 ? 15.590 23.306 21.498 1.00 86.56 599 ASP A CA 1
ATOM 4523 C C . ASP A 1 599 ? 17.021 22.854 21.841 1.00 86.56 599 ASP A C 1
ATOM 4525 O O . ASP A 1 599 ? 17.301 21.664 21.990 1.00 86.56 599 ASP A O 1
ATOM 4529 N N . LEU A 1 600 ? 17.933 23.814 22.004 1.00 86.00 600 LEU A N 1
ATOM 4530 C CA . LEU A 1 600 ? 19.340 23.566 22.320 1.00 86.00 600 LEU A CA 1
ATOM 4531 C C . LEU A 1 600 ? 19.534 22.817 23.649 1.00 86.00 600 LEU A C 1
ATOM 4533 O O . LEU A 1 600 ? 20.547 22.139 23.818 1.00 86.00 600 LEU A O 1
ATOM 4537 N N . LYS A 1 601 ? 18.578 22.909 24.584 1.00 84.75 601 LYS A N 1
ATOM 4538 C CA . LYS A 1 601 ? 18.614 22.143 25.842 1.00 84.75 601 LYS A CA 1
ATOM 4539 C C . LYS A 1 601 ? 18.506 20.624 25.622 1.00 84.75 601 LYS A C 1
ATOM 4541 O O . LYS A 1 601 ? 18.998 19.863 26.447 1.00 84.75 601 LYS A O 1
ATOM 4546 N N . ASP A 1 602 ? 17.879 20.211 24.518 1.00 80.19 602 ASP A N 1
ATOM 4547 C CA . ASP A 1 602 ? 17.607 18.815 24.160 1.00 80.19 602 ASP A CA 1
ATOM 4548 C C . ASP A 1 602 ? 18.682 18.261 23.193 1.00 80.19 602 ASP A C 1
ATOM 4550 O O . ASP A 1 602 ? 18.510 17.198 22.596 1.00 80.19 602 ASP A O 1
ATOM 4554 N N . PHE A 1 603 ? 19.798 18.985 23.017 1.00 81.19 603 PHE A N 1
ATOM 4555 C CA . PHE A 1 603 ? 20.912 18.604 22.148 1.00 81.19 603 PHE A CA 1
ATOM 4556 C C . PHE A 1 603 ? 21.627 17.339 22.655 1.00 81.19 603 PHE A C 1
ATOM 4558 O O . PHE A 1 603 ? 22.213 17.316 23.737 1.00 81.19 603 PHE A O 1
ATOM 4565 N N . ASN A 1 604 ? 21.623 16.298 21.825 1.00 74.31 604 ASN A N 1
ATOM 4566 C CA . ASN A 1 604 ? 22.114 14.948 22.123 1.00 74.31 604 ASN A CA 1
ATOM 4567 C C . ASN A 1 604 ? 23.593 14.700 21.744 1.00 74.31 604 ASN A C 1
ATOM 4569 O O . ASN A 1 604 ? 24.088 13.593 21.947 1.00 74.31 604 ASN A O 1
ATOM 4573 N N . GLY A 1 605 ? 24.298 15.699 21.196 1.00 68.75 605 GLY A N 1
ATOM 4574 C CA . GLY A 1 605 ? 25.679 15.566 20.701 1.00 68.75 605 GLY A CA 1
ATOM 4575 C C . GLY A 1 605 ? 25.831 15.542 19.175 1.00 68.75 605 GLY A C 1
ATOM 4576 O O . GLY A 1 605 ? 26.944 15.362 18.691 1.00 68.75 605 GLY A O 1
ATOM 4577 N N . GLU A 1 606 ? 24.742 15.725 18.427 1.00 78.50 606 GLU A N 1
ATOM 4578 C CA . GLU A 1 606 ? 24.692 15.566 16.971 1.00 78.50 606 GLU A CA 1
ATOM 4579 C C . GLU A 1 606 ? 24.498 16.920 16.242 1.00 78.50 606 GLU A C 1
ATOM 4581 O O . GLU A 1 606 ? 25.401 17.762 16.242 1.00 78.50 606 GLU A O 1
ATOM 4586 N N . HIS A 1 607 ? 23.347 17.159 15.607 1.00 90.06 607 HIS A N 1
ATOM 4587 C CA . HIS A 1 607 ? 22.867 18.479 15.197 1.00 90.06 607 HIS A CA 1
ATOM 4588 C C . HIS A 1 607 ? 21.394 18.632 15.601 1.00 90.06 607 HIS A C 1
ATOM 4590 O O . HIS A 1 607 ? 20.690 17.645 15.803 1.00 90.06 607 HIS A O 1
ATOM 4596 N N . LEU A 1 608 ? 20.910 19.868 15.737 1.00 91.12 608 LEU A N 1
ATOM 4597 C CA . LEU A 1 608 ? 19.502 20.116 16.057 1.00 91.12 608 LEU A CA 1
ATOM 4598 C C . LEU A 1 608 ? 18.617 19.625 14.907 1.00 91.12 608 LEU A C 1
ATOM 4600 O O . LEU A 1 608 ? 18.883 19.926 13.738 1.00 91.12 608 LEU A O 1
ATOM 4604 N N . LYS A 1 609 ? 17.561 18.878 15.238 1.00 91.31 609 LYS A N 1
ATOM 4605 C CA . LYS A 1 609 ? 16.583 18.395 14.255 1.00 91.31 609 LYS A CA 1
ATOM 4606 C C . LYS A 1 609 ? 15.659 19.524 13.788 1.00 91.31 609 LYS A C 1
ATOM 4608 O O . LYS A 1 609 ? 15.337 20.435 14.553 1.00 91.31 609 LYS A O 1
ATOM 4613 N N . VAL A 1 610 ? 15.222 19.467 12.529 1.00 92.31 610 VAL A N 1
ATOM 4614 C CA . VAL A 1 610 ? 14.226 20.392 11.957 1.00 92.31 610 VAL A CA 1
ATOM 4615 C C . VAL A 1 610 ? 12.837 19.782 12.136 1.00 92.31 610 VAL A C 1
ATOM 4617 O O . VAL A 1 610 ? 12.539 18.746 11.549 1.00 92.31 610 VAL A O 1
ATOM 4620 N N . PHE A 1 611 ? 11.974 20.427 12.920 1.00 89.56 611 PHE A N 1
ATOM 4621 C CA . PHE A 1 611 ? 10.596 19.966 13.133 1.00 89.56 611 PHE A CA 1
ATOM 4622 C C . PHE A 1 611 ? 9.629 20.466 12.057 1.00 89.56 611 PHE A C 1
ATOM 4624 O O . PHE A 1 611 ? 8.675 19.771 11.712 1.00 89.56 611 PHE A O 1
ATOM 4631 N N . SER A 1 612 ? 9.855 21.664 11.517 1.00 91.69 612 SER A N 1
ATOM 4632 C CA . SER A 1 612 ? 9.064 22.192 10.405 1.00 91.69 612 SER A CA 1
ATOM 4633 C C . SER A 1 612 ? 9.809 23.274 9.626 1.00 91.69 612 SER A C 1
ATOM 4635 O O . SER A 1 612 ? 10.779 23.868 10.098 1.00 91.69 612 SER A O 1
ATOM 4637 N N . VAL A 1 613 ? 9.342 23.511 8.401 1.00 92.88 613 VAL A N 1
ATOM 4638 C CA . VAL A 1 613 ? 9.827 24.544 7.480 1.00 92.88 613 VAL A CA 1
ATOM 4639 C C . VAL A 1 613 ? 8.592 25.246 6.929 1.00 92.88 613 VAL A C 1
ATOM 4641 O O . VAL A 1 613 ? 7.749 24.590 6.315 1.00 92.88 613 VAL A O 1
ATOM 4644 N N . GLY A 1 614 ? 8.466 26.552 7.160 1.00 91.94 614 GLY A N 1
ATOM 4645 C CA . GLY A 1 614 ? 7.325 27.347 6.700 1.00 91.94 614 GLY A CA 1
ATOM 4646 C C . GLY A 1 614 ? 7.278 27.485 5.177 1.00 91.94 614 GLY A C 1
ATOM 4647 O O . GLY A 1 614 ? 6.239 27.247 4.565 1.00 91.94 614 GLY A O 1
ATOM 4648 N N . SER A 1 615 ? 8.411 27.818 4.553 1.00 93.75 615 SER A N 1
ATOM 4649 C CA . SER A 1 615 ? 8.552 27.848 3.094 1.00 93.75 615 SER A CA 1
ATOM 4650 C C . SER A 1 615 ? 9.952 27.429 2.659 1.00 93.75 615 SER A C 1
ATOM 4652 O O . SER A 1 615 ? 10.952 27.960 3.140 1.00 93.75 615 SER A O 1
ATOM 4654 N N . TYR A 1 616 ? 10.020 26.486 1.720 1.00 94.50 616 TYR A N 1
ATOM 4655 C CA . TYR A 1 616 ? 11.280 26.002 1.168 1.00 94.50 616 TYR A CA 1
ATOM 4656 C C . TYR A 1 616 ? 11.833 26.992 0.138 1.00 94.50 616 TYR A C 1
ATOM 4658 O O . TYR A 1 616 ? 11.136 27.322 -0.826 1.00 94.50 616 TYR A O 1
ATOM 4666 N N . ILE A 1 617 ? 13.094 27.418 0.281 1.00 93.81 617 ILE A N 1
ATOM 4667 C CA . ILE A 1 617 ? 13.776 28.136 -0.809 1.00 93.81 617 ILE A CA 1
ATOM 4668 C C . ILE A 1 617 ? 14.305 27.136 -1.834 1.00 93.81 617 ILE A C 1
ATOM 4670 O O . ILE A 1 617 ? 14.838 26.085 -1.476 1.00 93.81 617 ILE A O 1
ATOM 4674 N N . LYS A 1 618 ? 14.121 27.448 -3.119 1.00 96.06 618 LYS A N 1
ATOM 4675 C CA . LYS A 1 618 ? 14.342 26.495 -4.212 1.00 96.06 618 LYS A CA 1
ATOM 4676 C C . LYS A 1 618 ? 15.538 26.849 -5.085 1.00 96.06 618 LYS A C 1
ATOM 4678 O O . LYS A 1 618 ? 15.886 28.022 -5.218 1.00 96.06 618 LYS A O 1
ATOM 4683 N N . ASP A 1 619 ? 16.103 25.830 -5.723 1.00 95.00 619 ASP A N 1
ATOM 4684 C CA . ASP A 1 619 ? 16.983 25.928 -6.895 1.00 95.00 619 ASP A CA 1
ATOM 4685 C C . ASP A 1 619 ? 18.268 26.753 -6.663 1.00 95.00 619 ASP A C 1
ATOM 4687 O O . ASP A 1 619 ? 18.694 27.555 -7.498 1.00 95.00 619 ASP A O 1
ATOM 4691 N N . ILE A 1 620 ? 18.888 26.581 -5.494 1.00 97.75 620 ILE A N 1
ATOM 4692 C CA . ILE A 1 620 ? 20.167 27.218 -5.149 1.00 97.75 620 ILE A CA 1
ATOM 4693 C C . ILE A 1 620 ? 21.327 26.398 -5.716 1.00 97.75 620 ILE A C 1
ATOM 4695 O O . ILE A 1 620 ? 21.360 25.185 -5.534 1.00 97.75 620 ILE A O 1
ATOM 4699 N N . ILE A 1 621 ? 22.310 27.046 -6.345 1.00 98.25 621 ILE A N 1
ATOM 4700 C CA . ILE A 1 621 ? 23.525 26.388 -6.853 1.00 98.25 621 ILE A CA 1
ATOM 4701 C C . ILE A 1 621 ? 24.758 27.082 -6.270 1.00 98.25 621 ILE A C 1
ATOM 4703 O O . ILE A 1 621 ? 24.885 28.300 -6.397 1.00 98.25 621 ILE A O 1
ATOM 4707 N N . ILE A 1 622 ? 25.686 26.325 -5.675 1.00 98.00 622 ILE A N 1
ATOM 4708 C CA . ILE A 1 622 ? 26.979 26.834 -5.184 1.00 98.00 622 ILE A CA 1
ATOM 4709 C C . ILE A 1 622 ? 28.123 26.021 -5.777 1.00 98.00 622 ILE A C 1
ATOM 4711 O O . ILE A 1 622 ? 28.202 24.806 -5.580 1.00 98.00 622 ILE A O 1
ATOM 4715 N N . THR A 1 623 ? 29.038 26.698 -6.473 1.00 98.06 623 THR A N 1
ATOM 4716 C CA . THR A 1 623 ? 30.137 26.025 -7.171 1.00 98.06 623 THR A CA 1
ATOM 4717 C C . THR A 1 623 ? 31.443 26.813 -7.221 1.00 98.06 623 THR A C 1
ATOM 4719 O O . THR A 1 623 ? 31.426 28.041 -7.238 1.00 98.06 623 THR A O 1
ATOM 4722 N N . GLY A 1 624 ? 32.585 26.115 -7.258 1.00 94.62 624 GLY A N 1
ATOM 4723 C CA . GLY A 1 624 ? 33.914 26.692 -7.501 1.00 94.62 624 GLY A CA 1
ATOM 4724 C C . GLY A 1 624 ? 34.551 27.464 -6.334 1.00 94.62 624 GLY A C 1
ATOM 4725 O O . GLY A 1 624 ? 35.501 28.232 -6.540 1.00 94.62 624 GLY A O 1
ATOM 4726 N N . PHE A 1 625 ? 34.060 27.281 -5.105 1.00 97.88 625 PHE A N 1
ATOM 4727 C CA . PHE A 1 625 ? 34.665 27.862 -3.901 1.00 97.88 625 PHE A CA 1
ATOM 4728 C C . PHE A 1 625 ? 35.695 26.938 -3.249 1.00 97.88 625 PHE A C 1
ATOM 4730 O O . PHE A 1 625 ? 35.616 25.717 -3.337 1.00 97.88 625 PHE A O 1
ATOM 4737 N N . THR A 1 626 ? 36.631 27.538 -2.514 1.00 97.81 626 THR A N 1
ATOM 4738 C CA . THR A 1 626 ? 37.345 26.882 -1.414 1.00 97.81 626 THR A CA 1
ATOM 4739 C C . THR A 1 626 ? 36.785 27.418 -0.098 1.00 97.81 626 THR A C 1
ATOM 4741 O O . THR A 1 626 ? 36.862 28.620 0.121 1.00 97.81 626 THR A O 1
ATOM 4744 N N . ILE A 1 627 ? 36.234 26.588 0.786 1.00 98.06 627 ILE A N 1
ATOM 4745 C CA . ILE A 1 627 ? 35.592 27.022 2.045 1.00 98.06 627 ILE A CA 1
ATOM 4746 C C . ILE A 1 627 ? 36.276 26.289 3.192 1.00 98.06 627 ILE A C 1
ATOM 4748 O O . ILE A 1 627 ? 36.421 25.068 3.121 1.00 98.06 627 ILE A O 1
ATOM 4752 N N . LYS A 1 628 ? 36.755 27.005 4.218 1.00 94.94 628 LYS A N 1
ATOM 4753 C CA . LYS A 1 628 ? 37.551 26.349 5.263 1.00 94.94 628 LYS A CA 1
ATOM 4754 C C . LYS A 1 628 ? 37.546 26.987 6.644 1.00 94.94 628 LYS A C 1
ATOM 4756 O O . LYS A 1 628 ? 37.436 28.204 6.770 1.00 94.94 628 LYS A O 1
ATOM 4761 N N . ASN A 1 629 ? 37.846 26.155 7.642 1.00 92.94 629 ASN A N 1
ATOM 4762 C CA . ASN A 1 629 ? 38.171 26.514 9.028 1.00 92.94 629 ASN A CA 1
ATOM 4763 C C . ASN A 1 629 ? 37.023 27.152 9.837 1.00 92.94 629 ASN A C 1
ATOM 4765 O O . ASN A 1 629 ? 37.285 27.875 10.801 1.00 92.94 629 ASN A O 1
ATOM 4769 N N . PHE A 1 630 ? 35.760 26.921 9.473 1.00 93.00 630 PHE A N 1
ATOM 4770 C CA . PHE A 1 630 ? 34.627 27.438 10.243 1.00 93.00 630 PHE A CA 1
ATOM 4771 C C . PHE A 1 630 ? 34.392 26.640 11.537 1.00 93.00 630 PHE A C 1
ATOM 4773 O O . PHE A 1 630 ? 34.401 25.412 11.548 1.00 93.00 630 PHE A O 1
ATOM 4780 N N . GLY A 1 631 ? 34.163 27.356 12.644 1.00 84.62 631 GLY A N 1
ATOM 4781 C CA . GLY A 1 631 ? 34.063 26.803 14.006 1.00 84.62 631 GLY A CA 1
ATOM 4782 C C . GLY A 1 631 ? 32.789 26.009 14.320 1.00 84.62 631 GLY A C 1
ATOM 4783 O O . GLY A 1 631 ? 32.497 25.774 15.490 1.00 84.62 631 GLY A O 1
ATOM 4784 N N . GLY A 1 632 ? 32.038 25.601 13.299 1.00 89.44 632 GLY A N 1
ATOM 4785 C CA . GLY A 1 632 ? 30.891 24.705 13.401 1.00 89.44 632 GLY A CA 1
ATOM 4786 C C . GLY A 1 632 ? 30.702 23.959 12.089 1.00 89.44 632 GLY A C 1
ATOM 4787 O O . GLY A 1 632 ? 31.081 22.792 11.982 1.00 89.44 632 GLY A O 1
ATOM 4788 N N . LEU A 1 633 ? 30.165 24.663 11.088 1.00 94.31 633 LEU A N 1
ATOM 4789 C CA . LEU A 1 633 ? 29.885 24.116 9.763 1.00 94.31 633 LEU A CA 1
ATOM 4790 C C . LEU A 1 633 ? 30.551 24.936 8.650 1.00 94.31 633 LEU A C 1
ATOM 4792 O O . LEU A 1 633 ? 30.571 2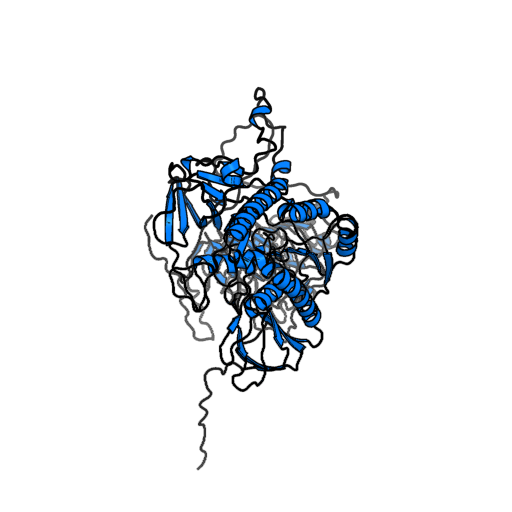6.165 8.719 1.00 94.31 633 LEU A O 1
ATOM 4796 N N . ASN A 1 634 ? 31.064 24.298 7.595 1.00 97.06 634 ASN A N 1
ATOM 4797 C CA . ASN A 1 634 ? 31.531 25.039 6.413 1.00 97.06 634 ASN A CA 1
ATOM 4798 C C . ASN A 1 634 ? 30.345 25.407 5.493 1.00 97.06 634 ASN A C 1
ATOM 4800 O O . ASN A 1 634 ? 30.195 26.580 5.143 1.00 97.06 634 ASN A O 1
ATOM 4804 N N . ILE A 1 635 ? 29.474 24.446 5.160 1.00 98.00 635 ILE A N 1
ATOM 4805 C CA . ILE A 1 635 ? 28.216 24.655 4.416 1.00 98.00 635 ILE A CA 1
ATOM 4806 C C . ILE A 1 635 ? 27.057 24.003 5.180 1.00 98.00 635 ILE A C 1
ATOM 4808 O O . ILE A 1 635 ? 27.165 22.851 5.596 1.00 98.00 635 ILE A O 1
ATOM 4812 N N . ALA A 1 636 ? 25.939 24.716 5.321 1.00 97.44 636 ALA A N 1
ATOM 4813 C CA . ALA A 1 636 ? 24.708 24.194 5.901 1.00 97.44 636 ALA A CA 1
ATOM 4814 C C . ALA A 1 636 ? 23.481 24.567 5.041 1.00 97.44 636 ALA A C 1
ATOM 4816 O O . ALA A 1 636 ? 23.287 25.738 4.700 1.00 97.44 636 ALA A O 1
ATOM 4817 N N . ILE A 1 637 ? 22.684 23.556 4.682 1.00 97.69 637 ILE A N 1
ATOM 4818 C CA . ILE A 1 637 ? 21.507 23.630 3.801 1.00 97.69 637 ILE A CA 1
ATOM 4819 C C . ILE A 1 637 ? 20.272 23.229 4.610 1.00 97.69 637 ILE A C 1
ATOM 4821 O O . ILE A 1 637 ? 20.160 22.069 5.010 1.00 97.69 637 ILE A O 1
ATOM 4825 N N . VAL A 1 638 ? 19.349 24.154 4.876 1.00 96.62 638 VAL A N 1
ATOM 4826 C CA . VAL A 1 638 ? 18.223 23.872 5.778 1.00 96.62 638 VAL A CA 1
ATOM 4827 C C . VAL A 1 638 ? 16.900 24.385 5.260 1.00 96.62 638 VAL A C 1
ATOM 4829 O O . VAL A 1 638 ? 16.762 25.554 4.910 1.00 96.62 638 VAL A O 1
ATOM 4832 N N . GLY A 1 639 ? 15.909 23.495 5.213 1.00 95.75 639 GLY A N 1
ATOM 4833 C CA . GLY A 1 639 ? 14.597 23.802 4.652 1.00 95.75 639 GLY A CA 1
ATOM 4834 C C . GLY A 1 639 ? 14.671 24.275 3.201 1.00 95.75 639 GLY A C 1
ATOM 4835 O O . GLY A 1 639 ? 13.991 25.227 2.828 1.00 95.75 639 GLY A O 1
ATOM 4836 N N . CYS A 1 640 ? 15.529 23.659 2.390 1.00 96.06 640 CYS A N 1
ATOM 4837 C CA . CYS A 1 640 ? 15.713 24.004 0.979 1.00 96.06 640 CYS A CA 1
ATOM 4838 C C . CYS A 1 640 ? 15.182 22.904 0.048 1.00 96.06 640 CYS A C 1
ATOM 4840 O O . CYS A 1 640 ? 14.984 21.764 0.464 1.00 96.06 640 CYS A O 1
ATOM 4842 N N . GLU A 1 641 ? 14.946 23.229 -1.220 1.00 96.75 641 GLU A N 1
ATOM 4843 C CA . GLU A 1 641 ? 14.530 22.269 -2.248 1.00 96.75 641 GLU A CA 1
ATOM 4844 C C . GLU A 1 641 ? 15.421 22.404 -3.492 1.00 96.75 641 GLU A C 1
ATOM 4846 O O . GLU A 1 641 ? 15.705 23.515 -3.941 1.00 96.75 641 GLU A O 1
ATOM 4851 N N . ASN A 1 642 ? 15.867 21.284 -4.066 1.00 96.25 642 ASN A N 1
ATOM 4852 C CA . ASN A 1 642 ? 16.726 21.249 -5.264 1.00 96.25 642 ASN A CA 1
ATOM 4853 C C . ASN A 1 642 ? 18.065 22.013 -5.119 1.00 96.25 642 ASN A C 1
ATOM 4855 O O . ASN A 1 642 ? 18.588 22.538 -6.104 1.00 96.25 642 ASN A O 1
ATOM 4859 N N . THR A 1 643 ? 18.634 22.112 -3.913 1.00 97.81 643 THR A N 1
ATOM 4860 C CA . THR A 1 643 ? 19.942 22.763 -3.717 1.00 97.81 643 THR A CA 1
ATOM 4861 C C . THR A 1 643 ? 21.079 21.902 -4.264 1.00 97.81 643 THR A C 1
ATOM 4863 O O . THR A 1 643 ? 21.196 20.733 -3.905 1.00 97.81 643 THR A O 1
ATOM 4866 N N . ILE A 1 644 ? 21.952 22.489 -5.086 1.00 98.31 644 ILE A N 1
ATOM 4867 C CA . ILE A 1 644 ? 23.129 21.841 -5.673 1.00 98.31 644 ILE A CA 1
ATOM 4868 C C . ILE A 1 644 ? 24.410 22.468 -5.106 1.00 98.31 644 ILE A C 1
ATOM 4870 O O . ILE A 1 644 ? 24.681 23.652 -5.308 1.00 98.31 644 ILE A O 1
ATOM 4874 N N . ILE A 1 645 ? 25.231 21.661 -4.437 1.00 98.31 645 ILE A N 1
ATOM 4875 C CA . ILE A 1 645 ? 26.588 22.016 -4.007 1.00 98.31 645 ILE A CA 1
ATOM 4876 C C . ILE A 1 645 ? 27.563 21.208 -4.858 1.00 98.31 645 ILE A C 1
ATOM 4878 O O . ILE A 1 645 ? 27.672 19.993 -4.672 1.00 98.31 645 ILE A O 1
ATOM 4882 N N . GLU A 1 646 ? 28.271 21.852 -5.790 1.00 97.56 646 GLU A N 1
ATOM 4883 C CA . GLU A 1 646 ? 29.138 21.126 -6.725 1.00 97.56 646 GLU A CA 1
ATOM 4884 C C . GLU A 1 646 ? 30.492 21.757 -7.040 1.00 97.56 646 GLU A C 1
ATOM 4886 O O . GLU A 1 646 ? 30.619 22.971 -7.151 1.00 97.56 646 GLU A O 1
ATOM 4891 N N . ASN A 1 647 ? 31.517 20.931 -7.267 1.00 96.81 647 ASN A N 1
ATOM 4892 C CA . ASN A 1 647 ? 32.866 21.385 -7.638 1.00 96.81 647 ASN A CA 1
ATOM 4893 C C . ASN A 1 647 ? 33.489 22.389 -6.635 1.00 96.81 647 ASN A C 1
ATOM 4895 O O . ASN A 1 647 ? 34.184 23.327 -7.032 1.00 96.81 647 ASN A O 1
ATOM 4899 N N . ASN A 1 648 ? 33.242 22.211 -5.331 1.00 98.12 648 ASN A N 1
ATOM 4900 C CA . ASN A 1 648 ? 33.859 23.002 -4.259 1.00 98.12 648 ASN A CA 1
ATOM 4901 C C . ASN A 1 648 ? 34.973 22.220 -3.538 1.00 98.12 648 ASN A C 1
ATOM 4903 O O . ASN A 1 648 ? 34.957 20.990 -3.481 1.00 98.12 648 ASN A O 1
ATOM 4907 N N . ALA A 1 649 ? 35.918 22.942 -2.937 1.00 97.38 649 ALA A N 1
ATOM 4908 C CA . ALA A 1 649 ? 36.916 22.415 -2.009 1.00 97.38 649 ALA A CA 1
ATOM 4909 C C . ALA A 1 649 ? 36.568 22.855 -0.577 1.00 97.38 649 ALA A C 1
ATOM 4911 O O . ALA A 1 649 ? 36.798 24.001 -0.194 1.00 97.38 649 ALA A O 1
ATOM 4912 N N . VAL A 1 650 ? 35.990 21.962 0.213 1.00 97.44 650 VAL A N 1
ATOM 4913 C CA . VAL A 1 650 ? 35.548 22.215 1.590 1.00 97.44 650 VAL A CA 1
ATOM 4914 C C . VAL A 1 650 ? 36.555 21.575 2.550 1.00 97.44 650 VAL A C 1
ATOM 4916 O O . VAL A 1 650 ? 37.111 20.517 2.241 1.00 97.44 650 VAL A O 1
ATOM 4919 N N . SER A 1 651 ? 36.906 22.252 3.649 1.00 93.38 651 SER A N 1
ATOM 4920 C CA . SER A 1 651 ? 37.901 21.693 4.570 1.00 93.38 651 SER A CA 1
ATOM 4921 C C . SER A 1 651 ? 37.843 22.170 6.020 1.00 93.38 651 SER A C 1
ATOM 4923 O O . SER A 1 651 ? 37.738 23.362 6.318 1.00 93.38 651 SER A O 1
ATOM 4925 N N . SER A 1 652 ? 38.080 21.231 6.937 1.00 87.31 652 SER A N 1
ATOM 4926 C CA . SER A 1 652 ? 38.442 21.505 8.336 1.00 87.31 652 SER A CA 1
ATOM 4927 C C . SER A 1 652 ? 37.428 22.354 9.124 1.00 87.31 652 SER A C 1
ATOM 4929 O O . SER A 1 652 ? 37.833 23.231 9.887 1.00 87.31 652 SER A O 1
ATOM 4931 N N . ALA A 1 653 ? 36.122 22.119 8.964 1.00 88.19 653 ALA A N 1
ATOM 4932 C CA . ALA A 1 653 ? 35.142 22.530 9.972 1.00 88.19 653 ALA A CA 1
ATOM 4933 C C . ALA A 1 653 ? 35.338 21.746 11.287 1.00 88.19 653 ALA A C 1
ATOM 4935 O O . ALA A 1 653 ? 35.927 20.662 11.292 1.00 88.19 653 ALA A O 1
ATOM 4936 N N . SER A 1 654 ? 34.849 22.281 12.410 1.00 84.88 654 SER A N 1
ATOM 4937 C CA . SER A 1 654 ? 34.957 21.611 13.720 1.00 84.88 654 SER A CA 1
ATOM 4938 C C . SER A 1 654 ? 33.923 20.498 13.939 1.00 84.88 654 SER A C 1
ATOM 4940 O O . SER A 1 654 ? 34.209 19.559 14.678 1.00 84.88 654 SER A O 1
ATOM 4942 N N . GLN A 1 655 ? 32.744 20.584 13.309 1.00 88.06 655 GLN A N 1
ATOM 4943 C CA . GLN A 1 655 ? 31.672 19.588 13.440 1.00 88.06 655 GLN A CA 1
ATOM 4944 C C . GLN A 1 655 ? 31.317 18.950 12.091 1.00 88.06 655 GLN A C 1
ATOM 4946 O O . GLN A 1 655 ? 31.546 17.756 11.916 1.00 88.06 655 GLN A O 1
ATOM 4951 N N . TYR A 1 656 ? 30.824 19.740 11.129 1.00 93.44 656 TYR A N 1
ATOM 4952 C CA . TYR A 1 656 ? 30.346 19.248 9.827 1.00 93.44 656 TYR A CA 1
ATOM 4953 C C . TYR A 1 656 ? 30.947 20.062 8.680 1.00 93.44 656 TYR A C 1
ATOM 4955 O O . TYR A 1 656 ? 30.790 21.280 8.640 1.00 93.44 656 TYR A O 1
ATOM 4963 N N . ASP A 1 657 ? 31.587 19.435 7.697 1.00 95.62 657 ASP A N 1
ATOM 4964 C CA . ASP A 1 657 ? 32.027 20.187 6.514 1.00 95.62 657 ASP A CA 1
ATOM 4965 C C . ASP A 1 657 ? 30.825 20.577 5.631 1.00 95.62 657 ASP A C 1
ATOM 4967 O O . ASP A 1 657 ? 30.663 21.748 5.278 1.00 95.62 657 ASP A O 1
ATOM 4971 N N . ILE A 1 658 ? 29.937 19.627 5.332 1.00 97.94 658 ILE A N 1
ATOM 4972 C CA . ILE A 1 658 ? 28.665 19.890 4.646 1.00 97.94 658 ILE A CA 1
ATOM 4973 C C . ILE A 1 658 ? 27.532 19.200 5.412 1.00 97.94 658 ILE A C 1
ATOM 4975 O O . ILE A 1 658 ? 27.566 17.987 5.606 1.00 97.94 658 ILE A O 1
ATOM 4979 N N . LEU A 1 659 ? 26.519 19.963 5.821 1.00 97.25 659 LEU A N 1
ATOM 4980 C CA . LEU A 1 659 ? 25.271 19.441 6.385 1.00 97.25 659 LEU A CA 1
ATOM 4981 C C . LEU A 1 659 ? 24.092 19.849 5.501 1.00 97.25 659 LEU A C 1
ATOM 4983 O O . LEU A 1 659 ? 23.958 21.022 5.147 1.00 97.25 659 LEU A O 1
ATOM 4987 N N . THR A 1 660 ? 23.203 18.905 5.211 1.00 97.62 660 THR A N 1
ATOM 4988 C CA . THR A 1 660 ? 21.825 19.210 4.815 1.00 97.62 660 THR A CA 1
ATOM 4989 C C . THR A 1 660 ? 20.870 18.633 5.853 1.00 97.62 660 THR A C 1
ATOM 4991 O O . THR A 1 660 ? 21.056 17.492 6.265 1.00 97.62 660 THR A O 1
ATOM 4994 N N . VAL A 1 661 ? 19.915 19.426 6.343 1.00 95.88 661 VAL A N 1
ATOM 4995 C CA . VAL A 1 661 ? 18.905 18.967 7.313 1.00 95.88 661 VAL A CA 1
ATOM 4996 C C . VAL A 1 661 ? 17.554 19.626 7.054 1.00 95.88 661 VAL A C 1
ATOM 4998 O O . VAL A 1 661 ? 17.461 20.824 6.790 1.00 95.88 661 VAL A O 1
ATOM 5001 N N . GLY A 1 662 ? 16.478 18.845 7.114 1.00 94.94 662 GLY A N 1
ATOM 5002 C CA . GLY A 1 662 ? 15.118 19.324 6.872 1.00 94.94 662 GLY A CA 1
ATOM 5003 C C . GLY A 1 662 ? 14.856 19.788 5.432 1.00 94.94 662 GLY A C 1
ATOM 5004 O O . GLY A 1 662 ? 13.819 20.398 5.181 1.00 94.94 662 GLY A O 1
ATOM 5005 N N . SER A 1 663 ? 15.773 19.537 4.492 1.00 96.81 663 SER A N 1
ATOM 5006 C CA . SER A 1 663 ? 15.646 19.924 3.079 1.00 96.81 663 SER A CA 1
ATOM 5007 C C . SER A 1 663 ? 15.036 18.786 2.239 1.00 96.81 663 SER A C 1
ATOM 5009 O O . SER A 1 663 ? 14.523 17.800 2.786 1.00 96.81 663 SER A O 1
ATOM 5011 N N . LYS A 1 664 ? 14.988 18.967 0.912 1.00 95.12 664 LYS A N 1
ATOM 5012 C CA . LYS A 1 664 ? 14.399 18.046 -0.074 1.00 95.12 664 LYS A CA 1
ATOM 5013 C C . LYS A 1 664 ? 15.210 18.029 -1.367 1.00 95.12 664 LYS A C 1
ATOM 5015 O O . LYS A 1 664 ? 15.467 19.086 -1.947 1.00 95.12 664 LYS A O 1
ATOM 5020 N N . ASN A 1 665 ? 15.521 16.841 -1.888 1.00 95.38 665 ASN A N 1
ATOM 5021 C CA . ASN A 1 665 ? 16.223 16.669 -3.169 1.00 95.38 665 ASN A CA 1
ATOM 5022 C C . ASN A 1 665 ? 17.550 17.458 -3.251 1.00 95.38 665 ASN A C 1
ATOM 5024 O O . ASN A 1 665 ? 17.899 18.014 -4.298 1.00 95.38 665 ASN A O 1
ATOM 5028 N N . SER A 1 666 ? 18.287 17.536 -2.140 1.00 97.25 666 SER A N 1
ATOM 5029 C CA . SER A 1 666 ? 19.607 18.171 -2.111 1.00 97.25 666 SER A CA 1
ATOM 5030 C C . SER A 1 666 ? 20.619 17.328 -2.895 1.00 97.25 666 SER A C 1
ATOM 5032 O O . SER A 1 666 ? 20.583 16.095 -2.860 1.00 97.25 666 SER A O 1
ATOM 5034 N N . LYS A 1 667 ? 21.533 17.978 -3.619 1.00 98.38 667 LYS A N 1
ATOM 5035 C CA . LYS A 1 667 ? 22.554 17.329 -4.454 1.00 98.38 667 LYS A CA 1
ATOM 5036 C C . LYS A 1 667 ? 23.934 17.852 -4.091 1.00 98.38 667 LYS A C 1
ATOM 5038 O O . LYS A 1 667 ? 24.268 18.995 -4.386 1.00 98.38 667 LYS A O 1
ATOM 5043 N N . ILE A 1 668 ? 24.750 17.017 -3.461 1.00 98.38 668 ILE A N 1
ATOM 5044 C CA . ILE A 1 668 ? 26.122 17.358 -3.078 1.00 98.38 668 ILE A CA 1
ATOM 5045 C C . ILE A 1 668 ? 27.037 16.492 -3.937 1.00 98.38 668 ILE A C 1
ATOM 5047 O O . ILE A 1 668 ? 27.141 15.286 -3.709 1.00 98.38 668 ILE A O 1
ATOM 5051 N N . GLN A 1 669 ? 27.657 17.079 -4.964 1.00 97.56 669 GLN A N 1
ATOM 5052 C CA . GLN A 1 669 ? 28.370 16.308 -5.984 1.00 97.56 669 GLN A CA 1
ATOM 5053 C C . GLN A 1 669 ? 29.717 16.891 -6.414 1.00 97.56 669 GLN A C 1
ATOM 5055 O O . GLN A 1 669 ? 29.893 18.099 -6.463 1.00 97.56 669 GLN A O 1
ATOM 5060 N N . GLN A 1 670 ? 30.685 16.049 -6.783 1.00 96.94 670 GLN A N 1
ATOM 5061 C CA . GLN A 1 670 ? 31.985 16.497 -7.324 1.00 96.94 670 GLN A CA 1
ATOM 5062 C C . GLN A 1 670 ? 32.803 17.418 -6.382 1.00 96.94 670 GLN A C 1
ATOM 5064 O O . GLN A 1 670 ? 33.698 18.133 -6.834 1.00 96.94 670 GLN A O 1
ATOM 5069 N N . ASN A 1 671 ? 32.526 17.432 -5.072 1.00 98.06 671 ASN A N 1
ATOM 5070 C CA . ASN A 1 671 ? 33.272 18.243 -4.104 1.00 98.06 671 ASN A CA 1
ATOM 5071 C C . ASN A 1 671 ? 34.492 17.486 -3.555 1.00 98.06 671 ASN A C 1
ATOM 5073 O O . ASN A 1 671 ? 34.495 16.259 -3.455 1.00 98.06 671 ASN A O 1
ATOM 5077 N N . THR A 1 672 ? 35.525 18.217 -3.141 1.00 97.75 672 THR A N 1
ATOM 5078 C CA . THR A 1 672 ? 36.624 17.684 -2.319 1.00 97.75 672 THR A CA 1
ATOM 5079 C C . THR A 1 672 ? 36.437 18.165 -0.886 1.00 97.75 672 THR A C 1
ATOM 5081 O O . THR A 1 672 ? 36.426 19.366 -0.657 1.00 97.75 672 THR A O 1
ATOM 5084 N N . VAL A 1 673 ? 36.293 17.238 0.058 1.00 97.19 673 VAL A N 1
ATOM 5085 C CA . VAL A 1 673 ? 35.982 17.463 1.475 1.00 97.19 673 VAL A CA 1
ATOM 5086 C C . VAL A 1 673 ? 37.120 16.878 2.318 1.00 97.19 673 VAL A C 1
ATOM 5088 O O . VAL A 1 673 ? 37.383 15.674 2.278 1.00 97.19 673 VAL A O 1
ATOM 5091 N N . LEU A 1 674 ? 37.870 17.723 3.024 1.00 93.06 674 LEU A N 1
ATOM 5092 C CA . LEU A 1 674 ? 39.170 17.349 3.599 1.00 93.06 674 LEU A CA 1
ATOM 5093 C C . LEU A 1 674 ? 39.411 17.992 4.966 1.00 93.06 674 LEU A C 1
ATOM 5095 O O . LEU A 1 674 ? 39.576 19.207 5.069 1.00 93.06 674 LEU A O 1
ATOM 5099 N N . SER A 1 675 ? 39.601 17.181 6.003 1.00 86.44 675 SER A N 1
ATOM 5100 C CA . SER A 1 675 ? 40.163 17.696 7.252 1.00 86.44 675 SER A CA 1
ATOM 5101 C C . SER A 1 675 ? 41.693 17.788 7.183 1.00 86.44 675 SER A C 1
ATOM 5103 O O . SER A 1 675 ? 42.371 16.936 6.603 1.00 86.44 675 SER A O 1
ATOM 5105 N N . THR A 1 676 ? 42.252 18.829 7.799 1.00 81.75 676 THR A N 1
ATOM 5106 C CA . THR A 1 676 ? 43.688 18.966 8.060 1.00 81.75 676 THR A CA 1
ATOM 5107 C C . THR A 1 676 ? 43.931 18.826 9.565 1.00 81.75 676 THR A C 1
ATOM 5109 O O . THR A 1 676 ? 43.506 19.709 10.313 1.00 81.75 676 THR A O 1
ATOM 5112 N N . PRO A 1 677 ? 44.625 17.769 10.031 1.00 68.12 677 PRO A N 1
ATOM 5113 C CA . PRO A 1 677 ? 44.943 17.595 11.446 1.00 68.12 677 PRO A CA 1
ATOM 5114 C C . PRO A 1 677 ? 45.635 18.817 12.072 1.00 68.12 677 PRO A C 1
ATOM 5116 O O . PRO A 1 677 ? 46.490 19.448 11.452 1.00 68.12 677 PRO A O 1
ATOM 5119 N N . GLY A 1 678 ? 45.292 19.122 13.328 1.00 62.34 678 GLY A N 1
ATOM 5120 C CA . GLY A 1 678 ? 45.875 20.225 14.106 1.00 62.34 678 GLY A CA 1
ATOM 5121 C C . GLY A 1 678 ? 45.161 21.587 14.036 1.00 62.34 678 GLY A C 1
ATOM 5122 O O . GLY A 1 678 ? 45.597 22.504 14.725 1.00 62.34 678 GLY A O 1
ATOM 5123 N N . ILE A 1 679 ? 44.075 21.739 13.267 1.00 64.81 679 ILE A N 1
ATOM 5124 C CA . ILE A 1 679 ? 43.248 22.967 13.234 1.00 64.81 679 ILE A CA 1
ATOM 5125 C C . ILE A 1 679 ? 42.197 22.978 14.362 1.00 64.81 679 ILE A C 1
ATOM 5127 O O . ILE A 1 679 ? 42.077 23.965 15.084 1.00 64.81 679 ILE A O 1
ATOM 5131 N N . PHE A 1 680 ? 41.478 21.870 14.549 1.00 63.59 680 PHE A N 1
ATOM 5132 C CA . PHE A 1 680 ? 40.537 21.614 15.645 1.00 63.59 680 PHE A CA 1
ATOM 5133 C C . PHE A 1 680 ? 40.865 20.276 16.352 1.00 63.59 680 PHE A C 1
ATOM 5135 O O . PHE A 1 680 ? 41.505 19.407 15.750 1.00 63.59 680 PHE A O 1
ATOM 5142 N N . PRO A 1 681 ? 40.476 20.088 17.632 1.00 53.22 681 PRO A N 1
ATOM 5143 C CA . PRO A 1 681 ? 40.815 18.883 18.404 1.00 53.22 681 PRO A CA 1
ATOM 5144 C C . PRO A 1 681 ? 39.999 17.636 18.021 1.00 53.22 681 PRO A C 1
ATOM 5146 O O . PRO A 1 681 ? 40.405 16.521 18.334 1.00 53.22 681 PRO A O 1
ATOM 5149 N N . SER A 1 682 ? 38.869 17.814 17.337 1.00 57.72 682 SER A N 1
ATOM 5150 C CA . SER A 1 682 ? 37.981 16.754 16.854 1.00 57.72 682 SER A CA 1
ATOM 5151 C C . SER A 1 682 ? 37.395 17.170 15.505 1.00 57.72 682 SER A C 1
ATOM 5153 O O . SER A 1 682 ? 36.940 18.303 15.380 1.00 57.72 682 SER A O 1
ATOM 5155 N N . TYR A 1 683 ? 37.388 16.268 14.519 1.00 67.06 683 TYR A N 1
ATOM 5156 C CA . TYR A 1 683 ? 36.717 16.468 13.226 1.00 67.06 683 TYR A CA 1
ATOM 5157 C C . TYR A 1 683 ? 35.634 15.414 13.097 1.00 67.06 683 TYR A C 1
ATOM 5159 O O . TYR A 1 683 ? 35.937 14.251 12.816 1.00 67.06 683 TYR A O 1
ATOM 5167 N N . PHE A 1 684 ? 34.393 15.795 13.382 1.00 74.19 684 PHE A N 1
ATOM 5168 C CA . PHE A 1 684 ? 33.339 14.812 13.576 1.00 74.19 684 PHE A CA 1
ATOM 5169 C C . PHE A 1 684 ? 32.868 14.217 12.242 1.00 74.19 684 PHE A C 1
ATOM 5171 O O . PHE A 1 684 ? 33.120 13.036 11.993 1.00 74.19 684 PHE A O 1
ATOM 5178 N N . ILE A 1 685 ? 32.267 15.014 11.355 1.00 87.25 685 ILE A N 1
ATOM 5179 C CA . ILE A 1 685 ? 31.638 14.512 10.126 1.00 87.25 685 ILE A CA 1
ATOM 5180 C C . ILE A 1 685 ? 32.068 15.305 8.877 1.00 87.25 685 ILE A C 1
ATOM 5182 O O . ILE A 1 685 ? 32.095 16.535 8.867 1.00 87.25 685 ILE A O 1
ATOM 5186 N N . GLY A 1 686 ? 32.380 14.588 7.793 1.00 92.56 686 GLY A N 1
ATOM 5187 C CA . GLY A 1 686 ? 32.658 15.172 6.477 1.00 92.56 686 GLY A CA 1
ATOM 5188 C C . GLY A 1 686 ? 31.391 15.712 5.806 1.00 92.56 686 GLY A C 1
ATOM 5189 O O . GLY A 1 686 ? 31.232 16.921 5.647 1.00 92.56 686 GLY A O 1
ATOM 5190 N N . ILE A 1 687 ? 30.474 14.818 5.429 1.00 97.19 687 ILE A N 1
ATOM 5191 C CA . ILE A 1 687 ? 29.152 15.180 4.893 1.00 97.19 687 ILE A CA 1
ATOM 5192 C C . ILE A 1 687 ? 28.069 14.452 5.699 1.00 97.19 687 ILE A C 1
ATOM 5194 O O . ILE A 1 687 ? 28.133 13.227 5.808 1.00 97.19 687 ILE A O 1
ATOM 5198 N N . CYS A 1 688 ? 27.076 15.174 6.229 1.00 95.38 688 CYS A N 1
ATOM 5199 C CA . CYS A 1 688 ? 25.836 14.579 6.747 1.00 95.38 688 CYS A CA 1
ATOM 5200 C C . CYS A 1 688 ? 24.604 15.059 5.977 1.00 95.38 688 CYS A C 1
ATOM 5202 O O . CYS A 1 688 ? 24.572 16.178 5.453 1.00 95.38 688 CYS A O 1
ATOM 5204 N N . MET A 1 689 ? 23.583 14.208 5.941 1.00 96.50 689 MET A N 1
ATOM 5205 C CA . MET A 1 689 ? 22.299 14.487 5.320 1.00 96.50 689 MET A CA 1
ATOM 5206 C C . MET A 1 689 ? 21.139 13.906 6.134 1.00 96.50 689 MET A C 1
ATOM 5208 O O . MET A 1 689 ? 20.951 12.688 6.172 1.00 96.50 689 MET A O 1
ATOM 5212 N N . ASP A 1 690 ? 20.327 14.803 6.685 1.00 95.19 690 ASP A N 1
ATOM 5213 C CA . ASP A 1 690 ? 19.091 14.583 7.450 1.00 95.19 690 ASP A CA 1
ATOM 5214 C C . ASP A 1 690 ? 17.913 15.321 6.777 1.00 95.19 690 ASP A C 1
ATOM 5216 O O . ASP A 1 690 ? 17.194 16.131 7.367 1.00 95.19 690 ASP A O 1
ATOM 5220 N N . ASP A 1 691 ? 17.788 15.136 5.463 1.00 95.00 691 ASP A N 1
ATOM 5221 C CA . ASP A 1 691 ? 16.719 15.710 4.654 1.00 95.00 691 ASP A CA 1
ATOM 5222 C C . ASP A 1 691 ? 15.405 14.950 4.857 1.00 95.00 691 ASP A C 1
ATOM 5224 O O . ASP A 1 691 ? 15.375 13.735 5.051 1.00 95.00 691 ASP A O 1
ATOM 5228 N N . THR A 1 692 ? 14.286 15.669 4.741 1.00 90.06 692 THR A N 1
ATOM 5229 C CA . THR A 1 692 ? 12.943 15.095 4.947 1.00 90.06 692 THR A CA 1
ATOM 5230 C C . THR A 1 692 ? 12.609 13.983 3.950 1.00 90.06 692 THR A C 1
ATOM 5232 O O . THR A 1 692 ? 11.835 13.081 4.266 1.00 90.06 692 THR A O 1
ATOM 5235 N N . ILE A 1 693 ? 13.172 14.055 2.740 1.00 81.75 693 ILE A N 1
ATOM 5236 C CA . ILE A 1 693 ? 13.088 13.029 1.700 1.00 81.75 693 ILE A CA 1
ATOM 5237 C C . ILE A 1 693 ? 14.150 13.295 0.626 1.00 81.75 693 ILE A C 1
ATOM 5239 O O . ILE A 1 693 ? 14.336 14.445 0.229 1.00 81.75 693 ILE A O 1
ATOM 5243 N N . THR A 1 694 ? 14.785 12.214 0.153 1.00 83.88 694 THR A N 1
ATOM 5244 C CA . THR A 1 694 ? 15.708 12.139 -0.999 1.00 83.88 694 THR A CA 1
ATOM 5245 C C . THR A 1 694 ? 16.880 13.130 -1.016 1.00 83.88 694 THR A C 1
ATOM 5247 O O . THR A 1 694 ? 16.738 14.342 -1.120 1.00 83.88 694 THR A O 1
ATOM 5250 N N . VAL A 1 695 ? 18.093 12.586 -1.065 1.00 93.50 695 VAL A N 1
ATOM 5251 C CA . VAL A 1 695 ? 19.341 13.350 -1.215 1.00 93.50 695 VAL A CA 1
ATOM 5252 C C . VAL A 1 695 ? 20.277 12.592 -2.146 1.00 93.50 695 VAL A C 1
ATOM 5254 O O . VAL A 1 695 ? 20.358 11.368 -2.066 1.00 93.50 695 VAL A O 1
ATOM 5257 N N . THR A 1 696 ? 20.978 13.293 -3.035 1.00 97.88 696 THR A N 1
ATOM 5258 C CA . THR A 1 696 ? 21.996 12.696 -3.914 1.00 97.88 696 THR A CA 1
ATOM 5259 C C . THR A 1 696 ? 23.387 13.135 -3.474 1.00 97.88 696 THR A C 1
ATOM 5261 O O . THR A 1 696 ? 23.705 14.323 -3.523 1.00 97.88 696 THR A O 1
ATOM 5264 N N . ILE A 1 697 ? 24.236 12.186 -3.083 1.00 96.50 697 ILE A N 1
ATOM 5265 C CA . ILE A 1 697 ? 25.641 12.437 -2.744 1.00 96.50 697 ILE A CA 1
ATOM 5266 C C . ILE A 1 697 ? 26.505 11.663 -3.735 1.00 96.50 697 ILE A C 1
ATOM 5268 O O . ILE A 1 697 ? 26.580 10.437 -3.635 1.00 96.50 697 ILE A O 1
ATOM 5272 N N . SER A 1 698 ? 27.158 12.321 -4.698 1.00 97.56 698 SER A N 1
ATOM 5273 C CA . SER A 1 698 ? 27.931 11.577 -5.706 1.00 97.56 698 SER A CA 1
ATOM 5274 C C . SER A 1 698 ? 29.245 12.202 -6.154 1.00 97.56 698 SER A C 1
ATOM 5276 O O . SER A 1 698 ? 29.424 13.414 -6.143 1.00 97.56 698 SER A O 1
ATOM 5278 N N . HIS A 1 699 ? 30.201 11.373 -6.573 1.00 97.69 699 HIS A N 1
ATOM 5279 C CA . HIS A 1 699 ? 31.498 11.829 -7.098 1.00 97.69 699 HIS A CA 1
ATOM 5280 C C . HIS A 1 699 ? 32.335 12.707 -6.138 1.00 97.69 699 HIS A C 1
ATOM 5282 O O . HIS A 1 699 ? 33.279 13.367 -6.577 1.00 97.69 699 HIS A O 1
ATOM 5288 N N . ASN A 1 700 ? 32.018 12.761 -4.839 1.00 97.50 700 ASN A N 1
ATOM 5289 C CA . ASN A 1 700 ? 32.788 13.547 -3.874 1.00 97.50 700 ASN A CA 1
ATOM 5290 C C . ASN A 1 700 ? 34.038 12.783 -3.422 1.00 97.50 700 ASN A C 1
ATOM 5292 O O . ASN A 1 700 ? 34.025 11.557 -3.303 1.00 97.50 700 ASN A O 1
ATOM 5296 N N . LYS A 1 701 ? 35.110 13.507 -3.098 1.00 97.19 701 LYS A N 1
ATOM 5297 C CA . LYS A 1 701 ? 36.308 12.962 -2.450 1.00 97.19 701 LYS A CA 1
ATOM 5298 C C . LYS A 1 701 ? 36.343 13.407 -0.992 1.00 97.19 701 LYS A C 1
ATOM 5300 O O . LYS A 1 701 ? 36.413 14.606 -0.755 1.00 97.19 701 LYS A O 1
ATOM 5305 N N . ILE A 1 702 ? 36.326 12.478 -0.037 1.00 95.62 702 ILE A N 1
ATOM 5306 C CA . ILE A 1 702 ? 36.179 12.770 1.401 1.00 95.62 702 ILE A CA 1
ATOM 5307 C C . ILE A 1 702 ? 37.336 12.141 2.190 1.00 95.62 702 ILE A C 1
ATOM 5309 O O . ILE A 1 702 ? 37.632 10.964 1.988 1.00 95.62 702 ILE A O 1
ATOM 5313 N N . SER A 1 703 ? 38.000 12.888 3.084 1.00 91.31 703 SER A N 1
ATOM 5314 C CA . SER A 1 703 ? 39.111 12.331 3.884 1.00 91.31 703 SER A CA 1
ATOM 5315 C C . SER A 1 703 ? 39.443 13.051 5.197 1.00 91.31 703 SER A C 1
ATOM 5317 O O . SER A 1 703 ? 39.169 14.243 5.340 1.00 91.31 703 SER A O 1
ATOM 5319 N N . ASN A 1 704 ? 40.082 12.323 6.127 1.00 87.25 704 ASN A N 1
ATOM 5320 C CA . ASN A 1 704 ? 40.576 12.768 7.446 1.00 87.25 704 ASN A CA 1
ATOM 5321 C C . ASN A 1 704 ? 39.507 13.106 8.515 1.00 87.25 704 ASN A C 1
ATOM 5323 O O . ASN A 1 704 ? 39.809 13.783 9.499 1.00 87.25 704 ASN A O 1
ATOM 5327 N N . TYR A 1 705 ? 38.270 12.631 8.358 1.00 85.25 705 TYR A N 1
ATOM 5328 C CA . TYR A 1 705 ? 37.179 12.781 9.338 1.00 85.25 705 TYR A CA 1
ATOM 5329 C C . TYR A 1 705 ? 37.004 11.544 10.226 1.00 85.25 705 TYR A C 1
ATOM 5331 O O . TYR A 1 705 ? 37.394 10.436 9.852 1.00 85.25 705 TYR A O 1
ATOM 5339 N N . PHE A 1 706 ? 36.362 11.707 11.387 1.00 76.75 706 PHE A N 1
ATOM 5340 C CA . PHE A 1 706 ? 35.914 10.566 12.185 1.00 76.75 706 PHE A CA 1
ATOM 5341 C C . PHE A 1 706 ? 34.833 9.773 11.427 1.00 76.75 706 PHE A C 1
ATOM 5343 O O . PHE A 1 706 ? 34.985 8.568 11.241 1.00 76.75 706 PHE A O 1
ATOM 5350 N N . ILE A 1 707 ? 33.817 10.447 10.883 1.00 82.12 707 ILE A N 1
ATOM 5351 C CA . ILE A 1 707 ? 32.820 9.877 9.964 1.00 82.12 707 ILE A CA 1
ATOM 5352 C C . ILE A 1 707 ? 32.920 10.589 8.606 1.00 82.12 707 ILE A C 1
ATOM 5354 O O . ILE A 1 707 ? 32.822 11.812 8.524 1.00 82.12 707 ILE A O 1
ATOM 5358 N N . GLY A 1 708 ? 33.110 9.840 7.518 1.00 82.69 708 GLY A N 1
ATOM 5359 C CA . GLY A 1 708 ? 33.146 10.400 6.162 1.00 82.69 708 GLY A CA 1
ATOM 5360 C C . GLY A 1 708 ? 31.765 10.843 5.666 1.00 82.69 708 GLY A C 1
ATOM 5361 O O . GLY A 1 708 ? 31.591 11.989 5.252 1.00 82.69 708 GLY A O 1
ATOM 5362 N N . LEU A 1 709 ? 30.793 9.930 5.731 1.00 89.31 709 LEU A N 1
ATOM 5363 C CA . LEU A 1 709 ? 29.400 10.121 5.315 1.00 89.31 709 LEU A CA 1
ATOM 5364 C C . LEU A 1 709 ? 28.448 9.757 6.463 1.00 89.31 709 LEU A C 1
ATOM 5366 O O . LEU A 1 709 ? 28.592 8.689 7.051 1.00 89.31 709 LEU A O 1
ATOM 5370 N N . CYS A 1 710 ? 27.472 10.612 6.744 1.00 89.75 710 CYS A N 1
ATOM 5371 C CA . CYS A 1 710 ? 26.463 10.471 7.799 1.00 89.75 710 CYS A CA 1
ATOM 5372 C C . CYS A 1 710 ? 25.073 10.466 7.148 1.00 89.75 710 CYS A C 1
ATOM 5374 O O . CYS A 1 710 ? 24.697 11.422 6.470 1.00 89.75 710 CYS A O 1
ATOM 5376 N N . VAL A 1 711 ? 24.361 9.342 7.242 1.00 88.44 711 VAL A N 1
ATOM 5377 C CA . VAL A 1 711 ? 23.185 9.045 6.415 1.00 88.44 711 VAL A CA 1
ATOM 5378 C C . VAL A 1 711 ? 21.937 8.935 7.284 1.00 88.44 711 VAL A C 1
ATOM 5380 O O . VAL A 1 711 ? 21.653 7.876 7.838 1.00 88.44 711 VAL A O 1
ATOM 5383 N N . GLN A 1 712 ? 21.182 10.030 7.340 1.00 91.31 712 GLN A N 1
ATOM 5384 C CA . GLN A 1 712 ? 19.933 10.174 8.100 1.00 91.31 712 GLN A CA 1
ATOM 5385 C C . GLN A 1 712 ? 18.712 10.426 7.200 1.00 91.31 712 GLN A C 1
ATOM 5387 O O . GLN A 1 712 ? 17.574 10.468 7.648 1.00 91.31 712 GLN A O 1
ATOM 5392 N N . THR A 1 713 ? 18.931 10.552 5.890 1.00 90.75 713 THR A N 1
ATOM 5393 C CA . THR A 1 713 ? 17.870 10.813 4.914 1.00 90.75 713 THR A CA 1
ATOM 5394 C C . THR A 1 713 ? 17.283 9.504 4.373 1.00 90.75 713 THR A C 1
ATOM 5396 O O . THR A 1 713 ? 18.017 8.723 3.750 1.00 90.75 713 THR A O 1
ATOM 5399 N N . PRO A 1 714 ? 15.967 9.256 4.500 1.00 82.75 714 PRO A N 1
ATOM 5400 C CA . PRO A 1 714 ? 15.326 8.136 3.826 1.00 82.75 714 PRO A CA 1
ATOM 5401 C C . PRO A 1 714 ? 15.359 8.342 2.304 1.00 82.75 714 PRO A C 1
ATOM 5403 O O . PRO A 1 714 ? 15.193 9.453 1.795 1.00 82.75 714 PRO A O 1
ATOM 5406 N N . HIS A 1 715 ? 15.562 7.255 1.557 1.00 87.25 715 HIS A N 1
ATOM 5407 C CA . HIS A 1 715 ? 15.766 7.289 0.100 1.00 87.25 715 HIS A CA 1
ATOM 5408 C C . HIS A 1 715 ? 16.990 8.115 -0.360 1.00 87.25 715 HIS A C 1
ATOM 5410 O O . HIS A 1 715 ? 17.011 8.615 -1.487 1.00 87.25 715 HIS A O 1
ATOM 5416 N N . ALA A 1 716 ? 18.025 8.258 0.477 1.00 82.69 716 ALA A N 1
ATOM 5417 C CA . ALA A 1 716 ? 19.318 8.784 0.035 1.00 82.69 716 ALA A CA 1
ATOM 5418 C C . ALA A 1 716 ? 19.912 7.944 -1.110 1.00 82.69 716 ALA A C 1
ATOM 5420 O O . ALA A 1 716 ? 19.833 6.717 -1.092 1.00 82.69 716 ALA A O 1
ATOM 5421 N N . HIS A 1 717 ? 20.564 8.586 -2.076 1.00 93.56 717 HIS A N 1
ATOM 5422 C CA . HIS A 1 717 ? 21.309 7.932 -3.150 1.00 93.56 717 HIS A CA 1
ATOM 5423 C C . HIS A 1 717 ? 22.755 8.418 -3.134 1.00 93.56 717 HIS A C 1
ATOM 5425 O O . HIS A 1 717 ? 23.066 9.565 -3.449 1.00 93.56 717 HIS A O 1
ATOM 5431 N N . ILE A 1 718 ? 23.644 7.537 -2.693 1.00 90.12 718 ILE A N 1
ATOM 5432 C CA . ILE A 1 718 ? 25.039 7.828 -2.392 1.00 90.12 718 ILE A CA 1
ATOM 5433 C C . ILE A 1 718 ? 25.883 6.965 -3.318 1.00 90.12 718 ILE A C 1
ATOM 5435 O O . ILE A 1 718 ? 25.938 5.746 -3.127 1.00 90.12 718 ILE A O 1
ATOM 5439 N N . TYR A 1 719 ? 26.541 7.557 -4.316 1.00 90.50 719 TYR A N 1
ATOM 5440 C CA . TYR A 1 719 ? 27.280 6.768 -5.303 1.00 90.50 719 TYR A CA 1
ATOM 5441 C C . TYR A 1 719 ? 28.557 7.398 -5.852 1.00 90.50 719 TYR A C 1
ATOM 5443 O O . TYR A 1 719 ? 28.685 8.610 -5.971 1.00 90.50 719 TYR A O 1
ATOM 5451 N N . GLU A 1 720 ? 29.527 6.551 -6.198 1.00 92.12 720 GLU A N 1
ATOM 5452 C CA . GLU A 1 720 ? 30.791 6.953 -6.845 1.00 92.12 720 GLU A CA 1
ATOM 5453 C C . GLU A 1 720 ? 31.621 7.987 -6.050 1.00 92.12 720 GLU A C 1
ATOM 5455 O O . GLU A 1 720 ? 32.511 8.644 -6.588 1.00 92.12 720 GLU A O 1
ATOM 5460 N N . ASN A 1 721 ? 31.388 8.103 -4.738 1.00 91.12 721 ASN A N 1
ATOM 5461 C CA . ASN A 1 721 ? 32.235 8.884 -3.839 1.00 91.12 721 ASN A CA 1
ATOM 5462 C C . ASN A 1 721 ? 33.512 8.103 -3.487 1.00 91.12 721 ASN A C 1
ATOM 5464 O O . ASN A 1 721 ? 33.490 6.880 -3.324 1.00 91.12 721 ASN A O 1
ATOM 5468 N N . TYR A 1 722 ? 34.623 8.815 -3.305 1.00 93.94 722 TYR A N 1
ATOM 5469 C CA . TYR A 1 722 ? 35.898 8.264 -2.851 1.00 93.94 722 TYR A CA 1
ATOM 5470 C C . TYR A 1 722 ? 36.202 8.742 -1.430 1.00 93.94 722 TYR A C 1
ATOM 5472 O O . TYR A 1 722 ? 36.594 9.890 -1.224 1.00 93.94 722 TYR A O 1
ATOM 5480 N N . VAL A 1 723 ? 36.027 7.857 -0.451 1.00 89.19 723 VAL A N 1
ATOM 5481 C CA . VAL A 1 723 ? 36.186 8.161 0.977 1.00 89.19 723 VAL A CA 1
ATOM 5482 C C . VAL A 1 723 ? 37.413 7.426 1.508 1.00 89.19 723 VAL A C 1
ATOM 5484 O O . VAL A 1 723 ? 37.512 6.209 1.362 1.00 89.19 723 VAL A O 1
ATOM 5487 N N . HIS A 1 724 ? 38.378 8.127 2.098 1.00 86.62 724 HIS A N 1
ATOM 5488 C CA . HIS A 1 724 ? 39.627 7.506 2.552 1.00 86.62 724 HIS A CA 1
ATOM 5489 C C . HIS A 1 724 ? 40.216 8.178 3.792 1.00 86.62 724 HIS A C 1
ATOM 5491 O O . HIS A 1 724 ? 39.923 9.334 4.065 1.00 86.62 724 HIS A O 1
ATOM 5497 N N . ASP A 1 725 ? 41.056 7.454 4.538 1.00 81.44 725 ASP A N 1
ATOM 5498 C CA . ASP A 1 725 ? 41.688 7.959 5.770 1.00 81.44 725 ASP A CA 1
ATOM 5499 C C . ASP A 1 725 ? 40.655 8.518 6.784 1.00 81.44 725 ASP A C 1
ATOM 5501 O O . ASP A 1 725 ? 40.797 9.617 7.311 1.00 81.44 725 ASP A O 1
ATOM 5505 N N . VAL A 1 726 ? 39.575 7.763 7.023 1.00 78.06 726 VAL A N 1
ATOM 5506 C CA . VAL A 1 726 ? 38.510 8.059 8.003 1.00 78.06 726 VAL A CA 1
ATOM 5507 C C . VAL A 1 726 ? 38.317 6.891 8.973 1.00 78.06 726 VAL A C 1
ATOM 5509 O O . VAL A 1 726 ? 38.610 5.746 8.613 1.00 78.06 726 VAL A O 1
ATOM 5512 N N . CYS A 1 727 ? 37.779 7.144 10.173 1.00 70.62 727 CYS A N 1
ATOM 5513 C CA . CYS A 1 727 ? 37.462 6.067 11.126 1.00 70.62 727 CYS A CA 1
ATOM 5514 C C . CYS A 1 727 ? 36.233 5.253 10.676 1.00 70.62 727 CYS A C 1
ATOM 5516 O O . CYS A 1 727 ? 36.280 4.024 10.657 1.00 70.62 727 CYS A O 1
ATOM 5518 N N . ALA A 1 728 ? 35.165 5.931 10.249 1.00 73.69 728 ALA A N 1
ATOM 5519 C CA . ALA A 1 728 ? 33.963 5.341 9.666 1.00 73.69 728 ALA A CA 1
ATOM 5520 C C . ALA A 1 728 ? 33.741 5.879 8.242 1.00 73.69 728 ALA A C 1
ATOM 5522 O O . ALA A 1 728 ? 33.719 7.088 8.017 1.00 73.69 728 ALA A O 1
ATOM 5523 N N . GLY A 1 729 ? 33.583 4.974 7.270 1.00 72.12 729 GLY A N 1
ATOM 5524 C CA . GLY A 1 729 ? 33.426 5.326 5.852 1.00 72.12 729 GLY A CA 1
ATOM 5525 C C . GLY A 1 729 ? 32.084 6.000 5.569 1.00 72.12 729 GLY A C 1
ATOM 5526 O O . GLY A 1 729 ? 32.029 7.168 5.187 1.00 72.12 729 GLY A O 1
ATOM 5527 N N . ALA A 1 730 ? 31.011 5.250 5.803 1.00 81.25 730 ALA A N 1
ATOM 5528 C CA . ALA A 1 730 ? 29.649 5.750 5.884 1.00 81.25 730 ALA A CA 1
ATOM 5529 C C . ALA A 1 730 ? 28.995 5.183 7.149 1.00 81.25 730 ALA A C 1
ATOM 5531 O O . ALA A 1 730 ? 29.161 4.000 7.450 1.00 81.25 730 ALA A O 1
ATOM 5532 N N . PHE A 1 731 ? 28.281 6.033 7.875 1.00 78.81 731 PHE A N 1
ATOM 5533 C CA . PHE A 1 731 ? 27.459 5.693 9.027 1.00 78.81 731 PHE A CA 1
ATOM 5534 C C . PHE A 1 731 ? 26.002 5.942 8.639 1.00 78.81 731 PHE A C 1
ATOM 5536 O O . PHE A 1 731 ? 25.675 7.039 8.191 1.00 78.81 731 PHE A O 1
ATOM 5543 N N . VAL A 1 732 ? 25.164 4.913 8.737 1.00 80.69 732 VAL A N 1
ATOM 5544 C CA . VAL A 1 732 ? 23.725 5.002 8.465 1.00 80.69 732 VAL A CA 1
ATOM 5545 C C . VAL A 1 732 ? 23.016 4.894 9.797 1.00 80.69 732 VAL A C 1
ATOM 5547 O O . VAL A 1 732 ? 23.255 3.930 10.529 1.00 80.69 732 VAL A O 1
ATOM 5550 N N . ASP A 1 733 ? 22.182 5.876 10.108 1.00 73.75 733 ASP A N 1
ATOM 5551 C CA . ASP A 1 733 ? 21.473 5.902 11.378 1.00 73.75 733 ASP A CA 1
ATOM 5552 C C . ASP A 1 733 ? 20.416 4.781 11.447 1.00 73.75 733 ASP A C 1
ATOM 5554 O O . ASP A 1 733 ? 19.969 4.264 10.412 1.00 73.75 733 ASP A O 1
ATOM 5558 N N . PRO A 1 734 ? 20.005 4.372 12.661 1.00 65.00 734 PRO A N 1
ATOM 5559 C CA . PRO A 1 734 ? 18.867 3.481 12.845 1.00 65.00 734 PRO A CA 1
ATOM 5560 C C . PRO A 1 734 ? 17.608 3.992 12.128 1.00 65.00 734 PRO A C 1
ATOM 5562 O O . PRO A 1 734 ? 17.420 5.189 11.937 1.00 65.00 734 PRO A O 1
ATOM 5565 N N . ASP A 1 735 ? 16.744 3.063 11.717 1.00 66.38 735 ASP A N 1
ATOM 5566 C CA . ASP A 1 735 ? 15.453 3.322 11.056 1.00 66.38 735 ASP A CA 1
ATOM 5567 C C . ASP A 1 735 ? 15.491 4.034 9.684 1.00 66.38 735 ASP A C 1
ATOM 5569 O O . ASP A 1 735 ? 14.449 4.187 9.036 1.00 66.38 735 ASP A O 1
ATOM 5573 N N . ILE A 1 736 ? 16.674 4.374 9.157 1.00 67.25 736 ILE A N 1
ATOM 5574 C CA . ILE A 1 736 ? 16.824 5.010 7.840 1.00 67.25 736 ILE A CA 1
ATOM 5575 C C . ILE A 1 736 ? 16.571 4.019 6.701 1.00 67.25 736 ILE A C 1
ATOM 5577 O O . ILE A 1 736 ? 17.404 3.189 6.328 1.00 67.25 736 ILE A O 1
ATOM 5581 N N . LYS A 1 737 ? 15.385 4.128 6.100 1.00 70.81 737 LYS A N 1
ATOM 5582 C CA . LYS A 1 737 ? 14.929 3.237 5.029 1.00 70.81 737 LYS A CA 1
ATOM 5583 C C . LYS A 1 737 ? 15.419 3.661 3.647 1.00 70.81 737 LYS A C 1
ATOM 5585 O O . LYS A 1 737 ? 15.428 4.838 3.290 1.00 70.81 737 LYS A O 1
ATOM 5590 N N . ASN A 1 738 ? 15.701 2.661 2.813 1.00 75.00 738 ASN A N 1
ATOM 5591 C CA . ASN A 1 738 ? 15.940 2.801 1.371 1.00 75.00 738 ASN A CA 1
ATOM 5592 C C . ASN A 1 738 ? 17.126 3.701 0.969 1.00 75.00 738 ASN A C 1
ATOM 5594 O O . ASN A 1 738 ? 17.221 4.079 -0.198 1.00 75.00 738 ASN A O 1
ATOM 5598 N N . ALA A 1 739 ? 18.044 4.015 1.889 1.00 65.12 739 ALA A N 1
ATOM 5599 C CA . ALA A 1 739 ? 19.312 4.649 1.545 1.00 65.12 739 ALA A CA 1
ATOM 5600 C C . ALA A 1 739 ? 20.172 3.690 0.695 1.00 65.12 739 ALA A C 1
ATOM 5602 O O . ALA A 1 739 ? 20.551 2.603 1.133 1.00 65.12 739 ALA A O 1
ATOM 5603 N N . ARG A 1 740 ? 20.470 4.084 -0.545 1.00 80.31 740 ARG A N 1
ATOM 5604 C CA . ARG A 1 740 ? 21.283 3.333 -1.507 1.00 80.31 740 ARG A CA 1
ATOM 5605 C C . ARG A 1 740 ? 22.724 3.823 -1.447 1.00 80.31 740 ARG A C 1
ATOM 5607 O O . ARG A 1 740 ? 22.992 4.965 -1.806 1.00 80.31 740 ARG A O 1
ATOM 5614 N N . ILE A 1 741 ? 23.644 2.953 -1.033 1.00 80.56 741 ILE A N 1
ATOM 5615 C CA . ILE A 1 741 ? 25.087 3.229 -0.983 1.00 80.56 741 ILE A CA 1
ATOM 5616 C C . ILE A 1 741 ? 25.790 2.272 -1.945 1.00 80.56 741 ILE A C 1
ATOM 5618 O O . ILE A 1 741 ? 26.041 1.119 -1.607 1.00 80.56 741 ILE A O 1
ATOM 5622 N N . GLU A 1 742 ? 26.087 2.735 -3.159 1.00 78.75 742 GLU A N 1
ATOM 5623 C CA . GLU A 1 742 ? 26.553 1.889 -4.269 1.00 78.75 742 GLU A CA 1
ATOM 5624 C C . GLU A 1 742 ? 27.759 2.495 -5.001 1.00 78.75 742 GLU A C 1
ATOM 5626 O O . GLU A 1 742 ? 27.918 3.706 -5.042 1.00 78.75 742 GLU A O 1
ATOM 5631 N N . ARG A 1 743 ? 28.652 1.675 -5.573 1.00 81.25 743 ARG A N 1
ATOM 5632 C CA . ARG A 1 743 ? 29.841 2.133 -6.341 1.00 81.25 743 ARG A CA 1
ATOM 5633 C C . ARG A 1 743 ? 30.782 3.129 -5.619 1.00 81.25 743 ARG A C 1
ATOM 5635 O O . ARG A 1 743 ? 31.677 3.687 -6.245 1.00 81.25 743 ARG A O 1
ATOM 5642 N N . ASN A 1 744 ? 30.634 3.339 -4.309 1.00 72.62 744 ASN A N 1
ATOM 5643 C CA . ASN A 1 744 ? 31.541 4.164 -3.507 1.00 72.62 744 ASN A CA 1
ATOM 5644 C C . ASN A 1 744 ? 32.828 3.395 -3.183 1.00 72.62 744 ASN A C 1
ATOM 5646 O O . ASN A 1 744 ? 32.794 2.208 -2.858 1.00 72.62 744 ASN A O 1
ATOM 5650 N N . ALA A 1 745 ? 33.964 4.085 -3.212 1.00 79.12 745 ALA A N 1
ATOM 5651 C CA . ALA A 1 745 ? 35.268 3.516 -2.908 1.00 79.12 745 ALA A CA 1
ATOM 5652 C C . ALA A 1 745 ? 35.739 3.967 -1.517 1.00 79.12 745 ALA A C 1
ATOM 5654 O O . ALA A 1 745 ? 36.223 5.086 -1.351 1.00 79.12 745 ALA A O 1
ATOM 5655 N N . PHE A 1 746 ? 35.627 3.074 -0.530 1.00 81.25 746 PHE A N 1
ATOM 5656 C CA . PHE A 1 746 ? 36.110 3.285 0.837 1.00 81.25 746 PHE A CA 1
ATOM 5657 C C . PHE A 1 746 ? 37.533 2.729 1.010 1.00 81.25 746 PHE A C 1
ATOM 5659 O O . PHE A 1 746 ? 37.778 1.549 0.756 1.00 81.25 746 PHE A O 1
ATOM 5666 N N . LYS A 1 747 ? 38.483 3.560 1.452 1.00 75.19 747 LYS A N 1
ATOM 5667 C CA . LYS A 1 747 ? 39.864 3.158 1.785 1.00 75.19 747 LYS A CA 1
ATOM 5668 C C . LYS A 1 747 ? 40.254 3.675 3.166 1.00 75.19 747 LYS A C 1
ATOM 5670 O O . LYS A 1 747 ? 41.024 4.626 3.308 1.00 75.19 747 LYS A O 1
ATOM 5675 N N . ASN A 1 748 ? 39.700 3.040 4.188 1.00 63.00 748 ASN A N 1
ATOM 5676 C CA . ASN A 1 748 ? 39.947 3.414 5.573 1.00 63.00 748 ASN A CA 1
ATOM 5677 C C . ASN A 1 748 ? 41.340 2.926 6.001 1.00 63.00 748 ASN A C 1
ATOM 5679 O O . ASN A 1 748 ? 41.644 1.735 5.922 1.00 63.00 748 ASN A O 1
ATOM 5683 N N . LYS A 1 749 ? 42.165 3.847 6.498 1.00 53.28 749 LYS A N 1
ATOM 5684 C CA . LYS A 1 749 ? 43.230 3.536 7.454 1.00 53.28 749 LYS A CA 1
ATOM 5685 C C . LYS A 1 749 ? 42.728 3.934 8.841 1.00 53.28 749 LYS A C 1
ATOM 5687 O O . LYS A 1 749 ? 42.094 4.984 8.937 1.00 53.28 749 LYS A O 1
ATOM 5692 N N . PRO A 1 750 ? 43.027 3.169 9.904 1.00 43.06 750 PRO A N 1
ATOM 5693 C CA . PRO A 1 750 ? 42.836 3.664 11.258 1.00 43.06 750 PRO A CA 1
ATOM 5694 C C . PRO A 1 750 ? 43.632 4.961 11.436 1.00 43.06 750 PRO A C 1
ATOM 5696 O O . PRO A 1 750 ? 44.830 4.996 11.152 1.00 43.06 750 PRO A O 1
ATOM 5699 N N . LEU A 1 751 ? 42.970 6.022 11.892 1.00 42.50 751 LEU A N 1
ATOM 5700 C CA . LEU A 1 751 ? 43.656 7.183 12.449 1.00 42.50 751 LEU A CA 1
ATOM 5701 C C . LEU A 1 751 ? 44.252 6.770 13.800 1.00 42.50 751 LEU A C 1
ATOM 5703 O O . LEU A 1 751 ? 43.528 6.282 14.668 1.00 42.50 751 LEU A O 1
ATOM 5707 N N . ASP A 1 752 ? 45.556 6.988 13.989 1.00 35.47 752 ASP A N 1
ATOM 5708 C CA . ASP A 1 752 ? 46.248 6.788 15.271 1.00 35.47 752 ASP A CA 1
ATOM 5709 C C . ASP A 1 752 ? 45.847 7.885 16.279 1.00 35.47 752 ASP A C 1
ATOM 5711 O O . ASP A 1 752 ? 46.634 8.761 16.640 1.00 35.47 752 ASP A O 1
ATOM 5715 N N . VAL A 1 753 ? 44.587 7.860 16.724 1.00 35.81 753 VAL A N 1
ATOM 5716 C CA . VAL A 1 753 ? 44.033 8.778 17.727 1.00 35.81 753 VAL A CA 1
ATOM 5717 C C . VAL A 1 753 ? 43.357 7.965 18.829 1.00 35.81 753 VAL A C 1
ATOM 5719 O O . VAL A 1 753 ? 42.312 7.348 18.632 1.00 35.81 753 VAL A O 1
ATOM 5722 N N . LEU A 1 754 ? 43.969 7.975 20.014 1.00 29.16 754 LEU A N 1
ATOM 5723 C CA . LEU A 1 754 ? 43.408 7.395 21.234 1.00 29.16 754 LEU A CA 1
ATOM 5724 C C . LEU A 1 754 ? 42.135 8.153 21.636 1.00 29.16 754 LEU A C 1
ATOM 5726 O O . LEU A 1 754 ? 42.191 9.337 21.966 1.00 29.16 754 LEU A O 1
ATOM 5730 N N . THR A 1 755 ? 40.990 7.470 21.636 1.00 32.72 755 THR A N 1
ATOM 5731 C CA . THR A 1 755 ? 39.722 8.034 22.115 1.00 32.72 755 THR A CA 1
ATOM 5732 C C . THR A 1 755 ? 39.650 8.007 23.651 1.00 32.72 755 THR A C 1
ATOM 5734 O O . THR A 1 755 ? 40.100 7.035 24.264 1.00 32.72 755 THR A O 1
ATOM 5737 N N . PRO A 1 756 ? 39.012 9.000 24.307 1.00 29.23 756 PRO A N 1
ATOM 5738 C CA . PRO A 1 756 ? 38.771 8.972 25.758 1.00 29.23 756 PRO A CA 1
ATOM 5739 C C . PRO A 1 756 ? 37.867 7.824 26.246 1.00 29.23 756 PRO A C 1
ATOM 5741 O O . PRO A 1 756 ? 37.749 7.612 27.448 1.00 29.23 756 PRO A O 1
ATOM 5744 N N . TRP A 1 757 ? 37.220 7.098 25.327 1.00 32.22 757 TRP A N 1
ATOM 5745 C CA . TRP A 1 757 ? 36.133 6.151 25.604 1.00 32.22 757 TRP A CA 1
ATOM 5746 C C . TRP A 1 757 ? 36.526 4.669 25.471 1.00 32.22 757 TRP A C 1
ATOM 5748 O O . TRP A 1 757 ? 35.662 3.799 25.462 1.00 32.22 757 TRP A O 1
ATOM 5758 N N . GLY A 1 758 ? 37.823 4.355 25.370 1.00 27.41 758 GLY A N 1
ATOM 5759 C CA . GLY A 1 758 ? 38.358 3.005 25.624 1.00 27.41 758 GLY A CA 1
ATOM 5760 C C . GLY A 1 758 ? 37.986 1.884 24.638 1.00 27.41 758 GLY A C 1
ATOM 5761 O O . GLY A 1 758 ? 38.436 0.754 24.822 1.00 27.41 758 GLY A O 1
ATOM 5762 N N . LEU A 1 759 ? 37.213 2.163 23.586 1.00 25.97 759 LEU A N 1
ATOM 5763 C CA . LEU A 1 759 ? 36.770 1.176 22.597 1.00 25.97 759 LEU A CA 1
ATOM 5764 C C . LEU A 1 759 ? 37.579 1.264 21.295 1.00 25.97 759 LEU A C 1
ATOM 5766 O O . LEU A 1 759 ? 37.432 2.198 20.506 1.00 25.97 759 LEU A O 1
ATOM 5770 N N . ARG A 1 760 ? 38.399 0.236 21.036 1.00 25.73 760 ARG A N 1
ATOM 5771 C CA . ARG A 1 760 ? 38.908 -0.073 19.690 1.00 25.73 760 ARG A CA 1
ATOM 5772 C C . ARG A 1 760 ? 37.808 -0.784 18.900 1.00 25.73 760 ARG A C 1
ATOM 5774 O O . ARG A 1 760 ? 37.575 -1.968 19.121 1.00 25.73 760 ARG A O 1
ATOM 5781 N N . ALA A 1 761 ? 37.180 -0.083 17.962 1.00 28.06 761 ALA A N 1
ATOM 5782 C CA . ALA A 1 761 ? 36.260 -0.676 16.995 1.00 28.06 761 ALA A CA 1
ATOM 5783 C C . ALA A 1 761 ? 36.937 -0.801 15.618 1.00 28.06 761 ALA A C 1
ATOM 5785 O O . ALA A 1 761 ? 36.953 0.146 14.835 1.00 28.06 761 ALA A O 1
ATOM 5786 N N . GLU A 1 762 ? 37.491 -1.976 15.303 1.00 26.50 762 GLU A N 1
ATOM 5787 C CA . GLU A 1 762 ? 37.806 -2.330 13.912 1.00 26.50 762 GLU A CA 1
ATOM 5788 C C . GLU A 1 762 ? 36.522 -2.770 13.197 1.00 26.50 762 GLU A C 1
ATOM 5790 O O . GLU A 1 762 ? 36.138 -3.936 13.244 1.00 26.50 762 GLU A O 1
ATOM 5795 N N . LEU A 1 763 ? 35.869 -1.845 12.491 1.00 28.05 763 LEU A N 1
ATOM 5796 C CA . LEU A 1 763 ? 34.811 -2.168 11.528 1.00 28.05 763 LEU A CA 1
ATOM 5797 C C . LEU A 1 763 ? 35.376 -2.167 10.100 1.00 28.05 763 LEU A C 1
ATOM 5799 O O . LEU A 1 763 ? 35.113 -1.279 9.290 1.00 28.05 763 LEU A O 1
ATOM 5803 N N . GLN A 1 764 ? 36.171 -3.196 9.785 1.00 29.52 764 GLN A N 1
ATOM 5804 C CA . GLN A 1 764 ? 36.489 -3.539 8.397 1.00 29.52 764 GLN A CA 1
ATOM 5805 C C . GLN A 1 764 ? 35.345 -4.353 7.781 1.00 29.52 764 GLN A C 1
ATOM 5807 O O . GLN A 1 764 ? 35.189 -5.537 8.080 1.00 29.52 764 GLN A O 1
ATOM 5812 N N . PHE A 1 765 ? 34.625 -3.773 6.818 1.00 27.84 765 PHE A N 1
ATOM 5813 C CA . PHE A 1 765 ? 33.906 -4.578 5.829 1.00 27.84 765 PHE A CA 1
ATOM 5814 C C . PHE A 1 765 ? 34.927 -5.276 4.922 1.00 27.84 765 PHE A C 1
ATOM 5816 O O . PHE A 1 765 ? 35.490 -4.674 4.006 1.00 27.84 765 PHE A O 1
ATOM 5823 N N . ARG A 1 766 ? 35.193 -6.558 5.191 1.00 24.77 766 ARG A N 1
ATOM 5824 C CA . ARG A 1 766 ? 36.087 -7.384 4.374 1.00 24.77 766 ARG A CA 1
ATOM 5825 C C . ARG A 1 766 ? 35.273 -8.110 3.302 1.00 24.77 766 ARG A C 1
ATOM 5827 O O . ARG A 1 766 ? 34.495 -9.005 3.615 1.00 24.77 766 ARG A O 1
ATOM 5834 N N . ALA A 1 767 ? 35.458 -7.724 2.042 1.00 31.05 767 ALA A N 1
ATOM 5835 C CA . ALA A 1 767 ? 34.782 -8.354 0.910 1.00 31.05 767 ALA A CA 1
ATOM 5836 C C . ALA A 1 767 ? 35.159 -9.844 0.766 1.00 31.05 767 ALA A C 1
ATOM 5838 O O . ALA A 1 767 ? 36.341 -10.198 0.777 1.00 31.05 767 ALA A O 1
ATOM 5839 N N . GLY A 1 768 ? 34.152 -10.706 0.592 1.00 23.66 768 GLY A N 1
ATOM 5840 C CA . GLY A 1 768 ? 34.313 -12.114 0.220 1.00 23.66 768 GLY A CA 1
ATOM 5841 C C . GLY A 1 768 ? 34.365 -12.283 -1.302 1.00 23.66 768 GLY A C 1
ATOM 5842 O O . GLY A 1 768 ? 33.531 -11.741 -2.019 1.00 23.66 768 GLY A O 1
ATOM 5843 N N . LEU A 1 769 ? 35.364 -13.010 -1.805 1.00 28.59 769 LEU A N 1
ATOM 5844 C CA . LEU A 1 769 ? 35.657 -13.149 -3.238 1.00 28.59 769 LEU A CA 1
ATOM 5845 C C . LEU A 1 769 ? 34.702 -14.105 -3.978 1.00 28.59 769 LEU A C 1
ATOM 5847 O O . LEU A 1 769 ? 34.547 -15.252 -3.570 1.00 28.59 769 LEU A O 1
ATOM 5851 N N . GLY A 1 770 ? 34.197 -13.660 -5.139 1.00 23.23 770 GLY A N 1
ATOM 5852 C CA . GLY A 1 770 ? 33.345 -14.430 -6.068 1.00 23.23 770 GLY A CA 1
ATOM 5853 C C . GLY A 1 770 ? 33.780 -14.417 -7.549 1.00 23.23 770 GLY A C 1
ATOM 5854 O O . GLY A 1 770 ? 32.978 -14.752 -8.403 1.00 23.23 770 GLY A O 1
ATOM 5855 N N . ARG A 1 771 ? 35.044 -14.053 -7.831 1.00 31.75 771 ARG A N 1
ATOM 5856 C CA . ARG A 1 771 ? 35.790 -14.141 -9.117 1.00 31.75 771 ARG A CA 1
ATOM 5857 C C . ARG A 1 771 ? 35.213 -13.496 -10.404 1.00 31.75 771 ARG A C 1
ATOM 5859 O O . ARG A 1 771 ? 34.574 -14.173 -11.196 1.00 31.75 771 ARG A O 1
ATOM 5866 N N . TRP A 1 772 ? 35.739 -12.284 -10.641 1.00 36.44 772 TRP A N 1
ATOM 5867 C CA . TRP A 1 772 ? 36.194 -11.672 -11.913 1.00 36.44 772 TRP A CA 1
ATOM 5868 C C . TRP A 1 772 ? 35.182 -11.442 -13.041 1.00 36.44 772 TRP A C 1
ATOM 5870 O O . TRP A 1 772 ? 35.028 -12.338 -13.895 1.00 36.44 772 TRP A O 1
#

Organism: Arthrobotrys flagrans (NCBI:txid97331)

Sequence (772 aa):
MALPGLDITDSIDSSTILTRELKPNQEFRFEVAPTTSITIRLTAGTAGTAELFGTELSKGLPYTFTCCKSAIYTWTGCSLSIEGSPSVEYIAEETPMATYLNLHIALEKLRVSASDCPPTTEGAQGPRVLLIGPPDVGKTTVAKILTGYSIRQGRKPMVINLDTGGEGVLSVPGTMSAASFGSVMDVEDGFGSSPMSAPSAIPVKLPLVYYYGLETPESGVKRYKRLISRMAVAVNSRLEEDIESKNTGVIIDTPSFDNQTNGDLISYIVAEFSITAIAVLGSERLYNTMLKSFSPSSTNINVIKLPTSGGCVDRDIPYKKSLRDATVKKYFFGDEKCTLSPYTVSIEFDSPTFSLWETVDSLSSESKRNTSFLPIGEDESSLQIGEEDVVRKLTAGEVDSRFENLVVAVLQVDAKDAGAKEVAESSVLGFLFVQEVDEKERRVKVLSPVPGRVPAKALNILDAEILIVMSAPLSPFQGLTIDRVSFLGKGDRKIYIHFLTRLTSSHPYNSHPHRTIRVKSGGSIQSAISIANPGTTISVPPGTYREQLLITTPSITLIGHNAILTPPPSFINNTCTNLAGAGTQAGIWISGDGVVLQDLKDFNGEHLKVFSVGSYIKDIIITGFTIKNFGGLNIAIVGCENTIIENNAVSSASQYDILTVGSKNSKIQQNTVLSTPGIFPSYFIGICMDDTITVTISHNKISNYFIGLCVQTPHAHIYENYVHDVCAGAFVDPDIKNARIERNAFKNKPLDVLTPWGLRAELQFRAGLGRW

pLDDT: mean 80.82, std 21.78, range [20.58, 98.44]

InterPro domains:
  IPR007742 Periplasmic copper-binding protein NosD-like, beta helix domain [PF05048] (590-748)
  IPR010655 Clp1, C-terminal [PF06807] (340-459)
  IPR011050 Pectin lyase fold/virulence factor [SSF51126] (514-748)
  IPR012334 Pectin lyase fold [G3DSA:2.160.20.10] (521-758)
  IPR027417 P-loop containing nucleoside triphosphate hydrolase [G3DSA:3.40.50.300] (97-341)
  IPR027417 P-loop containing nucleoside triphosphate hydrolase [SSF52540] (125-259)
  IPR028606 Clp1 [MF_03035] (17-476)
  IPR032319 Clp1, P-loop domain [PF16575] (133-333)
  IPR032324 Clp1, N-terminal [PF16573] (21-114)
  IPR038238 Clp1, C-terminal domain superfamily [G3DSA:2.40.30.330] (342-467)
  IPR038239 Clp1, N-terminal domain superfamily [G3DSA:2.60.120.1030] (10-95)
  IPR045116 Clp1/Grc3 [PTHR12755] (24-476)

Secondary structure (DSSP, 8-state):
-----------S-----EEEEE-TT-EEEEE--TT-EEEEEE-TT-SS--EETTEEPPBT-EEEEES-EEEEE-SS-EEEEEES--SEEEEES--SHHHHHHHHHHHHHHHHHHHHS-TTSTT----EEEEE-STTSSHHHHHHHHHHHHHHTT---EEEE--SSS--SSS-TTEEEEEE--SPPPSSSTT-----SS--SS----EEEEE---SSSGGGHHHHHHHHHHHHHHHHHHHHH-HHHHHH-EEEE-----SGGGHHHHHHHHHHTT-SEEEEES-HHHHHHHHHHT-TTTSS-EEEEEPPPTT-----HHHHHHHHHHHHHHHHHB-SSSB---EEEEEETT-TT-EEEEEPPHHHHHTT--GGG--TT--GGGG---TT--EEEPPTTS--GGGTT-EEEEEEEEGGG--HHHHHHPBEEEEEEEEEEETTTTEEEEEESSSSPPPSEEEEEE-SS-------SSS---------------SS---------------PPP-----EEEPPTT--HHHHHTTPPTT-EEEE-SEEEE--EEE-SSS-EEEEEEEEEE--SS----TTTTTTSTT--EEEEEE-BS-EEPPGGG--SS---EEE-SB-EE--EEEEEEEE--SSEEEEEESEES-EEES-EEE--SSEEEEEES-EEEEEES-EEE--TTSSS---EEEEEE-SEEEEEES-EEES-SEEEEE-STT-EEES-EEES-SEEEEE-TT--S-EEES-EEEPPPP----TT---------PPP---

Radius of gyration: 31.41 Å; chains: 1; bounding box: 86×69×109 Å

Foldseek 3Di:
DDDDDDPDPDDDDDQDKDKDKFAAFKKKKFAAEQVDKKKKAFAQPWPFWKDWLLFTGDHPDIDIAHLDTTIITTRHITMMIMGDDTPDIDMDNDWLVVVLVVVLVVQVVLLVQLVPDDLPDPSVFGAAEEEAAAPLLCLVSSLLNSLSVCLVVQAWAKEWELQQLFDAQQAAHQKTKIWIHRFGADRHNSNDHADDPDDDPGDHIHIFIDHNFDNDCVQQVLLSLLQLLLVLVVVVVVCSVVSRNRSSYYYYRHHHDDDPVCVVVVVSNCVSNVHAEYEYEDDPPVLVVCCVVDPCVVHNHHRHYGYGTPSRDDQDPVSSLSSSLVVVLCQQQNDPVDGADWDKDKDAQPDLLEWEKEFDGPVVVVVVPPPVPDDPPDDPVVVPPDPNQRMDTDDLQRDDFLLAQWKKFFFPAASNRDDSSCSSSTIGPGIKHFHDADSPRRMTTITGSDPDDDGSGYIYTYPDDSRRPNDDPDDDDDDDDDDDDDDDDDDDDDDDDDDDDDDDDDDDDDDDPAAEAEADAVGDPQVSQVPDAANYEYEAEADEDQAAHEHAHANYEYEHQAHEYDHHPDDDDDPCQQQQHHRFDERYEYDAPPWDWDDNVPDPRGGTATPDGPGAGENYEYENYEFDLGAHEHEEAESYEHYEYEHYEFEAHQEEDYEYHQYYAYEYEHYEFYYDPPSYPAAAERYEYHYAAEYEAEHYEFEDHQADYEANHALYEHEHYEYEQYVHDYDYDPPRYNHHHPHYHYHYDDDPDDDPPPDDDDPDPDDDDDDD